Protein AF-0000000084556621 (afdb_homodimer)

Sequence (854 aa):
MSNLLIKGAHVLLDDYTVKEADIAVKDTEILSIGHIPADFKADRTVDGSNHFAAPGFVNGHTHASMTMLRSYGDDMELMDWLNNRIWPTEAKMVEKDIRVGGELALLEMIKTGTTAYADMYGPHMESVIEATIKAGIRGVIARGAIGLFPAGRQILEDNVKLFENYHGAGDGLITIMMGVHAPYTCPPEFCEYARELAVKHQIPIHIHMNETQAEIKQIQEQYGKRPFKYIEDTGLFELPAIAAHCVWLDNEDIAIMKKHNISAIHNPGSNMKLASGVSPVPRLLKEGINVALGTDGASSNNNLDMLEEVRLAAMLHKVNELDPLAVPAKVALQLGTENGAKALLLDKVGKLTPGYKADIVLYDMNRADWCPRHDLVSLLVYSASSSSVDAVICDGKVIMEKGEVLTLDEERILHEAQETAMDLVNRMSNLLIKGAHVLLDDYTVKEADIAVKDTEILSIGHIPADFKADRTVDGSNHFAAPGFVNGHTHASMTMLRSYGDDMELMDWLNNRIWPTEAKMVEKDIRVGGELALLEMIKTGTTAYADMYGPHMESVIEATIKAGIRGVIARGAIGLFPAGRQILEDNVKLFENYHGAGDGLITIMMGVHAPYTCPPEFCEYARELAVKHQIPIHIHMNETQAEIKQIQEQYGKRPFKYIEDTGLFELPAIAAHCVWLDNEDIAIMKKHNISAIHNPGSNMKLASGVSPVPRLLKEGINVALGTDGASSNNNLDMLEEVRLAAMLHKVNELDPLAVPAKVALQLGTENGAKALLLDKVGKLTPGYKADIVLYDMNRADWCPRHDLVSLLVYSASSSSVDAVICDGKVIMEKGEVLTLDEERILHEAQETAMDLVNR

Nearest PDB structures (foldseek):
  5hmd-assembly1_A  TM=9.331E-01  e=9.052E-36  Paenarthrobacter aurescens
  5hme-assembly1_A  TM=9.285E-01  e=6.465E-36  Paenarthrobacter aurescens
  5hmf-assembly1_A  TM=9.328E-01  e=7.216E-35  Paenarthrobacter aurescens
  3lsc-assembly1_B  TM=9.286E-01  e=9.032E-35  Paenarthrobacter aurescens
  3ls9-assembly1_B  TM=9.125E-01  e=6.450E-35  Paenarthrobacter aurescens

Secondary structure (DSSP, 8-state):
--EEEEEEEEEE-TTS-EEEEEEEEETTEEEEES---TT---SEEEE-TTEEEEEPEEEEEE-GGGGGGTTSS-S--HHHHIIIIIHHHHTT--HHHHHHHHHHHHHHHHHTTEEEEEEEE-S-HHHHHHHHHHHTSEEEEEEEE-TTSTTHHHHHHHHHHHHHHHTTHHHHTEEE-EEE--GGGS-HHHHHHHHHHHHHHT--EEEEES-SHHHHHHHHHHHSS-HHHHHHHHTGGGS-EEEEE--S--HHHHHHHHHHTPEEEE-HHHHHHTT-----HHHHHHTT--EEE----TTTSS---HHHHHHHHHHHHHHHHT-TTSS-HHHHHHHHTHHHHHHTT-TT-SS--TTSB--EEEEE--SGGG-S-S-HHHHHHHT--GGGEEEEEETTEEEEETTEESSS-HHHHHHHHHHHHHHHHH-/--EEEEEEEEEE-TTS-EEEEEEEEETTEEEEES---TT---SEEEE-TTEEEEEPEEEEEE-GGGGGGTTSS-S--HHHHIIIIIHHHHTT--HHHHHHHHHHHHHHHHHTTEEEEEEEE-S-HHHHHHHHHHHTSEEEEEEEE-TTSTTHHHHHHHHHHHHHHHTTHHHHTEEE-EEE--GGGS-HHHHHHHHHHHHHHT--EEEEES-SHHHHHHHHHHHSS-HHHHHHHHTGGGS-EEEEE--S--HHHHHHHHHTTPEEEE-HHHHHHTT-----HHHHHHTT--EEE----TTTSS---HHHHHHHHHHHHHHHHT-TTSS-HHHHHHHHTHHHHHHTT-TT-SS--TTSB--EEEEE--SGGG-S-S-HHHHHHHT--GGGEEEEEETTEEEEETTEESSS-HHHHHHHHHHHHHHHHH-

Radius of gyration: 26.83 Å; Cα contacts (8 Å, |Δi|>4): 2210; chains: 2; bounding box: 64×78×73 Å

pLDDT: mean 97.29, std 3.02, range [61.66, 98.94]

Solvent-accessible surface area (backbone atoms only — not comparable to full-atom values): 39965 Å² total; per-residue (Å²): 131,47,28,35,31,36,41,49,14,38,33,40,38,82,86,71,48,73,43,79,26,33,37,38,26,50,35,38,22,23,62,30,66,55,66,71,61,89,82,65,72,61,78,42,76,47,84,19,66,67,18,42,32,36,43,18,28,21,34,48,31,26,20,45,34,38,26,50,42,21,38,64,60,68,66,39,51,59,68,57,32,42,66,72,50,46,52,64,47,56,73,68,60,50,62,66,50,34,31,39,12,23,47,42,36,50,52,39,20,45,55,31,35,36,35,29,38,24,31,46,37,61,74,58,52,65,47,36,51,53,48,32,50,54,50,47,36,34,36,39,41,19,34,44,20,43,42,80,44,92,59,16,66,59,38,50,53,49,28,51,49,46,34,77,72,36,48,44,35,71,89,58,32,27,42,47,31,41,22,42,43,31,67,89,41,30,50,63,70,48,40,34,50,49,28,52,55,24,62,75,69,67,36,35,38,41,30,46,36,43,44,36,69,65,53,42,53,51,36,30,73,75,69,74,34,48,57,58,59,52,46,46,73,43,46,46,51,79,37,57,32,34,30,36,38,45,20,70,71,55,72,66,43,51,50,52,29,56,74,46,62,33,21,35,21,36,25,53,53,20,26,20,40,44,19,36,40,67,46,57,55,60,61,38,50,74,70,68,37,53,48,16,24,17,33,41,25,18,46,54,29,31,36,62,47,56,55,57,37,26,30,43,46,24,20,52,44,3,27,73,65,57,30,26,62,54,32,34,54,70,56,21,49,36,20,27,11,36,34,12,18,57,53,70,70,44,80,53,42,33,45,53,44,63,74,13,36,25,31,36,22,32,28,51,42,91,42,60,52,43,50,31,78,67,32,66,66,44,25,56,42,51,25,42,58,46,79,32,34,26,31,30,28,26,60,37,38,78,35,24,50,84,66,41,57,72,54,53,62,61,69,59,41,54,53,49,31,38,54,49,28,56,49,56,81,69,105,129,47,26,32,31,37,41,48,13,37,33,40,38,82,85,71,49,74,43,76,26,32,37,37,27,50,36,38,22,22,63,30,67,56,66,69,60,90,81,65,70,60,75,41,78,46,83,19,65,65,17,42,31,37,42,18,28,21,34,48,31,26,20,44,34,40,26,50,44,21,38,66,62,68,66,39,51,59,67,59,31,41,67,72,46,47,54,66,50,57,73,68,60,50,62,66,52,33,31,38,13,23,47,41,36,50,52,39,21,46,56,30,33,36,36,29,37,24,31,47,36,64,76,56,52,65,47,37,50,54,46,34,48,53,50,48,37,33,37,38,40,19,36,46,21,43,43,80,43,92,58,16,66,57,38,50,51,49,28,52,51,46,33,76,72,37,50,44,36,71,89,56,32,26,41,45,31,40,24,42,44,30,66,89,41,31,51,63,71,50,41,33,50,51,28,53,54,26,63,76,70,67,37,34,37,41,30,42,35,43,45,36,68,65,54,41,53,51,37,29,74,75,69,75,34,48,56,59,58,50,46,46,74,42,46,46,54,79,35,56,32,35,30,36,37,44,19,72,68,54,72,66,44,51,51,52,30,56,74,47,62,33,21,35,22,35,24,52,52,20,25,20,40,42,19,35,40,68,44,56,55,61,59,38,51,74,71,68,36,53,48,18,25,17,34,41,25,18,46,54,29,34,34,62,46,57,56,58,37,26,30,43,48,24,20,52,45,2,28,74,66,55,31,25,63,53,30,35,54,70,56,20,50,38,22,26,12,36,33,12,18,57,54,70,70,44,81,52,44,33,44,52,44,64,73,12,38,25,32,36,23,33,28,50,43,91,42,59,51,45,49,33,75,67,30,66,66,43,25,56,41,50,24,43,57,48,78,31,34,26,31,29,27,26,62,38,38,76,35,26,50,84,67,40,56,72,52,53,61,61,70,59,41,55,53,49,31,38,52,48,27,56,50,54,77,71,102

Structure (mmCIF, N/CA/C/O backbone):
data_AF-0000000084556621-model_v1
#
loop_
_entity.id
_entity.type
_entity.pdbx_description
1 polymer '5-methylthioadenosine/S-adenosylhomocysteine deaminase'
#
loop_
_atom_site.group_PDB
_atom_site.id
_atom_site.type_symbol
_atom_site.label_atom_id
_atom_site.label_alt_id
_atom_site.label_comp_id
_atom_site.label_asym_id
_atom_site.label_entity_id
_atom_site.label_seq_id
_atom_site.pdbx_PDB_ins_code
_atom_site.Cartn_x
_atom_site.Cartn_y
_atom_site.Cartn_z
_atom_site.occupancy
_atom_site.B_iso_or_equiv
_atom_site.auth_seq_id
_atom_site.auth_comp_id
_atom_site.auth_asym_id
_atom_site.auth_atom_id
_atom_site.pdbx_PDB_model_num
ATOM 1 N N . MET A 1 1 ? -23.281 30.141 -4.082 1 62.31 1 MET A N 1
ATOM 2 C CA . MET A 1 1 ? -24.062 29.016 -3.619 1 62.31 1 MET A CA 1
ATOM 3 C C . MET A 1 1 ? -24.297 28 -4.742 1 62.31 1 MET A C 1
ATOM 5 O O . MET A 1 1 ? -24.656 28.391 -5.859 1 62.31 1 MET A O 1
ATOM 9 N N . SER A 1 2 ? -23.547 26.828 -4.777 1 83.06 2 SER A N 1
ATOM 10 C CA . SER A 1 2 ? -23.703 25.953 -5.938 1 83.06 2 SER A CA 1
ATOM 11 C C . SER A 1 2 ? -24.281 24.594 -5.539 1 83.06 2 SER A C 1
ATOM 13 O O . SER A 1 2 ? -23.859 24 -4.543 1 83.06 2 SER A O 1
ATOM 15 N N . ASN A 1 3 ? -25.438 24.281 -6.129 1 95.44 3 ASN A N 1
ATOM 16 C CA . ASN A 1 3 ? -26.078 23 -5.941 1 95.44 3 ASN A CA 1
ATOM 17 C C . ASN A 1 3 ? -25.484 21.922 -6.84 1 95.44 3 ASN A C 1
ATOM 19 O O . ASN A 1 3 ? -25.312 22.141 -8.039 1 95.44 3 ASN A O 1
ATOM 23 N N . LEU A 1 4 ? -25 20.844 -6.203 1 98 4 LEU A N 1
ATOM 24 C CA . LEU A 1 4 ? -24.391 19.734 -6.934 1 98 4 LEU A CA 1
ATOM 25 C C . LEU A 1 4 ? -25.219 18.469 -6.797 1 98 4 LEU A C 1
ATOM 27 O O . LEU A 1 4 ? -25.719 18.172 -5.715 1 98 4 LEU A O 1
ATOM 31 N N . LEU A 1 5 ? -25.438 17.766 -7.902 1 98.44 5 LEU A N 1
ATOM 32 C CA . LEU A 1 5 ? -26.078 16.453 -7.875 1 98.44 5 LEU A CA 1
ATOM 33 C C . LEU A 1 5 ? -25.109 15.367 -8.336 1 98.44 5 LEU A C 1
ATOM 35 O O . LEU A 1 5 ? -24.531 15.461 -9.43 1 98.44 5 LEU A O 1
ATOM 39 N N . ILE A 1 6 ? -24.766 14.383 -7.512 1 98.62 6 ILE A N 1
ATOM 40 C CA . ILE A 1 6 ? -24.062 13.164 -7.895 1 98.62 6 ILE A CA 1
ATOM 41 C C . ILE A 1 6 ? -25.078 12.062 -8.188 1 98.62 6 ILE A C 1
ATOM 43 O O . ILE A 1 6 ? -25.812 11.625 -7.301 1 98.62 6 ILE A O 1
ATOM 47 N N . LYS A 1 7 ? -25.094 11.523 -9.359 1 98 7 LYS A N 1
ATOM 48 C CA . LYS A 1 7 ? -26.172 10.641 -9.789 1 98 7 LYS A CA 1
ATOM 49 C C . LYS A 1 7 ? -25.703 9.188 -9.836 1 98 7 LYS A C 1
ATOM 51 O O . LYS A 1 7 ? -24.719 8.867 -10.508 1 98 7 LYS A O 1
ATOM 56 N N . GLY A 1 8 ? -26.359 8.43 -9.086 1 98.31 8 GLY A N 1
ATOM 57 C CA . GLY A 1 8 ? -26.266 6.992 -9.281 1 98.31 8 GLY A CA 1
ATOM 58 C C . GLY A 1 8 ? -25 6.387 -8.711 1 98.31 8 GLY A C 1
ATOM 59 O O . GLY A 1 8 ? -24.453 5.441 -9.273 1 98.31 8 GLY A O 1
ATOM 60 N N . ALA A 1 9 ? -24.422 6.855 -7.676 1 98.75 9 ALA A N 1
ATOM 61 C CA . ALA A 1 9 ? -23.219 6.309 -7.066 1 98.75 9 ALA A CA 1
ATOM 62 C C . ALA A 1 9 ? -23.547 5.184 -6.094 1 98.75 9 ALA A C 1
ATOM 64 O O . ALA A 1 9 ? -24.703 5.035 -5.676 1 98.75 9 ALA A O 1
ATOM 65 N N . HIS A 1 10 ? -22.641 4.246 -5.855 1 98.81 10 HIS A N 1
ATOM 66 C CA . HIS A 1 10 ? -22.672 3.385 -4.68 1 98.81 10 HIS A CA 1
ATOM 67 C C . HIS A 1 10 ? -22.188 4.129 -3.438 1 98.81 10 HIS A C 1
ATOM 69 O O . HIS A 1 10 ? -20.984 4.316 -3.248 1 98.81 10 HIS A O 1
ATOM 75 N N . VAL A 1 11 ? -23.156 4.543 -2.594 1 98.81 11 VAL A N 1
ATOM 76 C CA . VAL A 1 11 ? -22.859 5.508 -1.537 1 98.81 11 VAL A CA 1
ATOM 77 C C . VAL A 1 11 ? -22.609 4.773 -0.223 1 98.81 11 VAL A C 1
ATOM 79 O O . VAL A 1 11 ? -23.438 3.975 0.224 1 98.81 11 VAL A O 1
ATOM 82 N N . LEU A 1 12 ? -21.438 4.973 0.389 1 98.69 12 LEU A N 1
ATOM 83 C CA . LEU A 1 12 ? -21.172 4.512 1.747 1 98.69 12 LEU A CA 1
ATOM 84 C C . LEU A 1 12 ? -22 5.301 2.76 1 98.69 12 LEU A C 1
ATOM 86 O O . LEU A 1 12 ? -21.734 6.484 2.99 1 98.69 12 LEU A O 1
ATOM 90 N N . LEU A 1 13 ? -22.891 4.656 3.418 1 97.06 13 LEU A N 1
ATOM 91 C CA . LEU A 1 13 ? -23.75 5.316 4.395 1 97.06 13 LEU A CA 1
ATOM 92 C C . LEU A 1 13 ? -23.078 5.344 5.77 1 97.06 13 LEU A C 1
ATOM 94 O O . LEU A 1 13 ? -22.016 4.773 5.957 1 97.06 13 LEU A O 1
ATOM 98 N N . ASP A 1 14 ? -23.703 6.016 6.715 1 93.75 14 ASP A N 1
ATOM 99 C CA . ASP A 1 14 ? -23.109 6.266 8.023 1 93.75 14 ASP A CA 1
ATOM 100 C C . ASP A 1 14 ? -23.031 4.984 8.852 1 93.75 14 ASP A C 1
ATOM 102 O O . ASP A 1 14 ? -22.281 4.902 9.82 1 93.75 14 ASP A O 1
ATOM 106 N N . ASP A 1 15 ? -23.797 3.941 8.484 1 93.5 15 ASP A N 1
ATOM 107 C CA . ASP A 1 15 ? -23.703 2.66 9.18 1 93.5 15 ASP A CA 1
ATOM 108 C C . ASP A 1 15 ? -22.781 1.694 8.445 1 93.5 15 ASP A C 1
ATOM 110 O O . ASP A 1 15 ? -22.734 0.505 8.773 1 93.5 15 ASP A O 1
ATOM 114 N N . TYR A 1 16 ? -22.109 2.25 7.379 1 93.75 16 TYR A N 1
ATOM 115 C CA . TYR A 1 16 ? -21.078 1.563 6.609 1 93.75 16 TYR A CA 1
ATOM 116 C C . TYR A 1 16 ? -21.688 0.477 5.73 1 93.75 16 TYR A C 1
ATOM 118 O O . TYR A 1 16 ? -21 -0.468 5.336 1 93.75 16 TYR A O 1
ATOM 126 N N . THR A 1 17 ? -23 0.559 5.504 1 96.25 17 THR A N 1
ATOM 127 C CA . THR A 1 17 ? -23.609 -0.171 4.398 1 96.25 17 THR A CA 1
ATOM 128 C C . THR A 1 17 ? -23.562 0.654 3.115 1 96.25 17 THR A C 1
ATOM 130 O O . THR A 1 17 ? -23.266 1.851 3.15 1 96.25 17 THR A O 1
ATOM 133 N N . VAL A 1 18 ? -23.75 0.004 1.998 1 98.12 18 VAL A N 1
ATOM 134 C CA . VAL A 1 18 ? -23.641 0.677 0.708 1 98.12 18 VAL A CA 1
ATOM 135 C C . VAL A 1 18 ? -24.984 0.62 -0.019 1 98.12 18 VAL A C 1
ATOM 137 O O . VAL A 1 18 ? -25.656 -0.409 -0 1 98.12 18 VAL A O 1
ATOM 140 N N . LYS A 1 19 ? -25.375 1.731 -0.575 1 97.19 19 LYS A N 1
ATOM 141 C CA . LYS A 1 19 ? -26.609 1.805 -1.347 1 97.19 19 LYS A CA 1
ATOM 142 C C . LYS A 1 19 ? -26.406 2.594 -2.637 1 97.19 19 LYS A C 1
ATOM 144 O O . LYS A 1 19 ? -25.703 3.6 -2.65 1 97.19 19 LYS A O 1
ATOM 149 N N . GLU A 1 20 ? -26.938 2.104 -3.752 1 98.12 20 GLU A N 1
ATOM 150 C CA . GLU A 1 20 ? -26.969 2.926 -4.957 1 98.12 20 GLU A CA 1
ATOM 151 C C . GLU A 1 20 ? -27.938 4.09 -4.801 1 98.12 20 GLU A C 1
ATOM 153 O O . GLU A 1 20 ? -29.125 3.889 -4.488 1 98.12 20 GLU A O 1
ATOM 158 N N . ALA A 1 21 ? -27.453 5.332 -4.957 1 98.44 21 ALA A N 1
ATOM 159 C CA . ALA A 1 21 ? -28.297 6.496 -4.684 1 98.44 21 ALA A CA 1
ATOM 160 C C . ALA A 1 21 ? -27.703 7.754 -5.324 1 98.44 21 ALA A C 1
ATOM 162 O O . ALA A 1 21 ? -26.547 7.766 -5.742 1 98.44 21 ALA A O 1
ATOM 163 N N . ASP A 1 22 ? -28.562 8.68 -5.461 1 98.44 22 ASP A N 1
ATOM 164 C CA . ASP A 1 22 ? -28.141 10.039 -5.781 1 98.44 22 ASP A CA 1
ATOM 165 C C . ASP A 1 22 ? -27.766 10.812 -4.516 1 98.44 22 ASP A C 1
ATOM 167 O O . ASP A 1 22 ? -28.281 10.523 -3.432 1 98.44 22 ASP A O 1
ATOM 171 N N . ILE A 1 23 ? -26.859 11.75 -4.59 1 98.69 23 ILE A N 1
ATOM 172 C CA . ILE A 1 23 ? -26.516 12.664 -3.504 1 98.69 23 ILE A CA 1
ATOM 173 C C . ILE A 1 23 ? -26.797 14.102 -3.932 1 98.69 23 ILE A C 1
ATOM 175 O O . ILE A 1 23 ? -26.266 14.57 -4.938 1 98.69 23 ILE A O 1
ATOM 179 N N . ALA A 1 24 ? -27.641 14.836 -3.217 1 98.56 24 ALA A N 1
ATOM 180 C CA . ALA A 1 24 ? -27.859 16.266 -3.424 1 98.56 24 ALA A CA 1
ATOM 181 C C . ALA A 1 24 ? -27.016 17.094 -2.453 1 98.56 24 ALA A C 1
ATOM 183 O O . ALA A 1 24 ? -27.047 16.859 -1.242 1 98.56 24 ALA A O 1
ATOM 184 N N . VAL A 1 25 ? -26.25 17.969 -2.988 1 98.5 25 VAL A N 1
ATOM 185 C CA . VAL A 1 25 ? -25.438 18.875 -2.199 1 98.5 25 VAL A CA 1
ATOM 186 C C . VAL A 1 25 ? -25.953 20.312 -2.361 1 98.5 25 VAL A C 1
ATOM 188 O O . VAL A 1 25 ? -26.078 20.797 -3.482 1 98.5 25 VAL A O 1
ATOM 191 N N . LYS A 1 26 ? -26.297 20.938 -1.307 1 97.81 26 LYS A N 1
ATOM 192 C CA . LYS A 1 26 ? -26.703 22.344 -1.288 1 97.81 26 LYS A CA 1
ATOM 193 C C . LYS A 1 26 ? -25.625 23.203 -0.63 1 97.81 26 LYS A C 1
ATOM 195 O O . LYS A 1 26 ? -25.359 23.062 0.562 1 97.81 26 LYS A O 1
ATOM 200 N N . ASP A 1 27 ? -25.047 24.125 -1.39 1 96.56 27 ASP A N 1
ATOM 201 C CA . ASP A 1 27 ? -23.953 24.969 -0.935 1 96.56 27 ASP A CA 1
ATOM 202 C C . ASP A 1 27 ? -22.781 24.125 -0.456 1 96.56 27 ASP A C 1
ATOM 204 O O . ASP A 1 27 ? -22.141 23.422 -1.251 1 96.56 27 ASP A O 1
ATOM 208 N N . THR A 1 28 ? -22.609 24.016 0.879 1 97.88 28 THR A N 1
ATOM 209 C CA . THR A 1 28 ? -21.422 23.328 1.371 1 97.88 28 THR A CA 1
ATOM 210 C C . THR A 1 28 ? -21.797 22 2.018 1 97.88 28 THR A C 1
ATOM 212 O O . THR A 1 28 ? -20.922 21.234 2.43 1 97.88 28 THR A O 1
ATOM 215 N N . GLU A 1 29 ? -23.141 21.625 2.076 1 98.25 29 GLU A N 1
ATOM 216 C CA . GLU A 1 29 ? -23.578 20.5 2.885 1 98.25 29 GLU A CA 1
ATOM 217 C C . GLU A 1 29 ? -24.344 19.484 2.041 1 98.25 29 GLU A C 1
ATOM 219 O O . GLU A 1 29 ? -24.922 19.828 1.01 1 98.25 29 GLU A O 1
ATOM 224 N N . ILE A 1 30 ? -24.266 18.266 2.465 1 98.44 30 ILE A N 1
ATOM 225 C CA . ILE A 1 30 ? -25.125 17.219 1.892 1 98.44 30 ILE A CA 1
ATOM 226 C C . ILE A 1 30 ? -26.578 17.469 2.287 1 98.44 30 ILE A C 1
ATOM 228 O O . ILE A 1 30 ? -26.906 17.484 3.475 1 98.44 30 ILE A O 1
ATOM 232 N N . LEU A 1 31 ? -27.391 17.703 1.325 1 98.12 31 LEU A N 1
ATOM 233 C CA . LEU A 1 31 ? -28.812 17.938 1.569 1 98.12 31 LEU A CA 1
ATOM 234 C C . LEU A 1 31 ? -29.562 16.625 1.755 1 98.12 31 LEU A C 1
ATOM 236 O O . LEU A 1 31 ? -30.375 16.5 2.67 1 98.12 31 LEU A O 1
ATOM 240 N N . SER A 1 32 ? -29.297 15.664 0.843 1 97.69 32 SER A N 1
ATOM 241 C CA . SER A 1 32 ? -30 14.383 0.903 1 97.69 32 SER A CA 1
ATOM 242 C C . SER A 1 32 ? -29.234 13.305 0.141 1 97.69 32 SER A C 1
ATOM 244 O O . SER A 1 32 ? -28.469 13.602 -0.766 1 97.69 32 SER A O 1
ATOM 246 N N . ILE A 1 33 ? -29.422 12.07 0.515 1 98 33 ILE A N 1
ATOM 247 C CA . ILE A 1 33 ? -28.938 10.867 -0.151 1 98 33 ILE A CA 1
ATOM 248 C C . ILE A 1 33 ? -30.109 9.938 -0.465 1 98 33 ILE A C 1
ATOM 250 O O . ILE A 1 33 ? -30.844 9.547 0.434 1 98 33 ILE A O 1
ATOM 254 N N . GLY A 1 34 ? -30.25 9.484 -1.678 1 95.12 34 GLY A N 1
ATOM 255 C CA . GLY A 1 34 ? -31.359 8.633 -2.08 1 95.12 34 GLY A CA 1
ATOM 256 C C . GLY A 1 34 ? -32.562 9.422 -2.582 1 95.12 34 GLY A C 1
ATOM 257 O O . GLY A 1 34 ? -32.75 9.547 -3.793 1 95.12 34 GLY A O 1
ATOM 258 N N . HIS A 1 35 ? -33.281 10.078 -1.771 1 91.25 35 HIS A N 1
ATOM 259 C CA . HIS A 1 35 ? -34.438 10.875 -2.135 1 91.25 35 HIS A CA 1
ATOM 260 C C . HIS A 1 35 ? -34.031 12.32 -2.43 1 91.25 35 HIS A C 1
ATOM 262 O O . HIS A 1 35 ? -33.625 13.055 -1.527 1 91.25 35 HIS A O 1
ATOM 268 N N . ILE A 1 36 ? -34.188 12.656 -3.646 1 94.62 36 ILE A N 1
ATOM 269 C CA . ILE A 1 36 ? -33.906 14.031 -4.043 1 94.62 36 ILE A CA 1
ATOM 270 C C . ILE A 1 36 ? -35.188 14.844 -4.09 1 94.62 36 ILE A C 1
ATOM 272 O O . ILE A 1 36 ? -36.125 14.508 -4.82 1 94.62 36 ILE A O 1
ATOM 276 N N . PRO A 1 37 ? -35.188 15.844 -3.416 1 93.81 37 PRO A N 1
ATOM 277 C CA . PRO A 1 37 ? -36.406 16.672 -3.455 1 93.81 37 PRO A CA 1
ATOM 278 C C . PRO A 1 37 ? -36.781 17.125 -4.867 1 93.81 37 PRO A C 1
ATOM 280 O O . PRO A 1 37 ? -35.875 17.438 -5.664 1 93.81 37 PRO A O 1
ATOM 283 N N . ALA A 1 38 ? -38.062 17.25 -5.125 1 92 38 ALA A N 1
ATOM 284 C CA . ALA A 1 38 ? -38.594 17.562 -6.457 1 92 38 ALA A CA 1
ATOM 285 C C . ALA A 1 38 ? -38.156 18.969 -6.883 1 92 38 ALA A C 1
ATOM 287 O O . ALA A 1 38 ? -37.938 19.234 -8.07 1 92 38 ALA A O 1
ATOM 288 N N . ASP A 1 39 ? -37.969 19.797 -5.883 1 93.5 39 ASP A N 1
ATOM 289 C CA . ASP A 1 39 ? -37.656 21.188 -6.184 1 93.5 39 ASP A CA 1
ATOM 290 C C . ASP A 1 39 ? -36.156 21.438 -6.191 1 93.5 39 ASP A C 1
ATOM 292 O O . ASP A 1 39 ? -35.719 22.578 -6.348 1 93.5 39 ASP A O 1
ATOM 296 N N . PHE A 1 40 ? -35.406 20.375 -5.922 1 95.81 40 PHE A N 1
ATOM 297 C CA . PHE A 1 40 ? -33.969 20.531 -5.961 1 95.81 40 PHE A CA 1
ATOM 298 C C . PHE A 1 40 ? -33.5 20.766 -7.391 1 95.81 40 PHE A C 1
ATOM 300 O O . PHE A 1 40 ? -33.75 19.969 -8.289 1 95.81 40 PHE A O 1
ATOM 307 N N . LYS A 1 41 ? -32.844 21.938 -7.691 1 95 41 LYS A N 1
ATOM 308 C CA . LYS A 1 41 ? -32.281 22.281 -8.984 1 95 41 LYS A CA 1
ATOM 309 C C . LYS A 1 41 ? -30.75 22.281 -8.93 1 95 41 LYS A C 1
ATOM 311 O O . LYS A 1 41 ? -30.141 23.156 -8.312 1 95 41 LYS A O 1
ATOM 316 N N . ALA A 1 42 ? -30.125 21.359 -9.57 1 96 42 ALA A N 1
ATOM 317 C CA . ALA A 1 42 ? -28.672 21.25 -9.57 1 96 42 ALA A CA 1
ATOM 318 C C . ALA A 1 42 ? -28.031 22.219 -10.555 1 96 42 ALA A C 1
ATOM 320 O O . ALA A 1 42 ? -28.5 22.359 -11.688 1 96 42 ALA A O 1
ATOM 321 N N . ASP A 1 43 ? -27.078 22.938 -10.188 1 96.75 43 ASP A N 1
ATOM 322 C CA . ASP A 1 43 ? -26.266 23.781 -11.078 1 96.75 43 ASP A CA 1
ATOM 323 C C . ASP A 1 43 ? -25.266 22.922 -11.867 1 96.75 43 ASP A C 1
ATOM 325 O O . ASP A 1 43 ? -24.859 23.312 -12.961 1 96.75 43 ASP A O 1
ATOM 329 N N . ARG A 1 44 ? -24.844 21.844 -11.234 1 96.5 44 ARG A N 1
ATOM 330 C CA . ARG A 1 44 ? -23.891 20.906 -11.82 1 96.5 44 ARG A CA 1
ATOM 331 C C . ARG A 1 44 ? -24.234 19.469 -11.461 1 96.5 44 ARG A C 1
ATOM 333 O O . ARG A 1 44 ? -24.719 19.203 -10.359 1 96.5 44 ARG A O 1
ATOM 340 N N . THR A 1 45 ? -24.094 18.594 -12.422 1 97 45 THR A N 1
ATOM 341 C CA . THR A 1 45 ? -24.328 17.172 -12.188 1 97 45 THR A CA 1
ATOM 342 C C . THR A 1 45 ? -23.062 16.375 -12.43 1 97 45 THR A C 1
ATOM 344 O O . THR A 1 45 ? -22.375 16.578 -13.43 1 97 45 THR A O 1
ATOM 347 N N . VAL A 1 46 ? -22.641 15.531 -11.492 1 97.44 46 VAL A N 1
ATOM 348 C CA . VAL A 1 46 ? -21.531 14.586 -11.609 1 97.44 46 VAL A CA 1
ATOM 349 C C . VAL A 1 46 ? -22.094 13.172 -11.789 1 97.44 46 VAL A C 1
ATOM 351 O O . VAL A 1 46 ? -22.953 12.742 -11.031 1 97.44 46 VAL A O 1
ATOM 354 N N . ASP A 1 47 ? -21.688 12.469 -12.812 1 97.69 47 ASP A N 1
ATOM 355 C CA . ASP A 1 47 ? -22.109 11.094 -13.055 1 97.69 47 ASP A CA 1
ATOM 356 C C . ASP A 1 47 ? -21.438 10.133 -12.07 1 97.69 47 ASP A C 1
ATOM 358 O O . ASP A 1 47 ? -20.219 9.938 -12.117 1 97.69 47 ASP A O 1
ATOM 362 N N . GLY A 1 48 ? -22.188 9.523 -11.219 1 98.06 48 GLY A N 1
ATOM 363 C CA . GLY A 1 48 ? -21.672 8.594 -10.219 1 98.06 48 GLY A CA 1
ATOM 364 C C . GLY A 1 48 ? -21.844 7.141 -10.617 1 98.06 48 GLY A C 1
ATOM 365 O O . GLY A 1 48 ? -21.609 6.242 -9.805 1 98.06 48 GLY A O 1
ATOM 366 N N . SER A 1 49 ? -22.25 6.895 -11.859 1 97.56 49 SER A N 1
ATOM 367 C CA . SER A 1 49 ? -22.422 5.516 -12.305 1 97.56 49 SER A CA 1
ATOM 368 C C . SER A 1 49 ? -21.109 4.742 -12.219 1 97.56 49 SER A C 1
ATOM 370 O O . SER A 1 49 ? -20.062 5.23 -12.656 1 97.56 49 SER A O 1
ATOM 372 N N . ASN A 1 50 ? -21.125 3.543 -11.586 1 97.56 50 ASN A N 1
ATOM 373 C CA . ASN A 1 50 ? -19.984 2.662 -11.406 1 97.56 50 ASN A CA 1
ATOM 374 C C . ASN A 1 50 ? -18.891 3.324 -10.555 1 97.56 50 ASN A C 1
ATOM 376 O O . ASN A 1 50 ? -17.703 3.068 -10.758 1 97.56 50 ASN A O 1
ATOM 380 N N . HIS A 1 51 ? -19.344 4.281 -9.773 1 98.81 51 HIS A N 1
ATOM 381 C CA . HIS A 1 51 ? -18.438 4.891 -8.812 1 98.81 51 HIS A CA 1
ATOM 382 C C . HIS A 1 51 ? -18.859 4.586 -7.379 1 98.81 51 HIS A C 1
ATOM 384 O O . HIS A 1 51 ? -20.047 4.41 -7.102 1 98.81 51 HIS A O 1
ATOM 390 N N . PHE A 1 52 ? -17.906 4.375 -6.523 1 98.88 52 PHE A N 1
ATOM 391 C CA . PHE A 1 52 ? -18.109 4.285 -5.082 1 98.88 52 PHE A CA 1
ATOM 392 C C . PHE A 1 52 ? -17.922 5.645 -4.418 1 98.88 52 PHE A C 1
ATOM 394 O O . PHE A 1 52 ? -16.906 6.305 -4.621 1 98.88 52 PHE A O 1
ATOM 401 N N . ALA A 1 53 ? -18.906 6.156 -3.703 1 98.94 53 ALA A N 1
ATOM 402 C CA . ALA A 1 53 ? -18.828 7.434 -2.996 1 98.94 53 ALA A CA 1
ATOM 403 C C . ALA A 1 53 ? -18.562 7.223 -1.508 1 98.94 53 ALA A C 1
ATOM 405 O O . ALA A 1 53 ? -19.312 6.516 -0.831 1 98.94 53 ALA A O 1
ATOM 406 N N . ALA A 1 54 ? -17.562 7.793 -0.978 1 98.88 54 ALA A N 1
ATOM 407 C CA . ALA A 1 54 ? -17.172 7.715 0.429 1 98.88 54 ALA A CA 1
ATOM 408 C C . ALA A 1 54 ? -16.766 9.086 0.96 1 98.88 54 ALA A C 1
ATOM 410 O O . ALA A 1 54 ? -16.516 10.008 0.182 1 98.88 54 ALA A O 1
ATOM 411 N N . PRO A 1 55 ? -16.812 9.312 2.299 1 98.88 55 PRO A N 1
ATOM 412 C CA . PRO A 1 55 ? -16.266 10.555 2.842 1 98.88 55 PRO A CA 1
ATOM 413 C C . PRO A 1 55 ? -14.805 10.773 2.475 1 98.88 55 PRO A C 1
ATOM 415 O O . PRO A 1 55 ? -14.031 9.812 2.418 1 98.88 55 PRO A O 1
ATOM 418 N N . GLY A 1 56 ? -14.406 12.031 2.209 1 98.88 56 GLY A N 1
ATOM 419 C CA . GLY A 1 56 ? -12.992 12.328 2.047 1 98.88 56 GLY A CA 1
ATOM 420 C C . GLY A 1 56 ? -12.164 11.938 3.254 1 98.88 56 GLY A C 1
ATOM 421 O O . GLY A 1 56 ? -12.625 12.039 4.395 1 98.88 56 GLY A O 1
ATOM 422 N N . PHE A 1 57 ? -10.945 11.492 3.029 1 98.94 57 PHE A N 1
ATOM 423 C CA . PHE A 1 57 ? -10.07 11.109 4.129 1 98.94 57 PHE A CA 1
ATOM 424 C C . PHE A 1 57 ? -9.617 12.336 4.91 1 98.94 57 PHE A C 1
ATOM 426 O O . PHE A 1 57 ? -9.5 13.43 4.348 1 98.94 57 PHE A O 1
ATOM 433 N N . VAL A 1 58 ? -9.398 12.172 6.188 1 98.94 58 VAL A N 1
ATOM 434 C CA . VAL A 1 58 ? -8.852 13.18 7.09 1 98.94 58 VAL A CA 1
ATOM 435 C C . VAL A 1 58 ? -7.465 12.75 7.566 1 98.94 58 VAL A C 1
ATOM 437 O O . VAL A 1 58 ? -7.34 11.812 8.359 1 98.94 58 VAL A O 1
ATOM 440 N N . ASN A 1 59 ? -6.457 13.391 7.047 1 98.94 59 ASN A N 1
ATOM 441 C CA . ASN A 1 59 ? -5.086 13.141 7.477 1 98.94 59 ASN A CA 1
ATOM 442 C C . ASN A 1 59 ? -4.766 13.867 8.781 1 98.94 59 ASN A C 1
ATOM 444 O O . ASN A 1 59 ? -4.469 15.07 8.766 1 98.94 59 ASN A O 1
ATOM 448 N N . GLY A 1 60 ? -4.688 13.125 9.852 1 98.94 60 GLY A N 1
ATOM 449 C CA . GLY A 1 60 ? -4.656 13.719 11.18 1 98.94 60 GLY A CA 1
ATOM 450 C C . GLY A 1 60 ? -3.293 14.258 11.562 1 98.94 60 GLY A C 1
ATOM 451 O O . GLY A 1 60 ? -3.154 14.961 12.57 1 98.94 60 GLY A O 1
ATOM 452 N N . HIS A 1 61 ? -2.234 13.977 10.766 1 98.94 61 HIS A N 1
ATOM 453 C CA . HIS A 1 61 ? -0.896 14.461 11.086 1 98.94 61 HIS A CA 1
ATOM 454 C C . HIS A 1 61 ? 0.027 14.375 9.875 1 98.94 61 HIS A C 1
ATOM 456 O O . HIS A 1 61 ? 0.228 13.297 9.32 1 98.94 61 HIS A O 1
ATOM 462 N N . THR A 1 62 ? 0.587 15.492 9.508 1 98.56 62 THR A N 1
ATOM 463 C CA . THR A 1 62 ? 1.593 15.523 8.453 1 98.56 62 THR A CA 1
ATOM 464 C C . THR A 1 62 ? 2.605 16.641 8.695 1 98.56 62 THR A C 1
ATOM 466 O O . THR A 1 62 ? 2.459 17.422 9.641 1 98.56 62 THR A O 1
ATOM 469 N N . HIS A 1 63 ? 3.684 16.672 8.023 1 98.44 63 HIS A N 1
ATOM 470 C CA . HIS A 1 63 ? 4.629 17.75 7.777 1 98.44 63 HIS A CA 1
ATOM 471 C C . HIS A 1 63 ? 4.688 18.109 6.293 1 98.44 63 HIS A C 1
ATOM 473 O O . HIS A 1 63 ? 5.641 17.75 5.602 1 98.44 63 HIS A O 1
ATOM 479 N N . ALA A 1 64 ? 3.719 18.828 5.832 1 98.38 64 ALA A N 1
ATOM 480 C CA . ALA A 1 64 ? 3.377 18.922 4.414 1 98.38 64 ALA A CA 1
ATOM 481 C C . ALA A 1 64 ? 4.594 19.328 3.584 1 98.38 64 ALA A C 1
ATOM 483 O O . ALA A 1 64 ? 4.988 18.609 2.664 1 98.38 64 ALA A O 1
ATOM 484 N N . SER A 1 65 ? 5.332 20.391 3.967 1 98.25 65 SER A N 1
ATOM 485 C CA . SER A 1 65 ? 6.414 20.938 3.148 1 98.25 65 SER A CA 1
ATOM 486 C C . SER A 1 65 ? 7.648 20.031 3.205 1 98.25 65 SER A C 1
ATOM 488 O O . SER A 1 65 ? 8.57 20.188 2.396 1 98.25 65 SER A O 1
ATOM 490 N N . MET A 1 66 ? 7.637 19.078 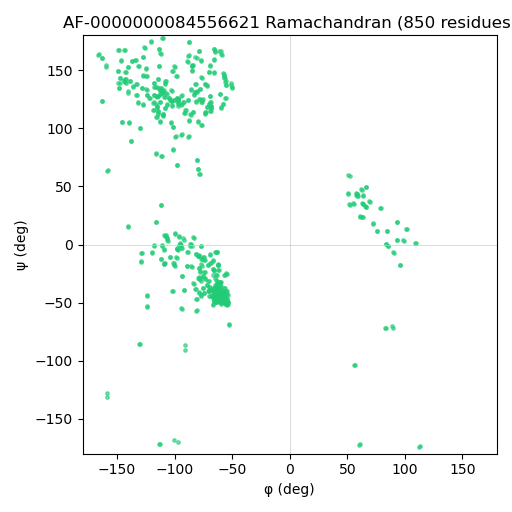4.113 1 97.25 66 MET A N 1
ATOM 491 C CA . MET A 1 66 ? 8.719 18.094 4.164 1 97.25 66 MET A CA 1
ATOM 492 C C . MET A 1 66 ? 8.742 17.25 2.902 1 97.25 66 MET A C 1
ATOM 494 O O . MET A 1 66 ? 9.703 16.5 2.664 1 97.25 66 MET A O 1
ATOM 498 N N . THR A 1 67 ? 7.766 17.375 2.006 1 98.19 67 THR A N 1
ATOM 499 C CA . THR A 1 67 ? 7.789 16.734 0.7 1 98.19 67 THR A CA 1
ATOM 500 C C . THR A 1 67 ? 9.062 17.094 -0.061 1 98.19 67 THR A C 1
ATOM 502 O O . THR A 1 67 ? 9.539 16.312 -0.882 1 98.19 67 THR A O 1
ATOM 505 N N . MET A 1 68 ? 9.648 18.234 0.256 1 98.06 68 MET A N 1
ATOM 506 C CA . MET A 1 68 ? 10.891 18.672 -0.367 1 98.06 68 MET A CA 1
ATOM 507 C C . MET A 1 68 ? 12.023 17.688 -0.084 1 98.06 68 MET A C 1
ATOM 509 O O . MET A 1 68 ? 13.008 17.641 -0.822 1 98.06 68 MET A O 1
ATOM 513 N N . LEU A 1 69 ? 11.844 16.922 0.979 1 97.88 69 LEU A N 1
ATOM 514 C CA . LEU A 1 69 ? 12.898 16.031 1.42 1 97.88 69 LEU A CA 1
ATOM 515 C C . LEU A 1 69 ? 12.461 14.57 1.312 1 97.88 69 LEU A C 1
ATOM 517 O O . LEU A 1 69 ? 13.023 13.695 1.972 1 97.88 69 LEU A O 1
ATOM 521 N N . ARG A 1 70 ? 11.43 14.266 0.516 1 97.94 70 ARG A N 1
ATOM 522 C CA . ARG A 1 70 ? 11 12.906 0.232 1 97.94 70 ARG A CA 1
ATOM 523 C C . ARG A 1 70 ? 12.148 12.07 -0.335 1 97.94 70 ARG A C 1
ATOM 525 O O . ARG A 1 70 ? 12.797 12.477 -1.303 1 97.94 70 ARG A O 1
ATOM 532 N N . SER A 1 71 ? 12.422 10.922 0.274 1 96.94 71 SER A N 1
ATOM 533 C CA . SER A 1 71 ? 13.398 9.945 -0.196 1 96.94 71 SER A CA 1
ATOM 534 C C . SER A 1 71 ? 14.797 10.539 -0.256 1 96.94 71 SER A C 1
ATOM 536 O O . SER A 1 71 ? 15.633 10.094 -1.04 1 96.94 71 SER A O 1
ATOM 538 N N . TYR A 1 72 ? 15.117 11.617 0.55 1 95.31 72 TYR A N 1
ATOM 539 C CA . TYR A 1 72 ? 16.422 12.266 0.626 1 95.31 72 TYR A CA 1
ATOM 540 C C . TYR A 1 72 ? 17.328 11.547 1.612 1 95.31 72 TYR A C 1
ATOM 542 O O . TYR A 1 72 ? 18.547 11.594 1.483 1 95.31 72 TYR A O 1
ATOM 550 N N . GLY A 1 73 ? 16.719 10.773 2.463 1 90.44 73 GLY A N 1
ATOM 551 C CA . GLY A 1 73 ? 17.484 10.062 3.475 1 90.44 73 GLY A CA 1
ATOM 552 C C . GLY A 1 73 ? 16.75 8.852 4.027 1 90.44 73 GLY A C 1
ATOM 553 O O . GLY A 1 73 ? 16.547 8.742 5.238 1 90.44 73 GLY A O 1
ATOM 554 N N . ASP A 1 74 ? 16.484 7.902 3.182 1 90.5 74 ASP A N 1
ATOM 555 C CA . ASP A 1 74 ? 15.773 6.703 3.621 1 90.5 74 ASP A CA 1
ATOM 556 C C . ASP A 1 74 ? 16.75 5.648 4.141 1 90.5 74 ASP A C 1
ATOM 558 O O . ASP A 1 74 ? 17.938 5.711 3.867 1 90.5 74 ASP A O 1
ATOM 562 N N . ASP A 1 75 ? 16.219 4.695 5.016 1 91.88 75 ASP A N 1
ATOM 563 C CA . ASP A 1 75 ? 16.953 3.564 5.57 1 91.88 75 ASP A CA 1
ATOM 564 C C . ASP A 1 75 ? 18.062 4.039 6.523 1 91.88 75 ASP A C 1
ATOM 566 O O . ASP A 1 75 ? 19.203 3.613 6.41 1 91.88 75 ASP A O 1
ATOM 570 N N . MET A 1 76 ? 17.609 4.93 7.418 1 88.5 76 MET A N 1
ATOM 571 C CA . MET A 1 76 ? 18.453 5.469 8.484 1 88.5 76 MET A CA 1
ATOM 572 C C . MET A 1 76 ? 17.75 5.391 9.828 1 88.5 76 MET A C 1
ATOM 574 O O . MET A 1 76 ? 16.516 5.418 9.891 1 88.5 76 MET A O 1
ATOM 578 N N . GLU A 1 77 ? 18.562 5.332 10.82 1 85.62 77 GLU A N 1
ATOM 579 C CA . GLU A 1 77 ? 18.016 5.477 12.164 1 85.62 77 GLU A CA 1
ATOM 580 C C . GLU A 1 77 ? 17.453 6.879 12.375 1 85.62 77 GLU A C 1
ATOM 582 O O . GLU A 1 77 ? 18 7.859 11.883 1 85.62 77 GLU A O 1
ATOM 587 N N . LEU A 1 78 ? 16.406 6.98 13.188 1 83.06 78 LEU A N 1
ATOM 588 C CA . LEU A 1 78 ? 15.648 8.211 13.344 1 83.06 78 LEU A CA 1
ATOM 589 C C . LEU A 1 78 ? 16.562 9.375 13.727 1 83.06 78 LEU A C 1
ATOM 591 O O . LEU A 1 78 ? 16.562 10.414 13.062 1 83.06 78 LEU A O 1
ATOM 595 N N . MET A 1 79 ? 17.344 9.164 14.758 1 85.5 79 MET A N 1
ATOM 596 C CA . MET A 1 79 ? 18.156 10.273 15.258 1 85.5 79 MET A CA 1
ATOM 597 C C . MET A 1 79 ? 19.25 10.633 14.266 1 85.5 79 MET A C 1
ATOM 599 O O . MET A 1 79 ? 19.594 11.812 14.102 1 85.5 79 MET A O 1
ATOM 603 N N . ASP A 1 80 ? 19.797 9.625 13.625 1 89.75 80 ASP A N 1
ATOM 604 C CA . ASP A 1 80 ? 20.75 9.867 12.547 1 89.75 80 ASP A CA 1
ATOM 605 C C . ASP A 1 80 ? 20.094 10.609 11.383 1 89.75 80 ASP A C 1
ATOM 607 O O . ASP A 1 80 ? 20.672 11.547 10.836 1 89.75 80 ASP A O 1
ATOM 611 N N . TRP A 1 81 ? 18.938 10.188 11.039 1 89.88 81 TRP A N 1
ATOM 612 C CA . TRP A 1 81 ? 18.125 10.805 9.992 1 89.88 81 TRP A CA 1
ATOM 613 C C . TRP A 1 81 ? 17.828 12.266 10.312 1 89.88 81 TRP A C 1
ATOM 615 O O . TRP A 1 81 ? 18.047 13.148 9.484 1 89.88 81 TRP A O 1
ATOM 625 N N . LEU A 1 82 ? 17.375 12.562 11.508 1 88 82 LEU A N 1
ATOM 626 C CA . LEU A 1 82 ? 17.031 13.914 11.938 1 88 82 LEU A CA 1
ATOM 627 C C . LEU A 1 82 ? 18.266 14.805 11.992 1 88 82 LEU A C 1
ATOM 629 O O . LEU A 1 82 ? 18.281 15.883 11.391 1 88 82 LEU A O 1
ATOM 633 N N . ASN A 1 83 ? 19.312 14.336 12.609 1 90.38 83 ASN A N 1
ATOM 634 C CA . ASN A 1 83 ? 20.453 15.172 12.953 1 90.38 83 ASN A CA 1
ATOM 635 C C . ASN A 1 83 ? 21.375 15.391 11.75 1 90.38 83 ASN A C 1
ATOM 637 O O . ASN A 1 83 ? 22 16.438 11.625 1 90.38 83 ASN A O 1
ATOM 641 N N . ASN A 1 84 ? 21.406 14.438 10.859 1 92.19 84 ASN A N 1
ATOM 642 C CA . ASN A 1 84 ? 22.438 14.516 9.828 1 92.19 84 ASN A CA 1
ATOM 643 C C . ASN A 1 84 ? 21.828 14.797 8.453 1 92.19 84 ASN A C 1
ATOM 645 O O . ASN A 1 84 ? 22.547 15.156 7.52 1 92.19 84 ASN A O 1
ATOM 649 N N . ARG A 1 85 ? 20.484 14.656 8.375 1 91.31 85 ARG A N 1
ATOM 650 C CA . ARG A 1 85 ? 19.891 14.891 7.066 1 91.31 85 ARG A CA 1
ATOM 651 C C . ARG A 1 85 ? 18.812 15.969 7.141 1 91.31 85 ARG A C 1
ATOM 653 O O . ARG A 1 85 ? 18.922 17.016 6.492 1 91.31 85 ARG A O 1
ATOM 660 N N . ILE A 1 86 ? 17.891 15.82 8.016 1 91.06 86 ILE A N 1
ATOM 661 C CA . ILE A 1 86 ? 16.656 16.594 7.957 1 91.06 86 ILE A CA 1
ATOM 662 C C . ILE A 1 86 ? 16.875 17.984 8.547 1 91.06 86 ILE A C 1
ATOM 664 O O . ILE A 1 86 ? 16.781 18.984 7.84 1 91.06 86 ILE A O 1
ATOM 668 N N . TRP A 1 87 ? 17.328 18.094 9.82 1 90.31 87 TRP A N 1
ATOM 669 C CA . TRP A 1 87 ? 17.422 19.375 10.516 1 90.31 87 TRP A CA 1
ATOM 670 C C . TRP A 1 87 ? 18.438 20.281 9.836 1 90.31 87 TRP A C 1
ATOM 672 O O . TRP A 1 87 ? 18.172 21.469 9.641 1 90.31 87 TRP A O 1
ATOM 682 N N . PRO A 1 88 ? 19.594 19.75 9.383 1 93.38 88 PRO A N 1
ATOM 683 C CA . PRO A 1 88 ? 20.547 20.609 8.695 1 93.38 88 PRO A CA 1
ATOM 684 C C . PRO A 1 88 ? 20 21.188 7.391 1 93.38 88 PRO A C 1
ATOM 686 O O . PRO A 1 88 ? 20.25 22.344 7.051 1 93.38 88 PRO A O 1
ATOM 689 N N . THR A 1 89 ? 19.219 20.406 6.672 1 95 89 THR A N 1
ATOM 690 C CA . THR A 1 89 ? 18.641 20.859 5.414 1 95 89 THR A CA 1
ATOM 691 C C . THR A 1 89 ? 17.5 21.828 5.664 1 95 89 THR A C 1
ATOM 693 O O . THR A 1 89 ? 17.359 22.828 4.969 1 95 89 THR A O 1
ATOM 696 N N . GLU A 1 90 ? 16.672 21.531 6.648 1 93.06 90 GLU A N 1
ATOM 697 C CA . GLU A 1 90 ? 15.531 22.375 7 1 93.06 90 GLU A CA 1
ATOM 698 C C . GLU A 1 90 ? 15.992 23.766 7.438 1 93.06 90 GLU A C 1
ATOM 700 O O . GLU A 1 90 ? 15.305 24.766 7.184 1 93.06 90 GLU A O 1
ATOM 705 N N . ALA A 1 91 ? 17.109 23.859 8.055 1 91.88 91 ALA A N 1
ATOM 706 C CA . ALA A 1 91 ? 17.656 25.125 8.531 1 91.88 91 ALA A CA 1
ATOM 707 C C . ALA A 1 91 ? 17.922 26.078 7.367 1 91.88 91 ALA A C 1
ATOM 709 O O . ALA A 1 91 ? 17.984 27.297 7.555 1 91.88 91 ALA A O 1
ATOM 710 N N . LYS A 1 92 ? 17.984 25.516 6.137 1 95.19 92 LYS A N 1
ATOM 711 C CA . LYS A 1 92 ? 18.297 26.328 4.961 1 95.19 92 LYS A CA 1
ATOM 712 C C . LYS A 1 92 ? 17.031 26.734 4.215 1 95.19 92 LYS A C 1
ATOM 714 O O . LYS A 1 92 ? 17.094 27.531 3.271 1 95.19 92 LYS A O 1
ATOM 719 N N . MET A 1 93 ? 15.906 26.297 4.629 1 96.19 93 MET A N 1
ATOM 720 C CA . MET A 1 93 ? 14.68 26.5 3.871 1 96.19 93 MET A CA 1
ATOM 721 C C . MET A 1 93 ? 14.234 27.953 3.93 1 96.19 93 MET A C 1
ATOM 723 O O . MET A 1 93 ? 14.297 28.594 4.984 1 96.19 93 MET A O 1
ATOM 727 N N . VAL A 1 94 ? 13.828 28.453 2.818 1 97.06 94 VAL A N 1
ATOM 728 C CA . VAL A 1 94 ? 13.234 29.781 2.691 1 97.06 94 VAL A CA 1
ATOM 729 C C . VAL A 1 94 ? 11.75 29.641 2.35 1 97.06 94 VAL A C 1
ATOM 731 O O . VAL A 1 94 ? 11.234 28.531 2.223 1 97.06 94 VAL A O 1
ATOM 734 N N . GLU A 1 95 ? 11.086 30.719 2.254 1 97.75 95 GLU A N 1
ATOM 735 C CA . GLU A 1 95 ? 9.633 30.734 2.062 1 97.75 95 GLU A CA 1
ATOM 736 C C . GLU A 1 95 ? 9.242 29.953 0.814 1 97.75 95 GLU A C 1
ATOM 738 O O . GLU A 1 95 ? 8.25 29.219 0.824 1 97.75 95 GLU A O 1
ATOM 743 N N . LYS A 1 96 ? 9.992 30.094 -0.263 1 98 96 LYS A N 1
ATOM 744 C CA . LYS A 1 96 ? 9.688 29.406 -1.51 1 98 96 LYS A CA 1
ATOM 745 C C . LYS A 1 96 ? 9.688 27.891 -1.307 1 98 96 LYS A C 1
ATOM 747 O O . LYS A 1 96 ? 8.828 27.188 -1.844 1 98 96 LYS A O 1
ATOM 752 N N . ASP A 1 97 ? 10.68 27.375 -0.543 1 98.31 97 ASP A N 1
ATOM 753 C CA . ASP A 1 97 ? 10.773 25.953 -0.279 1 98.31 97 ASP A CA 1
ATOM 754 C C . ASP A 1 97 ? 9.516 25.438 0.422 1 98.31 97 ASP A C 1
ATOM 756 O O . ASP A 1 97 ? 8.984 24.375 0.073 1 98.31 97 ASP A O 1
ATOM 760 N N . ILE A 1 98 ? 9.031 26.234 1.401 1 98.25 98 ILE A N 1
ATOM 761 C CA . ILE A 1 98 ? 7.883 25.859 2.215 1 98.25 98 ILE A CA 1
ATOM 762 C C . ILE A 1 98 ? 6.617 25.891 1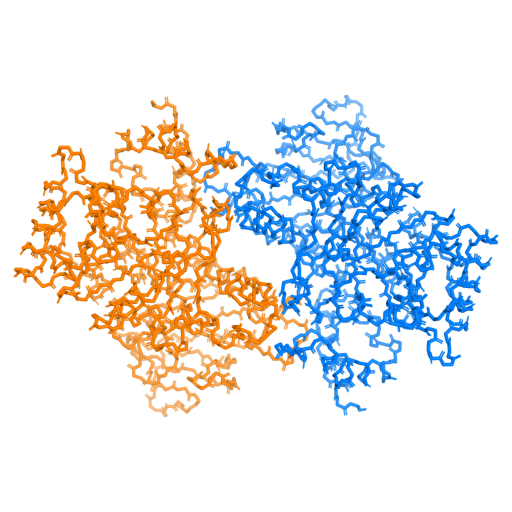.361 1 98.25 98 ILE A C 1
ATOM 764 O O . ILE A 1 98 ? 5.812 24.969 1.4 1 98.25 98 ILE A O 1
ATOM 768 N N . ARG A 1 99 ? 6.465 26.906 0.575 1 98.31 99 ARG A N 1
ATOM 769 C CA . ARG A 1 99 ? 5.289 27.062 -0.276 1 98.31 99 ARG A CA 1
ATOM 770 C C . ARG A 1 99 ? 5.207 25.938 -1.305 1 98.31 99 ARG A C 1
ATOM 772 O O . ARG A 1 99 ? 4.172 25.281 -1.438 1 98.31 99 ARG A O 1
ATOM 779 N N . VAL A 1 100 ? 6.32 25.688 -2.002 1 98.69 100 VAL A N 1
ATOM 780 C CA . VAL A 1 100 ? 6.363 24.703 -3.078 1 98.69 100 VAL A CA 1
ATOM 781 C C . VAL A 1 100 ? 6.148 23.312 -2.508 1 98.69 100 VAL A C 1
ATOM 783 O O . VAL A 1 100 ? 5.398 22.5 -3.072 1 98.69 100 VAL A O 1
ATOM 786 N N . GLY A 1 101 ? 6.828 23.047 -1.4 1 98.62 101 GLY A N 1
ATOM 787 C CA . GLY A 1 101 ? 6.625 21.766 -0.743 1 98.62 101 GLY A CA 1
ATOM 788 C C . GLY A 1 101 ? 5.191 21.562 -0.287 1 98.62 101 GLY A C 1
ATOM 789 O O . GLY A 1 101 ? 4.664 20.453 -0.387 1 98.62 101 GLY A O 1
ATOM 790 N N . GLY A 1 102 ? 4.566 22.609 0.28 1 98.75 102 GLY A N 1
ATOM 791 C CA . GLY A 1 102 ? 3.166 22.547 0.667 1 98.75 102 GLY A CA 1
ATOM 792 C C . GLY A 1 102 ? 2.232 22.297 -0.502 1 98.75 102 GLY A C 1
ATOM 793 O O . GLY A 1 102 ? 1.309 21.484 -0.403 1 98.75 102 GLY A O 1
ATOM 794 N N . GLU A 1 103 ? 2.484 22.984 -1.617 1 98.88 103 GLU A N 1
ATOM 795 C CA . GLU A 1 103 ? 1.665 22.797 -2.812 1 98.88 103 GLU A CA 1
ATOM 796 C C . GLU A 1 103 ? 1.754 21.375 -3.336 1 98.88 103 GLU A C 1
ATOM 798 O O . GLU A 1 103 ? 0.748 20.797 -3.75 1 98.88 103 GLU A O 1
ATOM 803 N N . LEU A 1 104 ? 2.957 20.812 -3.371 1 98.88 104 LEU A N 1
ATOM 804 C CA . LEU A 1 104 ? 3.139 19.438 -3.801 1 98.88 104 LEU A CA 1
ATOM 805 C C . LEU A 1 104 ? 2.375 18.484 -2.895 1 98.88 104 LEU A C 1
ATOM 807 O O . LEU A 1 104 ? 1.742 17.531 -3.373 1 98.88 104 LEU A O 1
ATOM 811 N N . ALA A 1 105 ? 2.455 18.719 -1.563 1 98.88 105 ALA A N 1
ATOM 812 C CA . ALA A 1 105 ? 1.732 17.891 -0.597 1 98.88 105 ALA A CA 1
ATOM 813 C C . ALA A 1 105 ? 0.227 17.953 -0.843 1 98.88 105 ALA A C 1
ATOM 815 O O . ALA A 1 105 ? -0.449 16.922 -0.837 1 98.88 105 ALA A O 1
ATOM 816 N N . LEU A 1 106 ? -0.292 19.172 -1.035 1 98.94 106 LEU A N 1
ATOM 817 C CA . LEU A 1 106 ? -1.719 19.359 -1.269 1 98.94 106 LEU A CA 1
ATOM 818 C C . LEU A 1 106 ? -2.166 18.641 -2.537 1 98.94 106 LEU A C 1
ATOM 820 O O . LEU A 1 106 ? -3.217 18 -2.553 1 98.94 106 LEU A O 1
ATOM 824 N N . LEU A 1 107 ? -1.372 18.75 -3.562 1 98.94 107 LEU A N 1
ATOM 825 C CA . LEU A 1 107 ? -1.668 18.062 -4.82 1 98.94 107 LEU A CA 1
ATOM 826 C C . LEU A 1 107 ? -1.792 16.562 -4.605 1 98.94 107 LEU A C 1
ATOM 828 O O . LEU A 1 107 ? -2.768 15.945 -5.043 1 98.94 107 LEU A O 1
ATOM 832 N N . GLU A 1 108 ? -0.825 16.016 -3.941 1 98.88 108 GLU A N 1
ATOM 833 C CA . GLU A 1 108 ? -0.808 14.57 -3.691 1 98.88 108 GLU A CA 1
ATOM 834 C C . GLU A 1 108 ? -1.992 14.148 -2.828 1 98.88 108 GLU A C 1
ATOM 836 O O . GLU A 1 108 ? -2.627 13.125 -3.094 1 98.88 108 GLU A O 1
ATOM 841 N N . MET A 1 109 ? -2.277 14.875 -1.781 1 98.94 109 MET A N 1
ATOM 842 C CA . MET A 1 109 ? -3.371 14.547 -0.872 1 98.94 109 MET A CA 1
ATOM 843 C C . MET A 1 109 ? -4.711 14.578 -1.599 1 98.94 109 MET A C 1
ATOM 845 O O . MET A 1 109 ? -5.523 13.656 -1.449 1 98.94 109 MET A O 1
ATOM 849 N N . ILE A 1 110 ? -4.949 15.578 -2.434 1 98.94 110 ILE A N 1
ATOM 850 C CA . ILE A 1 110 ? -6.203 15.672 -3.176 1 98.94 110 ILE A CA 1
ATOM 851 C C . ILE A 1 110 ? -6.309 14.5 -4.148 1 98.94 110 ILE A C 1
ATOM 853 O O . ILE A 1 110 ? -7.344 13.828 -4.211 1 98.94 110 ILE A O 1
ATOM 857 N N . LYS A 1 111 ? -5.254 14.148 -4.836 1 98.81 111 LYS A N 1
ATOM 858 C CA . LYS A 1 111 ? -5.258 13.102 -5.852 1 98.81 111 LYS A CA 1
ATOM 859 C C . LYS A 1 111 ? -5.508 11.734 -5.234 1 98.81 111 LYS A C 1
ATOM 861 O O . LYS A 1 111 ? -5.938 10.805 -5.922 1 98.81 111 LYS A O 1
ATOM 866 N N . THR A 1 112 ? -5.238 11.664 -3.908 1 98.81 112 THR A N 1
ATOM 867 C CA . THR A 1 112 ? -5.426 10.383 -3.24 1 98.81 112 THR A CA 1
ATOM 868 C C . THR A 1 112 ? -6.656 10.414 -2.34 1 98.81 112 THR A C 1
ATOM 870 O O . THR A 1 112 ? -6.871 9.5 -1.541 1 98.81 112 THR A O 1
ATOM 873 N N . GLY A 1 113 ? -7.457 11.453 -2.375 1 98.88 113 GLY A N 1
ATOM 874 C CA . GLY A 1 113 ? -8.789 11.43 -1.787 1 98.88 113 GLY A CA 1
ATOM 875 C C . GLY A 1 113 ? -8.859 12.125 -0.441 1 98.88 113 GLY A C 1
ATOM 876 O O . GLY A 1 113 ? -9.852 11.992 0.281 1 98.88 113 GLY A O 1
ATOM 877 N N . THR A 1 114 ? -7.812 12.898 -0.07 1 98.94 114 THR A N 1
ATOM 878 C CA . THR A 1 114 ? -7.816 13.617 1.197 1 98.94 114 THR A CA 1
ATOM 879 C C . THR A 1 114 ? -8.508 14.969 1.047 1 98.94 114 THR A C 1
ATOM 881 O O . THR A 1 114 ? -8.234 15.711 0.1 1 98.94 114 THR A O 1
ATOM 884 N N . THR A 1 115 ? -9.398 15.297 1.984 1 98.94 115 THR A N 1
ATOM 885 C CA . THR A 1 115 ? -10.117 16.562 1.923 1 98.94 115 THR A CA 1
ATOM 886 C C . THR A 1 115 ? -9.828 17.406 3.166 1 98.94 115 THR A C 1
ATOM 888 O O . THR A 1 115 ? -10.25 18.562 3.248 1 98.94 115 THR A O 1
ATOM 891 N N . ALA A 1 116 ? -9.133 16.844 4.129 1 98.94 116 ALA A N 1
ATOM 892 C CA . ALA A 1 116 ? -8.695 17.562 5.324 1 98.94 116 ALA A CA 1
ATOM 893 C C . ALA A 1 116 ? -7.359 17.016 5.828 1 98.94 116 ALA A C 1
ATOM 895 O O . ALA A 1 116 ? -7.098 15.805 5.734 1 98.94 116 ALA A O 1
ATOM 896 N N . TYR A 1 117 ? -6.539 17.922 6.324 1 98.94 117 TYR A N 1
ATOM 897 C CA . TYR A 1 117 ? -5.262 17.469 6.852 1 98.94 117 TYR A CA 1
ATOM 898 C C . TYR A 1 117 ? -4.781 18.359 7.988 1 98.94 117 TYR A C 1
ATOM 900 O O . TYR A 1 117 ? -5.113 19.547 8.031 1 98.94 117 TYR A O 1
ATOM 908 N N . ALA A 1 118 ? -4.043 17.75 8.938 1 98.94 118 ALA A N 1
ATOM 909 C CA . ALA A 1 118 ? -3.326 18.5 9.969 1 98.94 118 ALA A CA 1
ATOM 910 C C . ALA A 1 118 ? -1.835 18.578 9.656 1 98.94 118 ALA A C 1
ATOM 912 O O . ALA A 1 118 ? -1.217 17.578 9.289 1 98.94 118 ALA A O 1
ATOM 913 N N . ASP A 1 119 ? -1.31 19.766 9.766 1 98.69 119 ASP A N 1
ATOM 914 C CA . ASP A 1 119 ? 0.085 20.016 9.414 1 98.69 119 ASP A CA 1
ATOM 915 C C . ASP A 1 119 ? 0.815 20.719 10.562 1 98.69 119 ASP A C 1
ATOM 917 O O . ASP A 1 119 ? 0.359 21.75 11.062 1 98.69 119 ASP A O 1
ATOM 921 N N . MET A 1 120 ? 1.815 20.109 11.039 1 98.38 120 MET A N 1
ATOM 922 C CA . MET A 1 120 ? 2.734 20.75 11.977 1 98.38 120 MET A CA 1
ATOM 923 C C . MET A 1 120 ? 4.129 20.875 11.375 1 98.38 120 MET A C 1
ATOM 925 O O . MET A 1 120 ? 4.855 19.875 11.281 1 98.38 120 MET A O 1
ATOM 929 N N . TYR A 1 121 ? 4.504 22.156 11.07 1 95.31 121 TYR A N 1
ATOM 930 C CA . TYR A 1 121 ? 5.801 22.172 10.414 1 95.31 121 TYR A CA 1
ATOM 931 C C . TYR A 1 121 ? 6.453 23.547 10.547 1 95.31 121 TYR A C 1
ATOM 933 O O . TYR A 1 121 ? 6.652 24.047 11.656 1 95.31 121 TYR A O 1
ATOM 941 N N . GLY A 1 122 ? 6.871 24.141 9.594 1 84.75 122 GLY A N 1
ATOM 942 C CA . GLY A 1 122 ? 8.031 25.016 9.508 1 84.75 122 GLY A CA 1
ATOM 943 C C . GLY A 1 122 ? 7.668 26.484 9.547 1 84.75 122 GLY A C 1
ATOM 944 O O . GLY A 1 122 ? 6.582 26.844 10 1 84.75 122 GLY A O 1
ATOM 945 N N . PRO A 1 123 ? 8.656 27.297 9.227 1 92 123 PRO A N 1
ATOM 946 C CA . PRO A 1 123 ? 8.414 28.719 9.055 1 92 123 PRO A CA 1
ATOM 947 C C . PRO A 1 123 ? 7.52 29.031 7.855 1 92 123 PRO A C 1
ATOM 949 O O . PRO A 1 123 ? 7.238 28.141 7.047 1 92 123 PRO A O 1
ATOM 952 N N . HIS A 1 124 ? 6.922 30.141 7.84 1 96.06 124 HIS A N 1
ATOM 953 C CA . HIS A 1 124 ? 6.168 30.672 6.707 1 96.06 124 HIS A CA 1
ATOM 954 C C . HIS A 1 124 ? 4.895 29.859 6.469 1 96.06 124 HIS A C 1
ATOM 956 O O . HIS A 1 124 ? 4.539 29.578 5.324 1 96.06 124 HIS A O 1
ATOM 962 N N . MET A 1 125 ? 4.281 29.438 7.535 1 97.69 125 MET A N 1
ATOM 963 C CA . MET A 1 125 ? 3.076 28.625 7.426 1 97.69 125 MET A CA 1
ATOM 964 C C . MET A 1 125 ? 1.959 29.391 6.73 1 97.69 125 MET A C 1
ATOM 966 O O . MET A 1 125 ? 1.012 28.797 6.219 1 97.69 125 MET A O 1
ATOM 970 N N . GLU A 1 126 ? 2.104 30.766 6.668 1 98 126 GLU A N 1
ATOM 971 C CA . GLU A 1 126 ? 1.134 31.578 5.941 1 98 126 GLU A CA 1
ATOM 972 C C . GLU A 1 126 ? 1.021 31.125 4.484 1 98 126 GLU A C 1
ATOM 974 O O . GLU A 1 126 ? -0.078 31.078 3.93 1 98 126 GLU A O 1
ATOM 979 N N . SER A 1 127 ? 2.172 30.797 3.912 1 97.75 127 SER A N 1
ATOM 980 C CA . SER A 1 127 ? 2.184 30.359 2.52 1 97.75 127 SER A CA 1
ATOM 981 C C . SER A 1 127 ? 1.454 29.031 2.348 1 97.75 127 SER A C 1
ATOM 983 O O . SER A 1 127 ? 0.783 28.812 1.337 1 97.75 127 SER A O 1
ATOM 985 N N . VAL A 1 128 ? 1.586 28.156 3.297 1 98.38 128 VAL A N 1
ATOM 986 C CA . VAL A 1 128 ? 0.907 26.859 3.262 1 98.38 128 VAL A CA 1
ATOM 987 C C . VAL A 1 128 ? -0.597 27.062 3.436 1 98.38 128 VAL A C 1
ATOM 989 O O . VAL A 1 128 ? -1.399 26.391 2.773 1 98.38 128 VAL A O 1
ATOM 992 N N . ILE A 1 129 ? -0.964 28 4.336 1 98.69 129 ILE A N 1
ATOM 993 C CA . ILE A 1 129 ? -2.367 28.328 4.574 1 98.69 129 ILE A CA 1
ATOM 994 C C . ILE A 1 129 ? -3 28.859 3.289 1 98.69 129 ILE A C 1
ATOM 996 O O . ILE A 1 129 ? -4.082 28.422 2.896 1 98.69 129 ILE A O 1
ATOM 1000 N N . GLU A 1 130 ? -2.346 29.781 2.637 1 98.62 130 GLU A N 1
ATOM 1001 C CA . GLU A 1 130 ? -2.863 30.359 1.398 1 98.62 130 GLU A CA 1
ATOM 1002 C C . GLU A 1 130 ? -2.998 29.297 0.312 1 98.62 130 GLU A C 1
ATOM 1004 O O . GLU A 1 130 ? -3.988 29.266 -0.421 1 98.62 130 GLU A O 1
ATOM 1009 N N . ALA A 1 131 ? -2.004 28.406 0.177 1 98.69 131 ALA A N 1
ATOM 1010 C CA . ALA A 1 131 ? -2.062 27.312 -0.781 1 98.69 131 ALA A CA 1
ATOM 1011 C C . ALA A 1 131 ? -3.223 26.359 -0.466 1 98.69 131 ALA A C 1
ATOM 1013 O O . ALA A 1 131 ? -3.859 25.828 -1.376 1 98.69 131 ALA A O 1
ATOM 1014 N N . THR A 1 132 ? -3.455 26.156 0.816 1 98.88 132 THR A N 1
ATOM 1015 C CA . THR A 1 132 ? -4.539 25.281 1.26 1 98.88 132 THR A CA 1
ATOM 1016 C C . THR A 1 132 ? -5.895 25.859 0.852 1 98.88 132 THR A C 1
ATOM 1018 O O . THR A 1 132 ? -6.75 25.141 0.333 1 98.88 132 THR A O 1
ATOM 1021 N N . ILE A 1 133 ? -6.062 27.141 1.102 1 98.81 133 ILE A N 1
ATOM 1022 C CA . ILE A 1 133 ? -7.297 27.812 0.73 1 98.81 133 ILE A CA 1
ATOM 1023 C C . ILE A 1 133 ? -7.496 27.734 -0.782 1 98.81 133 ILE A C 1
ATOM 1025 O O . ILE A 1 133 ? -8.594 27.438 -1.255 1 98.81 133 ILE A O 1
ATOM 1029 N N . LYS A 1 134 ? -6.434 27.953 -1.535 1 98.69 134 LYS A N 1
ATOM 1030 C CA . LYS A 1 134 ? -6.496 27.875 -2.992 1 98.69 134 LYS A CA 1
ATOM 1031 C C . LYS A 1 134 ? -6.84 26.453 -3.451 1 98.69 134 LYS A C 1
ATOM 1033 O O . LYS A 1 134 ? -7.609 26.281 -4.398 1 98.69 134 LYS A O 1
ATOM 1038 N N . ALA A 1 135 ? -6.254 25.438 -2.83 1 98.81 135 ALA A N 1
ATOM 1039 C CA . ALA A 1 135 ? -6.508 24.047 -3.164 1 98.81 135 ALA A CA 1
ATOM 1040 C C . ALA A 1 135 ? -7.961 23.672 -2.891 1 98.81 135 ALA A C 1
ATOM 1042 O O . ALA A 1 135 ? -8.523 22.797 -3.564 1 98.81 135 ALA A O 1
ATOM 1043 N N . GLY A 1 136 ? -8.539 24.266 -1.85 1 98.69 136 GLY A N 1
ATOM 1044 C CA . GLY A 1 136 ? -9.945 24.078 -1.554 1 98.69 136 GLY A CA 1
ATOM 1045 C C . GLY A 1 136 ? -10.203 22.953 -0.574 1 98.69 136 GLY A C 1
ATOM 1046 O O . GLY A 1 136 ? -11.305 22.391 -0.545 1 98.69 136 GLY A O 1
ATOM 1047 N N . ILE A 1 137 ? -9.172 22.5 0.23 1 98.69 137 ILE A N 1
ATOM 1048 C CA . ILE A 1 137 ? -9.414 21.469 1.239 1 98.69 137 ILE A CA 1
ATOM 1049 C C . ILE A 1 137 ? -9.219 22.062 2.633 1 98.69 137 ILE A C 1
ATOM 1051 O O . ILE A 1 137 ? -8.773 23.203 2.773 1 98.69 137 ILE A O 1
ATOM 1055 N N . ARG A 1 138 ? -9.617 21.359 3.662 1 98.81 138 ARG A N 1
ATOM 1056 C CA . ARG A 1 138 ? -9.547 21.844 5.035 1 98.81 138 ARG A CA 1
ATOM 1057 C C . ARG A 1 138 ? -8.148 21.641 5.613 1 98.81 138 ARG A C 1
ATOM 1059 O O . ARG A 1 138 ? -7.539 20.578 5.418 1 98.81 138 ARG A O 1
ATOM 1066 N N . GLY A 1 139 ? -7.617 22.688 6.215 1 98.81 139 GLY A N 1
ATOM 1067 C CA . GLY A 1 139 ? -6.312 22.609 6.852 1 98.81 139 GLY A CA 1
ATOM 1068 C C . GLY A 1 139 ? -6.348 22.969 8.328 1 98.81 139 GLY A C 1
ATOM 1069 O O . GLY A 1 139 ? -6.914 24 8.711 1 98.81 139 GLY A O 1
ATOM 1070 N N . VAL A 1 140 ? -5.832 22.062 9.141 1 98.88 140 VAL A N 1
ATOM 1071 C CA . VAL A 1 140 ? -5.555 22.328 10.547 1 98.88 140 VAL A CA 1
ATOM 1072 C C . VAL A 1 140 ? -4.055 22.547 10.75 1 98.88 140 VAL A C 1
ATOM 1074 O O . VAL A 1 140 ? -3.281 21.578 10.75 1 98.88 140 VAL A O 1
ATOM 1077 N N . ILE A 1 141 ? -3.664 23.844 10.945 1 98.75 141 ILE A N 1
ATOM 1078 C CA . ILE A 1 141 ? -2.27 24.234 10.758 1 98.75 141 ILE A CA 1
ATOM 1079 C C . ILE A 1 141 ? -1.664 24.625 12.102 1 98.75 141 ILE A C 1
ATOM 1081 O O . ILE A 1 141 ? -2.297 25.344 12.891 1 98.75 141 ILE A O 1
ATOM 1085 N N . ALA A 1 142 ? -0.5 24.109 12.367 1 98.44 142 ALA A N 1
ATOM 1086 C CA . ALA A 1 142 ? 0.302 24.516 13.516 1 98.44 142 ALA A CA 1
ATOM 1087 C C . ALA A 1 142 ? 1.754 24.75 13.117 1 98.44 142 ALA A C 1
ATOM 1089 O O . ALA A 1 142 ? 2.307 24.016 12.289 1 98.44 142 ALA A O 1
ATOM 1090 N N . ARG A 1 143 ? 2.338 25.797 13.633 1 97.12 143 ARG A N 1
ATOM 1091 C CA . ARG A 1 143 ? 3.785 25.953 13.539 1 97.12 143 ARG A CA 1
ATOM 1092 C C . ARG A 1 143 ? 4.496 25.203 14.648 1 97.12 143 ARG A C 1
ATOM 1094 O O . ARG A 1 143 ? 4.332 25.516 15.828 1 97.12 143 ARG A O 1
ATOM 1101 N N . GLY A 1 144 ? 5.227 24.219 14.234 1 95.31 144 GLY A N 1
ATOM 1102 C CA . GLY A 1 144 ? 5.914 23.406 15.219 1 95.31 144 GLY A CA 1
ATOM 1103 C C . GLY A 1 144 ? 7.035 24.141 15.93 1 95.31 144 GLY A C 1
ATOM 1104 O O . GLY A 1 144 ? 7.887 24.75 15.281 1 95.31 144 GLY A O 1
ATOM 1105 N N . ALA A 1 145 ? 7.039 24.125 17.281 1 96.06 145 ALA A N 1
ATOM 1106 C CA . ALA A 1 145 ? 8.031 24.844 18.062 1 96.06 145 ALA A CA 1
ATOM 1107 C C . ALA A 1 145 ? 8.906 23.891 18.875 1 96.06 145 ALA A C 1
ATOM 1109 O O . ALA A 1 145 ? 8.391 22.984 19.531 1 96.06 145 ALA A O 1
ATOM 1110 N N . ILE A 1 146 ? 10.156 24.062 18.719 1 92.94 146 ILE A N 1
ATOM 1111 C CA . ILE A 1 146 ? 11.133 23.328 19.5 1 92.94 146 ILE A CA 1
ATOM 1112 C C . ILE A 1 146 ? 11.695 24.234 20.594 1 92.94 146 ILE A C 1
ATOM 1114 O O . ILE A 1 146 ? 12.25 25.297 20.312 1 92.94 146 ILE A O 1
ATOM 1118 N N . GLY A 1 147 ? 11.586 23.797 21.828 1 93.69 147 GLY A N 1
ATOM 1119 C CA . GLY A 1 147 ? 11.945 24.625 22.969 1 93.69 147 GLY A CA 1
ATOM 1120 C C . GLY A 1 147 ? 13.438 24.703 23.203 1 93.69 147 GLY A C 1
ATOM 1121 O O . GLY A 1 147 ? 13.922 25.656 23.828 1 93.69 147 GLY A O 1
ATOM 1122 N N . LEU A 1 148 ? 14.156 23.703 22.719 1 91.25 148 LEU A N 1
ATOM 1123 C CA . LEU A 1 148 ? 15.594 23.656 22.922 1 91.25 148 LEU A CA 1
ATOM 1124 C C . LEU A 1 148 ? 16.312 24.672 22.047 1 91.25 148 LEU A C 1
ATOM 1126 O O . LEU A 1 148 ? 17.484 24.969 22.266 1 91.25 148 LEU A O 1
ATOM 1130 N N . PHE A 1 149 ? 15.555 25.234 21.031 1 87.62 149 PHE A N 1
ATOM 1131 C CA . PHE A 1 149 ? 16.156 26.219 20.156 1 87.62 149 PHE A CA 1
ATOM 1132 C C . PHE A 1 149 ? 15.805 27.641 20.609 1 87.62 149 PHE A C 1
ATOM 1134 O O . PHE A 1 149 ? 14.703 27.875 21.125 1 87.62 149 PHE A O 1
ATOM 1141 N N . PRO A 1 150 ? 16.719 28.578 20.453 1 87.56 150 PRO A N 1
ATOM 1142 C CA . PRO A 1 150 ? 16.5 29.953 20.953 1 87.56 150 PRO A CA 1
ATOM 1143 C C . PRO A 1 150 ? 15.234 30.594 20.391 1 87.56 150 PRO A C 1
ATOM 1145 O O . PRO A 1 150 ? 14.617 31.422 21.047 1 87.56 150 PRO A O 1
ATOM 1148 N N . ALA A 1 151 ? 14.828 30.172 19.281 1 90.38 151 ALA A N 1
ATOM 1149 C CA . ALA A 1 151 ? 13.695 30.797 18.609 1 90.38 151 ALA A CA 1
ATOM 1150 C C . ALA A 1 151 ? 12.375 30.203 19.078 1 90.38 151 ALA A C 1
ATOM 1152 O O . ALA A 1 151 ? 11.297 30.641 18.672 1 90.38 151 ALA A O 1
ATOM 1153 N N . GLY A 1 152 ? 12.391 29.25 19.953 1 93.5 152 GLY A N 1
ATOM 1154 C CA . GLY A 1 152 ? 11.227 28.484 20.344 1 93.5 152 GLY A CA 1
ATOM 1155 C C . GLY A 1 152 ? 10.07 29.344 20.812 1 93.5 152 GLY A C 1
ATOM 1156 O O . GLY A 1 152 ? 8.945 29.188 20.328 1 93.5 152 GLY A O 1
ATOM 1157 N N . ARG A 1 153 ? 10.32 30.25 21.719 1 94.81 153 ARG A N 1
ATOM 1158 C CA . ARG A 1 153 ? 9.273 31.078 22.297 1 94.81 153 ARG A CA 1
ATOM 1159 C C . ARG A 1 153 ? 8.672 32 21.234 1 94.81 153 ARG A C 1
ATOM 1161 O O . ARG A 1 153 ? 7.457 32.219 21.203 1 94.81 153 ARG A O 1
ATOM 1168 N N . GLN A 1 154 ? 9.562 32.531 20.438 1 96.12 154 GLN A N 1
ATOM 1169 C CA . GLN A 1 154 ? 9.07 33.375 19.344 1 96.12 154 GLN A CA 1
ATOM 1170 C C . GLN A 1 154 ? 8.172 32.594 18.406 1 96.12 154 GLN A C 1
ATOM 1172 O O . GLN A 1 154 ? 7.191 33.125 17.875 1 96.12 154 GLN A O 1
ATOM 1177 N N . ILE A 1 155 ? 8.492 31.359 18.141 1 96.44 155 ILE A N 1
ATOM 1178 C CA . ILE A 1 155 ? 7.703 30.5 17.266 1 96.44 155 ILE A CA 1
ATOM 1179 C C . ILE A 1 155 ? 6.312 30.281 17.859 1 96.44 155 ILE A C 1
ATOM 1181 O O . ILE A 1 155 ? 5.316 30.266 17.125 1 96.44 155 ILE A O 1
ATOM 1185 N N . LEU A 1 156 ? 6.207 30.141 19.141 1 97.75 156 LEU A N 1
ATOM 1186 C CA . LEU A 1 156 ? 4.91 30.047 19.812 1 97.75 156 LEU A CA 1
ATOM 1187 C C . LEU A 1 156 ? 4.102 31.328 19.609 1 97.75 156 LEU A C 1
ATOM 1189 O O . LEU A 1 156 ? 2.895 31.266 19.375 1 97.75 156 LEU A O 1
ATOM 1193 N N . GLU A 1 157 ? 4.781 32.438 19.734 1 97.44 157 GLU A N 1
ATOM 1194 C CA . GLU A 1 157 ? 4.121 33.719 19.5 1 97.44 157 GLU A CA 1
ATOM 1195 C C . GLU A 1 157 ? 3.646 33.875 18.062 1 97.44 157 GLU A C 1
ATOM 1197 O O . GLU A 1 157 ? 2.566 34.406 17.797 1 97.44 157 GLU A O 1
ATOM 1202 N N . ASP A 1 158 ? 4.48 33.344 17.172 1 96.44 158 ASP A N 1
ATOM 1203 C CA . ASP A 1 158 ? 4.094 33.344 15.758 1 96.44 158 ASP A CA 1
ATOM 1204 C C . ASP A 1 158 ? 2.846 32.5 15.539 1 96.44 158 ASP A C 1
ATOM 1206 O O . ASP A 1 158 ? 2.008 32.812 14.695 1 96.44 158 ASP A O 1
ATOM 1210 N N . ASN A 1 159 ? 2.77 31.406 16.203 1 97.62 159 ASN A N 1
ATOM 1211 C CA . ASN A 1 159 ? 1.585 30.562 16.125 1 97.62 159 ASN A CA 1
ATOM 1212 C C . ASN A 1 159 ? 0.333 31.297 16.578 1 97.62 159 ASN A C 1
ATOM 1214 O O . ASN A 1 159 ? -0.743 31.125 16.016 1 97.62 159 ASN A O 1
ATOM 1218 N N . VAL A 1 160 ? 0.463 32.094 17.672 1 97.94 160 VAL A N 1
ATOM 1219 C CA . VAL A 1 160 ? -0.647 32.906 18.141 1 97.94 160 VAL A CA 1
ATOM 1220 C C . VAL A 1 160 ? -1.053 33.906 17.047 1 97.94 160 VAL A C 1
ATOM 1222 O O . VAL A 1 160 ? -2.242 34.125 16.812 1 97.94 160 VAL A O 1
ATOM 1225 N N . LYS A 1 161 ? -0.043 34.5 16.406 1 97.94 161 LYS A N 1
ATOM 1226 C CA . LYS A 1 161 ? -0.326 35.438 15.312 1 97.94 161 LYS A CA 1
ATOM 1227 C C . LYS A 1 161 ? -1.049 34.719 14.172 1 97.94 161 LYS A C 1
ATOM 1229 O O . LYS A 1 161 ? -1.937 35.312 13.539 1 97.94 161 LYS A O 1
ATOM 1234 N N . LEU A 1 162 ? -0.643 33.5 13.844 1 97.94 162 LEU A N 1
ATOM 1235 C CA . LEU A 1 162 ? -1.344 32.688 12.844 1 97.94 162 LEU A CA 1
ATOM 1236 C C . LEU A 1 162 ? -2.809 32.5 13.227 1 97.94 162 LEU A C 1
ATOM 1238 O O . LEU A 1 162 ? -3.691 32.594 12.367 1 97.94 162 LEU A O 1
ATOM 1242 N N . PHE A 1 163 ? -3.021 32.219 14.508 1 98.06 163 PHE A N 1
ATOM 1243 C CA . PHE A 1 163 ? -4.379 32.031 14.992 1 98.06 163 PHE A CA 1
ATOM 1244 C C . PHE A 1 163 ? -5.211 33.281 14.82 1 98.06 163 PHE A C 1
ATOM 1246 O O . PHE A 1 163 ? -6.312 33.25 14.266 1 98.06 163 PHE A O 1
ATOM 1253 N N . GLU A 1 164 ? -4.691 34.406 15.227 1 98.38 164 GLU A N 1
ATOM 1254 C CA . GLU A 1 164 ? -5.395 35.688 15.164 1 98.38 164 GLU A CA 1
ATOM 1255 C C . GLU A 1 164 ? -5.711 36.062 13.719 1 98.38 164 GLU A C 1
ATOM 1257 O O . GLU A 1 164 ? -6.777 36.625 13.438 1 98.38 164 GLU A O 1
ATOM 1262 N N . ASN A 1 165 ? -4.809 35.719 12.859 1 98.19 165 ASN A N 1
ATOM 1263 C CA . ASN A 1 165 ? -4.906 36.219 11.492 1 98.19 165 ASN A CA 1
ATOM 1264 C C . ASN A 1 165 ? -5.66 35.219 10.594 1 98.19 165 ASN A C 1
ATOM 1266 O O . ASN A 1 165 ? -6.285 35.625 9.609 1 98.19 165 ASN A O 1
ATOM 1270 N N . TYR A 1 166 ? -5.625 33.875 10.922 1 98.38 166 TYR A N 1
ATOM 1271 C CA . TYR A 1 166 ? -6.027 32.938 9.883 1 98.38 166 TYR A CA 1
ATOM 1272 C C . TYR A 1 166 ? -7.066 31.953 10.406 1 98.38 166 TYR A C 1
ATOM 1274 O O . TYR A 1 166 ? -7.672 31.203 9.633 1 98.38 166 TYR A O 1
ATOM 1282 N N . HIS A 1 167 ? -7.246 31.859 11.719 1 98.44 167 HIS A N 1
ATOM 1283 C CA . HIS A 1 167 ? -8.266 30.938 12.211 1 98.44 167 HIS A CA 1
ATOM 1284 C C . HIS A 1 167 ? -9.633 31.281 11.641 1 98.44 167 HIS A C 1
ATOM 1286 O O . HIS A 1 167 ? -10.109 32.406 11.789 1 98.44 167 HIS A O 1
ATOM 1292 N N . GLY A 1 168 ? -10.25 30.312 10.922 1 97.88 168 GLY A N 1
ATOM 1293 C CA . GLY A 1 168 ? -11.531 30.547 10.273 1 97.88 168 GLY A CA 1
ATOM 1294 C C . GLY A 1 168 ? -11.398 31.078 8.859 1 97.88 168 GLY A C 1
ATOM 1295 O O . GLY A 1 168 ? -12.398 31.203 8.148 1 97.88 168 GLY A O 1
ATOM 1296 N N . ALA A 1 169 ? -10.18 31.391 8.445 1 98.31 169 ALA A N 1
ATOM 1297 C CA . ALA A 1 169 ? -9.969 31.906 7.094 1 98.31 169 ALA A CA 1
ATOM 1298 C C . ALA A 1 169 ? -10.445 30.906 6.039 1 98.31 169 ALA A C 1
ATOM 1300 O O . ALA A 1 169 ? -10.719 29.75 6.348 1 98.31 169 ALA A O 1
ATOM 1301 N N . GLY A 1 170 ? -10.625 31.375 4.77 1 97.75 170 GLY A N 1
ATOM 1302 C CA . GLY A 1 170 ? -11.078 30.516 3.688 1 97.75 170 GLY A CA 1
ATOM 1303 C C . GLY A 1 170 ? -12.492 30.016 3.881 1 97.75 170 GLY A C 1
ATOM 1304 O O . GLY A 1 170 ? -12.797 28.859 3.562 1 97.75 170 GLY A O 1
ATOM 1305 N N . ASP A 1 171 ? -13.32 30.875 4.539 1 96.31 171 ASP A N 1
ATOM 1306 C CA . ASP A 1 171 ? -14.711 30.516 4.801 1 96.31 171 ASP A CA 1
ATOM 1307 C C . ASP A 1 171 ? -14.812 29.297 5.715 1 96.31 171 ASP A C 1
ATOM 1309 O O . ASP A 1 171 ? -15.602 28.391 5.461 1 96.31 171 ASP A O 1
ATOM 1313 N N . GLY A 1 172 ? -13.836 29.219 6.684 1 96.88 172 GLY A N 1
ATOM 1314 C CA . GLY A 1 172 ? -13.914 28.172 7.695 1 96.88 172 GLY A CA 1
ATOM 1315 C C . GLY A 1 172 ? -13.039 26.969 7.383 1 96.88 172 GLY A C 1
ATOM 1316 O O . GLY A 1 172 ? -13.008 26 8.148 1 96.88 172 GLY A O 1
ATOM 1317 N N . LEU A 1 173 ? -12.266 27.016 6.316 1 98.25 173 LEU A N 1
ATOM 1318 C CA . LEU A 1 173 ? -11.43 25.891 5.91 1 98.25 173 LEU A CA 1
ATOM 1319 C C . LEU A 1 173 ? -10.211 25.75 6.82 1 98.25 173 LEU A C 1
ATOM 1321 O O . LEU A 1 173 ? -9.641 24.672 6.945 1 98.25 173 LEU A O 1
ATOM 1325 N N . ILE A 1 174 ? -9.828 26.859 7.457 1 98.75 174 ILE A N 1
ATOM 1326 C CA . ILE A 1 174 ? -8.562 26.859 8.18 1 98.75 174 ILE A CA 1
ATOM 1327 C C . ILE A 1 174 ? -8.82 26.875 9.68 1 98.75 174 ILE A C 1
ATOM 1329 O O . ILE A 1 174 ? -9.609 27.688 10.172 1 98.75 174 ILE A O 1
ATOM 1333 N N . THR A 1 175 ? -8.273 26.016 10.359 1 98.5 175 THR A N 1
ATOM 1334 C CA . THR A 1 175 ? -8.172 25.984 11.812 1 98.5 175 THR A CA 1
ATOM 1335 C C . THR A 1 175 ? -6.715 26.031 12.258 1 98.5 175 THR A C 1
ATOM 1337 O O . THR A 1 175 ? -5.852 25.422 11.625 1 98.5 175 THR A O 1
ATOM 1340 N N . ILE A 1 176 ? -6.422 26.812 13.336 1 98.62 176 ILE A N 1
ATOM 1341 C CA . ILE A 1 176 ? -5.047 26.922 13.812 1 98.62 176 ILE A CA 1
ATOM 1342 C C . ILE A 1 176 ? -4.914 26.219 15.164 1 98.62 176 ILE A C 1
ATOM 1344 O O . ILE A 1 176 ? -5.75 26.406 16.047 1 98.62 176 ILE A O 1
ATOM 1348 N N . MET A 1 177 ? -3.926 25.375 15.328 1 98.62 177 MET A N 1
ATOM 1349 C CA . MET A 1 177 ? -3.531 24.766 16.594 1 98.62 177 MET A CA 1
ATOM 1350 C C . MET A 1 177 ? -2.164 25.281 17.047 1 98.62 177 MET A C 1
ATOM 1352 O O . MET A 1 177 ? -1.484 25.984 16.297 1 98.62 177 MET A O 1
ATOM 1356 N N . MET A 1 178 ? -1.826 25.062 18.328 1 98.5 178 MET A N 1
ATOM 1357 C CA . MET A 1 178 ? -0.501 25.359 18.859 1 98.5 178 MET A CA 1
ATOM 1358 C C . MET A 1 178 ? 0.418 24.141 18.734 1 98.5 178 MET A C 1
ATOM 1360 O O . MET A 1 178 ? 0.149 23.094 19.312 1 98.5 178 MET A O 1
ATOM 1364 N N . GLY A 1 179 ? 1.447 24.328 17.922 1 98.19 179 GLY A N 1
ATOM 1365 C CA . GLY A 1 179 ? 2.383 23.234 17.719 1 98.19 179 GLY A CA 1
ATOM 1366 C C . GLY A 1 179 ? 3.479 23.188 18.766 1 98.19 179 GLY A C 1
ATOM 1367 O O . GLY A 1 179 ? 4.289 24.109 18.875 1 98.19 179 GLY A O 1
ATOM 1368 N N . VAL A 1 180 ? 3.475 22.188 19.609 1 98.19 180 VAL A N 1
ATOM 1369 C CA . VAL A 1 180 ? 4.551 21.875 20.531 1 98.19 180 VAL A CA 1
ATOM 1370 C C . VAL A 1 180 ? 5.238 20.578 20.094 1 98.19 180 VAL A C 1
ATOM 1372 O O . VAL A 1 180 ? 4.633 19.5 20.125 1 98.19 180 VAL A O 1
ATOM 1375 N N . HIS A 1 181 ? 6.395 20.672 19.688 1 96.5 181 HIS A N 1
ATOM 1376 C CA . HIS A 1 181 ? 7.02 19.625 18.906 1 96.5 181 HIS A CA 1
ATOM 1377 C C . HIS A 1 181 ? 6.906 18.266 19.609 1 96.5 181 HIS A C 1
ATOM 1379 O O . HIS A 1 181 ? 6.219 17.375 19.125 1 96.5 181 HIS A O 1
ATOM 1385 N N . ALA A 1 182 ? 7.621 18.094 20.734 1 97.06 182 ALA A N 1
ATOM 1386 C CA . ALA A 1 182 ? 7.637 16.828 21.469 1 97.06 182 ALA A CA 1
ATOM 1387 C C . ALA A 1 182 ? 8.227 17.016 22.859 1 97.06 182 ALA A C 1
ATOM 1389 O O . ALA A 1 182 ? 8.914 18 23.125 1 97.06 182 ALA A O 1
ATOM 1390 N N . PRO A 1 183 ? 8.008 16.047 23.766 1 97.12 183 PRO A N 1
ATOM 1391 C CA . PRO A 1 183 ? 8.547 16.141 25.125 1 97.12 183 PRO A CA 1
ATOM 1392 C C . PRO A 1 183 ? 10.07 16.219 25.141 1 97.12 183 PRO A C 1
ATOM 1394 O O . PRO A 1 183 ? 10.648 16.969 25.953 1 97.12 183 PRO A O 1
ATOM 1397 N N . TYR A 1 184 ? 10.711 15.539 24.25 1 94.12 184 TYR A N 1
ATOM 1398 C CA . TYR A 1 184 ? 12.164 15.438 24.328 1 94.12 184 TYR A CA 1
ATOM 1399 C C . TYR A 1 184 ? 12.828 16.688 23.734 1 94.12 184 TYR A C 1
ATOM 1401 O O . TYR A 1 184 ? 14.031 16.891 23.922 1 94.12 184 TYR A O 1
ATOM 1409 N N . THR A 1 185 ? 12.039 17.547 23.109 1 94.81 185 THR A N 1
ATOM 1410 C CA . THR A 1 185 ? 12.609 18.766 22.547 1 94.81 185 THR A CA 1
ATOM 1411 C C . THR A 1 185 ? 12.016 20 23.203 1 94.81 185 THR A C 1
ATOM 1413 O O . THR A 1 185 ? 12.359 21.141 22.844 1 94.81 185 THR A O 1
ATOM 1416 N N . CYS A 1 186 ? 11.094 19.875 24.141 1 97.31 186 CYS A N 1
ATOM 1417 C CA . CYS A 1 186 ? 10.406 20.984 24.781 1 97.31 186 CYS A CA 1
ATOM 1418 C C . CYS A 1 186 ? 10.438 20.859 26.297 1 97.31 186 CYS A C 1
ATOM 1420 O O . CYS A 1 186 ? 9.602 20.172 26.891 1 97.31 186 CYS A O 1
ATOM 1422 N N . PRO A 1 187 ? 11.352 21.594 26.969 1 96.38 187 PRO A N 1
ATOM 1423 C CA . PRO A 1 187 ? 11.453 21.562 28.438 1 96.38 187 PRO A CA 1
ATOM 1424 C C . PRO A 1 187 ? 10.203 22.125 29.125 1 96.38 187 PRO A C 1
ATOM 1426 O O . PRO A 1 187 ? 9.391 22.797 28.484 1 96.38 187 PRO A O 1
ATOM 1429 N N . PRO A 1 188 ? 10.078 21.875 30.391 1 96.38 188 PRO A N 1
ATOM 1430 C CA . PRO A 1 188 ? 8.852 22.203 31.125 1 96.38 188 PRO A CA 1
ATOM 1431 C C . PRO A 1 188 ? 8.5 23.688 31.031 1 96.38 188 PRO A C 1
ATOM 1433 O O . PRO A 1 188 ? 7.336 24.031 30.797 1 96.38 188 PRO A O 1
ATOM 1436 N N . GLU A 1 189 ? 9.484 24.562 31.203 1 96.25 189 GLU A N 1
ATOM 1437 C CA . GLU A 1 189 ? 9.219 26 31.172 1 96.25 189 GLU A CA 1
ATOM 1438 C C . GLU A 1 189 ? 8.664 26.422 29.812 1 96.25 189 GLU A C 1
ATOM 1440 O O . GLU A 1 189 ? 7.801 27.297 29.734 1 96.25 189 GLU A O 1
ATOM 1445 N N . PHE A 1 190 ? 9.195 25.828 28.828 1 97.5 190 PHE A N 1
ATOM 1446 C CA . PHE A 1 190 ? 8.727 26.094 27.469 1 97.5 190 PHE A CA 1
ATOM 1447 C C . PHE A 1 190 ? 7.285 25.641 27.297 1 97.5 190 PHE A C 1
ATOM 1449 O O . PHE A 1 190 ? 6.457 26.359 26.734 1 97.5 190 PHE A O 1
ATOM 1456 N N . CYS A 1 191 ? 6.957 24.438 27.766 1 97.94 191 CYS A N 1
ATOM 1457 C CA . CYS A 1 191 ? 5.605 23.891 27.703 1 97.94 191 CYS A CA 1
ATOM 1458 C C . CYS A 1 191 ? 4.633 24.75 28.5 1 97.94 191 CYS A C 1
ATOM 1460 O O . CYS A 1 1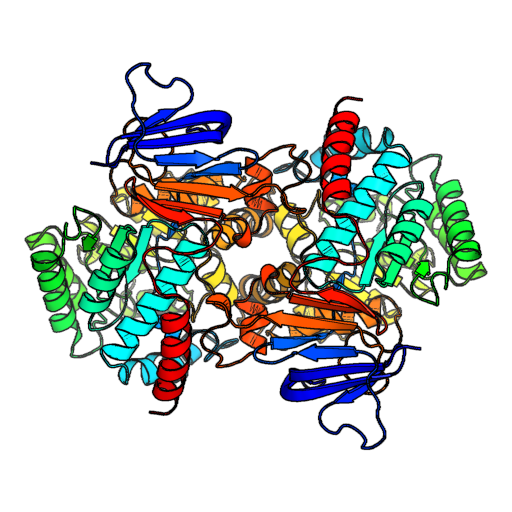91 ? 3.492 24.953 28.078 1 97.94 191 CYS A O 1
ATOM 1462 N N . GLU A 1 192 ? 5.098 25.25 29.609 1 97.56 192 GLU A N 1
ATOM 1463 C CA . GLU A 1 192 ? 4.27 26.125 30.438 1 97.56 192 GLU A CA 1
ATOM 1464 C C . GLU A 1 192 ? 3.975 27.438 29.703 1 97.56 192 GLU A C 1
ATOM 1466 O O . GLU A 1 192 ? 2.865 27.969 29.812 1 97.56 192 GLU A O 1
ATOM 1471 N N . TYR A 1 193 ? 4.988 27.938 29.078 1 97.81 193 TYR A N 1
ATOM 1472 C CA . TYR A 1 193 ? 4.793 29.141 28.281 1 97.81 193 TYR A CA 1
ATOM 1473 C C . TYR A 1 193 ? 3.785 28.906 27.156 1 97.81 193 TYR A C 1
ATOM 1475 O O . TYR A 1 193 ? 2.895 29.719 26.922 1 97.81 193 TYR A O 1
ATOM 1483 N N . ALA A 1 194 ? 3.918 27.781 26.453 1 98.31 194 ALA A N 1
ATOM 1484 C CA . ALA A 1 194 ? 2.961 27.391 25.422 1 98.31 194 ALA A CA 1
ATOM 1485 C C . ALA A 1 194 ? 1.547 27.312 25.984 1 98.31 194 ALA A C 1
ATOM 1487 O O . ALA A 1 194 ? 0.59 27.766 25.344 1 98.31 194 ALA A O 1
ATOM 1488 N N . ARG A 1 195 ? 1.459 26.703 27.172 1 97.88 195 ARG A N 1
ATOM 1489 C CA . ARG A 1 195 ? 0.174 26.578 27.844 1 97.88 195 ARG A CA 1
ATOM 1490 C C . ARG A 1 195 ? -0.446 27.938 28.109 1 97.88 195 ARG A C 1
ATOM 1492 O O . ARG A 1 195 ? -1.642 28.141 27.875 1 97.88 195 ARG A O 1
ATOM 1499 N N . GLU A 1 196 ? 0.331 28.828 28.625 1 98.19 196 GLU A N 1
ATOM 1500 C CA . GLU A 1 196 ? -0.161 30.172 28.922 1 98.19 196 GLU A CA 1
ATOM 1501 C C . GLU A 1 196 ? -0.75 30.828 27.672 1 98.19 196 GLU A C 1
ATOM 1503 O O . GLU A 1 196 ? -1.853 31.375 27.719 1 98.19 196 GLU A O 1
ATOM 1508 N N . LEU A 1 197 ? -0.041 30.797 26.609 1 98.06 197 LEU A N 1
ATOM 1509 C CA . LEU A 1 197 ? -0.503 31.391 25.359 1 98.06 197 LEU A CA 1
ATOM 1510 C C . LEU A 1 197 ? -1.755 30.672 24.859 1 98.06 197 LEU A C 1
ATOM 1512 O O . LEU A 1 197 ? -2.719 31.328 24.438 1 98.06 197 LEU A O 1
ATOM 1516 N N . ALA A 1 198 ? -1.736 29.344 24.844 1 98.19 198 ALA A N 1
ATOM 1517 C CA . ALA A 1 198 ? -2.832 28.547 24.312 1 98.19 198 ALA A CA 1
ATOM 1518 C C . ALA A 1 198 ? -4.113 28.766 25.109 1 98.19 198 ALA A C 1
ATOM 1520 O O . ALA A 1 198 ? -5.203 28.844 24.531 1 98.19 198 ALA A O 1
ATOM 1521 N N . VAL A 1 199 ? -3.99 28.812 26.438 1 97.88 199 VAL A N 1
ATOM 1522 C CA . VAL A 1 199 ? -5.145 29.016 27.312 1 97.88 199 VAL A CA 1
ATOM 1523 C C . VAL A 1 199 ? -5.723 30.406 27.078 1 97.88 199 VAL A C 1
ATOM 1525 O O . VAL A 1 199 ? -6.938 30.578 26.953 1 97.88 199 VAL A O 1
ATOM 1528 N N . LYS A 1 200 ? -4.809 31.406 27.016 1 98 200 LYS A N 1
ATOM 1529 C CA . LYS A 1 200 ? -5.23 32.781 26.828 1 98 200 LYS A CA 1
ATOM 1530 C C . LYS A 1 200 ? -6.062 32.938 25.562 1 98 200 LYS A C 1
ATOM 1532 O O . LYS A 1 200 ? -7.039 33.688 25.531 1 98 200 LYS A O 1
ATOM 1537 N N . HIS A 1 201 ? -5.727 32.219 24.5 1 97.56 201 HIS A N 1
ATOM 1538 C CA . HIS A 1 201 ? -6.367 32.406 23.203 1 97.56 201 HIS A CA 1
ATOM 1539 C C . HIS A 1 201 ? -7.27 31.219 22.875 1 97.56 201 HIS A C 1
ATOM 1541 O O . HIS A 1 201 ? -7.91 31.203 21.812 1 97.56 201 HIS A O 1
ATOM 1547 N N . GLN A 1 202 ? -7.273 30.203 23.719 1 97.5 202 GLN A N 1
ATOM 1548 C CA . GLN A 1 202 ? -8.07 29 23.547 1 97.5 202 GLN A CA 1
ATOM 1549 C C . GLN A 1 202 ? -7.668 28.25 22.281 1 97.5 202 GLN A C 1
ATOM 1551 O O . GLN A 1 202 ? -8.516 27.922 21.453 1 97.5 202 GLN A O 1
ATOM 1556 N N . ILE A 1 203 ? -6.43 28.062 22.078 1 98.44 203 ILE A N 1
ATOM 1557 C CA . ILE A 1 203 ? -5.879 27.359 20.922 1 98.44 203 ILE A CA 1
ATOM 1558 C C . ILE A 1 203 ? -5.602 25.906 21.297 1 98.44 203 ILE A C 1
ATOM 1560 O O . ILE A 1 203 ? -4.859 25.625 22.234 1 98.44 203 ILE A O 1
ATOM 1564 N N . PRO A 1 204 ? -6.23 24.906 20.594 1 98.5 204 PRO A N 1
ATOM 1565 C CA . PRO A 1 204 ? -5.934 23.484 20.859 1 98.5 204 PRO A CA 1
ATOM 1566 C C . PRO A 1 204 ? -4.469 23.141 20.594 1 98.5 204 PRO A C 1
ATOM 1568 O O . PRO A 1 204 ? -3.762 23.891 19.922 1 98.5 204 PRO A O 1
ATOM 1571 N N . ILE A 1 205 ? -4.055 21.953 21.078 1 98.75 205 ILE A N 1
ATOM 1572 C CA . ILE A 1 205 ? -2.643 21.594 21.078 1 98.75 205 ILE A CA 1
ATOM 1573 C C . ILE A 1 205 ? -2.4 20.453 20.094 1 98.75 205 ILE A C 1
ATOM 1575 O O . ILE A 1 205 ? -3.201 19.516 20.016 1 98.75 205 ILE A O 1
ATOM 1579 N N . HIS A 1 206 ? -1.338 20.516 19.25 1 98.75 206 HIS A N 1
ATOM 1580 C CA . HIS A 1 206 ? -0.776 19.484 18.391 1 98.75 206 HIS A CA 1
ATOM 1581 C C . HIS A 1 206 ? 0.632 19.109 18.844 1 98.75 206 HIS A C 1
ATOM 1583 O O . HIS A 1 206 ? 1.542 19.938 18.812 1 98.75 206 HIS A O 1
ATOM 1589 N N . ILE A 1 207 ? 0.843 17.828 19.312 1 98.75 207 ILE A N 1
ATOM 1590 C CA . ILE A 1 207 ? 2.135 17.469 19.891 1 98.75 207 ILE A CA 1
ATOM 1591 C C . ILE A 1 207 ? 2.48 16.016 19.516 1 98.75 207 ILE A C 1
ATOM 1593 O O . ILE A 1 207 ? 1.589 15.18 19.359 1 98.75 207 ILE A O 1
ATOM 1597 N N . HIS A 1 208 ? 3.756 15.703 19.203 1 98.5 208 HIS A N 1
ATOM 1598 C CA . HIS A 1 208 ? 4.215 14.32 19.109 1 98.5 208 HIS A CA 1
ATOM 1599 C C . HIS A 1 208 ? 4.34 13.688 20.5 1 98.5 208 HIS A C 1
ATOM 1601 O O . HIS A 1 208 ? 4.863 14.32 21.422 1 98.5 208 HIS A O 1
ATOM 1607 N N . MET A 1 209 ? 3.912 12.445 20.641 1 98.75 209 MET A N 1
ATOM 1608 C CA . MET A 1 209 ? 3.982 11.797 21.938 1 98.75 209 MET A CA 1
ATOM 1609 C C . MET A 1 209 ? 4.391 10.328 21.797 1 98.75 209 MET A C 1
ATOM 1611 O O . MET A 1 209 ? 3.834 9.609 20.969 1 98.75 209 MET A O 1
ATOM 1615 N N . ASN A 1 210 ? 5.328 9.898 22.562 1 98.62 210 ASN A N 1
ATOM 1616 C CA . ASN A 1 210 ? 5.645 8.5 22.812 1 98.62 210 ASN A CA 1
ATOM 1617 C C . ASN A 1 210 ? 5.957 7.758 21.516 1 98.62 210 ASN A C 1
ATOM 1619 O O . ASN A 1 210 ? 5.477 6.641 21.297 1 98.62 210 ASN A O 1
ATOM 1623 N N . GLU A 1 211 ? 6.719 8.328 20.641 1 96.69 211 GLU A N 1
ATOM 1624 C CA . GLU A 1 211 ? 6.965 7.75 19.328 1 96.69 211 GLU A CA 1
ATOM 1625 C C . GLU A 1 211 ? 8 6.629 19.391 1 96.69 211 GLU A C 1
ATOM 1627 O O . GLU A 1 211 ? 7.871 5.617 18.703 1 96.69 211 GLU A O 1
ATOM 1632 N N . THR A 1 212 ? 9.047 6.863 20.188 1 95.81 212 THR A N 1
ATOM 1633 C CA . THR A 1 212 ? 10.133 5.895 20.234 1 95.81 212 THR A CA 1
ATOM 1634 C C . THR A 1 212 ? 10.438 5.48 21.672 1 95.81 212 THR A C 1
ATOM 1636 O O . THR A 1 212 ? 10.109 6.211 22.609 1 95.81 212 THR A O 1
ATOM 1639 N N . GLN A 1 213 ? 11.102 4.367 21.844 1 96.19 213 GLN A N 1
ATOM 1640 C CA . GLN A 1 213 ? 11.57 3.932 23.141 1 96.19 213 GLN A CA 1
ATOM 1641 C C . GLN A 1 213 ? 12.609 4.898 23.703 1 96.19 213 GLN A C 1
ATOM 1643 O O . GLN A 1 213 ? 12.672 5.117 24.922 1 96.19 213 GLN A O 1
ATOM 1648 N N . ALA A 1 214 ? 13.383 5.43 22.812 1 94.5 214 ALA A N 1
ATOM 1649 C CA . ALA A 1 214 ? 14.406 6.391 23.219 1 94.5 214 ALA A CA 1
ATOM 1650 C C . ALA A 1 214 ? 13.781 7.609 23.891 1 94.5 214 ALA A C 1
ATOM 1652 O O . ALA A 1 214 ? 14.328 8.141 24.859 1 94.5 214 ALA A O 1
ATOM 1653 N N . GLU A 1 215 ? 12.688 8.094 23.375 1 95.06 215 GLU A N 1
ATOM 1654 C CA . GLU A 1 215 ? 11.969 9.211 23.984 1 95.06 215 GLU A CA 1
ATOM 1655 C C . GLU A 1 215 ? 11.523 8.875 25.391 1 95.06 215 GLU A C 1
ATOM 1657 O O . GLU A 1 215 ? 11.688 9.68 26.312 1 95.06 215 GLU A O 1
ATOM 1662 N N . ILE A 1 216 ? 10.961 7.652 25.562 1 97.88 216 ILE A N 1
ATOM 1663 C CA . ILE A 1 216 ? 10.484 7.223 26.875 1 97.88 216 ILE A CA 1
ATOM 1664 C C . ILE A 1 216 ? 11.641 7.227 27.859 1 97.88 216 ILE A C 1
ATOM 1666 O O . ILE A 1 216 ? 11.531 7.793 28.953 1 97.88 216 ILE A O 1
ATOM 1670 N N . LYS A 1 217 ? 12.727 6.641 27.469 1 97.56 217 LYS A N 1
ATOM 1671 C CA . LYS A 1 217 ? 13.898 6.527 28.328 1 97.56 217 LYS A CA 1
ATOM 1672 C C . LYS A 1 217 ? 14.461 7.902 28.688 1 97.56 217 LYS A C 1
ATOM 1674 O O . LYS A 1 217 ? 14.766 8.172 29.844 1 97.56 217 LYS A O 1
ATOM 1679 N N . GLN A 1 218 ? 14.531 8.766 27.703 1 96.31 218 GLN A N 1
ATOM 1680 C CA . GLN A 1 218 ? 15.094 10.102 27.906 1 96.31 218 GLN A CA 1
ATOM 1681 C C . GLN A 1 218 ? 14.258 10.898 28.906 1 96.31 218 GLN A C 1
ATOM 1683 O O . GLN A 1 218 ? 14.805 11.516 29.812 1 96.31 218 GLN A O 1
ATOM 1688 N N . ILE A 1 219 ? 12.992 10.914 28.781 1 97.94 219 ILE A N 1
ATOM 1689 C CA . ILE A 1 219 ? 12.102 11.703 29.609 1 97.94 219 ILE A CA 1
ATOM 1690 C C . ILE A 1 219 ? 12.07 11.125 31.031 1 97.94 219 ILE A C 1
ATOM 1692 O O . ILE A 1 219 ? 12.102 11.867 32 1 97.94 219 ILE A O 1
ATOM 1696 N N . GLN A 1 220 ? 12.055 9.812 31.109 1 97.94 220 GLN A N 1
ATOM 1697 C CA . GLN A 1 220 ? 12.062 9.164 32.406 1 97.94 220 GLN A CA 1
ATOM 1698 C C . GLN A 1 220 ? 13.359 9.469 33.156 1 97.94 220 GLN A C 1
ATOM 1700 O O . GLN A 1 220 ? 13.344 9.719 34.375 1 97.94 220 GLN A O 1
ATOM 1705 N N . GLU A 1 221 ? 14.461 9.414 32.5 1 97.94 221 GLU A N 1
ATOM 1706 C CA . GLU A 1 221 ? 15.758 9.68 33.094 1 97.94 221 GLU A CA 1
ATOM 1707 C C . GLU A 1 221 ? 15.875 11.141 33.531 1 97.94 221 GLU A C 1
ATOM 1709 O O . GLU A 1 221 ? 16.422 11.438 34.594 1 97.94 221 GLU A O 1
ATOM 1714 N N . GLN A 1 222 ? 15.352 12.055 32.781 1 97.06 222 GLN A N 1
ATOM 1715 C CA . GLN A 1 222 ? 15.531 13.484 33 1 97.06 222 GLN A CA 1
ATOM 1716 C C . GLN A 1 222 ? 14.531 14 34.031 1 97.06 222 GLN A C 1
ATOM 1718 O O . GLN A 1 222 ? 14.859 14.891 34.844 1 97.06 222 GLN A O 1
ATOM 1723 N N . TYR A 1 223 ? 13.281 13.398 34.062 1 97 223 TYR A N 1
ATOM 1724 C CA . TYR A 1 223 ? 12.242 14.055 34.844 1 97 223 TYR A CA 1
ATOM 1725 C C . TYR A 1 223 ? 11.578 13.07 35.781 1 97 223 TYR A C 1
ATOM 1727 O O . TYR A 1 223 ? 10.719 13.453 36.594 1 97 223 TYR A O 1
ATOM 1735 N N . GLY A 1 224 ? 11.883 11.797 35.688 1 97.19 224 GLY A N 1
ATOM 1736 C CA . GLY A 1 224 ? 11.359 10.781 36.594 1 97.19 224 GLY A CA 1
ATOM 1737 C C . GLY A 1 224 ? 9.922 10.406 36.312 1 97.19 224 GLY A C 1
ATOM 1738 O O . GLY A 1 224 ? 9.234 9.836 37.156 1 97.19 224 GLY A O 1
ATOM 1739 N N . LYS A 1 225 ? 9.453 10.867 35.156 1 97.12 225 LYS A N 1
ATOM 1740 C CA . LYS A 1 225 ? 8.094 10.602 34.688 1 97.12 225 LYS A CA 1
ATOM 1741 C C . LYS A 1 225 ? 8.094 10.18 33.219 1 97.12 225 LYS A C 1
ATOM 1743 O O . LYS A 1 225 ? 9.047 10.445 32.5 1 97.12 225 LYS A O 1
ATOM 1748 N N . ARG A 1 226 ? 7.004 9.508 32.844 1 98.06 226 ARG A N 1
ATOM 1749 C CA . ARG A 1 226 ? 6.832 9.227 31.438 1 98.06 226 ARG A CA 1
ATOM 1750 C C . ARG A 1 226 ? 6.32 10.453 30.688 1 98.06 226 ARG A C 1
ATOM 1752 O O . ARG A 1 226 ? 5.812 11.391 31.312 1 98.06 226 ARG A O 1
ATOM 1759 N N . PRO A 1 227 ? 6.348 10.477 29.344 1 98.62 227 PRO A N 1
ATOM 1760 C CA . PRO A 1 227 ? 6.082 11.68 28.547 1 98.62 227 PRO A CA 1
ATOM 1761 C C . PRO A 1 227 ? 4.68 12.242 28.781 1 98.62 227 PRO A C 1
ATOM 1763 O O . PRO A 1 227 ? 4.512 13.453 28.953 1 98.62 227 PRO A O 1
ATOM 1766 N N . PHE A 1 228 ? 3.646 11.43 28.781 1 98.75 228 PHE A N 1
ATOM 1767 C CA . PHE A 1 228 ? 2.291 11.938 28.953 1 98.75 228 PHE A CA 1
ATOM 1768 C C . PHE A 1 228 ? 2.135 12.602 30.312 1 98.75 228 PHE A C 1
ATOM 1770 O O . PHE A 1 228 ? 1.52 13.664 30.422 1 98.75 228 PHE A O 1
ATOM 1777 N N . LYS A 1 229 ? 2.643 11.938 31.375 1 98.5 229 LYS A N 1
ATOM 1778 C CA . LYS A 1 229 ? 2.57 12.531 32.719 1 98.5 229 LYS A CA 1
ATOM 1779 C C . LYS A 1 229 ? 3.379 13.828 32.781 1 98.5 229 LYS A C 1
ATOM 1781 O O . LYS A 1 229 ? 2.943 14.805 33.375 1 98.5 229 LYS A O 1
ATOM 1786 N N . TYR A 1 230 ? 4.562 13.758 32.156 1 98 230 TYR A N 1
ATOM 1787 C CA . TYR A 1 230 ? 5.418 14.938 32.094 1 98 230 TYR A CA 1
ATOM 1788 C C . TYR A 1 230 ? 4.664 16.125 31.5 1 98 230 TYR A C 1
ATOM 1790 O O . TYR A 1 230 ? 4.617 17.203 32.094 1 98 230 TYR A O 1
ATOM 1798 N N . ILE A 1 231 ? 4.035 15.961 30.359 1 98.44 231 ILE A N 1
ATOM 1799 C CA . ILE A 1 231 ? 3.336 17.016 29.641 1 98.44 231 ILE A CA 1
ATOM 1800 C C . ILE A 1 231 ? 2.074 17.406 30.406 1 98.44 231 ILE A C 1
ATOM 1802 O O . ILE A 1 231 ? 1.717 18.594 30.469 1 98.44 231 ILE A O 1
ATOM 1806 N N . GLU A 1 232 ? 1.364 16.406 30.969 1 98.44 232 GLU A N 1
ATOM 1807 C CA . GLU A 1 232 ? 0.194 16.703 31.797 1 98.44 232 GLU A CA 1
ATOM 1808 C C . GLU A 1 232 ? 0.539 17.672 32.906 1 98.44 232 GLU A C 1
ATOM 1810 O O . GLU A 1 232 ? -0.214 18.625 33.188 1 98.44 232 GLU A O 1
ATOM 1815 N N . ASP A 1 233 ? 1.688 17.484 33.594 1 97.94 233 ASP A N 1
ATOM 1816 C CA . ASP A 1 233 ? 2.115 18.297 34.719 1 97.94 233 ASP A CA 1
ATOM 1817 C C . ASP A 1 233 ? 2.359 19.734 34.312 1 97.94 233 ASP A C 1
ATOM 1819 O O . ASP A 1 233 ? 2.312 20.641 35.156 1 97.94 233 ASP A O 1
ATOM 1823 N N . THR A 1 234 ? 2.684 20 33.094 1 97.5 234 THR A N 1
ATOM 1824 C CA . THR A 1 234 ? 2.904 21.359 32.625 1 97.5 234 THR A CA 1
ATOM 1825 C C . THR A 1 234 ? 1.578 22.094 32.406 1 97.5 234 THR A C 1
ATOM 1827 O O . THR A 1 234 ? 1.549 23.312 32.281 1 97.5 234 THR A O 1
ATOM 1830 N N . GLY A 1 235 ? 0.417 21.328 32.312 1 97.62 235 GLY A N 1
ATOM 1831 C CA . GLY A 1 235 ? -0.903 21.906 32.125 1 97.62 235 GLY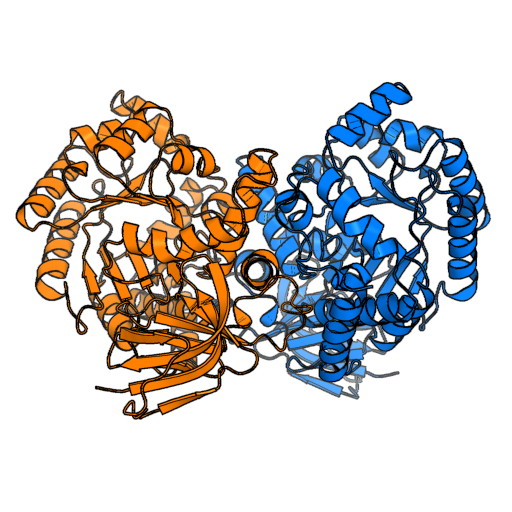 A CA 1
ATOM 1832 C C . GLY A 1 235 ? -1.298 22 30.656 1 97.62 235 GLY A C 1
ATOM 1833 O O . GLY A 1 235 ? -2.402 22.438 30.328 1 97.62 235 GLY A O 1
ATOM 1834 N N . LEU A 1 236 ? -0.498 21.516 29.797 1 97.25 236 LEU A N 1
ATOM 1835 C CA . LEU A 1 236 ? -0.752 21.641 28.359 1 97.25 236 LEU A CA 1
ATOM 1836 C C . LEU A 1 236 ? -2.035 20.922 27.969 1 97.25 236 LEU A C 1
ATOM 1838 O O . LEU A 1 236 ? -2.732 21.328 27.047 1 97.25 236 LEU A O 1
ATOM 1842 N N . PHE A 1 237 ? -2.412 19.828 28.641 1 97.75 237 PHE A N 1
ATOM 1843 C CA . PHE A 1 237 ? -3.559 18.984 28.297 1 97.75 237 PHE A CA 1
ATOM 1844 C C . PHE A 1 237 ? -4.844 19.578 28.875 1 97.75 237 PHE A C 1
ATOM 1846 O O . PHE A 1 237 ? -5.91 18.953 28.766 1 97.75 237 PHE A O 1
ATOM 1853 N N . GLU A 1 238 ? -4.797 20.766 29.484 1 96 238 GLU A N 1
ATOM 1854 C CA . GLU A 1 238 ? -6.008 21.484 29.875 1 96 238 GLU A CA 1
ATOM 1855 C C . GLU A 1 238 ? -6.812 21.922 28.656 1 96 238 GLU A C 1
ATOM 1857 O O . GLU A 1 238 ? -8.008 22.203 28.75 1 96 238 GLU A O 1
ATOM 1862 N N . LEU A 1 239 ? -6.164 22.016 27.547 1 96.44 239 LEU A N 1
ATOM 1863 C CA . LEU A 1 239 ? -6.773 22.328 26.25 1 96.44 239 LEU A CA 1
ATOM 1864 C C . LEU A 1 239 ? -6.98 21.062 25.422 1 96.44 239 LEU A C 1
ATOM 1866 O O . LEU A 1 239 ? -6.309 20.047 25.641 1 96.44 239 LEU A O 1
ATOM 1870 N N . PRO A 1 240 ? -8 21.078 24.516 1 97.56 240 PRO A N 1
ATOM 1871 C CA . PRO A 1 240 ? -8.078 19.938 23.594 1 97.56 240 PRO A CA 1
ATOM 1872 C C . PRO A 1 240 ? -6.75 19.672 22.891 1 97.56 240 PRO A C 1
ATOM 1874 O O . PRO A 1 240 ? -6.035 20.594 22.516 1 97.56 240 PRO A O 1
ATOM 1877 N N . ALA A 1 241 ? -6.402 18.391 22.766 1 98.56 241 ALA A N 1
ATOM 1878 C CA . ALA A 1 241 ? -5.086 18.062 22.234 1 98.56 241 ALA A CA 1
ATOM 1879 C C . ALA A 1 241 ? -5.145 16.812 21.359 1 98.56 241 ALA A C 1
ATOM 1881 O O . ALA A 1 241 ? -5.922 15.891 21.625 1 98.56 241 ALA A O 1
ATOM 1882 N N . ILE A 1 242 ? -4.371 16.859 20.297 1 98.81 242 ILE A N 1
ATOM 1883 C CA . ILE A 1 242 ? -4.07 15.633 19.547 1 98.81 242 ILE A CA 1
ATOM 1884 C C . ILE A 1 242 ? -2.615 15.234 19.781 1 98.81 242 ILE A C 1
ATOM 1886 O O . ILE A 1 242 ? -1.737 16.094 19.875 1 98.81 242 ILE A O 1
ATOM 1890 N N . ALA A 1 243 ? -2.387 13.984 19.953 1 98.94 243 ALA A N 1
ATOM 1891 C CA . ALA A 1 243 ? -1.06 13.406 20.125 1 98.94 243 ALA A CA 1
ATOM 1892 C C . ALA A 1 243 ? -0.696 12.5 18.953 1 98.94 243 ALA A C 1
ATOM 1894 O O . ALA A 1 243 ? -1.324 11.461 18.75 1 98.94 243 ALA A O 1
ATOM 1895 N N . ALA A 1 244 ? 0.266 12.883 18.188 1 98.81 244 ALA A N 1
ATOM 1896 C CA . ALA A 1 244 ? 0.711 12.094 17.031 1 98.81 244 ALA A CA 1
ATOM 1897 C C . ALA A 1 244 ? 1.567 10.914 17.484 1 98.81 244 ALA A C 1
ATOM 1899 O O . ALA A 1 244 ? 2.357 11.023 18.422 1 98.81 244 ALA A O 1
ATOM 1900 N N . HIS A 1 245 ? 1.474 9.75 16.812 1 98.62 245 HIS A N 1
ATOM 1901 C CA . HIS A 1 245 ? 2.219 8.5 16.922 1 98.62 245 HIS A CA 1
ATOM 1902 C C . HIS A 1 245 ? 1.674 7.629 18.047 1 98.62 245 HIS A C 1
ATOM 1904 O O . HIS A 1 245 ? 1.075 6.582 17.797 1 98.62 245 HIS A O 1
ATOM 1910 N N . CYS A 1 246 ? 1.928 8.062 19.344 1 98.81 246 CYS A N 1
ATOM 1911 C CA . CYS A 1 246 ? 1.385 7.324 20.484 1 98.81 246 CYS A CA 1
ATOM 1912 C C . CYS A 1 246 ? 1.712 5.84 20.375 1 98.81 246 CYS A C 1
ATOM 1914 O O . CYS A 1 246 ? 0.819 4.996 20.469 1 98.81 246 CYS A O 1
ATOM 1916 N N . VAL A 1 247 ? 2.963 5.48 20.328 1 98.75 247 VAL A N 1
ATOM 1917 C CA . VAL A 1 247 ? 3.422 4.121 20.047 1 98.75 247 VAL A CA 1
ATOM 1918 C C . VAL A 1 247 ? 3.654 3.375 21.359 1 98.75 247 VAL A C 1
ATOM 1920 O O . VAL A 1 247 ? 3.088 2.301 21.578 1 98.75 247 VAL A O 1
ATOM 1923 N N . TRP A 1 248 ? 4.461 3.926 22.234 1 98.62 248 TRP A N 1
ATOM 1924 C CA . TRP A 1 248 ? 4.875 3.252 23.453 1 98.62 248 TRP A CA 1
ATOM 1925 C C . TRP A 1 248 ? 4.086 3.768 24.656 1 98.62 248 TRP A C 1
ATOM 1927 O O . TRP A 1 248 ? 4.602 4.543 25.453 1 98.62 248 TRP A O 1
ATOM 1937 N N . LEU A 1 249 ? 2.895 3.229 24.797 1 98.75 249 LEU A N 1
ATOM 1938 C CA . LEU A 1 249 ? 1.969 3.662 25.828 1 98.75 249 LEU A CA 1
ATOM 1939 C C . LEU A 1 249 ? 1.857 2.611 26.938 1 98.75 249 LEU A C 1
ATOM 1941 O O . LEU A 1 249 ? 1.878 1.411 26.656 1 98.75 249 LEU A O 1
ATOM 1945 N N . ASP A 1 250 ? 1.785 3.029 28.125 1 98.25 250 ASP A N 1
ATOM 1946 C CA . ASP A 1 250 ? 1.442 2.145 29.234 1 98.25 250 ASP A CA 1
ATOM 1947 C C . ASP A 1 250 ? 0.093 2.521 29.844 1 98.25 250 ASP A C 1
ATOM 1949 O O . ASP A 1 250 ? -0.654 3.314 29.25 1 98.25 250 ASP A O 1
ATOM 1953 N N . ASN A 1 251 ? -0.295 1.926 30.969 1 98.38 251 ASN A N 1
ATOM 1954 C CA . ASN A 1 251 ? -1.604 2.131 31.578 1 98.38 251 ASN A CA 1
ATOM 1955 C C . ASN A 1 251 ? -1.79 3.576 32.031 1 98.38 251 ASN A C 1
ATOM 1957 O O . ASN A 1 251 ? -2.883 4.133 31.906 1 98.38 251 ASN A O 1
ATOM 1961 N N . GLU A 1 252 ? -0.774 4.152 32.562 1 98.44 252 GLU A N 1
ATOM 1962 C CA . GLU A 1 252 ? -0.864 5.535 33.031 1 98.44 252 GLU A CA 1
ATOM 1963 C C . GLU A 1 252 ? -1.056 6.496 31.859 1 98.44 252 GLU A C 1
ATOM 1965 O O . GLU A 1 252 ? -1.849 7.434 31.938 1 98.44 252 GLU A O 1
ATOM 1970 N N . ASP A 1 253 ? -0.297 6.293 30.797 1 98.81 253 ASP A N 1
ATOM 1971 C CA . ASP A 1 253 ? -0.452 7.109 29.594 1 98.81 253 ASP A CA 1
ATOM 1972 C C . ASP A 1 253 ? -1.899 7.102 29.109 1 98.81 253 ASP A C 1
ATOM 1974 O O . ASP A 1 253 ? -2.469 8.156 28.812 1 98.81 253 ASP A O 1
ATOM 1978 N N . ILE A 1 254 ? -2.471 5.953 29 1 98.75 254 ILE A N 1
ATOM 1979 C CA . ILE A 1 254 ? -3.816 5.77 28.469 1 98.75 254 ILE A CA 1
ATOM 1980 C C . ILE A 1 254 ? -4.836 6.422 29.406 1 98.75 254 ILE A C 1
ATOM 1982 O O . ILE A 1 254 ? -5.809 7.023 28.953 1 98.75 254 ILE A O 1
ATOM 1986 N N . ALA A 1 255 ? -4.613 6.254 30.703 1 98.62 255 ALA A N 1
ATOM 1987 C CA . ALA A 1 255 ? -5.5 6.887 31.672 1 98.62 255 ALA A CA 1
ATOM 1988 C C . ALA A 1 255 ? -5.488 8.406 31.516 1 98.62 255 ALA A C 1
ATOM 1990 O O . ALA A 1 255 ? -6.531 9.055 31.625 1 98.62 255 ALA A O 1
ATOM 1991 N N . ILE A 1 256 ? -4.344 9.008 31.312 1 98.81 256 ILE A N 1
ATOM 1992 C CA . ILE A 1 256 ? -4.211 10.453 31.109 1 98.81 256 ILE A CA 1
ATOM 1993 C C . ILE A 1 256 ? -4.93 10.859 29.828 1 98.81 256 ILE A C 1
ATOM 1995 O O . ILE A 1 256 ? -5.637 11.867 29.797 1 98.81 256 ILE A O 1
ATOM 1999 N N . MET A 1 257 ? -4.742 10.109 28.75 1 98.88 257 MET A N 1
ATOM 2000 C CA . MET A 1 257 ? -5.414 10.398 27.484 1 98.88 257 MET A CA 1
ATOM 2001 C C . MET A 1 257 ? -6.93 10.398 27.656 1 98.88 257 MET A C 1
ATOM 2003 O O . MET A 1 257 ? -7.625 11.258 27.125 1 98.88 257 MET A O 1
ATOM 2007 N N . LYS A 1 258 ? -7.391 9.383 28.375 1 98.19 258 LYS A N 1
ATOM 2008 C CA . LYS A 1 258 ? -8.82 9.281 28.641 1 98.19 258 LYS A CA 1
ATOM 2009 C C . LYS A 1 258 ? -9.312 10.469 29.469 1 98.19 258 LYS A C 1
ATOM 2011 O O . LYS A 1 258 ? -10.344 11.07 29.141 1 98.19 258 LYS A O 1
ATOM 2016 N N . LYS A 1 259 ? -8.578 10.758 30.547 1 98.38 259 LYS A N 1
ATOM 2017 C CA . LYS A 1 259 ? -8.93 11.844 31.469 1 98.38 259 LYS A CA 1
ATOM 2018 C C . LYS A 1 259 ? -9.086 13.164 30.719 1 98.38 259 LYS A C 1
ATOM 2020 O O . LYS A 1 259 ? -9.992 13.945 31 1 98.38 259 LYS A O 1
ATOM 2025 N N . HIS A 1 260 ? -8.25 13.43 29.766 1 98.56 260 HIS A N 1
ATOM 2026 C CA . HIS A 1 260 ? -8.203 14.727 29.109 1 98.56 260 HIS A CA 1
ATOM 2027 C C . HIS A 1 260 ? -8.789 14.656 27.703 1 98.56 260 HIS A C 1
ATOM 2029 O O . HIS A 1 260 ? -8.727 15.625 26.938 1 98.56 260 HIS A O 1
ATOM 2035 N N . ASN A 1 261 ? -9.344 13.492 27.266 1 98.31 261 ASN A N 1
ATOM 2036 C CA . ASN A 1 261 ? -9.953 13.273 25.953 1 98.31 261 ASN A CA 1
ATOM 2037 C C . ASN A 1 261 ? -8.969 13.562 24.828 1 98.31 261 ASN A C 1
ATOM 2039 O O . ASN A 1 261 ? -9.297 14.297 23.891 1 98.31 261 ASN A O 1
ATOM 2043 N N . ILE A 1 262 ? -7.758 13.102 25.016 1 98.81 262 ILE A N 1
ATOM 2044 C CA . ILE A 1 262 ? -6.723 13.289 24 1 98.81 262 ILE A CA 1
ATOM 2045 C C . ILE A 1 262 ? -6.902 12.258 22.875 1 98.81 262 ILE A C 1
ATOM 2047 O O . ILE A 1 262 ? -7.004 11.055 23.156 1 98.81 262 ILE A O 1
ATOM 2051 N N . SER A 1 263 ? -7.004 12.719 21.641 1 98.88 263 SER A N 1
ATOM 2052 C CA . SER A 1 263 ? -7.047 11.812 20.484 1 98.88 263 SER A CA 1
ATOM 2053 C C . SER A 1 263 ? -5.648 11.367 20.078 1 98.88 263 SER A C 1
ATOM 2055 O O . SER A 1 263 ? -4.711 12.172 20.078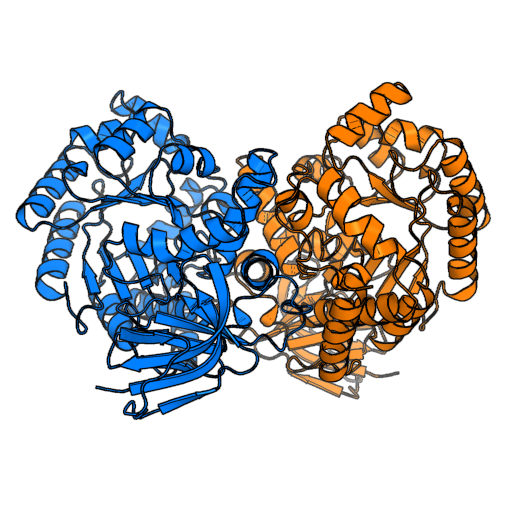 1 98.88 263 SER A O 1
ATOM 2057 N N . ALA A 1 264 ? -5.473 10.117 19.75 1 98.94 264 ALA A N 1
ATOM 2058 C CA . ALA A 1 264 ? -4.223 9.586 19.219 1 98.94 264 ALA A CA 1
ATOM 2059 C C . ALA A 1 264 ? -4.23 9.578 17.688 1 98.94 264 ALA A C 1
ATOM 2061 O O . ALA A 1 264 ? -5.191 9.109 17.078 1 98.94 264 ALA A O 1
ATOM 2062 N N . ILE A 1 265 ? -3.225 10.133 17.109 1 98.94 265 ILE A N 1
ATOM 2063 C CA . ILE A 1 265 ? -3.066 10.062 15.656 1 98.94 265 ILE A CA 1
ATOM 2064 C C . ILE A 1 265 ? -2.023 9 15.312 1 98.94 265 ILE A C 1
ATOM 2066 O O . ILE A 1 265 ? -0.82 9.266 15.367 1 98.94 265 ILE A O 1
ATOM 2070 N N . HIS A 1 266 ? -2.506 7.863 14.914 1 98.88 266 HIS A N 1
ATOM 2071 C CA . HIS A 1 266 ? -1.688 6.727 14.508 1 98.88 266 HIS A CA 1
ATOM 2072 C C . HIS A 1 266 ? -1.122 6.926 13.109 1 98.88 266 HIS A C 1
ATOM 2074 O O . HIS A 1 266 ? -1.862 7.246 12.172 1 98.88 266 HIS A O 1
ATOM 2080 N N . ASN A 1 267 ? 0.183 6.883 12.945 1 98.81 267 ASN A N 1
ATOM 2081 C CA . ASN A 1 267 ? 0.89 6.984 11.68 1 98.81 267 ASN A CA 1
ATOM 2082 C C . ASN A 1 267 ? 1.55 5.66 11.297 1 98.81 267 ASN A C 1
ATOM 2084 O O . ASN A 1 267 ? 2.775 5.539 11.336 1 98.81 267 ASN A O 1
ATOM 2088 N N . PRO A 1 268 ? 0.779 4.695 10.828 1 98.81 268 PRO A N 1
ATOM 2089 C CA . PRO A 1 268 ? 1.326 3.346 10.68 1 98.81 268 PRO A CA 1
ATOM 2090 C C . PRO A 1 268 ? 2.467 3.275 9.672 1 98.81 268 PRO A C 1
ATOM 2092 O O . PRO A 1 268 ? 3.502 2.662 9.945 1 98.81 268 PRO A O 1
ATOM 2095 N N . GLY A 1 269 ? 2.371 3.869 8.492 1 98.5 269 GLY A N 1
ATOM 2096 C CA . GLY A 1 269 ? 3.418 3.809 7.488 1 98.5 269 GLY A CA 1
ATOM 2097 C C . GLY A 1 269 ? 4.742 4.375 7.965 1 98.5 269 GLY A C 1
ATOM 2098 O O . GLY A 1 269 ? 5.781 3.721 7.852 1 98.5 269 GLY A O 1
ATOM 2099 N N . SER A 1 270 ? 4.715 5.566 8.508 1 98 270 SER A N 1
ATOM 2100 C CA . SER A 1 270 ? 5.918 6.219 9 1 98 270 SER A CA 1
ATOM 2101 C C . SER A 1 270 ? 6.539 5.434 10.156 1 98 270 SER A C 1
ATOM 2103 O O . SER A 1 270 ? 7.754 5.234 10.195 1 98 270 SER A O 1
ATOM 2105 N N . ASN A 1 271 ? 5.707 5.008 11.148 1 98.06 271 ASN A N 1
ATOM 2106 C CA . ASN A 1 271 ? 6.203 4.277 12.312 1 98.06 271 ASN A CA 1
ATOM 2107 C C . ASN A 1 271 ? 6.816 2.939 11.914 1 98.06 271 ASN A C 1
ATOM 2109 O O . ASN A 1 271 ? 7.766 2.475 12.547 1 98.06 271 ASN A O 1
ATOM 2113 N N . MET A 1 272 ? 6.242 2.299 10.875 1 98.38 272 MET A N 1
ATOM 2114 C CA . MET A 1 272 ? 6.836 1.062 10.375 1 98.38 272 MET A CA 1
ATOM 2115 C C . MET A 1 272 ? 8.203 1.331 9.742 1 98.38 272 MET A C 1
ATOM 2117 O O . MET A 1 272 ? 9.188 0.667 10.078 1 98.38 272 MET A O 1
ATOM 2121 N N . LYS A 1 273 ? 8.297 2.26 8.844 1 97.5 273 LYS A N 1
ATOM 2122 C CA . LYS A 1 273 ? 9.508 2.533 8.07 1 97.5 273 LYS A CA 1
ATOM 2123 C C . LYS A 1 273 ? 10.664 2.936 8.984 1 97.5 273 LYS A C 1
ATOM 2125 O O . LYS A 1 273 ? 11.805 2.529 8.758 1 97.5 273 LYS A O 1
ATOM 2130 N N . LEU A 1 274 ? 10.297 3.727 10.023 1 96.38 274 LEU A N 1
ATOM 2131 C CA . LEU A 1 274 ? 11.328 4.246 10.914 1 96.38 274 LEU A CA 1
ATOM 2132 C C . LEU A 1 274 ? 11.602 3.275 12.055 1 96.38 274 LEU A C 1
ATOM 2134 O O . LEU A 1 274 ? 12.5 3.504 12.875 1 96.38 274 LEU A O 1
ATOM 2138 N N . ALA A 1 275 ? 10.828 2.236 12.148 1 97.25 275 ALA A N 1
ATOM 2139 C CA . ALA A 1 275 ? 10.953 1.236 13.203 1 97.25 275 ALA A CA 1
ATOM 2140 C C . ALA A 1 275 ? 10.672 1.85 14.57 1 97.25 275 ALA A C 1
ATOM 2142 O O . ALA A 1 275 ? 11.367 1.554 15.547 1 97.25 275 ALA A O 1
ATOM 2143 N N . SER A 1 276 ? 9.633 2.682 14.555 1 96.81 276 SER A N 1
ATOM 2144 C CA . SER A 1 276 ? 9.266 3.34 15.805 1 96.81 276 SER A CA 1
ATOM 2145 C C . SER A 1 276 ? 8.484 2.4 16.719 1 96.81 276 SER A C 1
ATOM 2147 O O . SER A 1 276 ? 8.422 2.619 17.922 1 96.81 276 SER A O 1
ATOM 2149 N N . GLY A 1 277 ? 7.938 1.417 16.203 1 97.81 277 GLY A N 1
ATOM 2150 C CA . GLY A 1 277 ? 7.062 0.51 16.938 1 97.81 277 GLY A CA 1
ATOM 2151 C C . GLY A 1 277 ? 5.621 0.575 16.469 1 97.81 277 GLY A C 1
ATOM 2152 O O . GLY A 1 277 ? 5.32 1.18 15.438 1 97.81 277 GLY A O 1
ATOM 2153 N N . VAL A 1 278 ? 4.703 -0.128 17.172 1 98.69 278 VAL A N 1
ATOM 2154 C CA . VAL A 1 278 ? 3.299 -0.218 16.781 1 98.69 278 VAL A CA 1
ATOM 2155 C C . VAL A 1 278 ? 2.418 0.382 17.875 1 98.69 278 VAL A C 1
ATOM 2157 O O . VAL A 1 278 ? 2.426 -0.087 19.016 1 98.69 278 VAL A O 1
ATOM 2160 N N . SER A 1 279 ? 1.745 1.46 17.531 1 98.88 279 SER A N 1
ATOM 2161 C CA . SER A 1 279 ? 0.758 2.006 18.469 1 98.88 279 SER A CA 1
ATOM 2162 C C . SER A 1 279 ? -0.27 0.953 18.859 1 98.88 279 SER A C 1
ATOM 2164 O O . SER A 1 279 ? -0.719 0.168 18.016 1 98.88 279 SER A O 1
ATOM 2166 N N . PRO A 1 280 ? -0.653 0.865 20.156 1 98.75 280 PRO A N 1
ATOM 2167 C CA . PRO A 1 280 ? -1.619 -0.151 20.578 1 98.75 280 PRO A CA 1
ATOM 2168 C C . PRO A 1 280 ? -3.062 0.242 20.266 1 98.75 280 PRO A C 1
ATOM 2170 O O . PRO A 1 280 ? -3.893 0.322 21.172 1 98.75 280 PRO A O 1
ATOM 2173 N N . VAL A 1 281 ? -3.412 0.363 19.047 1 98.88 281 VAL A N 1
ATOM 2174 C CA . VAL A 1 281 ? -4.676 0.893 18.547 1 98.88 281 VAL A CA 1
ATOM 2175 C C . VAL A 1 281 ? -5.832 0.036 19.062 1 98.88 281 VAL A C 1
ATOM 2177 O O . VAL A 1 281 ? -6.824 0.561 19.578 1 98.88 281 VAL A O 1
ATOM 2180 N N . PRO A 1 282 ? -5.797 -1.354 18.953 1 98.75 282 PRO A N 1
ATOM 2181 C CA . PRO A 1 282 ? -6.918 -2.137 19.484 1 98.75 282 PRO A CA 1
ATOM 2182 C C . PRO A 1 282 ? -7.207 -1.854 20.953 1 98.75 282 PRO A C 1
ATOM 2184 O O . PRO A 1 282 ? -8.367 -1.735 21.344 1 98.75 282 PRO A O 1
ATOM 2187 N N . ARG A 1 283 ? -6.152 -1.742 21.734 1 98.56 283 ARG A N 1
ATOM 2188 C CA . ARG A 1 283 ? -6.316 -1.436 23.156 1 98.56 283 ARG A CA 1
ATOM 2189 C C . ARG A 1 283 ? -6.902 -0.042 23.344 1 98.56 283 ARG A C 1
ATOM 2191 O O . ARG A 1 283 ? -7.773 0.157 24.188 1 98.56 283 ARG A O 1
ATOM 2198 N N . LEU A 1 284 ? -6.375 0.962 22.609 1 98.88 284 LEU A N 1
ATOM 2199 C CA . LEU A 1 284 ? -6.875 2.328 22.703 1 98.88 284 LEU A CA 1
ATOM 2200 C C . LEU A 1 284 ? -8.367 2.383 22.391 1 98.88 284 LEU A C 1
ATOM 2202 O O . LEU A 1 284 ? -9.133 3.021 23.109 1 98.88 284 LEU A O 1
ATOM 2206 N N . LEU A 1 285 ? -8.758 1.713 21.328 1 98.62 285 LEU A N 1
ATOM 2207 C CA . LEU A 1 285 ? -10.164 1.678 20.953 1 98.62 285 LEU A CA 1
ATOM 2208 C C . LEU A 1 285 ? -11.016 1.029 22.031 1 98.62 285 LEU A C 1
ATOM 2210 O O . LEU A 1 285 ? -12.094 1.521 22.359 1 98.62 285 LEU A O 1
ATOM 2214 N N . LYS A 1 286 ? -10.523 -0.051 22.578 1 98.06 286 LYS A N 1
ATOM 2215 C CA . LYS A 1 286 ? -11.227 -0.748 23.656 1 98.06 286 LYS A CA 1
ATOM 2216 C C . LYS A 1 286 ? -11.406 0.158 24.859 1 98.06 286 LYS A C 1
ATOM 2218 O O . LYS A 1 286 ? -12.422 0.076 25.562 1 98.06 286 LYS A O 1
ATOM 2223 N N . GLU A 1 287 ? -10.445 1.041 25.078 1 98.12 287 GLU A N 1
ATOM 2224 C CA . GLU A 1 287 ? -10.461 1.948 26.219 1 98.12 287 GLU A CA 1
ATOM 2225 C C . GLU A 1 287 ? -11.273 3.207 25.922 1 98.12 287 GLU A C 1
ATOM 2227 O O . GLU A 1 287 ? -11.367 4.105 26.75 1 98.12 287 GLU A O 1
ATOM 2232 N N . GLY A 1 288 ? -11.797 3.303 24.75 1 98.06 288 GLY A N 1
ATOM 2233 C CA . GLY A 1 288 ? -12.672 4.41 24.406 1 98.06 288 GLY A CA 1
ATOM 2234 C C . GLY A 1 288 ? -11.922 5.645 23.953 1 98.06 288 GLY A C 1
ATOM 2235 O O . GLY A 1 288 ? -12.492 6.738 23.875 1 98.06 288 GLY A O 1
ATOM 2236 N N . ILE A 1 289 ? -10.664 5.559 23.688 1 98.75 289 ILE A N 1
ATOM 2237 C CA . ILE A 1 289 ? -9.875 6.668 23.156 1 98.75 289 ILE A CA 1
ATOM 2238 C C . ILE A 1 289 ? -10.133 6.836 21.672 1 98.75 289 ILE A C 1
ATOM 2240 O O . ILE A 1 289 ? -10.188 5.852 20.922 1 98.75 289 ILE A O 1
ATOM 2244 N N . ASN A 1 290 ? -10.344 8.023 21.203 1 98.81 290 ASN A N 1
ATOM 2245 C CA . ASN A 1 290 ? -10.453 8.289 19.781 1 98.81 290 ASN A CA 1
ATOM 2246 C C . ASN A 1 290 ? -9.109 8.125 19.078 1 98.81 290 ASN A C 1
ATOM 2248 O O . ASN A 1 290 ? -8.117 8.758 19.469 1 98.81 290 ASN A O 1
ATOM 2252 N N . VAL A 1 291 ? -9.062 7.25 18.141 1 98.94 291 VAL A N 1
ATOM 2253 C CA . VAL A 1 291 ? -7.859 7.031 17.344 1 98.94 291 VAL A CA 1
ATOM 2254 C C . VAL A 1 291 ? -8.125 7.426 15.891 1 98.94 291 VAL A C 1
ATOM 2256 O O . VAL A 1 291 ? -9.125 7.02 15.305 1 98.94 291 VAL A O 1
ATOM 2259 N N . ALA A 1 292 ? -7.277 8.25 15.352 1 98.94 292 ALA A N 1
ATOM 2260 C CA . ALA A 1 292 ? -7.293 8.656 13.945 1 98.94 292 ALA A CA 1
ATOM 2261 C C . ALA A 1 292 ? -5.988 8.289 13.25 1 98.94 292 ALA A C 1
ATOM 2263 O O . ALA A 1 292 ? -5.082 7.727 13.875 1 98.94 292 ALA A O 1
ATOM 2264 N N . LEU A 1 293 ? -5.934 8.516 11.93 1 98.94 293 LEU A N 1
ATOM 2265 C CA . LEU A 1 293 ? -4.746 8.172 11.156 1 98.94 293 LEU A CA 1
ATOM 2266 C C . LEU A 1 293 ? -4.055 9.422 10.625 1 98.94 293 LEU A C 1
ATOM 2268 O O . LEU A 1 293 ? -4.691 10.469 10.469 1 98.94 293 LEU A O 1
ATOM 2272 N N . GLY A 1 294 ? -2.852 9.352 10.414 1 98.94 294 GLY A N 1
ATOM 2273 C CA . GLY A 1 294 ? -2.033 10.32 9.711 1 98.94 294 GLY A CA 1
ATOM 2274 C C . GLY A 1 294 ? -0.942 9.695 8.867 1 98.94 294 GLY A C 1
ATOM 2275 O O . GLY A 1 294 ? -0.685 8.492 8.977 1 98.94 294 GLY A O 1
ATOM 2276 N N . THR A 1 295 ? -0.361 10.484 8.039 1 98.81 295 THR A N 1
ATOM 2277 C CA . THR A 1 295 ? 0.707 9.969 7.191 1 98.81 295 THR A CA 1
ATOM 2278 C C . THR A 1 295 ? 2.074 10.336 7.754 1 98.81 295 THR A C 1
ATOM 2280 O O . THR A 1 295 ? 3.09 9.75 7.371 1 98.81 295 THR A O 1
ATOM 2283 N N . ASP A 1 296 ? 2.096 11.352 8.664 1 98.38 296 ASP A N 1
ATOM 2284 C CA . ASP A 1 296 ? 3.365 12.008 8.961 1 98.38 296 ASP A CA 1
ATOM 2285 C C . ASP A 1 296 ? 3.947 12.656 7.703 1 98.38 296 ASP A C 1
ATOM 2287 O O . ASP A 1 296 ? 3.24 12.844 6.711 1 98.38 296 ASP A O 1
ATOM 2291 N N . GLY A 1 297 ? 5.176 13.156 7.727 1 97.38 297 GLY A N 1
ATOM 2292 C CA . GLY A 1 297 ? 5.773 13.797 6.562 1 97.38 297 GLY A CA 1
ATOM 2293 C C . GLY A 1 297 ? 6.254 12.797 5.52 1 97.38 297 GLY A C 1
ATOM 2294 O O . GLY A 1 297 ? 6.555 11.648 5.848 1 97.38 297 GLY A O 1
ATOM 2295 N N . ALA A 1 298 ? 6.391 13.266 4.293 1 96.94 298 ALA A N 1
ATOM 2296 C CA . ALA A 1 298 ? 6.781 12.398 3.186 1 96.94 298 ALA A CA 1
ATOM 2297 C C . ALA A 1 298 ? 8.227 11.945 3.33 1 96.94 298 ALA A C 1
ATOM 2299 O O . ALA A 1 298 ? 8.656 10.984 2.686 1 96.94 298 ALA A O 1
ATOM 2300 N N . SER A 1 299 ? 8.961 12.602 4.16 1 95.19 299 SER A N 1
ATOM 2301 C CA . SER A 1 299 ? 10.344 12.18 4.367 1 95.19 299 SER A CA 1
ATOM 2302 C C . SER A 1 299 ? 10.422 10.961 5.285 1 95.19 299 SER A C 1
ATOM 2304 O O . SER A 1 299 ? 11.352 10.156 5.18 1 95.19 299 SER A O 1
ATOM 2306 N N . SER A 1 300 ? 9.477 10.836 6.164 1 94.25 300 SER A N 1
ATOM 2307 C CA . SER A 1 300 ? 9.484 9.727 7.113 1 94.25 300 SER A CA 1
ATOM 2308 C C . SER A 1 300 ? 8.523 8.617 6.684 1 94.25 300 SER A C 1
ATOM 2310 O O . SER A 1 300 ? 8.648 7.473 7.117 1 94.25 300 SER A O 1
ATOM 2312 N N . ASN A 1 301 ? 7.539 8.891 5.715 1 93.5 301 ASN A N 1
ATOM 2313 C CA . ASN A 1 301 ? 6.477 7.977 5.324 1 93.5 301 ASN A CA 1
ATOM 2314 C C . ASN A 1 301 ? 6.895 7.098 4.145 1 93.5 301 ASN A C 1
ATOM 2316 O O . ASN A 1 301 ? 6.949 5.875 4.266 1 93.5 301 ASN A O 1
ATOM 2320 N N . ASN A 1 302 ? 6.746 7.496 2.83 1 95.12 302 ASN A N 1
ATOM 2321 C CA . ASN A 1 302 ? 7.191 8.602 1.993 1 95.12 302 ASN A CA 1
ATOM 2322 C C . ASN A 1 302 ? 6.09 9.07 1.047 1 95.12 302 ASN A C 1
ATOM 2324 O O . ASN A 1 302 ? 6.375 9.633 -0.012 1 95.12 302 ASN A O 1
ATOM 2328 N N . ASN A 1 303 ? 4.887 8.75 1.192 1 98.19 303 ASN A N 1
ATOM 2329 C CA . ASN A 1 303 ? 3.779 9.359 0.467 1 98.19 303 ASN A CA 1
ATOM 2330 C C . ASN A 1 303 ? 2.703 9.875 1.419 1 98.19 303 ASN A C 1
ATOM 2332 O O . ASN A 1 303 ? 2.814 9.711 2.635 1 98.19 303 ASN A O 1
ATOM 2336 N N . LEU A 1 304 ? 1.766 10.625 0.896 1 98.81 304 LEU A N 1
ATOM 2337 C CA . LEU A 1 304 ? 0.694 11.219 1.686 1 98.81 304 LEU A CA 1
ATOM 2338 C C . LEU A 1 304 ? -0.652 10.594 1.34 1 98.81 304 LEU A C 1
ATOM 2340 O O . LEU A 1 304 ? -1.678 11.281 1.339 1 98.81 304 LEU A O 1
ATOM 2344 N N . ASP A 1 305 ? -0.646 9.258 1.003 1 98.81 305 ASP A N 1
ATOM 2345 C CA . ASP A 1 305 ? -1.813 8.484 0.596 1 98.81 305 ASP A CA 1
ATOM 2346 C C . ASP A 1 305 ? -2.537 7.902 1.81 1 98.81 305 ASP A C 1
ATOM 2348 O O . ASP A 1 305 ? -2.123 6.879 2.355 1 98.81 305 ASP A O 1
ATOM 2352 N N . MET A 1 306 ? -3.66 8.422 2.162 1 98.88 306 MET A N 1
ATOM 2353 C CA . MET A 1 306 ? -4.391 8.016 3.359 1 98.88 306 MET A CA 1
ATOM 2354 C C . MET A 1 306 ? -5.039 6.652 3.162 1 98.88 306 MET A C 1
ATOM 2356 O O . MET A 1 306 ? -5.293 5.938 4.133 1 98.88 306 MET A O 1
ATOM 2360 N N . LEU A 1 307 ? -5.398 6.297 1.938 1 98.88 307 LEU A N 1
ATOM 2361 C CA . LEU A 1 307 ? -5.953 4.965 1.726 1 98.88 307 LEU A CA 1
ATOM 2362 C C . LEU A 1 307 ? -4.934 3.887 2.08 1 98.88 307 LEU A C 1
ATOM 2364 O O . LEU A 1 307 ? -5.297 2.838 2.617 1 98.88 307 LEU A O 1
ATOM 2368 N N . GLU A 1 308 ? -3.705 4.141 1.755 1 98.69 308 GLU A N 1
ATOM 2369 C CA . GLU A 1 308 ? -2.637 3.232 2.16 1 98.69 308 GLU A CA 1
ATOM 2370 C C . GLU A 1 308 ? -2.539 3.141 3.682 1 98.69 308 GLU A C 1
ATOM 2372 O O . GLU A 1 308 ? -2.346 2.053 4.23 1 98.69 308 GLU A O 1
ATOM 2377 N N . GLU A 1 309 ? -2.664 4.27 4.387 1 98.94 309 GLU A N 1
ATOM 2378 C CA . GLU A 1 309 ? -2.625 4.258 5.848 1 98.94 309 GLU A CA 1
ATOM 2379 C C . GLU A 1 309 ? -3.785 3.453 6.422 1 98.94 309 GLU A C 1
ATOM 2381 O O . GLU A 1 309 ? -3.625 2.752 7.426 1 98.94 309 GLU A O 1
ATOM 2386 N N . VAL A 1 310 ? -4.961 3.607 5.836 1 98.94 310 VAL A N 1
ATOM 2387 C CA . VAL A 1 310 ? -6.141 2.855 6.254 1 98.94 310 VAL A CA 1
ATOM 2388 C C . VAL A 1 310 ? -5.871 1.358 6.117 1 98.94 310 VAL A C 1
ATOM 2390 O O . VAL A 1 310 ? -6.145 0.586 7.043 1 98.94 310 VAL A O 1
ATOM 2393 N N . ARG A 1 311 ? -5.312 0.948 4.977 1 98.81 311 ARG A N 1
ATOM 2394 C CA . ARG A 1 311 ? -4.996 -0.454 4.723 1 98.81 311 ARG A CA 1
ATOM 2395 C C . ARG A 1 311 ? -3.939 -0.96 5.699 1 98.81 311 ARG A C 1
ATOM 2397 O O . ARG A 1 311 ? -4.074 -2.053 6.254 1 98.81 311 ARG A O 1
ATOM 2404 N N . LEU A 1 312 ? -2.891 -0.173 5.898 1 98.88 312 LEU A N 1
ATOM 2405 C CA . LEU A 1 312 ? -1.833 -0.552 6.828 1 98.88 312 LEU A CA 1
ATOM 2406 C C . LEU A 1 312 ? -2.387 -0.725 8.242 1 98.88 312 LEU A C 1
ATOM 2408 O O . LEU A 1 312 ? -2.02 -1.668 8.945 1 98.88 312 LEU A O 1
ATOM 2412 N N . ALA A 1 313 ? -3.254 0.216 8.641 1 98.88 313 ALA A N 1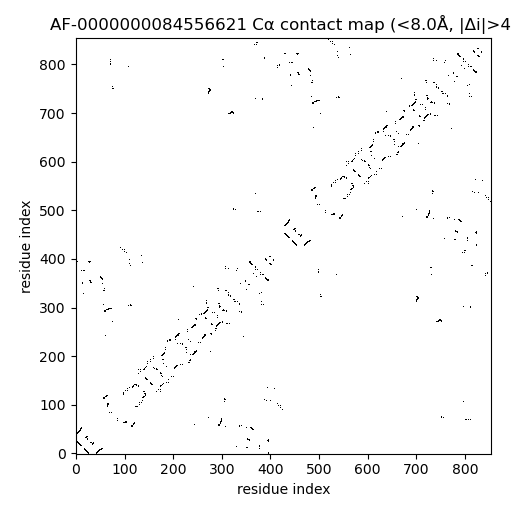
ATOM 2413 C CA . ALA A 1 313 ? -3.84 0.113 9.977 1 98.88 313 ALA A CA 1
ATOM 2414 C C . ALA A 1 313 ? -4.648 -1.172 10.125 1 98.88 313 ALA A C 1
ATOM 2416 O O . ALA A 1 313 ? -4.617 -1.817 11.172 1 98.88 313 ALA A O 1
ATOM 2417 N N . ALA A 1 314 ? -5.383 -1.524 9.117 1 98.62 314 ALA A N 1
ATOM 2418 C CA . ALA A 1 314 ? -6.207 -2.73 9.148 1 98.62 314 ALA A CA 1
ATOM 2419 C C . ALA A 1 314 ? -5.344 -3.982 9.266 1 98.62 314 ALA A C 1
ATOM 2421 O O . ALA A 1 314 ? -5.691 -4.926 9.977 1 98.62 314 ALA A O 1
ATOM 2422 N N . MET A 1 315 ? -4.199 -3.988 8.586 1 98.62 315 MET A N 1
ATOM 2423 C CA . MET A 1 315 ? -3.404 -5.207 8.461 1 98.62 315 MET A CA 1
ATOM 2424 C C . MET A 1 315 ? -2.367 -5.297 9.57 1 98.62 315 MET A C 1
ATOM 2426 O O . MET A 1 315 ? -2.119 -6.379 10.109 1 98.62 315 MET A O 1
ATOM 2430 N N . LEU A 1 316 ? -1.748 -4.18 9.945 1 98.81 316 LEU A N 1
ATOM 2431 C CA . LEU A 1 316 ? -0.64 -4.145 10.891 1 98.81 316 LEU A CA 1
ATOM 2432 C C . LEU A 1 316 ? -1.062 -4.711 12.242 1 98.81 316 LEU A C 1
ATOM 2434 O O . LEU A 1 316 ? -0.329 -5.496 12.844 1 98.81 316 LEU A O 1
ATOM 2438 N N . HIS A 1 317 ? -2.207 -4.328 12.695 1 98.75 317 HIS A N 1
ATOM 2439 C CA . HIS A 1 317 ? -2.627 -4.727 14.031 1 98.75 317 HIS A CA 1
ATOM 2440 C C . HIS A 1 317 ? -3.068 -6.188 14.062 1 98.75 317 HIS A C 1
ATOM 2442 O O . HIS A 1 317 ? -2.955 -6.852 15.094 1 98.75 317 HIS A O 1
ATOM 2448 N N . LYS A 1 318 ? -3.547 -6.711 12.914 1 98.31 318 LYS A N 1
ATOM 2449 C CA . LYS A 1 318 ? -3.885 -8.133 12.828 1 98.31 318 LYS A CA 1
ATOM 2450 C C . LYS A 1 318 ? -2.654 -9 13.047 1 98.31 318 LYS A C 1
ATOM 2452 O O . LYS A 1 318 ? -2.682 -9.93 13.859 1 98.31 318 LYS A O 1
ATOM 2457 N N . VAL A 1 319 ? -1.591 -8.656 12.359 1 98.38 319 VAL A N 1
ATOM 2458 C CA . VAL A 1 319 ? -0.394 -9.484 12.461 1 98.38 319 VAL A CA 1
ATOM 2459 C C . VAL A 1 319 ? 0.302 -9.227 13.797 1 98.38 319 VAL A C 1
ATOM 2461 O O . VAL A 1 319 ? 0.866 -10.141 14.398 1 98.38 319 VAL A O 1
ATOM 2464 N N . ASN A 1 320 ? 0.299 -7.992 14.25 1 98.25 320 ASN A N 1
ATOM 2465 C CA . ASN A 1 320 ? 0.942 -7.641 15.516 1 98.25 320 ASN A CA 1
ATOM 2466 C C . ASN A 1 320 ? 0.272 -8.336 16.703 1 98.25 320 ASN A C 1
ATOM 2468 O O . ASN A 1 320 ? 0.94 -8.703 17.656 1 98.25 320 ASN A O 1
ATOM 2472 N N . GLU A 1 321 ? -1.071 -8.477 16.656 1 97.75 321 GLU A N 1
ATOM 2473 C CA . GLU A 1 321 ? -1.838 -9.078 17.75 1 97.75 321 GLU A CA 1
ATOM 2474 C C . GLU A 1 321 ? -2.137 -10.547 17.453 1 97.75 321 GLU A C 1
ATOM 2476 O O . GLU A 1 321 ? -2.701 -11.242 18.297 1 97.75 321 GLU A O 1
ATOM 2481 N N . LEU A 1 322 ? -1.753 -11.047 16.266 1 97.25 322 LEU A N 1
ATOM 2482 C CA . LEU A 1 322 ? -2.1 -12.383 15.797 1 97.25 322 LEU A CA 1
ATOM 2483 C C . LEU A 1 322 ? -3.598 -12.633 15.922 1 97.25 322 LEU A C 1
ATOM 2485 O O . LEU A 1 322 ? -4.016 -13.664 16.453 1 97.25 322 LEU A O 1
ATOM 2489 N N . ASP A 1 323 ? -4.402 -11.625 15.523 1 97.5 323 ASP A N 1
ATOM 2490 C CA . ASP A 1 323 ? -5.859 -11.625 15.547 1 97.5 323 ASP A CA 1
ATOM 2491 C C . ASP A 1 323 ? -6.426 -10.977 14.289 1 97.5 323 ASP A C 1
ATOM 2493 O O . ASP A 1 323 ? -6.363 -9.75 14.133 1 97.5 323 ASP A O 1
ATOM 2497 N N . PRO A 1 324 ? -6.934 -11.773 13.367 1 96.12 324 PRO A N 1
ATOM 2498 C CA . PRO A 1 324 ? -7.43 -11.227 12.102 1 96.12 324 PRO A CA 1
ATOM 2499 C C . PRO A 1 324 ? -8.609 -10.281 12.289 1 96.12 324 PRO A C 1
ATOM 2501 O O . PRO A 1 324 ? -9.023 -9.594 11.344 1 96.12 324 PRO A O 1
ATOM 2504 N N . LEU A 1 325 ? -9.164 -10.125 13.492 1 96 325 LEU A N 1
ATOM 2505 C CA . LEU A 1 325 ? -10.32 -9.281 13.773 1 96 325 LEU A CA 1
ATOM 2506 C C . LEU A 1 325 ? -9.898 -8.016 14.516 1 96 325 LEU A C 1
ATOM 2508 O O . LEU A 1 325 ? -10.742 -7.203 14.898 1 96 325 LEU A O 1
ATOM 2512 N N . ALA A 1 326 ? -8.617 -7.758 14.719 1 97.69 326 ALA A N 1
ATOM 2513 C CA . ALA A 1 326 ? -8.109 -6.68 15.57 1 97.69 326 ALA A CA 1
ATOM 2514 C C . ALA A 1 326 ? -8.617 -5.324 15.102 1 97.69 326 ALA A C 1
ATOM 2516 O O . ALA A 1 326 ? -9.062 -4.504 15.914 1 97.69 326 ALA A O 1
ATOM 2517 N N . VAL A 1 327 ? -8.516 -5.027 13.742 1 98.25 327 VAL A N 1
ATOM 2518 C CA . VAL A 1 327 ? -9.023 -3.807 13.125 1 98.25 327 VAL A CA 1
ATOM 2519 C C . VAL A 1 327 ? -9.703 -4.141 11.797 1 98.25 327 VAL A C 1
ATOM 2521 O O . VAL A 1 327 ? -9.078 -4.074 10.734 1 98.25 327 VAL A O 1
ATOM 2524 N N . PRO A 1 328 ? -10.953 -4.43 11.852 1 97.69 328 PRO A N 1
ATOM 2525 C CA . PRO A 1 328 ? -11.664 -4.758 10.617 1 97.69 328 PRO A CA 1
ATOM 2526 C C . PRO A 1 328 ? -11.758 -3.574 9.656 1 97.69 328 PRO A C 1
ATOM 2528 O O . PRO A 1 328 ? -11.492 -2.434 10.047 1 97.69 328 PRO A O 1
ATOM 2531 N N . ALA A 1 329 ? -12.156 -3.812 8.438 1 97.88 329 ALA A N 1
ATOM 2532 C CA . ALA A 1 329 ? -12.195 -2.826 7.359 1 97.88 329 ALA A CA 1
ATOM 2533 C C . ALA A 1 329 ? -13 -1.598 7.766 1 97.88 329 ALA A C 1
ATOM 2535 O O . ALA A 1 329 ? -12.562 -0.463 7.566 1 97.88 329 ALA A O 1
ATOM 2536 N N . LYS A 1 330 ? -14.164 -1.791 8.328 1 97.69 330 LYS A N 1
ATOM 2537 C CA . LYS A 1 330 ? -15.039 -0.698 8.734 1 97.69 330 LYS A CA 1
ATOM 2538 C C . LYS A 1 330 ? -14.352 0.208 9.758 1 97.69 330 LYS A C 1
ATOM 2540 O O . LYS A 1 330 ? -14.422 1.434 9.648 1 97.69 330 LYS A O 1
ATOM 2545 N N . VAL A 1 331 ? -13.688 -0.419 10.727 1 98.44 331 VAL A N 1
ATOM 2546 C CA . VAL A 1 331 ? -13.008 0.328 11.781 1 98.44 331 VAL A CA 1
ATOM 2547 C C . VAL A 1 331 ? -11.836 1.107 11.188 1 98.44 331 VAL A C 1
ATOM 2549 O O . VAL A 1 331 ? -11.617 2.273 11.531 1 98.44 331 VAL A O 1
ATOM 2552 N N . ALA A 1 332 ? -11.094 0.49 10.328 1 98.69 332 ALA A N 1
ATOM 2553 C CA . ALA A 1 332 ? -9.977 1.169 9.68 1 98.69 332 ALA A CA 1
ATOM 2554 C C . ALA A 1 332 ? -10.445 2.41 8.93 1 98.69 332 ALA A C 1
ATOM 2556 O O . ALA A 1 332 ? -9.781 3.449 8.961 1 98.69 332 ALA A O 1
ATOM 2557 N N . LEU A 1 333 ? -11.547 2.334 8.234 1 98.56 333 LEU A N 1
ATOM 2558 C CA . LEU A 1 333 ? -12.102 3.477 7.512 1 98.56 333 LEU A CA 1
ATOM 2559 C C . LEU A 1 333 ? -12.516 4.578 8.477 1 98.56 333 LEU A C 1
ATOM 2561 O O . LEU A 1 333 ? -12.328 5.762 8.195 1 98.56 333 LEU A O 1
ATOM 2565 N N . GLN A 1 334 ? -13.078 4.168 9.602 1 98.62 334 GLN A N 1
ATOM 2566 C CA . GLN A 1 334 ? -13.453 5.133 10.633 1 98.62 334 GLN A CA 1
ATOM 2567 C C . GLN A 1 334 ? -12.242 5.93 11.109 1 98.62 334 GLN A C 1
ATOM 2569 O O . GLN A 1 334 ? -12.312 7.148 11.258 1 98.62 334 GLN A O 1
ATOM 2574 N N . LEU A 1 335 ? -11.164 5.234 11.297 1 98.94 335 LEU A N 1
ATOM 2575 C CA . LEU A 1 335 ? -9.93 5.875 11.75 1 98.94 335 LEU A CA 1
ATOM 2576 C C . LEU A 1 335 ? -9.477 6.938 10.75 1 98.94 335 LEU A C 1
ATOM 2578 O O . LEU A 1 335 ? -8.891 7.949 11.148 1 98.94 335 LEU A O 1
ATOM 2582 N N . GLY A 1 336 ? -9.742 6.723 9.453 1 98.88 336 GLY A N 1
ATOM 2583 C CA . GLY A 1 336 ? -9.234 7.605 8.414 1 98.88 336 GLY A CA 1
ATOM 2584 C C . GLY A 1 336 ? -10.219 8.695 8.023 1 98.88 336 GLY A C 1
ATOM 2585 O O . GLY A 1 336 ? -9.914 9.539 7.18 1 98.88 336 GLY A O 1
ATOM 2586 N N . THR A 1 337 ? -11.477 8.703 8.633 1 98.75 337 THR A N 1
ATOM 2587 C CA . THR A 1 337 ? -12.508 9.648 8.219 1 98.75 337 THR A CA 1
ATOM 2588 C C . THR A 1 337 ? -13.109 10.352 9.43 1 98.75 337 THR A C 1
ATOM 2590 O O . THR A 1 337 ? -12.523 11.297 9.961 1 98.75 337 THR A O 1
ATOM 2593 N N . GLU A 1 338 ? -14.109 9.75 10.07 1 98.75 338 GLU A N 1
ATOM 2594 C CA . GLU A 1 338 ? -14.867 10.438 11.117 1 98.75 338 GLU A CA 1
ATOM 2595 C C . GLU A 1 338 ? -14.031 10.602 12.383 1 98.75 338 GLU A C 1
ATOM 2597 O O . GLU A 1 338 ? -14.172 11.594 13.102 1 98.75 338 GLU A O 1
ATOM 2602 N N . ASN A 1 339 ? -13.164 9.617 12.688 1 98.88 339 ASN A N 1
ATOM 2603 C CA . ASN A 1 339 ? -12.32 9.766 13.859 1 98.88 339 ASN A CA 1
ATOM 2604 C C . ASN A 1 339 ? -11.312 10.898 13.695 1 98.88 339 ASN A C 1
ATOM 2606 O O . ASN A 1 339 ? -10.969 11.578 14.664 1 98.88 339 ASN A O 1
ATOM 2610 N N . GLY A 1 340 ? -10.773 11.039 12.453 1 98.94 340 GLY A N 1
ATOM 2611 C CA . GLY A 1 340 ? -9.898 12.164 12.18 1 98.94 340 GLY A CA 1
ATOM 2612 C C . GLY A 1 340 ? -10.594 13.508 12.32 1 98.94 340 GLY A C 1
ATOM 2613 O O . GLY A 1 340 ? -10.031 14.445 12.883 1 98.94 340 GLY A O 1
ATOM 2614 N N . ALA A 1 341 ? -11.828 13.578 11.789 1 98.88 341 ALA A N 1
ATOM 2615 C CA . ALA A 1 341 ? -12.609 14.812 11.922 1 98.88 341 ALA A CA 1
ATOM 2616 C C . ALA A 1 341 ? -12.836 15.164 13.391 1 98.88 341 ALA A C 1
ATOM 2618 O O . ALA A 1 341 ? -12.695 16.328 13.781 1 98.88 341 ALA A O 1
ATOM 2619 N N . LYS A 1 342 ? -13.156 14.133 14.188 1 98.75 342 LYS A N 1
ATOM 2620 C CA . LYS A 1 342 ? -13.344 14.336 15.617 1 98.75 342 LYS A CA 1
ATOM 2621 C C . LYS A 1 342 ? -12.055 14.805 16.281 1 98.75 342 LYS A C 1
ATOM 2623 O O . LYS A 1 342 ? -12.062 15.742 17.078 1 98.75 342 LYS A O 1
ATOM 2628 N N . ALA A 1 343 ? -10.969 14.195 15.961 1 98.88 343 ALA A N 1
ATOM 2629 C CA . ALA A 1 343 ? -9.672 14.539 16.531 1 98.88 343 ALA A CA 1
ATOM 2630 C C . ALA A 1 343 ? -9.305 15.984 16.234 1 98.88 343 ALA A C 1
ATOM 2632 O O . ALA A 1 343 ? -8.766 16.688 17.094 1 98.88 343 ALA A O 1
ATOM 2633 N N . LEU A 1 344 ? -9.625 16.422 15.008 1 98.75 344 LEU A N 1
ATOM 2634 C CA . LEU A 1 344 ? -9.188 17.734 14.539 1 98.75 344 LEU A CA 1
ATOM 2635 C C . LEU A 1 344 ? -10.242 18.797 14.844 1 98.75 344 LEU A C 1
ATOM 2637 O O . LEU A 1 344 ? -10.117 19.953 14.398 1 98.75 344 LEU A O 1
ATOM 2641 N N . LEU A 1 345 ? -11.32 18.406 15.539 1 97.94 345 LEU A N 1
ATOM 2642 C CA . LEU A 1 345 ? -12.375 19.312 16 1 97.94 345 LEU A CA 1
ATOM 2643 C C . LEU A 1 345 ? -13.117 19.922 14.82 1 97.94 345 LEU A C 1
ATOM 2645 O O . LEU A 1 345 ? -13.445 21.109 14.844 1 97.94 345 LEU A O 1
ATOM 2649 N N . LEU A 1 346 ? -13.25 19.156 13.75 1 98.31 346 LEU A N 1
ATOM 2650 C CA . LEU A 1 346 ? -14.023 19.594 12.586 1 98.31 346 LEU A CA 1
ATOM 2651 C C . LEU A 1 346 ? -15.492 19.203 12.734 1 98.31 346 LEU A C 1
ATOM 2653 O O . LEU A 1 346 ? -15.82 18.031 12.914 1 98.31 346 LEU A O 1
ATOM 2657 N N . ASP A 1 347 ? -16.312 20.141 12.641 1 96.31 347 ASP A N 1
ATOM 2658 C CA . ASP A 1 347 ? -17.734 19.922 12.852 1 96.31 347 ASP A CA 1
ATOM 2659 C C . ASP A 1 347 ? -18.406 19.391 11.586 1 96.31 347 ASP A C 1
ATOM 2661 O O . ASP A 1 347 ? -18.219 19.953 10.5 1 96.31 347 ASP A O 1
ATOM 2665 N N . LYS A 1 348 ? -19.141 18.344 11.664 1 97.88 348 LYS A N 1
ATOM 2666 C CA . LYS A 1 348 ? -19.969 17.781 10.602 1 97.88 348 LYS A CA 1
ATOM 2667 C C . LYS A 1 348 ? -19.109 17.406 9.391 1 97.88 348 LYS A C 1
ATOM 2669 O O . LYS A 1 348 ? -19.469 17.719 8.25 1 97.88 348 LYS A O 1
ATOM 2674 N N . VAL A 1 349 ? -17.969 16.828 9.594 1 98.31 349 VAL A N 1
ATOM 2675 C CA . VAL A 1 349 ? -17.047 16.328 8.578 1 98.31 349 VAL A CA 1
ATOM 2676 C C . VAL A 1 349 ? -16.75 14.852 8.82 1 98.31 349 VAL A C 1
ATOM 2678 O O . VAL A 1 349 ? -16.781 14.383 9.961 1 98.31 349 VAL A O 1
ATOM 2681 N N . GLY A 1 350 ? -16.578 14.07 7.816 1 98.38 350 GLY A N 1
ATOM 2682 C CA . GLY A 1 350 ? -16.031 12.727 7.965 1 98.38 350 GLY A CA 1
ATOM 2683 C C . GLY A 1 350 ? -17.078 11.641 7.727 1 98.38 350 GLY A C 1
ATOM 2684 O O . GLY A 1 350 ? -16.766 10.453 7.797 1 98.38 350 GLY A O 1
ATOM 2685 N N . LYS A 1 351 ? -18.328 12.031 7.387 1 98.12 351 LYS A N 1
ATOM 2686 C CA . LYS A 1 351 ? -19.406 11.102 7.07 1 98.12 351 LYS A CA 1
ATOM 2687 C C . LYS A 1 351 ? -20.25 11.602 5.898 1 98.12 351 LYS A C 1
ATOM 2689 O O . LYS A 1 351 ? -20.297 12.805 5.633 1 98.12 351 LYS A O 1
ATOM 2694 N N . LEU A 1 352 ? -20.844 10.68 5.199 1 98.44 352 LEU A N 1
ATOM 2695 C CA . LEU A 1 352 ? -21.875 11.047 4.246 1 98.44 352 LEU A CA 1
ATOM 2696 C C . LEU A 1 352 ? -23.266 10.953 4.883 1 98.44 352 LEU A C 1
ATOM 2698 O O . LEU A 1 352 ? -23.875 9.891 4.875 1 98.44 352 LEU A O 1
ATOM 2702 N N . THR A 1 353 ? -23.672 12.023 5.348 1 97.44 353 THR A N 1
ATOM 2703 C CA . THR A 1 353 ? -24.953 12.156 6.031 1 97.44 353 THR A CA 1
ATOM 2704 C C . THR A 1 353 ? -25.562 13.539 5.797 1 97.44 353 THR A C 1
ATOM 2706 O O . THR A 1 353 ? -24.844 14.539 5.789 1 97.44 353 THR A O 1
ATOM 2709 N N . PRO A 1 354 ? -26.922 13.57 5.562 1 97.88 354 PRO A N 1
ATOM 2710 C CA . PRO A 1 354 ? -27.531 14.891 5.418 1 97.88 354 PRO A CA 1
ATOM 2711 C C . PRO A 1 354 ? -27.156 15.836 6.559 1 97.88 354 PRO A C 1
ATOM 2713 O O . PRO A 1 354 ? -27.172 15.438 7.727 1 97.88 354 PRO A O 1
ATOM 2716 N N . GLY A 1 355 ? -26.812 17.047 6.273 1 98.12 355 GLY A N 1
ATOM 2717 C CA . GLY A 1 355 ? -26.406 18.031 7.266 1 98.12 355 GLY A CA 1
ATOM 2718 C C . GLY A 1 355 ? -24.906 18.125 7.43 1 98.12 355 GLY A C 1
ATOM 2719 O O . GLY A 1 355 ? -24.406 19.125 7.969 1 98.12 355 GLY A O 1
ATOM 2720 N N . TYR A 1 356 ? -24.172 17.156 6.984 1 98.62 356 TYR A N 1
ATOM 2721 C CA . TYR A 1 356 ? -22.719 17.188 7.031 1 98.62 356 TYR A CA 1
ATOM 2722 C C . TYR A 1 356 ? -22.141 17.922 5.832 1 98.62 356 TYR A C 1
ATOM 2724 O O . TYR A 1 356 ? -22.812 18.094 4.82 1 98.62 356 TYR A O 1
ATOM 2732 N N . LYS A 1 357 ? -20.922 18.484 6 1 98.62 357 LYS A N 1
ATOM 2733 C CA . LYS A 1 357 ? -20.203 19.094 4.883 1 98.62 357 LYS A CA 1
ATOM 2734 C C . LYS A 1 357 ? -20.031 18.094 3.734 1 98.62 357 LYS A C 1
ATOM 2736 O O . LYS A 1 357 ? -19.812 16.906 3.965 1 98.62 357 LYS A O 1
ATOM 2741 N N . ALA A 1 358 ? -20.172 18.578 2.52 1 98.62 358 ALA A N 1
ATOM 2742 C CA . ALA A 1 358 ? -20.016 17.719 1.34 1 98.62 358 ALA A CA 1
ATOM 2743 C C . ALA A 1 358 ? -18.547 17.531 1.002 1 98.62 358 ALA A C 1
ATOM 2745 O O . ALA A 1 358 ? -18.031 18.141 0.065 1 98.62 358 ALA A O 1
ATOM 2746 N N . ASP A 1 359 ? -17.859 16.797 1.75 1 98.81 359 ASP A N 1
ATOM 2747 C CA . ASP A 1 359 ? -16.531 16.266 1.478 1 98.81 359 ASP A CA 1
ATOM 2748 C C . ASP A 1 359 ? -16.609 14.82 0.987 1 98.81 359 ASP A C 1
ATOM 2750 O O . ASP A 1 359 ? -16.625 13.883 1.792 1 98.81 359 ASP A O 1
ATOM 2754 N N . ILE A 1 360 ? -16.641 14.641 -0.302 1 98.88 360 ILE A N 1
ATOM 2755 C CA . ILE A 1 360 ? -17 13.367 -0.912 1 98.88 360 ILE A CA 1
ATOM 2756 C C . ILE A 1 360 ? -15.93 12.969 -1.928 1 98.88 360 ILE A C 1
ATOM 2758 O O . ILE A 1 360 ? -15.461 13.797 -2.709 1 98.88 360 ILE A O 1
ATOM 2762 N N . VAL A 1 361 ? -15.508 11.766 -1.927 1 98.94 361 VAL A N 1
ATOM 2763 C CA . VAL A 1 361 ? -14.602 11.203 -2.918 1 98.94 361 VAL A CA 1
ATOM 2764 C C . VAL A 1 361 ? -15.336 10.156 -3.756 1 98.94 361 VAL A C 1
ATOM 2766 O O . VAL A 1 361 ? -16.031 9.297 -3.213 1 98.94 361 VAL A O 1
ATOM 2769 N N . LEU A 1 362 ? -15.258 10.25 -5.031 1 98.94 362 LEU A N 1
ATOM 2770 C CA . LEU A 1 362 ? -15.781 9.25 -5.957 1 98.94 362 LEU A CA 1
ATOM 2771 C C . LEU A 1 362 ? -14.648 8.383 -6.512 1 98.94 362 LEU A C 1
ATOM 2773 O O . LEU A 1 362 ? -13.703 8.891 -7.113 1 98.94 362 LEU A O 1
ATOM 2777 N N . TYR A 1 363 ? -14.727 7.102 -6.27 1 98.88 363 TYR A N 1
ATOM 2778 C CA . TYR A 1 363 ? -13.781 6.125 -6.793 1 98.88 363 TYR A CA 1
ATOM 2779 C C . TYR A 1 363 ? -14.328 5.449 -8.047 1 98.88 363 TYR A C 1
ATOM 2781 O O . TYR A 1 363 ? -15.43 4.898 -8.031 1 98.88 363 TYR A O 1
ATOM 2789 N N . ASP A 1 364 ? -13.586 5.48 -9.102 1 98.75 364 ASP A N 1
ATOM 2790 C CA . ASP A 1 364 ? -13.953 4.758 -10.312 1 98.75 364 ASP A CA 1
ATOM 2791 C C . ASP A 1 364 ? -13.781 3.25 -10.125 1 98.75 364 ASP A C 1
ATOM 2793 O O . ASP A 1 364 ? -12.664 2.766 -9.93 1 98.75 364 ASP A O 1
ATOM 2797 N N . MET A 1 365 ? -14.852 2.457 -10.234 1 98.44 365 MET A N 1
ATOM 2798 C CA . MET A 1 365 ? -14.805 1.027 -9.938 1 98.44 365 MET A CA 1
ATOM 2799 C C . MET A 1 365 ? -14.586 0.216 -11.211 1 98.44 365 MET A C 1
ATOM 2801 O O . MET A 1 365 ? -14.547 -1.015 -11.164 1 98.44 365 MET A O 1
ATOM 2805 N N . ASN A 1 366 ? -14.438 0.896 -12.414 1 97.56 366 ASN A N 1
ATOM 2806 C CA . ASN A 1 366 ? -14.164 0.187 -13.656 1 97.56 366 ASN A CA 1
ATOM 2807 C C . ASN A 1 366 ? -12.695 -0.21 -13.766 1 97.56 366 ASN A C 1
ATOM 2809 O O . ASN A 1 366 ? -12.016 0.152 -14.727 1 97.56 366 ASN A O 1
ATOM 2813 N N . ARG A 1 367 ? -12.297 -1.016 -12.797 1 97.81 367 ARG A N 1
ATOM 2814 C CA . ARG A 1 367 ? -10.898 -1.413 -12.648 1 97.81 367 ARG A CA 1
ATOM 2815 C C . ARG A 1 367 ? -10.789 -2.834 -12.109 1 97.81 367 ARG A C 1
ATOM 2817 O O . ARG A 1 367 ? -11.688 -3.309 -11.406 1 97.81 367 ARG A O 1
ATOM 2824 N N . ALA A 1 368 ? -9.625 -3.426 -12.367 1 98.25 368 ALA A N 1
ATOM 2825 C CA . ALA A 1 368 ? -9.398 -4.805 -11.938 1 98.25 368 ALA A CA 1
ATOM 2826 C C . ALA A 1 368 ? -9.406 -4.91 -10.414 1 98.25 368 ALA A C 1
ATOM 2828 O O . ALA A 1 368 ? -9.906 -5.891 -9.859 1 98.25 368 ALA A O 1
ATOM 2829 N N . ASP A 1 369 ? -8.828 -3.914 -9.703 1 97.94 369 ASP A N 1
ATOM 2830 C CA . ASP A 1 369 ? -8.672 -3.984 -8.258 1 97.94 369 ASP A CA 1
ATOM 2831 C C . ASP A 1 369 ? -9.992 -3.697 -7.551 1 97.94 369 ASP A C 1
ATOM 2833 O O . ASP A 1 369 ? -10.062 -3.727 -6.32 1 97.94 369 ASP A O 1
ATOM 2837 N N . TRP A 1 370 ? -11.172 -3.373 -8.305 1 98.5 370 TRP A N 1
ATOM 2838 C CA . TRP A 1 370 ? -12.516 -3.201 -7.773 1 98.5 370 TRP A CA 1
ATOM 2839 C C . TRP A 1 370 ? -13.414 -4.363 -8.18 1 98.5 370 TRP A C 1
ATOM 2841 O O . TRP A 1 370 ? -14.633 -4.312 -7.984 1 98.5 370 TRP A O 1
ATOM 2851 N N . CYS A 1 371 ? -12.844 -5.363 -8.789 1 98.44 371 CYS A N 1
ATOM 2852 C CA . CYS A 1 371 ? -13.617 -6.449 -9.375 1 98.44 371 CYS A CA 1
ATOM 2853 C C . CYS A 1 371 ? -13.188 -7.797 -8.812 1 98.44 371 CYS A C 1
ATOM 2855 O O . CYS A 1 371 ? -11.992 -8.078 -8.719 1 98.44 371 CYS A O 1
ATOM 2857 N N . PRO A 1 372 ? -14.164 -8.688 -8.398 1 98.38 372 PRO A N 1
ATOM 2858 C CA . PRO A 1 372 ? -15.625 -8.562 -8.383 1 98.38 372 PRO A CA 1
ATOM 2859 C C . PRO A 1 372 ? -16.141 -7.797 -7.16 1 98.38 372 PRO A C 1
ATOM 2861 O O . PRO A 1 372 ? -15.453 -7.738 -6.137 1 98.38 372 PRO A O 1
ATOM 2864 N N . ARG A 1 373 ? -17.328 -7.316 -7.234 1 98 373 ARG A N 1
ATOM 2865 C CA . ARG A 1 373 ? -17.844 -6.402 -6.219 1 98 373 ARG A CA 1
ATOM 2866 C C . ARG A 1 373 ? -18.703 -7.141 -5.203 1 98 373 ARG A C 1
ATOM 2868 O O . ARG A 1 373 ? -19.891 -6.84 -5.062 1 98 373 ARG A O 1
ATOM 2875 N N . HIS A 1 374 ? -18.062 -7.996 -4.391 1 97.5 374 HIS A N 1
ATOM 2876 C CA . HIS A 1 374 ? -18.75 -8.734 -3.338 1 97.5 374 HIS A CA 1
ATOM 2877 C C . HIS A 1 374 ? -19.031 -7.836 -2.133 1 97.5 374 HIS A C 1
ATOM 2879 O O . HIS A 1 374 ? -20.094 -7.93 -1.518 1 97.5 374 HIS A O 1
ATOM 2885 N N . ASP A 1 375 ? -18.125 -7.043 -1.699 1 97.69 375 ASP A N 1
ATOM 2886 C CA . ASP A 1 375 ? -18.141 -6.129 -0.562 1 97.69 375 ASP A CA 1
ATOM 2887 C C . ASP A 1 375 ? -17.328 -4.867 -0.85 1 97.69 375 ASP A C 1
ATOM 2889 O O . ASP A 1 375 ? -16.109 -4.883 -0.77 1 97.69 375 ASP A O 1
ATOM 2893 N N . LEU A 1 376 ? -18.047 -3.787 -1.089 1 98.31 376 LEU A N 1
ATOM 2894 C CA . LEU A 1 376 ? -17.406 -2.578 -1.592 1 98.31 376 LEU A CA 1
ATOM 2895 C C . LEU A 1 376 ? -16.547 -1.932 -0.511 1 98.31 376 LEU A C 1
ATOM 2897 O O . LEU A 1 376 ? -15.516 -1.325 -0.812 1 98.31 376 LEU A O 1
ATOM 2901 N N . VAL A 1 377 ? -16.922 -2.059 0.767 1 98.38 377 VAL A N 1
ATOM 2902 C CA . VAL A 1 377 ? -16.125 -1.521 1.864 1 98.38 377 VAL A CA 1
ATOM 2903 C C . VAL A 1 377 ? -14.812 -2.287 1.97 1 98.38 377 VAL A C 1
ATOM 2905 O O . VAL A 1 377 ? -13.742 -1.684 2.086 1 98.38 377 VAL A O 1
ATOM 2908 N N . SER A 1 378 ? -14.891 -3.604 1.871 1 97.94 378 SER A N 1
ATOM 2909 C CA . SER A 1 378 ? -13.703 -4.445 1.897 1 97.94 378 SER A CA 1
ATOM 2910 C C . SER A 1 378 ? -12.797 -4.168 0.699 1 97.94 378 SER A C 1
ATOM 2912 O O . SER A 1 378 ? -11.57 -4.18 0.822 1 97.94 378 SER A O 1
ATOM 2914 N N . LEU A 1 379 ? -13.422 -3.977 -0.469 1 98.56 379 LEU A N 1
ATOM 2915 C CA . LEU A 1 379 ? -12.648 -3.672 -1.671 1 98.56 379 LEU A CA 1
ATOM 2916 C C . LEU A 1 379 ? -11.875 -2.371 -1.504 1 98.56 379 LEU A C 1
ATOM 2918 O O . LEU A 1 379 ? -10.688 -2.301 -1.844 1 98.56 379 LEU A O 1
ATOM 2922 N N . LEU A 1 380 ? -12.492 -1.383 -0.962 1 98.69 380 LEU A N 1
ATOM 2923 C CA . LEU A 1 380 ? -11.828 -0.1 -0.77 1 98.69 380 LEU A CA 1
ATOM 2924 C C . LEU A 1 380 ? -10.617 -0.249 0.15 1 98.69 380 LEU A C 1
ATOM 2926 O O . LEU A 1 380 ? -9.539 0.272 -0.144 1 98.69 380 LEU A O 1
ATOM 2930 N N . VAL A 1 381 ? -10.781 -0.999 1.211 1 98.62 381 VAL A N 1
ATOM 2931 C CA . VAL A 1 381 ? -9.781 -1.023 2.271 1 98.62 381 VAL A CA 1
ATOM 2932 C C . VAL A 1 381 ? -8.648 -1.977 1.893 1 98.62 381 VAL A C 1
ATOM 2934 O O . VAL A 1 381 ? -7.477 -1.669 2.104 1 98.62 381 VAL A O 1
ATOM 2937 N N . TYR A 1 382 ? -8.953 -3.121 1.266 1 98.5 382 TYR A N 1
ATOM 2938 C CA . TYR A 1 382 ? -7.953 -4.176 1.164 1 98.5 382 TYR A CA 1
ATOM 2939 C C . TYR A 1 382 ? -7.445 -4.312 -0.267 1 98.5 382 TYR A C 1
ATOM 2941 O O . TYR A 1 382 ? -6.402 -4.918 -0.506 1 98.5 382 TYR A O 1
ATOM 2949 N N . SER A 1 383 ? -8.172 -3.75 -1.262 1 98.5 383 SER A N 1
ATOM 2950 C CA . SER A 1 383 ? -7.832 -4.094 -2.639 1 98.5 383 SER A CA 1
ATOM 2951 C C . SER A 1 383 ? -7.539 -2.848 -3.465 1 98.5 383 SER A C 1
ATOM 2953 O O . SER A 1 383 ? -6.531 -2.789 -4.172 1 98.5 383 SER A O 1
ATOM 2955 N N . ALA A 1 384 ? -8.328 -1.818 -3.346 1 98.31 384 ALA A N 1
ATOM 2956 C CA . ALA A 1 384 ? -8.352 -0.666 -4.242 1 98.31 384 ALA A CA 1
ATOM 2957 C C . ALA A 1 384 ? -7.086 0.172 -4.086 1 98.31 384 ALA A C 1
ATOM 2959 O O . ALA A 1 384 ? -6.441 0.145 -3.031 1 98.31 384 ALA A O 1
ATOM 2960 N N . SER A 1 385 ? -6.766 0.849 -5.137 1 97.81 385 SER A N 1
ATOM 2961 C CA . SER A 1 385 ? -5.711 1.856 -5.152 1 97.81 385 SER A CA 1
ATOM 2962 C C . SER A 1 385 ? -6.293 3.266 -5.09 1 97.81 385 SER A C 1
ATOM 2964 O O . SER A 1 385 ? -7.352 3.531 -5.66 1 97.81 385 SER A O 1
ATOM 2966 N N . SER A 1 386 ? -5.527 4.156 -4.484 1 98.31 386 SER A N 1
ATOM 2967 C CA . SER A 1 386 ? -5.984 5.543 -4.441 1 98.31 386 SER A CA 1
ATOM 2968 C C . SER A 1 386 ? -6.012 6.156 -5.84 1 98.31 386 SER A C 1
ATOM 2970 O O . SER A 1 386 ? -6.652 7.191 -6.055 1 98.31 386 SER A O 1
ATOM 2972 N N . SER A 1 387 ? -5.379 5.488 -6.793 1 97.69 387 SER A N 1
ATOM 2973 C CA . SER A 1 387 ? -5.426 5.977 -8.164 1 97.69 387 SER A CA 1
ATOM 2974 C C . SER A 1 387 ? -6.824 5.824 -8.758 1 97.69 387 SER A C 1
ATOM 2976 O O . SER A 1 387 ? -7.125 6.391 -9.812 1 97.69 387 SER A O 1
ATOM 2978 N N . SER A 1 388 ? -7.715 5.152 -8.07 1 98.5 388 SER A N 1
ATOM 2979 C CA . SER A 1 388 ? -9.094 5.035 -8.523 1 98.5 388 SER A CA 1
ATOM 2980 C C . SER A 1 388 ? -9.898 6.293 -8.203 1 98.5 388 SER A C 1
ATOM 2982 O O . SER A 1 388 ? -11.023 6.453 -8.672 1 98.5 388 SER A O 1
ATOM 2984 N N . VAL A 1 389 ? -9.336 7.188 -7.418 1 98.81 389 VAL A N 1
ATOM 2985 C CA . VAL A 1 389 ? -10.016 8.445 -7.152 1 98.81 389 VAL A CA 1
ATOM 2986 C C . VAL A 1 389 ? -10.258 9.195 -8.461 1 98.81 389 VAL A C 1
ATOM 2988 O O . VA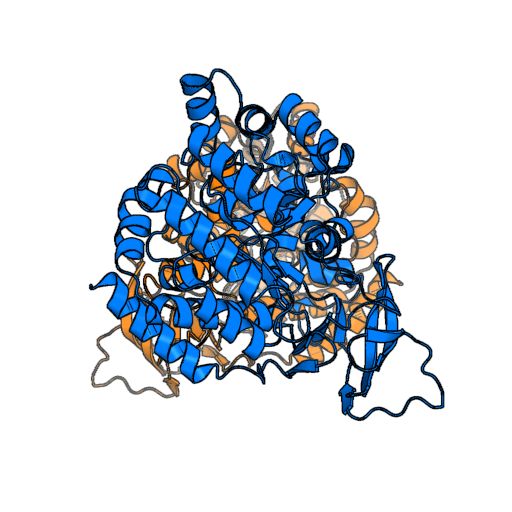L A 1 389 ? -9.305 9.531 -9.172 1 98.81 389 VAL A O 1
ATOM 2991 N N . ASP A 1 390 ? -11.477 9.391 -8.766 1 98.75 390 ASP A N 1
ATOM 2992 C CA . ASP A 1 390 ? -11.891 10.039 -10.008 1 98.75 390 ASP A CA 1
ATOM 2993 C C . ASP A 1 390 ? -12.281 11.492 -9.773 1 98.75 390 ASP A C 1
ATOM 2995 O O . ASP A 1 390 ? -11.953 12.367 -10.578 1 98.75 390 ASP A O 1
ATOM 2999 N N . ALA A 1 391 ? -12.969 11.719 -8.656 1 98.81 391 ALA A N 1
ATOM 3000 C CA . ALA A 1 391 ? -13.414 13.062 -8.312 1 98.81 391 ALA A CA 1
ATOM 3001 C C . ALA A 1 391 ? -13.328 13.297 -6.805 1 98.81 391 ALA A C 1
ATOM 3003 O O . ALA A 1 391 ? -13.477 12.359 -6.016 1 98.81 391 ALA A O 1
ATOM 3004 N N . VAL A 1 392 ? -13.078 14.523 -6.469 1 98.94 392 VAL A N 1
ATOM 3005 C CA . VAL A 1 392 ? -13.047 14.945 -5.074 1 98.94 392 VAL A CA 1
ATOM 3006 C C . VAL A 1 392 ? -13.875 16.219 -4.902 1 98.94 392 VAL A C 1
ATOM 3008 O O . VAL A 1 392 ? -13.688 17.188 -5.633 1 98.94 392 VAL A O 1
ATOM 3011 N N . ILE A 1 393 ? -14.82 16.172 -4.07 1 98.81 393 ILE A N 1
ATOM 3012 C CA . ILE A 1 393 ? -15.625 17.312 -3.645 1 98.81 393 ILE A CA 1
ATOM 3013 C C . ILE A 1 393 ? -15.258 17.703 -2.217 1 98.81 393 ILE A C 1
ATOM 3015 O O . ILE A 1 393 ? -15.125 16.828 -1.345 1 98.81 393 ILE A O 1
ATOM 3019 N N . CYS A 1 394 ? -15.008 18.922 -1.99 1 98.69 394 CYS A N 1
ATOM 3020 C CA . CYS A 1 394 ? -14.758 19.438 -0.65 1 98.69 394 CYS A CA 1
ATOM 3021 C C . CYS A 1 394 ? -15.547 20.719 -0.403 1 98.69 394 CYS A C 1
ATOM 3023 O O . CYS A 1 394 ? -15.523 21.625 -1.227 1 98.69 394 CYS A O 1
ATOM 3025 N N . ASP A 1 395 ? -16.266 20.719 0.706 1 98.06 395 ASP A N 1
ATOM 3026 C CA . ASP A 1 395 ? -17.078 21.891 1.051 1 98.06 395 ASP A CA 1
ATOM 3027 C C . ASP A 1 395 ? -18.047 22.25 -0.083 1 98.06 395 ASP A C 1
ATOM 3029 O O . ASP A 1 395 ? -18.234 23.422 -0.392 1 98.06 395 ASP A O 1
ATOM 3033 N N . GLY A 1 396 ? -18.547 21.203 -0.76 1 97.94 396 GLY A N 1
ATOM 3034 C CA . GLY A 1 396 ? -19.562 21.344 -1.781 1 97.94 396 GLY A CA 1
ATOM 3035 C C . GLY A 1 396 ? -19 21.703 -3.143 1 97.94 396 GLY A C 1
ATOM 3036 O O . GLY A 1 396 ? -19.75 21.812 -4.121 1 97.94 396 GLY A O 1
ATOM 3037 N N . LYS A 1 397 ? -17.719 21.844 -3.279 1 97.88 397 LYS A N 1
ATOM 3038 C CA . LYS A 1 397 ? -17.078 22.25 -4.531 1 97.88 397 LYS A CA 1
ATOM 3039 C C . LYS A 1 397 ? -16.312 21.078 -5.148 1 97.88 397 LYS A C 1
ATOM 3041 O O . LYS A 1 397 ? -15.562 20.391 -4.457 1 97.88 397 LYS A O 1
ATOM 3046 N N . VAL A 1 398 ? -16.484 20.828 -6.449 1 98.44 398 VAL A N 1
ATOM 3047 C CA . VAL A 1 398 ? -15.68 19.828 -7.16 1 98.44 398 VAL A CA 1
ATOM 3048 C C . VAL A 1 398 ? -14.266 20.359 -7.371 1 98.44 398 VAL A C 1
ATOM 3050 O O . VAL A 1 398 ? -14.055 21.297 -8.141 1 98.44 398 VAL A O 1
ATOM 3053 N N . ILE A 1 399 ? -13.328 19.75 -6.73 1 98.75 399 ILE A N 1
ATOM 3054 C CA . ILE A 1 399 ? -11.977 20.281 -6.812 1 98.75 399 ILE A CA 1
ATOM 3055 C C . ILE A 1 399 ? -11.102 19.344 -7.648 1 98.75 399 ILE A C 1
ATOM 3057 O O . ILE A 1 399 ? -10 19.703 -8.047 1 98.75 399 ILE A O 1
ATOM 3061 N N . MET A 1 400 ? -11.531 18.156 -7.875 1 98.75 400 MET A N 1
ATOM 3062 C CA . MET A 1 400 ? -10.922 17.219 -8.805 1 98.75 400 MET A CA 1
ATOM 3063 C C . MET A 1 400 ? -11.984 16.469 -9.609 1 98.75 400 MET A C 1
ATOM 3065 O O . MET A 1 400 ? -13.023 16.078 -9.062 1 98.75 400 MET A O 1
ATOM 3069 N N . GLU A 1 401 ? -11.758 16.25 -10.836 1 98.44 401 GLU A N 1
ATOM 3070 C CA . GLU A 1 401 ? -12.648 15.5 -11.719 1 98.44 401 GLU A CA 1
ATOM 3071 C C . GLU A 1 401 ? -11.867 14.75 -12.789 1 98.44 401 GLU A C 1
ATOM 3073 O O . GLU A 1 401 ? -10.969 15.32 -13.414 1 98.44 401 GLU A O 1
ATOM 3078 N N . LYS A 1 402 ? -12.203 13.5 -13.008 1 97.31 402 LYS A N 1
ATOM 3079 C CA . LYS A 1 402 ? -11.531 12.625 -13.961 1 97.31 402 LYS A CA 1
ATOM 3080 C C . LYS A 1 402 ? -10.023 12.609 -13.727 1 97.31 402 LYS A C 1
ATOM 3082 O O . LYS A 1 402 ? -9.242 12.711 -14.672 1 97.31 402 LYS A O 1
ATOM 3087 N N . GLY A 1 403 ? -9.641 12.719 -12.438 1 97.31 403 GLY A N 1
ATOM 3088 C CA . GLY A 1 403 ? -8.242 12.602 -12.047 1 97.31 403 GLY A CA 1
ATOM 3089 C C . GLY A 1 403 ? -7.477 13.906 -12.156 1 97.31 403 GLY A C 1
ATOM 3090 O O . GLY A 1 403 ? -6.289 13.961 -11.836 1 97.31 403 GLY A O 1
ATOM 3091 N N . GLU A 1 404 ? -8.141 14.969 -12.602 1 98.06 404 GLU A N 1
ATOM 3092 C CA . GLU A 1 404 ? -7.48 16.266 -12.758 1 98.06 404 GLU A CA 1
ATOM 3093 C C . GLU A 1 404 ? -7.875 17.219 -11.633 1 98.06 404 GLU A C 1
ATOM 3095 O O . GLU A 1 404 ? -9.062 17.469 -11.414 1 98.06 404 GLU A O 1
ATOM 3100 N N . VAL A 1 405 ? -6.883 17.719 -10.945 1 98.75 405 VAL A N 1
ATOM 3101 C CA . VAL A 1 405 ? -7.145 18.719 -9.906 1 98.75 405 VAL A CA 1
ATOM 3102 C C . VAL A 1 405 ? -7.453 20.062 -10.555 1 98.75 405 VAL A C 1
ATOM 3104 O O . VAL A 1 405 ? -6.652 20.578 -11.336 1 98.75 405 VAL A O 1
ATOM 3107 N N . LEU A 1 406 ? -8.57 20.625 -10.227 1 98.62 406 LEU A N 1
ATOM 3108 C CA . LEU A 1 406 ? -9.094 21.797 -10.93 1 98.62 406 LEU A CA 1
ATOM 3109 C C . LEU A 1 406 ? -8.578 23.078 -10.281 1 98.62 406 LEU A C 1
ATOM 3111 O O . LEU A 1 406 ? -8.594 24.141 -10.914 1 98.62 406 LEU A O 1
ATOM 3115 N N . THR A 1 407 ? -8.102 23.031 -9.055 1 98.69 407 THR A N 1
ATOM 3116 C CA . THR A 1 407 ? -7.781 24.219 -8.273 1 98.69 407 THR A CA 1
ATOM 3117 C C . THR A 1 407 ? -6.273 24.438 -8.227 1 98.69 407 THR A C 1
ATOM 3119 O O . THR A 1 407 ? -5.816 25.5 -7.797 1 98.69 407 THR A O 1
ATOM 3122 N N . LEU A 1 408 ? -5.488 23.484 -8.672 1 98.62 408 LEU A N 1
ATOM 3123 C CA . LEU A 1 408 ? -4.031 23.562 -8.656 1 98.62 408 LEU A CA 1
ATOM 3124 C C . LEU A 1 408 ? -3.459 23.266 -10.039 1 98.62 408 LEU A C 1
ATOM 3126 O O . LEU A 1 408 ? -3.992 22.422 -10.766 1 98.62 408 LEU A O 1
ATOM 3130 N N . ASP A 1 409 ? -2.381 23.938 -10.383 1 98.56 409 ASP A N 1
ATOM 3131 C CA . ASP A 1 409 ? -1.651 23.672 -11.625 1 98.56 409 ASP A CA 1
ATOM 3132 C C . ASP A 1 409 ? -0.607 22.578 -11.422 1 98.56 409 ASP A C 1
ATOM 3134 O O . ASP A 1 409 ? 0.548 22.859 -11.102 1 98.56 409 ASP A O 1
ATOM 3138 N N . GLU A 1 410 ? -0.974 21.391 -11.695 1 98.44 410 GLU A N 1
ATOM 3139 C CA . GLU A 1 410 ? -0.162 20.219 -11.414 1 98.44 410 GLU A CA 1
ATOM 3140 C C . GLU A 1 410 ? 1.194 20.297 -12.109 1 98.44 410 GLU A C 1
ATOM 3142 O O . GLU A 1 410 ? 2.229 20.031 -11.492 1 98.44 410 GLU A O 1
ATOM 3147 N N . GLU A 1 411 ? 1.229 20.609 -13.352 1 98.19 411 GLU A N 1
ATOM 3148 C CA . GLU A 1 411 ? 2.475 20.672 -14.109 1 98.19 411 GLU A CA 1
ATOM 3149 C C . GLU A 1 411 ? 3.443 21.688 -13.5 1 98.19 411 GLU A C 1
ATOM 3151 O O . GLU A 1 411 ? 4.633 21.391 -13.344 1 98.19 411 GLU A O 1
ATOM 3156 N N . ARG A 1 412 ? 2.953 22.844 -13.172 1 98.62 412 ARG A N 1
ATOM 3157 C CA . ARG A 1 412 ? 3.785 23.859 -12.539 1 98.62 412 ARG A CA 1
ATOM 3158 C C . ARG A 1 412 ? 4.332 23.375 -11.203 1 98.62 412 ARG A C 1
ATOM 3160 O O . ARG A 1 412 ? 5.52 23.547 -10.914 1 98.62 412 ARG A O 1
ATOM 3167 N N . ILE A 1 413 ? 3.445 22.812 -10.438 1 98.81 413 ILE A N 1
ATOM 3168 C CA . ILE A 1 413 ? 3.814 22.375 -9.094 1 98.81 413 ILE A CA 1
ATOM 3169 C C . ILE A 1 413 ? 4.914 21.328 -9.18 1 98.81 413 ILE A C 1
ATOM 3171 O O . ILE A 1 413 ? 5.91 21.391 -8.453 1 98.81 413 ILE A O 1
ATOM 3175 N N . LEU A 1 414 ? 4.758 20.344 -10.07 1 98.69 414 LEU A N 1
ATOM 3176 C CA . LEU A 1 414 ? 5.746 19.281 -10.203 1 98.69 414 LEU A CA 1
ATOM 3177 C C . LEU A 1 414 ? 7.094 19.844 -10.656 1 98.69 414 LEU A C 1
ATOM 3179 O O . LEU A 1 414 ? 8.141 19.469 -10.117 1 98.69 414 LEU A O 1
ATOM 3183 N N . HIS A 1 415 ? 7.059 20.75 -11.609 1 98.44 415 HIS A N 1
ATOM 3184 C CA . HIS A 1 415 ? 8.273 21.359 -12.133 1 98.44 415 HIS A CA 1
ATOM 3185 C C . HIS A 1 415 ? 8.984 22.172 -11.062 1 98.44 415 HIS A C 1
ATOM 3187 O O . HIS A 1 415 ? 10.188 22.016 -10.844 1 98.44 415 HIS A O 1
ATOM 3193 N N . GLU A 1 416 ? 8.242 23.031 -10.367 1 98.69 416 GLU A N 1
ATOM 3194 C CA . GLU A 1 416 ? 8.812 23.875 -9.328 1 98.69 416 GLU A CA 1
ATOM 3195 C C . GLU A 1 416 ? 9.336 23.047 -8.156 1 98.69 416 GLU A C 1
ATOM 3197 O O . GLU A 1 416 ? 10.375 23.375 -7.574 1 98.69 416 GLU A O 1
ATOM 3202 N N . ALA A 1 417 ? 8.594 22.047 -7.812 1 98.75 417 ALA A N 1
ATOM 3203 C CA . ALA A 1 417 ? 9.008 21.203 -6.691 1 98.75 417 ALA A CA 1
ATOM 3204 C C . ALA A 1 417 ? 10.336 20.516 -6.984 1 98.75 417 ALA A C 1
ATOM 3206 O O . ALA A 1 417 ? 11.219 20.469 -6.121 1 98.75 417 ALA A O 1
ATOM 3207 N N . GLN A 1 418 ? 10.461 19.969 -8.188 1 98.5 418 GLN A N 1
ATOM 3208 C CA . GLN A 1 418 ? 11.703 19.312 -8.57 1 98.5 418 GLN A CA 1
ATOM 3209 C C . GLN A 1 418 ? 12.883 20.266 -8.531 1 98.5 418 GLN A C 1
ATOM 3211 O O . GLN A 1 418 ? 13.922 19.969 -7.934 1 98.5 418 GLN A O 1
ATOM 3216 N N . GLU A 1 419 ? 12.727 21.438 -9.094 1 98.38 419 GLU A N 1
ATOM 3217 C CA . GLU A 1 419 ? 13.797 22.438 -9.156 1 98.38 419 GLU A CA 1
ATOM 3218 C C . GLU A 1 419 ? 14.148 22.938 -7.758 1 98.38 419 GLU A C 1
ATOM 3220 O O . GLU A 1 419 ? 15.328 23.047 -7.414 1 98.38 419 GLU A O 1
ATOM 3225 N N . THR A 1 420 ? 13.133 23.25 -7.008 1 98.62 420 THR A N 1
ATOM 3226 C CA . THR A 1 420 ? 13.32 23.828 -5.676 1 98.62 420 THR A CA 1
ATOM 3227 C C . THR A 1 420 ? 13.992 22.812 -4.746 1 98.62 420 THR A C 1
ATOM 3229 O O . THR A 1 420 ? 14.875 23.172 -3.965 1 98.62 420 THR A O 1
ATOM 3232 N N . ALA A 1 421 ? 13.57 21.578 -4.82 1 98.44 421 ALA A N 1
ATOM 3233 C CA . ALA A 1 421 ? 14.141 20.531 -3.967 1 98.44 421 ALA A CA 1
ATOM 3234 C C . ALA A 1 421 ? 15.617 20.312 -4.289 1 98.44 421 ALA A C 1
ATOM 3236 O O . ALA A 1 421 ? 16.438 20.156 -3.383 1 98.44 421 ALA A O 1
ATOM 3237 N N . MET A 1 422 ? 15.969 20.281 -5.59 1 97.62 422 MET A N 1
ATOM 3238 C CA . MET A 1 422 ? 17.359 20.094 -5.98 1 97.62 422 MET A CA 1
ATOM 3239 C C . MET A 1 422 ? 18.219 21.281 -5.547 1 97.62 422 MET A C 1
ATOM 3241 O O . MET A 1 422 ? 19.344 21.094 -5.098 1 97.62 422 MET A O 1
ATOM 3245 N N . ASP A 1 423 ? 17.656 22.422 -5.652 1 98 423 ASP A N 1
ATOM 3246 C CA . ASP A 1 423 ? 18.359 23.625 -5.203 1 98 423 ASP A CA 1
ATOM 3247 C C . ASP A 1 423 ? 18.578 23.594 -3.691 1 98 423 ASP A C 1
ATOM 3249 O O . ASP A 1 423 ? 19.656 23.938 -3.213 1 98 423 ASP A O 1
ATOM 3253 N N . LEU A 1 424 ? 17.594 23.203 -2.918 1 97.81 424 LEU A N 1
ATOM 3254 C CA . LEU A 1 424 ? 17.625 23.188 -1.461 1 97.81 424 LEU A CA 1
ATOM 3255 C C . LEU A 1 424 ? 18.75 22.281 -0.956 1 97.81 424 LEU A C 1
ATOM 3257 O O . LEU A 1 424 ? 19.531 22.688 -0.085 1 97.81 424 LEU A O 1
ATOM 3261 N N . VAL A 1 425 ? 18.859 21.062 -1.512 1 95.38 425 VAL A N 1
ATOM 3262 C CA . VAL A 1 425 ? 19.812 20.109 -0.978 1 95.38 425 VAL A CA 1
ATOM 3263 C C . VAL A 1 425 ? 21.234 20.469 -1.439 1 95.38 425 VAL A C 1
ATOM 3265 O O . VAL A 1 425 ? 22.219 19.969 -0.883 1 95.38 425 VAL A O 1
ATOM 3268 N N . ASN A 1 426 ? 21.359 21.359 -2.398 1 93.25 426 ASN A N 1
ATOM 3269 C CA . ASN A 1 426 ? 22.672 21.797 -2.889 1 93.25 426 ASN A CA 1
ATOM 3270 C C . ASN A 1 426 ? 23.109 23.109 -2.248 1 93.25 426 ASN A C 1
ATOM 3272 O O . ASN A 1 426 ? 24.234 23.562 -2.465 1 93.25 426 ASN A O 1
ATOM 3276 N N . ARG A 1 427 ? 22.219 23.812 -1.536 1 93.19 427 ARG A N 1
ATOM 3277 C CA . ARG A 1 427 ? 22.531 25.031 -0.804 1 93.19 427 ARG A CA 1
ATOM 3278 C C . ARG A 1 427 ? 23.406 24.719 0.408 1 93.19 427 ARG A C 1
ATOM 3280 O O . ARG A 1 427 ? 23.266 25.359 1.456 1 93.19 427 ARG A O 1
ATOM 3287 N N . MET B 1 1 ? 10.891 -11.711 -35.062 1 61.66 1 MET B N 1
ATOM 3288 C CA . MET B 1 1 ? 12.039 -11.117 -34.406 1 61.66 1 MET B CA 1
ATOM 3289 C C . MET B 1 1 ? 11.906 -9.594 -34.312 1 61.66 1 MET B C 1
ATOM 3291 O O . MET B 1 1 ? 11.578 -8.953 -35.312 1 61.66 1 MET B O 1
ATOM 3295 N N . SER B 1 2 ? 11.516 -8.984 -33.125 1 82.56 2 SER B N 1
ATOM 3296 C CA . SER B 1 2 ? 11.266 -7.547 -33.156 1 82.56 2 SER B CA 1
ATOM 3297 C C . SER B 1 2 ? 12.258 -6.793 -32.281 1 82.56 2 SER B C 1
ATOM 3299 O O . SER B 1 2 ? 12.539 -7.207 -31.141 1 82.56 2 SER B O 1
ATOM 3301 N N . ASN B 1 3 ? 13.016 -5.906 -32.906 1 95.44 3 ASN B N 1
ATOM 3302 C CA . ASN B 1 3 ? 13.953 -5.035 -32.219 1 95.44 3 ASN B CA 1
ATOM 3303 C C . ASN B 1 3 ? 13.25 -3.818 -31.625 1 95.44 3 ASN B C 1
ATOM 3305 O O . ASN B 1 3 ? 12.469 -3.152 -32.312 1 95.44 3 ASN B O 1
ATOM 3309 N N . LEU B 1 4 ? 13.422 -3.666 -30.297 1 98 4 LEU B N 1
ATOM 3310 C CA . LEU B 1 4 ? 12.805 -2.553 -29.594 1 98 4 LEU B CA 1
ATOM 3311 C C . LEU B 1 4 ? 13.867 -1.611 -29.031 1 98 4 LEU B C 1
ATOM 3313 O O . LEU B 1 4 ? 14.891 -2.061 -28.516 1 98 4 LEU B O 1
ATOM 3317 N N . LEU B 1 5 ? 13.664 -0.305 -29.188 1 98.44 5 LEU B N 1
ATOM 3318 C CA . LEU B 1 5 ? 14.516 0.698 -28.562 1 98.44 5 LEU B CA 1
ATOM 3319 C C . LEU B 1 5 ? 13.727 1.524 -27.547 1 98.44 5 LEU B C 1
ATOM 3321 O O . LEU B 1 5 ? 12.688 2.098 -27.891 1 98.44 5 LEU B O 1
ATOM 3325 N N . ILE B 1 6 ? 14.086 1.512 -26.266 1 98.62 6 ILE B N 1
ATOM 3326 C CA . ILE B 1 6 ? 13.586 2.432 -25.25 1 98.62 6 ILE B CA 1
ATOM 3327 C C . ILE B 1 6 ? 14.539 3.613 -25.109 1 98.62 6 ILE B C 1
ATOM 3329 O O . ILE B 1 6 ? 15.695 3.441 -24.703 1 98.62 6 ILE B O 1
ATOM 3333 N N . LYS B 1 7 ? 14.109 4.805 -25.328 1 98.06 7 LYS B N 1
ATOM 3334 C CA . LYS B 1 7 ? 15 5.949 -25.438 1 98.06 7 LYS B CA 1
ATOM 3335 C C . LYS B 1 7 ? 14.922 6.836 -24.203 1 98.06 7 LYS B C 1
ATOM 3337 O O . LYS B 1 7 ? 13.836 7.297 -23.828 1 98.06 7 LYS B O 1
ATOM 3342 N N . GLY B 1 8 ? 16 6.961 -23.609 1 98.25 8 GLY B N 1
ATOM 3343 C CA . GLY B 1 8 ? 16.172 8.039 -22.641 1 98.25 8 GLY B CA 1
ATOM 3344 C C . GLY B 1 8 ? 15.539 7.738 -21.297 1 98.25 8 GLY B C 1
ATOM 3345 O O . GLY B 1 8 ? 15.016 8.641 -20.641 1 98.25 8 GLY B O 1
ATOM 3346 N N . ALA B 1 9 ? 15.453 6.559 -20.828 1 98.75 9 ALA B N 1
ATOM 3347 C CA . ALA B 1 9 ? 14.867 6.203 -19.547 1 98.75 9 ALA B CA 1
ATOM 3348 C C . ALA B 1 9 ? 15.891 6.344 -18.422 1 98.75 9 ALA B C 1
ATOM 3350 O O . ALA B 1 9 ? 17.094 6.414 -18.672 1 98.75 9 ALA B O 1
ATOM 3351 N N . HIS B 1 10 ? 15.453 6.59 -17.188 1 98.81 10 HIS B N 1
ATOM 3352 C CA . HIS B 1 10 ? 16.266 6.336 -16 1 98.81 10 HIS B CA 1
ATOM 3353 C C . HIS B 1 10 ? 16.297 4.852 -15.656 1 98.81 10 HIS B C 1
ATOM 3355 O O . HIS B 1 10 ? 15.336 4.316 -15.094 1 98.81 10 HIS B O 1
ATOM 3361 N N . VAL B 1 11 ? 17.422 4.199 -16 1 98.81 11 VAL B N 1
ATOM 3362 C CA . VAL B 1 11 ? 17.469 2.74 -16.016 1 98.81 11 VAL B CA 1
ATOM 3363 C C . VAL B 1 11 ? 18.078 2.234 -14.703 1 98.81 11 VAL B C 1
ATOM 3365 O O . VAL B 1 11 ? 19.172 2.637 -14.32 1 98.81 11 VAL B O 1
ATOM 3368 N N . LEU B 1 12 ? 17.344 1.398 -13.961 1 98.69 12 LEU B N 1
ATOM 3369 C CA . LEU B 1 12 ? 17.906 0.681 -12.82 1 98.69 12 LEU B CA 1
ATOM 3370 C C . LEU B 1 12 ? 18.906 -0.374 -13.266 1 98.69 12 LEU B C 1
ATOM 3372 O O . LEU B 1 12 ? 18.531 -1.383 -13.867 1 98.69 12 LEU B O 1
ATOM 3376 N N . LEU B 1 13 ? 20.125 -0.202 -12.914 1 97.06 13 LEU B N 1
ATOM 3377 C CA . LEU B 1 13 ? 21.172 -1.137 -13.312 1 97.06 13 LEU B CA 1
ATOM 3378 C C . LEU B 1 13 ? 21.297 -2.281 -12.312 1 97.06 13 LEU B C 1
ATOM 3380 O O . LEU B 1 13 ? 20.625 -2.277 -11.273 1 97.06 13 LEU B O 1
ATOM 3384 N N . ASP B 1 14 ? 22.125 -3.256 -12.609 1 93.56 14 ASP B N 1
ATOM 3385 C CA . ASP B 1 14 ? 22.203 -4.488 -11.836 1 93.56 14 ASP B CA 1
ATOM 3386 C C . ASP B 1 14 ? 22.844 -4.234 -10.469 1 93.56 14 ASP B C 1
ATOM 3388 O O . ASP B 1 14 ? 22.703 -5.043 -9.555 1 93.56 14 ASP B O 1
ATOM 3392 N N . ASP B 1 15 ? 23.547 -3.115 -10.289 1 93.31 15 ASP B N 1
ATOM 3393 C CA . ASP B 1 15 ? 24.109 -2.775 -8.992 1 93.31 15 ASP B CA 1
ATOM 3394 C C . ASP B 1 15 ? 23.203 -1.825 -8.219 1 93.31 15 ASP B C 1
ATOM 3396 O O . ASP B 1 15 ? 23.594 -1.269 -7.195 1 93.31 15 ASP B O 1
ATOM 3400 N N . TYR B 1 16 ? 21.984 -1.593 -8.82 1 93.56 16 TYR B N 1
ATOM 3401 C CA . TYR B 1 16 ? 20.906 -0.827 -8.211 1 93.56 16 TYR B CA 1
ATOM 3402 C C . TYR B 1 16 ? 21.234 0.66 -8.188 1 93.56 16 TYR B C 1
ATOM 3404 O O . TYR B 1 16 ? 20.672 1.413 -7.383 1 93.56 16 TYR B O 1
ATOM 3412 N N . THR B 1 17 ? 22.188 1.07 -9.008 1 96.19 17 THR B N 1
ATOM 3413 C CA . THR B 1 17 ? 22.328 2.48 -9.352 1 96.19 17 THR B CA 1
ATOM 3414 C C . THR B 1 17 ? 21.469 2.83 -10.562 1 96.19 17 THR B C 1
ATOM 3416 O O . THR B 1 17 ? 20.969 1.94 -11.25 1 96.19 17 THR B O 1
ATOM 3419 N N . VAL B 1 18 ? 21.219 4.098 -10.75 1 98.12 18 VAL B N 1
ATOM 3420 C CA . VAL B 1 18 ? 20.344 4.539 -11.828 1 98.12 18 VAL B CA 1
ATOM 3421 C C . VAL B 1 18 ? 21.125 5.402 -12.812 1 98.12 18 VAL B C 1
ATOM 3423 O O . VAL B 1 18 ? 21.938 6.234 -12.406 1 98.12 18 VAL B O 1
ATOM 3426 N N . LYS B 1 19 ? 20.922 5.148 -14.07 1 97.19 19 LYS B N 1
ATOM 3427 C CA . LYS B 1 19 ? 21.562 5.934 -15.125 1 97.19 19 LYS B CA 1
ATOM 3428 C C . LYS B 1 19 ? 20.578 6.27 -16.234 1 97.19 19 LYS B C 1
ATOM 3430 O O . LYS B 1 19 ? 19.75 5.441 -16.609 1 97.19 19 LYS B O 1
ATOM 3435 N N . GLU B 1 20 ? 20.578 7.508 -16.703 1 98.12 20 GLU B N 1
ATOM 3436 C CA . GLU B 1 20 ? 19.828 7.82 -17.922 1 98.12 20 GLU B CA 1
ATOM 3437 C C . GLU B 1 20 ? 20.453 7.156 -19.141 1 98.12 20 GLU B C 1
ATOM 3439 O O . GLU B 1 20 ? 21.641 7.336 -19.422 1 98.12 20 GLU B O 1
ATOM 3444 N N . ALA B 1 21 ? 19.672 6.344 -19.859 1 98.44 21 ALA B N 1
ATOM 3445 C CA . ALA B 1 21 ? 20.25 5.57 -20.969 1 98.44 21 ALA B CA 1
ATOM 3446 C C . ALA B 1 21 ? 19.156 5.055 -21.891 1 98.44 21 ALA B C 1
ATOM 3448 O O . ALA B 1 21 ? 17.969 5.074 -21.547 1 98.44 21 ALA B O 1
ATOM 3449 N N . ASP B 1 22 ? 19.594 4.734 -23.047 1 98.38 22 ASP B N 1
ATOM 3450 C CA . ASP B 1 22 ? 18.766 3.957 -23.969 1 98.38 22 ASP B CA 1
ATOM 3451 C C . ASP B 1 22 ? 18.891 2.459 -23.688 1 98.38 22 ASP B C 1
ATOM 3453 O O . ASP B 1 22 ? 19.922 2.004 -23.188 1 98.38 22 ASP B O 1
ATOM 3457 N N . ILE B 1 23 ? 17.859 1.682 -23.938 1 98.69 23 ILE B N 1
ATOM 3458 C CA . ILE B 1 23 ? 17.906 0.225 -23.875 1 98.69 23 ILE B CA 1
ATOM 3459 C C . ILE B 1 23 ? 17.594 -0.364 -25.25 1 98.69 23 ILE B C 1
ATOM 3461 O O . ILE B 1 23 ? 16.547 -0.085 -25.828 1 98.69 23 ILE B O 1
ATOM 3465 N N . ALA B 1 24 ? 18.484 -1.167 -25.828 1 98.56 24 ALA B N 1
ATOM 3466 C CA . ALA B 1 24 ? 18.234 -1.92 -27.047 1 98.56 24 ALA B CA 1
ATOM 3467 C C . ALA B 1 24 ? 17.828 -3.354 -26.734 1 98.56 24 ALA B C 1
ATOM 3469 O O . ALA B 1 24 ? 18.5 -4.051 -25.969 1 98.56 24 ALA B O 1
ATOM 3470 N N . VAL B 1 25 ? 16.719 -3.732 -27.25 1 98.5 25 VAL B N 1
ATOM 3471 C CA . VAL B 1 25 ? 16.203 -5.09 -27.094 1 98.5 25 VAL B CA 1
ATOM 3472 C C . VAL B 1 25 ? 16.219 -5.805 -28.453 1 98.5 25 VAL B C 1
ATOM 3474 O O . VAL B 1 25 ? 15.672 -5.309 -29.422 1 98.5 25 VAL B O 1
ATOM 3477 N N . LYS B 1 26 ? 16.891 -6.902 -28.516 1 97.81 26 LYS B N 1
ATOM 3478 C CA . LYS B 1 26 ? 16.906 -7.754 -29.703 1 97.81 26 LYS B CA 1
ATOM 3479 C C . LYS B 1 26 ? 16.125 -9.047 -29.469 1 97.81 26 LYS B C 1
ATOM 3481 O O . LYS B 1 26 ? 16.516 -9.867 -28.625 1 97.81 26 LYS B O 1
ATOM 3486 N N . ASP B 1 27 ? 15.07 -9.25 -30.234 1 96.5 27 ASP B N 1
ATOM 3487 C CA . ASP B 1 27 ? 14.164 -10.391 -30.047 1 96.5 27 ASP B CA 1
ATOM 3488 C C . ASP B 1 27 ? 13.609 -10.43 -28.625 1 96.5 27 ASP B C 1
ATOM 3490 O O . ASP B 1 27 ? 12.859 -9.547 -28.219 1 96.5 27 ASP B O 1
ATOM 3494 N N . THR B 1 28 ? 14.156 -11.344 -27.797 1 97.88 28 THR B N 1
ATOM 3495 C CA . THR B 1 28 ? 13.555 -11.508 -26.469 1 97.88 28 THR B CA 1
ATOM 3496 C C . THR B 1 28 ? 14.5 -10.992 -25.391 1 97.88 28 THR B C 1
ATOM 3498 O O . THR B 1 28 ? 14.141 -10.977 -24.203 1 97.88 28 THR B O 1
ATOM 3501 N N . GLU B 1 29 ? 15.742 -10.484 -25.75 1 98.25 29 GLU B N 1
ATOM 3502 C CA . GLU B 1 29 ? 16.766 -10.203 -24.75 1 98.25 29 GLU B CA 1
ATOM 3503 C C . GLU B 1 29 ? 17.234 -8.75 -24.844 1 98.25 29 GLU B C 1
ATOM 3505 O O . GLU B 1 29 ? 17.125 -8.117 -25.891 1 98.25 29 GLU B O 1
ATOM 3510 N N . ILE B 1 30 ? 17.656 -8.25 -23.734 1 98.44 30 ILE B N 1
ATOM 3511 C CA . ILE B 1 30 ? 18.328 -6.961 -23.703 1 98.44 30 ILE B CA 1
ATOM 3512 C C . ILE B 1 30 ? 19.688 -7.066 -24.391 1 98.44 30 ILE B C 1
ATOM 3514 O O . ILE B 1 30 ? 20.547 -7.848 -23.969 1 98.44 30 ILE B O 1
ATOM 3518 N N . LEU B 1 31 ? 19.844 -6.348 -25.438 1 98.06 31 LEU B N 1
ATOM 3519 C CA . LEU B 1 31 ? 21.094 -6.352 -26.188 1 98.06 31 LEU B CA 1
ATOM 3520 C C . LEU B 1 31 ? 22.125 -5.438 -25.531 1 98.06 31 LEU B C 1
ATOM 3522 O O . LEU B 1 31 ? 23.297 -5.812 -25.375 1 98.06 31 LEU B O 1
ATOM 3526 N N . SER B 1 32 ? 21.688 -4.211 -25.172 1 97.62 32 SER B N 1
ATOM 3527 C CA . SER B 1 32 ? 22.594 -3.242 -24.594 1 97.62 32 SER B CA 1
ATOM 3528 C C . SER B 1 32 ? 21.844 -2.156 -23.828 1 97.62 32 SER B C 1
ATOM 3530 O O . SER B 1 32 ? 20.672 -1.893 -24.125 1 97.62 32 SER B O 1
ATOM 3532 N N . ILE B 1 33 ? 22.453 -1.566 -22.859 1 98 33 ILE B N 1
ATOM 3533 C CA . ILE B 1 33 ? 22 -0.408 -22.094 1 98 33 ILE B CA 1
ATOM 3534 C C . ILE B 1 33 ? 23.047 0.705 -22.172 1 98 33 ILE B C 1
ATOM 3536 O O . ILE B 1 33 ? 24.203 0.502 -21.797 1 98 33 ILE B O 1
ATOM 3540 N N . GLY B 1 34 ? 22.672 1.905 -22.516 1 95.06 34 GLY B N 1
ATOM 3541 C CA . GLY B 1 34 ? 23.594 3.012 -22.656 1 95.06 34 GLY B CA 1
ATOM 3542 C C . GLY B 1 34 ? 24.188 3.127 -24.062 1 95.06 34 GLY B C 1
ATOM 3543 O O . GLY B 1 34 ? 23.734 3.961 -24.859 1 95.06 34 GLY B O 1
ATOM 3544 N N . HIS B 1 35 ? 25.016 2.27 -24.469 1 91.19 35 HIS B N 1
ATOM 3545 C CA . HIS B 1 35 ? 25.641 2.27 -25.797 1 91.19 35 HIS B CA 1
ATOM 3546 C C . HIS B 1 35 ? 24.828 1.428 -26.781 1 91.19 35 HIS B C 1
ATOM 3548 O O . HIS B 1 35 ? 24.766 0.204 -26.641 1 91.19 35 HIS B O 1
ATOM 3554 N N . ILE B 1 36 ? 24.281 2.102 -27.703 1 94.5 36 ILE B N 1
ATOM 3555 C CA . ILE B 1 36 ? 23.516 1.402 -28.734 1 94.5 36 ILE B CA 1
ATOM 3556 C C . ILE B 1 36 ? 24.391 1.189 -29.969 1 94.5 36 ILE B C 1
ATOM 3558 O O . ILE B 1 36 ? 24.891 2.15 -30.547 1 94.5 36 ILE B O 1
ATOM 3562 N N . PRO B 1 37 ? 24.484 0.054 -30.344 1 93.75 37 PRO B N 1
ATOM 3563 C CA . PRO B 1 37 ? 25.297 -0.188 -31.547 1 93.75 37 PRO B CA 1
ATOM 3564 C C . PRO B 1 37 ? 24.797 0.597 -32.75 1 93.75 37 PRO B C 1
ATOM 3566 O O . PRO B 1 37 ? 23.594 0.745 -32.938 1 93.75 37 PRO B O 1
ATOM 3569 N N . ALA B 1 38 ? 25.75 0.994 -33.625 1 91.81 38 ALA B N 1
ATOM 3570 C CA . ALA B 1 38 ? 25.438 1.843 -34.781 1 91.81 38 ALA B CA 1
ATOM 3571 C C . ALA B 1 38 ? 24.562 1.106 -35.781 1 91.81 38 ALA B C 1
ATOM 3573 O O . ALA B 1 38 ? 23.734 1.723 -36.469 1 91.81 38 ALA B O 1
ATOM 3574 N N . ASP B 1 39 ? 24.688 -0.185 -35.75 1 93.5 39 ASP B N 1
ATOM 3575 C CA . ASP B 1 39 ? 23.984 -0.975 -36.75 1 93.5 39 ASP B CA 1
ATOM 3576 C C . ASP B 1 39 ? 22.656 -1.488 -36.188 1 93.5 39 ASP B C 1
ATOM 3578 O O . ASP B 1 39 ? 21.938 -2.242 -36.844 1 93.5 39 ASP B O 1
ATOM 3582 N N . PHE B 1 40 ? 22.406 -1.145 -34.938 1 95.81 40 PHE B N 1
ATOM 3583 C CA . PHE B 1 40 ? 21.141 -1.555 -34.344 1 95.81 40 PHE B CA 1
ATOM 3584 C C . PHE B 1 40 ? 19.984 -0.818 -35 1 95.81 40 PHE B C 1
ATOM 3586 O O . PHE B 1 40 ? 19.953 0.414 -35.031 1 95.81 40 PHE B O 1
ATOM 3593 N N . LYS B 1 41 ? 19.016 -1.535 -35.656 1 95.06 41 LYS B N 1
ATOM 3594 C CA . LYS B 1 41 ? 17.828 -0.978 -36.281 1 95.06 41 LYS B CA 1
ATOM 3595 C C . LYS B 1 41 ? 16.578 -1.366 -35.5 1 95.06 41 LYS B C 1
ATOM 3597 O O . LYS B 1 41 ? 16.156 -2.525 -35.531 1 95.06 41 LYS B O 1
ATOM 3602 N N . ALA B 1 42 ? 15.953 -0.45 -34.875 1 95.94 42 ALA B N 1
ATOM 3603 C CA . ALA B 1 42 ? 14.758 -0.704 -34.062 1 95.94 42 ALA B CA 1
ATOM 3604 C C . ALA B 1 42 ? 13.516 -0.799 -34.969 1 95.94 42 ALA B C 1
ATOM 3606 O O . ALA B 1 42 ? 13.32 0.022 -35.875 1 95.94 42 ALA B O 1
ATOM 3607 N N . ASP B 1 43 ? 12.711 -1.756 -34.812 1 96.75 43 ASP B N 1
ATOM 3608 C CA . ASP B 1 43 ? 11.406 -1.862 -35.469 1 96.75 43 ASP B CA 1
ATOM 3609 C C . ASP B 1 43 ? 10.375 -0.973 -34.781 1 96.75 43 ASP B C 1
ATOM 3611 O O . ASP B 1 43 ? 9.398 -0.546 -35.406 1 96.75 43 ASP B O 1
ATOM 3615 N N . ARG B 1 44 ? 10.594 -0.796 -33.469 1 96.5 44 ARG B N 1
ATOM 3616 C CA . ARG B 1 44 ? 9.719 0.021 -32.656 1 96.5 44 ARG B CA 1
ATOM 3617 C C . ARG B 1 44 ? 10.516 0.805 -31.609 1 96.5 44 ARG B C 1
ATOM 3619 O O . ARG B 1 44 ? 11.523 0.315 -31.094 1 96.5 44 ARG B O 1
ATOM 3626 N N . THR B 1 45 ? 10.133 2.035 -31.406 1 97 45 THR B N 1
ATOM 3627 C CA . THR B 1 45 ? 10.773 2.867 -30.391 1 97 45 THR B CA 1
ATOM 3628 C C . THR B 1 45 ? 9.766 3.277 -29.312 1 97 45 THR B C 1
ATOM 3630 O O . THR B 1 45 ? 8.648 3.693 -29.625 1 97 45 THR B O 1
ATOM 3633 N N . VAL B 1 46 ? 10.07 3.076 -28.047 1 97.38 46 VAL B N 1
ATOM 3634 C CA . VAL B 1 46 ? 9.305 3.535 -26.891 1 97.38 46 VAL B CA 1
ATOM 3635 C C . VAL B 1 46 ? 10.008 4.727 -26.25 1 97.38 46 VAL B C 1
ATOM 3637 O O . VAL B 1 46 ? 11.211 4.68 -25.984 1 97.38 46 VAL B O 1
ATOM 3640 N N . ASP B 1 47 ? 9.32 5.832 -26.062 1 97.69 47 ASP B N 1
ATOM 3641 C CA . ASP B 1 47 ? 9.875 7.016 -25.422 1 97.69 47 ASP B CA 1
ATOM 3642 C C . ASP B 1 47 ? 10.023 6.801 -23.906 1 97.69 47 ASP B C 1
ATOM 3644 O O . ASP B 1 47 ? 9.023 6.676 -23.203 1 97.69 47 ASP B O 1
ATOM 3648 N N . GLY B 1 48 ? 11.219 6.77 -23.422 1 98.06 48 GLY B N 1
ATOM 3649 C CA . GLY B 1 48 ? 11.484 6.562 -22 1 98.06 48 GLY B CA 1
ATOM 3650 C C . GLY B 1 48 ? 11.773 7.848 -21.25 1 98.06 48 GLY B C 1
ATOM 3651 O O . GLY B 1 48 ? 12.195 7.82 -20.094 1 98.06 48 GLY B O 1
ATOM 3652 N N . SER B 1 49 ? 11.547 8.992 -21.906 1 97.56 49 SER B N 1
ATOM 3653 C CA . SER B 1 49 ? 11.789 10.266 -21.234 1 97.56 49 SER B CA 1
ATOM 3654 C C . SER B 1 49 ? 10.914 10.422 -20 1 97.56 49 SER B C 1
ATOM 3656 O O . SER B 1 49 ? 9.711 10.156 -20.047 1 97.56 49 SER B O 1
ATOM 3658 N N . ASN B 1 50 ? 11.523 10.766 -18.844 1 97.5 50 ASN B N 1
ATOM 3659 C CA . ASN B 1 50 ? 10.852 10.961 -17.562 1 97.5 50 ASN B CA 1
ATOM 3660 C C . ASN B 1 50 ? 10.211 9.672 -17.062 1 97.5 50 ASN B C 1
ATOM 3662 O O . ASN B 1 50 ? 9.172 9.703 -16.391 1 97.5 50 ASN B O 1
ATOM 3666 N N . HIS B 1 51 ? 10.758 8.578 -17.562 1 98.81 51 HIS B N 1
ATOM 3667 C CA . HIS B 1 51 ? 10.32 7.281 -17.062 1 98.81 51 HIS B CA 1
ATOM 3668 C C . HIS B 1 51 ? 11.453 6.566 -16.328 1 98.81 51 HIS B C 1
ATOM 3670 O O . HIS B 1 51 ? 12.625 6.758 -16.656 1 98.81 51 HIS B O 1
ATOM 3676 N N . PHE B 1 52 ? 11.125 5.887 -15.281 1 98.88 52 PHE B N 1
ATOM 3677 C CA . PHE B 1 52 ? 12.016 4.969 -14.586 1 98.88 52 PHE B CA 1
ATOM 3678 C C . PHE B 1 52 ? 11.867 3.551 -15.133 1 98.88 52 PHE B C 1
ATOM 3680 O O . PHE B 1 52 ? 10.758 3.02 -15.203 1 98.88 52 PHE B O 1
ATOM 3687 N N . ALA B 1 53 ? 12.922 2.928 -15.617 1 98.94 53 ALA B N 1
ATOM 3688 C CA . ALA B 1 53 ? 12.922 1.562 -16.125 1 98.94 53 ALA B CA 1
ATOM 3689 C C . ALA B 1 53 ? 13.477 0.583 -15.102 1 98.94 53 ALA B C 1
ATOM 3691 O O . ALA B 1 53 ? 14.602 0.745 -14.625 1 98.94 53 ALA B O 1
ATOM 3692 N N . ALA B 1 54 ? 12.758 -0.407 -14.75 1 98.88 54 ALA B N 1
ATOM 3693 C CA . ALA B 1 54 ? 13.141 -1.442 -13.789 1 98.88 54 ALA B CA 1
ATOM 3694 C C . ALA B 1 54 ? 12.742 -2.826 -14.289 1 98.88 54 ALA B C 1
ATOM 3696 O O . ALA B 1 54 ? 11.93 -2.949 -15.219 1 98.88 54 ALA B O 1
ATOM 3697 N N . PRO B 1 55 ? 13.383 -3.91 -13.797 1 98.88 55 PRO B N 1
ATOM 3698 C CA . PRO B 1 55 ? 12.906 -5.25 -14.141 1 98.88 55 PRO B CA 1
ATOM 3699 C C . PRO B 1 55 ? 11.445 -5.473 -13.758 1 98.88 55 PRO B C 1
ATOM 3701 O O . PRO B 1 55 ? 10.992 -4.977 -12.727 1 98.88 55 PRO B O 1
ATOM 3704 N N . GLY B 1 56 ? 10.688 -6.219 -14.594 1 98.88 56 GLY B N 1
ATOM 3705 C CA . GLY B 1 56 ? 9.359 -6.629 -14.188 1 98.88 56 GLY B CA 1
ATOM 3706 C C . GLY B 1 56 ? 9.344 -7.418 -12.891 1 98.88 56 GLY B C 1
ATOM 3707 O O . GLY B 1 56 ? 10.273 -8.188 -12.617 1 98.88 56 GLY B O 1
ATOM 3708 N N . PHE B 1 57 ? 8.32 -7.238 -12.102 1 98.94 57 PHE B N 1
ATOM 3709 C CA . PHE B 1 57 ? 8.211 -7.969 -10.844 1 98.94 57 PHE B CA 1
ATOM 3710 C C . PHE B 1 57 ? 7.934 -9.445 -11.102 1 98.94 57 PHE B C 1
ATOM 3712 O O . PHE B 1 57 ? 7.305 -9.797 -12.102 1 98.94 57 PHE B O 1
ATOM 3719 N N . VAL B 1 58 ? 8.414 -10.305 -10.227 1 98.94 58 VAL B N 1
ATOM 3720 C CA . VAL B 1 58 ? 8.164 -11.742 -10.219 1 98.94 58 VAL B CA 1
ATOM 3721 C C . VAL B 1 58 ? 7.336 -12.109 -8.992 1 98.94 58 VAL B C 1
ATOM 3723 O O . VAL B 1 58 ? 7.836 -12.078 -7.863 1 98.94 58 VAL B O 1
ATOM 3726 N N . ASN B 1 59 ? 6.086 -12.391 -9.211 1 98.94 59 ASN B N 1
ATOM 3727 C CA . ASN B 1 59 ? 5.199 -12.844 -8.148 1 98.94 59 ASN B CA 1
ATOM 3728 C C . ASN B 1 59 ? 5.395 -14.328 -7.844 1 98.94 59 ASN B C 1
ATOM 3730 O O . ASN B 1 59 ? 4.863 -15.188 -8.555 1 98.94 59 ASN B O 1
ATOM 3734 N N . GLY B 1 60 ? 6.043 -14.609 -6.73 1 98.94 60 GLY B N 1
ATOM 3735 C CA . GLY B 1 60 ? 6.535 -15.953 -6.465 1 98.94 60 GLY B CA 1
ATOM 3736 C C . GLY B 1 60 ? 5.449 -16.906 -5.988 1 98.94 60 GLY B C 1
ATOM 3737 O O . GLY B 1 60 ? 5.664 -18.109 -5.91 1 98.94 60 GLY B O 1
ATOM 3738 N N . HIS B 1 61 ? 4.23 -16.391 -5.672 1 98.94 61 HIS B N 1
ATOM 3739 C CA . HIS B 1 61 ? 3.152 -17.25 -5.191 1 98.94 61 HIS B CA 1
ATOM 3740 C C . HIS B 1 61 ? 1.803 -16.547 -5.293 1 98.94 61 HIS B C 1
ATOM 3742 O O . HIS B 1 61 ? 1.609 -15.484 -4.703 1 98.94 61 HIS B O 1
ATOM 3748 N N . THR B 1 62 ? 0.886 -17.172 -5.996 1 98.56 62 THR B N 1
ATOM 3749 C CA . THR B 1 62 ? -0.484 -16.672 -6.055 1 98.56 62 THR B CA 1
ATOM 3750 C C . THR B 1 62 ? -1.471 -17.812 -6.23 1 98.56 62 THR B C 1
ATOM 3752 O O . THR B 1 62 ? -1.066 -18.969 -6.383 1 98.56 62 THR B O 1
ATOM 3755 N N . HIS B 1 63 ? -2.709 -17.609 -6.062 1 98.38 63 HIS B N 1
ATOM 3756 C CA . HIS B 1 63 ? -3.877 -18.375 -6.496 1 98.38 63 HIS B CA 1
ATOM 3757 C C . HIS B 1 63 ? -4.734 -17.562 -7.465 1 98.38 63 HIS B C 1
ATOM 3759 O O . HIS B 1 63 ? -5.793 -17.062 -7.09 1 98.38 63 HIS B O 1
ATOM 3765 N N . ALA B 1 64 ? -4.32 -17.5 -8.695 1 98.31 64 ALA B N 1
ATOM 3766 C CA . ALA B 1 64 ? -4.754 -16.469 -9.648 1 98.31 64 ALA B CA 1
ATOM 3767 C C . ALA B 1 64 ? -6.277 -16.438 -9.75 1 98.31 64 ALA B C 1
ATOM 3769 O O . ALA B 1 64 ? -6.895 -15.391 -9.5 1 98.31 64 ALA B O 1
ATOM 3770 N N . SER B 1 65 ? -6.941 -17.594 -9.945 1 98.25 65 SER B N 1
ATOM 3771 C CA . SER B 1 65 ? -8.375 -17.625 -10.211 1 98.25 65 SER B CA 1
ATOM 3772 C C . SER B 1 65 ? -9.18 -17.359 -8.945 1 98.25 65 SER B C 1
ATOM 3774 O O . SER B 1 65 ? -10.383 -17.109 -9.008 1 98.25 65 SER B O 1
ATOM 3776 N N . MET B 1 66 ? -8.508 -17.359 -7.816 1 97.19 66 MET B N 1
ATOM 3777 C CA . MET B 1 66 ? -9.164 -17.016 -6.562 1 97.19 66 MET B CA 1
ATOM 3778 C C . MET B 1 66 ? -9.617 -15.555 -6.578 1 97.19 66 MET B C 1
ATOM 3780 O O . MET B 1 66 ? -10.375 -15.125 -5.707 1 97.19 66 MET B O 1
ATOM 3784 N N . THR B 1 67 ? -9.258 -14.773 -7.602 1 98.19 67 THR B N 1
ATOM 3785 C CA . THR B 1 67 ? -9.766 -13.414 -7.781 1 98.19 67 THR B CA 1
ATOM 3786 C C . THR B 1 67 ? -11.289 -13.406 -7.805 1 98.19 67 THR B C 1
ATOM 3788 O O . THR B 1 67 ? -11.914 -12.414 -7.426 1 98.19 67 THR B O 1
ATOM 3791 N N . MET B 1 68 ? -11.891 -14.523 -8.156 1 98 68 MET B N 1
ATOM 3792 C CA . MET B 1 68 ? -13.344 -14.656 -8.18 1 98 68 MET B CA 1
ATOM 3793 C C . MET B 1 68 ? -13.93 -14.461 -6.785 1 98 68 MET B C 1
ATOM 3795 O O . MET B 1 68 ? -15.109 -14.125 -6.645 1 98 68 MET B O 1
ATOM 3799 N N . LEU B 1 69 ? -13.078 -14.672 -5.793 1 97.88 69 LEU B N 1
ATOM 3800 C CA . LEU B 1 69 ? -13.547 -14.633 -4.41 1 97.88 69 LEU B CA 1
ATOM 3801 C C . LEU B 1 69 ? -12.891 -13.484 -3.646 1 97.88 69 LEU B C 1
ATOM 3803 O O . LEU B 1 69 ? -12.836 -13.508 -2.416 1 97.88 69 LEU B O 1
ATOM 3807 N N . ARG B 1 70 ? -12.344 -12.477 -4.34 1 97.94 70 ARG B N 1
ATOM 3808 C CA . ARG B 1 70 ? -11.805 -11.266 -3.729 1 97.94 70 ARG B CA 1
ATOM 3809 C C . ARG B 1 70 ? -12.852 -10.578 -2.863 1 97.94 70 ARG B C 1
ATOM 3811 O O . ARG B 1 70 ? -13.961 -10.305 -3.324 1 97.94 70 ARG B O 1
ATOM 3818 N N . SER B 1 71 ? -12.523 -10.312 -1.596 1 96.94 71 SER B N 1
ATOM 3819 C CA . SER B 1 71 ? -13.344 -9.555 -0.661 1 96.94 71 SER B CA 1
ATOM 3820 C C . SER B 1 71 ? -14.688 -10.234 -0.426 1 96.94 71 SER B C 1
ATOM 3822 O O . SER B 1 71 ? -15.672 -9.578 -0.086 1 96.94 71 SER B O 1
ATOM 3824 N N . TYR B 1 72 ? -14.805 -11.594 -0.639 1 95.25 72 TYR B N 1
ATOM 3825 C CA . TYR B 1 72 ? -16.016 -12.383 -0.417 1 95.25 72 TYR B CA 1
ATOM 3826 C C . TYR B 1 72 ? -16.125 -12.812 1.042 1 95.25 72 TYR B C 1
ATOM 3828 O O . TYR B 1 72 ? -17.234 -13.023 1.551 1 95.25 72 TYR B O 1
ATOM 3836 N N . GLY B 1 73 ? -15.008 -12.773 1.718 1 90.44 73 GLY B N 1
ATOM 3837 C CA . GLY B 1 73 ? -14.992 -13.195 3.109 1 90.44 73 GLY B CA 1
ATOM 3838 C C . GLY B 1 73 ? -13.828 -12.617 3.893 1 90.44 73 GLY B C 1
ATOM 3839 O O . GLY B 1 73 ? -13.031 -13.359 4.469 1 90.44 73 GLY B O 1
ATOM 3840 N N . ASP B 1 74 ? -13.805 -11.32 4.027 1 90.69 74 ASP B N 1
ATOM 3841 C CA . ASP B 1 74 ? -12.711 -10.68 4.746 1 90.69 74 ASP B CA 1
ATOM 3842 C C . ASP B 1 74 ? -13.023 -10.57 6.234 1 90.69 74 ASP B C 1
ATOM 3844 O O . ASP B 1 74 ? -14.18 -10.688 6.645 1 90.69 74 ASP B O 1
ATOM 3848 N N . ASP B 1 75 ? -11.938 -10.43 7.102 1 92 75 ASP B N 1
ATOM 3849 C CA . ASP B 1 75 ? -12.016 -10.242 8.547 1 92 75 ASP B CA 1
ATOM 3850 C C . ASP B 1 75 ? -12.586 -11.492 9.227 1 92 75 ASP B C 1
ATOM 3852 O O . ASP B 1 75 ? -13.508 -11.391 10.031 1 92 75 ASP B O 1
ATOM 3856 N N . MET B 1 76 ? -11.969 -12.617 8.82 1 88.69 76 MET B N 1
ATOM 3857 C CA . MET B 1 76 ? -12.273 -13.93 9.391 1 88.69 76 MET B CA 1
ATOM 3858 C C . MET B 1 76 ? -10.992 -14.672 9.773 1 88.69 76 MET B C 1
ATOM 3860 O O . MET B 1 76 ? -9.938 -14.445 9.18 1 88.69 76 MET B O 1
ATOM 3864 N N . GLU B 1 77 ? -11.18 -15.531 10.719 1 85.56 77 GLU B N 1
ATOM 3865 C CA . GLU B 1 77 ? -10.078 -16.453 11.016 1 85.56 77 GLU B CA 1
ATOM 3866 C C . GLU B 1 77 ? -9.82 -17.391 9.844 1 85.56 77 GLU B C 1
ATOM 3868 O O . GLU B 1 77 ? -10.758 -17.828 9.172 1 85.56 77 GLU B O 1
ATOM 3873 N N . LEU B 1 78 ? -8.586 -17.797 9.664 1 82.81 78 LEU B N 1
ATOM 3874 C CA . LEU B 1 78 ? -8.148 -18.531 8.492 1 82.81 78 LEU B CA 1
ATOM 3875 C C . LEU B 1 78 ? -8.984 -19.797 8.305 1 82.81 78 LEU B C 1
ATOM 3877 O O . LEU B 1 78 ? -9.562 -20.016 7.234 1 82.81 78 LEU B O 1
ATOM 3881 N N . MET B 1 79 ? -9.102 -20.578 9.367 1 85.25 79 MET B N 1
ATOM 3882 C CA . MET B 1 79 ? -9.789 -21.859 9.227 1 85.25 79 MET B CA 1
ATOM 3883 C C . MET B 1 79 ? -11.281 -21.656 9.016 1 85.25 79 MET B C 1
ATOM 3885 O O . MET B 1 79 ? -11.914 -22.391 8.266 1 85.25 79 MET B O 1
ATOM 3889 N N . ASP B 1 80 ? -11.812 -20.656 9.68 1 89.62 80 ASP B N 1
ATOM 3890 C CA . ASP B 1 80 ? -13.211 -20.281 9.438 1 89.62 80 ASP B CA 1
ATOM 3891 C C . ASP B 1 80 ? -13.406 -19.781 8.008 1 89.62 80 ASP B C 1
ATOM 3893 O O . ASP B 1 80 ? -14.383 -20.156 7.348 1 89.62 80 ASP B O 1
ATOM 3897 N N . TRP B 1 81 ? -12.508 -19 7.555 1 89.94 81 TRP B N 1
ATOM 3898 C CA . TRP B 1 81 ? -12.492 -18.469 6.195 1 89.94 81 TRP B CA 1
ATOM 3899 C C . TRP B 1 81 ? -12.422 -19.594 5.172 1 89.94 81 TRP B C 1
ATOM 3901 O O . TRP B 1 81 ? -13.234 -19.656 4.242 1 89.94 81 TRP B O 1
ATOM 3911 N N . LEU B 1 82 ? -11.531 -20.531 5.34 1 87.94 82 LEU B N 1
ATOM 3912 C CA . LEU B 1 82 ? -11.336 -21.656 4.43 1 87.94 82 LEU B CA 1
ATOM 3913 C C . LEU B 1 82 ? -12.547 -22.578 4.434 1 87.94 82 LEU B C 1
ATOM 3915 O O . LEU B 1 82 ? -13.117 -22.875 3.375 1 87.94 82 LEU B O 1
ATOM 3919 N N . ASN B 1 83 ? -13.008 -22.953 5.594 1 90.25 83 ASN B N 1
ATOM 3920 C CA . ASN B 1 83 ? -13.992 -24.016 5.742 1 90.25 83 ASN B CA 1
ATOM 3921 C C . ASN B 1 83 ? -15.406 -23.531 5.426 1 90.25 83 ASN B C 1
ATOM 3923 O O . ASN B 1 83 ? -16.234 -24.281 4.922 1 90.25 83 ASN B O 1
ATOM 3927 N N . ASN B 1 84 ? -15.648 -22.266 5.66 1 92.06 84 ASN B N 1
ATOM 3928 C CA . ASN B 1 84 ? -17.031 -21.828 5.598 1 92.06 84 ASN B CA 1
ATOM 3929 C C . ASN B 1 84 ? -17.281 -20.891 4.41 1 92.06 84 ASN B C 1
ATOM 3931 O O . ASN B 1 84 ? -18.422 -20.641 4.031 1 92.06 84 ASN B O 1
ATOM 3935 N N . ARG B 1 85 ? -16.172 -20.438 3.805 1 91.25 85 ARG B N 1
ATOM 3936 C CA . ARG B 1 85 ? -16.359 -19.531 2.686 1 91.25 85 ARG B CA 1
ATOM 3937 C C . ARG B 1 85 ? -15.672 -20.047 1.429 1 91.25 85 ARG B C 1
ATOM 3939 O O . ARG B 1 85 ? -16.328 -20.297 0.416 1 91.25 85 ARG B O 1
ATOM 3946 N N . ILE B 1 86 ? -14.43 -20.344 1.515 1 91.06 86 ILE B N 1
ATOM 3947 C CA . ILE B 1 86 ? -13.602 -20.531 0.331 1 91.06 86 ILE B CA 1
ATOM 3948 C C . ILE B 1 86 ? -13.82 -21.922 -0.25 1 91.06 86 ILE B C 1
ATOM 3950 O O . ILE B 1 86 ? -14.312 -22.062 -1.374 1 91.06 86 ILE B O 1
ATOM 3954 N N . TRP B 1 87 ? -13.609 -23 0.547 1 90.31 87 TRP B N 1
ATOM 3955 C CA . TRP B 1 87 ? -13.633 -24.359 0.022 1 90.31 87 TRP B CA 1
ATOM 3956 C C . TRP B 1 87 ? -15.031 -24.734 -0.471 1 90.31 87 TRP B C 1
ATOM 3958 O O . TRP B 1 87 ? -15.188 -25.312 -1.546 1 90.31 87 TRP B O 1
ATOM 3968 N N . PRO B 1 88 ? -16.109 -24.328 0.265 1 93.31 88 PRO B N 1
ATOM 3969 C CA . PRO B 1 88 ? -17.453 -24.625 -0.237 1 93.31 88 PRO B CA 1
ATOM 3970 C C . PRO B 1 88 ? -17.75 -23.953 -1.571 1 93.31 88 PRO B C 1
ATOM 3972 O O . PRO B 1 88 ? -18.406 -24.531 -2.434 1 93.31 88 PRO B O 1
ATOM 3975 N N . THR B 1 89 ? -17.281 -22.75 -1.754 1 94.88 89 THR B N 1
ATOM 3976 C CA . THR B 1 89 ? -17.516 -22.016 -2.996 1 94.88 89 THR B CA 1
ATOM 3977 C C . THR B 1 89 ? -16.656 -22.578 -4.125 1 94.88 89 THR B C 1
ATOM 3979 O O . THR B 1 89 ? -17.109 -22.719 -5.254 1 94.88 89 THR B O 1
ATOM 3982 N N . GLU B 1 90 ? -15.406 -22.891 -3.826 1 93 90 GLU B N 1
ATOM 3983 C CA . GLU B 1 90 ? -14.477 -23.422 -4.812 1 93 90 GLU B CA 1
ATOM 3984 C C . GLU B 1 90 ? -14.961 -24.766 -5.355 1 93 90 GLU B C 1
ATOM 3986 O O . GLU B 1 90 ? -14.742 -25.094 -6.523 1 93 90 GLU B O 1
ATOM 3991 N N . ALA B 1 91 ? -15.625 -25.516 -4.555 1 91.81 91 ALA B N 1
ATOM 3992 C CA . ALA B 1 91 ? -16.141 -26.828 -4.953 1 91.81 91 ALA B CA 1
ATOM 3993 C C . ALA B 1 91 ? -17.156 -26.703 -6.086 1 91.81 91 ALA B C 1
ATOM 3995 O O . ALA B 1 91 ? -17.406 -27.656 -6.816 1 91.81 91 ALA B O 1
ATOM 3996 N N . LYS B 1 92 ? -17.688 -25.484 -6.281 1 95.12 92 LYS B N 1
ATOM 3997 C CA . LYS B 1 92 ? -18.719 -25.25 -7.285 1 95.12 92 LYS B CA 1
ATOM 3998 C C . LYS B 1 92 ? -18.125 -24.719 -8.578 1 95.12 92 LYS B C 1
ATOM 4000 O O . LYS B 1 92 ? -18.812 -24.594 -9.586 1 95.12 92 LYS B O 1
ATOM 4005 N N . MET B 1 93 ? -16.859 -24.453 -8.617 1 96.12 93 MET B N 1
ATOM 4006 C CA . MET B 1 93 ? -16.25 -23.75 -9.742 1 96.12 93 MET B CA 1
ATOM 4007 C C . MET B 1 93 ? -16.188 -24.656 -10.969 1 96.12 93 MET B C 1
ATOM 4009 O O . MET B 1 93 ? -15.852 -25.844 -10.852 1 96.12 93 MET B O 1
ATOM 4013 N N . VAL B 1 94 ? -16.516 -24.109 -12.078 1 97.06 94 VAL B N 1
ATOM 4014 C CA . VAL B 1 94 ? -16.391 -24.766 -13.375 1 97.06 94 VAL B CA 1
ATOM 4015 C C . VAL B 1 94 ? -15.273 -24.094 -14.18 1 97.06 94 VAL B C 1
ATOM 4017 O O . VAL B 1 94 ? -14.648 -23.141 -13.711 1 97.06 94 VAL B O 1
ATOM 4020 N N . GLU B 1 95 ? -15.016 -24.594 -15.32 1 97.75 95 GLU B N 1
ATOM 4021 C CA . GLU B 1 95 ? -13.898 -24.125 -16.141 1 97.75 95 GLU B CA 1
ATOM 4022 C C . GLU B 1 95 ? -14 -22.625 -16.406 1 97.75 95 GLU B C 1
ATOM 4024 O O . GLU B 1 95 ? -12.992 -21.906 -16.359 1 97.75 95 GLU B O 1
ATOM 4029 N N . LYS B 1 96 ? -15.188 -22.141 -16.688 1 97.94 96 LYS B N 1
ATOM 4030 C CA . LYS B 1 96 ? -15.391 -20.719 -16.984 1 97.94 96 LYS B CA 1
ATOM 4031 C C . LYS B 1 96 ? -14.938 -19.859 -15.805 1 97.94 96 LYS B C 1
ATOM 4033 O O . LYS B 1 96 ? -14.32 -18.812 -16 1 97.94 96 LYS B O 1
ATOM 4038 N N . ASP B 1 97 ? -15.273 -20.297 -14.57 1 98.31 97 ASP B N 1
ATOM 4039 C CA . ASP B 1 97 ? -14.891 -19.547 -13.375 1 98.31 97 ASP B CA 1
ATOM 4040 C C . ASP B 1 97 ? -13.375 -19.406 -13.273 1 98.31 97 ASP B C 1
ATOM 4042 O O . ASP B 1 97 ? -12.859 -18.344 -12.953 1 98.31 97 ASP B O 1
ATOM 4046 N N . ILE B 1 98 ? -12.672 -20.516 -13.578 1 98.19 98 ILE B N 1
ATOM 4047 C CA . ILE B 1 98 ? -11.219 -20.578 -13.469 1 98.19 98 ILE B CA 1
ATOM 4048 C C . ILE B 1 98 ? -10.578 -19.703 -14.539 1 98.19 98 ILE B C 1
ATOM 4050 O O . ILE B 1 98 ? -9.672 -18.922 -14.25 1 98.19 98 ILE B O 1
ATOM 4054 N N . ARG B 1 99 ? -11.078 -19.781 -15.727 1 98.31 99 ARG B N 1
ATOM 4055 C CA . ARG B 1 99 ? -10.547 -19.016 -16.844 1 98.31 99 ARG B CA 1
ATOM 4056 C C . ARG B 1 99 ? -10.719 -17.516 -16.609 1 98.31 99 ARG B C 1
ATOM 4058 O O . ARG B 1 99 ? -9.766 -16.75 -16.719 1 98.31 99 ARG B O 1
ATOM 4065 N N . VAL B 1 100 ? -11.938 -17.109 -16.234 1 98.62 100 VAL B N 1
ATOM 4066 C CA . VAL B 1 100 ? -12.281 -15.703 -16.062 1 98.62 100 VAL B CA 1
ATOM 4067 C C . VAL B 1 100 ? -11.492 -15.125 -14.883 1 98.62 100 VAL B C 1
ATOM 4069 O O . VAL B 1 100 ? -10.961 -14.023 -14.969 1 98.62 100 VAL B O 1
ATOM 4072 N N . GLY B 1 101 ? -11.461 -15.898 -13.812 1 98.62 101 GLY B N 1
ATOM 4073 C CA . GLY B 1 101 ? -10.672 -15.469 -12.672 1 98.62 101 GLY B CA 1
ATOM 4074 C C . GLY B 1 101 ? -9.195 -15.312 -12.992 1 98.62 101 GLY B C 1
ATOM 4075 O O . GLY B 1 101 ? -8.547 -14.383 -12.516 1 98.62 101 GLY B O 1
ATOM 4076 N N . GLY B 1 102 ? -8.633 -16.266 -13.766 1 98.75 102 GLY B N 1
ATOM 4077 C CA . GLY B 1 102 ? -7.254 -16.172 -14.211 1 98.75 102 GLY B CA 1
ATOM 4078 C C . GLY B 1 102 ? -6.984 -14.961 -15.078 1 98.75 102 GLY B C 1
ATOM 4079 O O . GLY B 1 102 ? -5.973 -14.281 -14.914 1 98.75 102 GLY B O 1
ATOM 4080 N N . GLU B 1 103 ? -7.906 -14.688 -16 1 98.88 103 GLU B N 1
ATOM 4081 C CA . GLU B 1 103 ? -7.766 -13.531 -16.891 1 98.88 103 GLU B CA 1
ATOM 4082 C C . GLU B 1 103 ? -7.766 -12.227 -16.094 1 98.88 103 GLU B C 1
ATOM 4084 O O . GLU B 1 103 ? -6.992 -11.32 -16.391 1 98.88 103 GLU B O 1
ATOM 4089 N N . LEU B 1 104 ? -8.664 -12.117 -15.125 1 98.88 104 LEU B N 1
ATOM 4090 C CA . LEU B 1 104 ? -8.711 -10.938 -14.273 1 98.88 104 LEU B CA 1
ATOM 4091 C C . LEU B 1 104 ? -7.398 -10.766 -13.508 1 98.88 104 LEU B C 1
ATOM 4093 O O . LEU B 1 104 ? -6.887 -9.648 -13.391 1 98.88 104 LEU B O 1
ATOM 4097 N N . ALA B 1 105 ? -6.863 -11.883 -12.961 1 98.88 105 ALA B N 1
ATOM 4098 C CA . ALA B 1 105 ? -5.59 -11.859 -12.25 1 98.88 105 ALA B CA 1
ATOM 4099 C C . ALA B 1 105 ? -4.461 -11.375 -13.148 1 98.88 105 ALA B C 1
ATOM 4101 O O . ALA B 1 105 ? -3.65 -10.539 -12.75 1 98.88 105 ALA B O 1
ATOM 4102 N N . LEU B 1 106 ? -4.402 -11.922 -14.367 1 98.94 106 LEU B N 1
ATOM 4103 C CA . LEU B 1 106 ? -3.367 -11.555 -15.328 1 98.94 106 LEU B CA 1
ATOM 4104 C C . LEU B 1 106 ? -3.445 -10.07 -15.672 1 98.94 106 LEU B C 1
ATOM 4106 O O . LEU B 1 106 ? -2.422 -9.391 -15.742 1 98.94 106 LEU B O 1
ATOM 4110 N N . LEU B 1 107 ? -4.637 -9.594 -15.883 1 98.94 107 LEU B N 1
ATOM 4111 C CA . LEU B 1 107 ? -4.848 -8.18 -16.172 1 98.94 107 LEU B CA 1
ATOM 4112 C C . LEU B 1 107 ? -4.289 -7.305 -15.062 1 98.94 107 LEU B C 1
ATOM 4114 O O . LEU B 1 107 ? -3.543 -6.359 -15.32 1 98.94 107 LEU B O 1
ATOM 4118 N N . GLU B 1 108 ? -4.648 -7.637 -13.852 1 98.88 108 GLU B N 1
ATOM 4119 C CA . GLU B 1 108 ? -4.207 -6.863 -12.695 1 98.88 108 GLU B CA 1
ATOM 4120 C C . GLU B 1 108 ? -2.689 -6.922 -12.539 1 98.88 108 GLU B C 1
ATOM 4122 O O . GLU B 1 108 ? -2.051 -5.906 -12.258 1 98.88 108 GLU B O 1
ATOM 4127 N N . MET B 1 109 ? -2.1 -8.078 -12.672 1 98.94 109 MET B N 1
ATOM 4128 C CA . MET B 1 109 ? -0.658 -8.25 -12.516 1 98.94 109 MET B CA 1
ATOM 4129 C C . MET B 1 109 ? 0.105 -7.445 -13.562 1 98.94 109 MET B C 1
ATOM 4131 O O . MET B 1 109 ? 1.07 -6.754 -13.234 1 98.94 109 MET B O 1
ATOM 4135 N N . ILE B 1 110 ? -0.345 -7.465 -14.812 1 98.94 110 ILE B N 1
ATOM 4136 C CA . ILE B 1 110 ? 0.321 -6.707 -15.867 1 98.94 110 ILE B CA 1
ATOM 4137 C C . ILE B 1 110 ? 0.206 -5.211 -15.578 1 98.94 110 ILE B C 1
ATOM 4139 O O . ILE B 1 110 ? 1.198 -4.484 -15.648 1 98.94 110 ILE B O 1
ATOM 4143 N N . LYS B 1 111 ? -0.933 -4.742 -15.156 1 98.81 111 LYS B N 1
ATOM 4144 C CA . LYS B 1 111 ? -1.188 -3.322 -14.93 1 98.81 111 LYS B CA 1
ATOM 4145 C C . LYS B 1 111 ? -0.356 -2.793 -13.766 1 98.81 111 LYS B C 1
ATOM 4147 O O . LYS B 1 111 ? -0.121 -1.587 -13.664 1 98.81 111 LYS B O 1
ATOM 4152 N N . THR B 1 112 ? 0.087 -3.752 -12.914 1 98.81 112 THR B N 1
ATOM 4153 C CA . THR B 1 112 ? 0.87 -3.328 -11.758 1 98.81 112 THR B CA 1
ATOM 4154 C C . THR B 1 112 ? 2.338 -3.703 -11.938 1 98.81 112 THR B C 1
ATOM 4156 O O . THR B 1 112 ? 3.125 -3.615 -10.992 1 98.81 112 THR B O 1
ATOM 4159 N N . GLY B 1 113 ? 2.75 -4.18 -13.086 1 98.88 113 GLY B N 1
ATOM 4160 C CA . GLY B 1 113 ? 4.16 -4.273 -13.43 1 98.88 113 GLY B CA 1
ATOM 4161 C C . GLY B 1 113 ? 4.719 -5.676 -13.273 1 98.88 113 GLY B C 1
ATOM 4162 O O . GLY B 1 113 ? 5.938 -5.871 -13.297 1 98.88 113 GLY B O 1
ATOM 4163 N N . THR B 1 114 ? 3.846 -6.699 -13.117 1 98.94 114 THR B N 1
ATOM 4164 C CA . THR B 1 114 ? 4.301 -8.078 -12.992 1 98.94 114 THR B CA 1
ATOM 4165 C C . THR B 1 114 ? 4.496 -8.711 -14.367 1 98.94 114 THR B C 1
ATOM 4167 O O . THR B 1 114 ? 3.629 -8.594 -15.234 1 98.94 114 THR B O 1
ATOM 4170 N N . THR B 1 115 ? 5.633 -9.375 -14.562 1 98.94 115 THR B N 1
ATOM 4171 C CA . THR B 1 115 ? 5.906 -10.016 -15.852 1 98.94 115 THR B CA 1
ATOM 4172 C C . THR B 1 115 ? 6.082 -11.523 -15.68 1 98.94 115 THR B C 1
ATOM 4174 O O . THR B 1 115 ? 6.203 -12.25 -16.656 1 98.94 115 THR B O 1
ATOM 4177 N N . ALA B 1 116 ? 6.102 -11.992 -14.453 1 98.94 116 ALA B N 1
ATOM 4178 C CA . ALA B 1 116 ? 6.152 -13.422 -14.141 1 98.94 116 ALA B CA 1
ATOM 4179 C C . ALA B 1 116 ? 5.406 -13.719 -12.844 1 98.94 116 ALA B C 1
ATOM 4181 O O . ALA B 1 116 ? 5.422 -12.914 -11.906 1 98.94 116 ALA B O 1
ATOM 4182 N N . TYR B 1 117 ? 4.742 -14.875 -12.844 1 98.94 117 TYR B N 1
ATOM 4183 C CA . TYR B 1 117 ? 4.043 -15.234 -11.617 1 98.94 117 TYR B CA 1
ATOM 4184 C C . TYR B 1 117 ? 3.986 -16.75 -11.445 1 98.94 117 TYR B C 1
ATOM 4186 O O . TYR B 1 117 ? 4.012 -17.5 -12.422 1 98.94 117 TYR B O 1
ATOM 4194 N N . ALA B 1 118 ? 3.975 -17.188 -10.164 1 98.94 118 ALA B N 1
ATOM 4195 C CA . ALA B 1 118 ? 3.705 -18.594 -9.82 1 98.94 118 ALA B CA 1
ATOM 4196 C C . ALA B 1 118 ? 2.279 -18.766 -9.305 1 98.94 118 ALA B C 1
ATOM 4198 O O . ALA B 1 118 ? 1.812 -17.984 -8.477 1 98.94 118 ALA B O 1
ATOM 4199 N N . ASP B 1 119 ? 1.615 -19.75 -9.836 1 98.69 119 ASP B N 1
ATOM 4200 C CA . ASP B 1 119 ? 0.215 -20 -9.508 1 98.69 119 ASP B CA 1
ATOM 4201 C C . ASP B 1 119 ? 0.005 -21.453 -9.062 1 98.69 119 ASP B C 1
ATOM 4203 O O . ASP B 1 119 ? 0.392 -22.391 -9.766 1 98.69 119 ASP B O 1
ATOM 4207 N N . MET B 1 120 ? -0.455 -21.609 -7.891 1 98.38 120 MET B N 1
ATOM 4208 C CA . MET B 1 120 ? -0.919 -22.906 -7.422 1 98.38 120 MET B CA 1
ATOM 4209 C C . MET B 1 120 ? -2.416 -22.891 -7.129 1 98.38 120 MET B C 1
ATOM 4211 O O . MET B 1 120 ? -2.846 -22.328 -6.117 1 98.38 120 MET B O 1
ATOM 4215 N N . TYR B 1 121 ? -3.166 -23.609 -8.008 1 95.31 121 TYR B N 1
ATOM 4216 C CA . TYR B 1 121 ? -4.59 -23.453 -7.727 1 95.31 121 TYR B CA 1
ATOM 4217 C C . TYR B 1 121 ? -5.387 -24.609 -8.328 1 95.31 121 TYR B C 1
ATOM 4219 O O . TYR B 1 121 ? -5.109 -25.766 -8.047 1 95.31 121 TYR B O 1
ATOM 4227 N N . GLY B 1 122 ? -6.367 -24.422 -8.984 1 84.56 122 GLY B N 1
ATOM 4228 C CA . GLY B 1 122 ? -7.594 -25.188 -9.102 1 84.56 122 GLY B CA 1
ATOM 4229 C C . GLY B 1 122 ? -7.605 -26.125 -10.297 1 84.56 122 GLY B C 1
ATOM 4230 O O . GLY B 1 122 ? -6.551 -26.453 -10.844 1 84.56 122 GLY B O 1
ATOM 4231 N N . PRO B 1 123 ? -8.773 -26.672 -10.539 1 91.88 123 PRO B N 1
ATOM 4232 C CA . PRO B 1 123 ? -8.977 -27.453 -11.766 1 91.88 123 PRO B CA 1
ATOM 4233 C C . PRO B 1 123 ? -8.883 -26.609 -13.031 1 91.88 123 PRO B C 1
ATOM 4235 O O . PRO B 1 123 ? -8.828 -25.375 -12.945 1 91.88 123 PRO B O 1
ATOM 4238 N N . HIS B 1 124 ? -8.648 -27.188 -14.117 1 96 124 HIS B N 1
ATOM 4239 C CA . HIS B 1 124 ? -8.695 -26.562 -15.438 1 96 124 HIS B CA 1
ATOM 4240 C C . HIS B 1 124 ? -7.559 -25.578 -15.617 1 96 124 HIS B C 1
ATOM 4242 O O . HIS B 1 124 ? -7.758 -24.484 -16.172 1 96 124 HIS B O 1
ATOM 4248 N N . MET B 1 125 ? -6.418 -25.906 -15.078 1 97.69 125 MET B N 1
ATOM 4249 C CA . MET B 1 125 ? -5.27 -25 -15.148 1 97.69 125 MET B CA 1
ATOM 4250 C C . MET B 1 125 ? -4.852 -24.766 -16.594 1 97.69 125 MET B C 1
ATOM 4252 O O . MET B 1 125 ? -4.168 -23.781 -16.891 1 97.69 125 MET B O 1
ATOM 4256 N N . GLU B 1 126 ? -5.324 -25.656 -17.531 1 98 126 GLU B N 1
ATOM 4257 C CA . GLU B 1 126 ? -5.051 -25.469 -18.953 1 98 126 GLU B CA 1
ATOM 4258 C C . GLU B 1 126 ? -5.57 -24.109 -19.422 1 98 126 GLU B C 1
ATOM 4260 O O . GLU B 1 126 ? -4.91 -23.422 -20.219 1 98 126 GLU B O 1
ATOM 4265 N N . SER B 1 127 ? -6.742 -23.75 -18.906 1 97.75 127 SER B N 1
ATOM 4266 C CA . SER B 1 127 ? -7.336 -22.484 -19.297 1 97.75 127 SER B CA 1
ATOM 4267 C C . SER B 1 127 ? -6.5 -21.297 -18.812 1 97.75 127 SER B C 1
ATOM 4269 O O . SER B 1 127 ? -6.383 -20.281 -19.5 1 97.75 127 SER B O 1
ATOM 4271 N N . VAL B 1 128 ? -5.938 -21.422 -17.641 1 98.38 128 VAL B N 1
ATOM 4272 C CA . VAL B 1 128 ? -5.086 -20.375 -17.062 1 98.38 128 VAL B CA 1
ATOM 4273 C C . VAL B 1 128 ? -3.785 -20.281 -17.859 1 98.38 128 VAL B C 1
ATOM 4275 O O . VAL B 1 128 ? -3.283 -19.188 -18.125 1 98.38 128 VAL B O 1
ATOM 4278 N N . ILE B 1 129 ? -3.252 -21.469 -18.266 1 98.69 129 ILE B N 1
ATOM 4279 C CA . ILE B 1 129 ? -2.033 -21.531 -19.062 1 98.69 129 ILE B CA 1
ATOM 4280 C C . ILE B 1 129 ? -2.252 -20.812 -20.391 1 98.69 129 ILE B C 1
ATOM 4282 O O . ILE B 1 129 ? -1.435 -20 -20.812 1 98.69 129 ILE B O 1
ATOM 4286 N N . GLU B 1 130 ? -3.334 -21.125 -21.062 1 98.62 130 GLU B N 1
ATOM 4287 C CA . GLU B 1 130 ? -3.641 -20.5 -22.344 1 98.62 130 GLU B CA 1
ATOM 4288 C C . GLU B 1 130 ? -3.814 -19 -22.203 1 98.62 130 GLU B C 1
ATOM 4290 O O . GLU B 1 130 ? -3.338 -18.234 -23.047 1 98.62 130 GLU B O 1
ATOM 4295 N N . ALA B 1 131 ? -4.508 -18.547 -21.156 1 98.69 131 ALA B N 1
ATOM 4296 C CA . ALA B 1 131 ? -4.676 -17.109 -20.891 1 98.69 131 ALA B CA 1
ATOM 4297 C C . ALA B 1 131 ? -3.328 -16.438 -20.625 1 98.69 131 ALA B C 1
ATOM 4299 O O . ALA B 1 131 ? -3.115 -15.297 -21.031 1 98.69 131 ALA B O 1
ATOM 4300 N N . THR B 1 132 ? -2.451 -17.156 -19.938 1 98.88 132 THR B N 1
ATOM 4301 C CA . THR B 1 132 ? -1.122 -16.641 -19.641 1 98.88 132 THR B CA 1
ATOM 4302 C C . THR B 1 132 ? -0.317 -16.422 -20.906 1 98.88 132 THR B C 1
ATOM 4304 O O . THR B 1 132 ? 0.315 -15.375 -21.078 1 98.88 132 THR B O 1
ATOM 4307 N N . ILE B 1 133 ? -0.346 -17.406 -21.781 1 98.81 133 ILE B N 1
ATOM 4308 C CA . ILE B 1 133 ? 0.352 -17.297 -23.062 1 98.81 133 ILE B CA 1
ATOM 4309 C C . ILE B 1 133 ? -0.206 -16.141 -23.859 1 98.81 133 ILE B C 1
ATOM 4311 O O . ILE B 1 133 ? 0.553 -15.344 -24.422 1 98.81 133 ILE B O 1
ATOM 4315 N N . LYS B 1 134 ? -1.524 -15.984 -23.875 1 98.62 134 LYS B N 1
ATOM 4316 C CA . LYS B 1 134 ? -2.17 -14.891 -24.578 1 98.62 134 LYS B CA 1
ATOM 4317 C C . LYS B 1 134 ? -1.78 -13.539 -23.984 1 98.62 134 LYS B C 1
ATOM 4319 O O . LYS B 1 134 ? -1.559 -12.57 -24.703 1 98.62 134 LYS B O 1
ATOM 4324 N N . ALA B 1 135 ? -1.733 -13.453 -22.656 1 98.81 135 ALA B N 1
ATOM 4325 C CA . ALA B 1 135 ? -1.362 -12.227 -21.953 1 98.81 135 ALA B CA 1
ATOM 4326 C C . ALA B 1 135 ? 0.079 -11.828 -22.266 1 98.81 135 ALA B C 1
ATOM 4328 O O . ALA B 1 135 ? 0.42 -10.648 -22.266 1 98.81 135 ALA B O 1
ATOM 4329 N N . GLY B 1 136 ? 0.935 -12.828 -22.453 1 98.69 136 GLY B N 1
ATOM 4330 C CA . GLY B 1 136 ? 2.309 -12.586 -22.875 1 98.69 136 GLY B CA 1
ATOM 4331 C C . GLY B 1 136 ? 3.268 -12.469 -21.703 1 98.69 136 GLY B C 1
ATOM 4332 O O . GLY B 1 136 ? 4.328 -11.852 -21.812 1 98.69 136 GLY B O 1
ATOM 4333 N N . ILE B 1 137 ? 2.898 -12.984 -20.469 1 98.69 137 ILE B N 1
ATOM 4334 C CA . ILE B 1 137 ? 3.838 -12.961 -19.344 1 98.69 137 ILE B CA 1
ATOM 4335 C C . ILE B 1 137 ? 4.219 -14.391 -18.969 1 98.69 137 ILE B C 1
ATOM 4337 O O . ILE B 1 137 ? 3.648 -15.352 -19.484 1 98.69 137 ILE B O 1
ATOM 4341 N N . ARG B 1 138 ? 5.227 -14.562 -18.141 1 98.81 138 ARG B N 1
ATOM 4342 C CA . ARG B 1 138 ? 5.723 -15.875 -17.75 1 98.81 138 ARG B CA 1
ATOM 4343 C C . ARG B 1 138 ? 4.879 -16.469 -16.625 1 98.81 138 ARG B C 1
ATOM 4345 O O . ARG B 1 138 ? 4.516 -15.766 -15.672 1 98.81 138 ARG B O 1
ATOM 4352 N N . GLY B 1 139 ? 4.488 -17.719 -16.812 1 98.81 139 GLY B N 1
ATOM 4353 C CA . GLY B 1 139 ? 3.725 -18.422 -15.789 1 98.81 139 GLY B CA 1
ATOM 4354 C C . GLY B 1 139 ? 4.398 -19.688 -15.312 1 98.81 139 GLY B C 1
ATOM 4355 O O . GLY B 1 139 ? 4.828 -20.516 -16.125 1 98.81 139 GLY B O 1
ATOM 4356 N N . VAL B 1 140 ? 4.582 -19.781 -14.008 1 98.88 140 VAL B N 1
ATOM 4357 C CA . VAL B 1 140 ? 4.98 -21.031 -13.344 1 98.88 140 VAL B CA 1
ATOM 4358 C C . VAL B 1 140 ? 3.77 -21.656 -12.656 1 98.88 140 VAL B C 1
ATOM 4360 O O . VAL B 1 140 ? 3.344 -21.203 -11.594 1 98.88 140 VAL B O 1
ATOM 4363 N N . ILE B 1 141 ? 3.23 -22.75 -13.281 1 98.75 141 ILE B N 1
ATOM 4364 C CA . ILE B 1 141 ? 1.878 -23.203 -12.969 1 98.75 141 ILE B CA 1
ATOM 4365 C C . ILE B 1 141 ? 1.933 -24.562 -12.281 1 98.75 141 ILE B C 1
ATOM 4367 O O . ILE B 1 141 ? 2.684 -25.453 -12.695 1 98.75 141 ILE B O 1
ATOM 4371 N N . ALA B 1 142 ? 1.214 -24.672 -11.203 1 98.44 142 ALA B N 1
ATOM 4372 C CA . ALA B 1 142 ? 1.009 -25.953 -10.508 1 98.44 142 ALA B CA 1
ATOM 4373 C C . ALA B 1 142 ? -0.464 -26.156 -10.172 1 98.44 142 ALA B C 1
ATOM 4375 O O . ALA B 1 142 ? -1.161 -25.219 -9.797 1 98.44 142 ALA B O 1
ATOM 4376 N N . ARG B 1 143 ? -0.949 -27.344 -10.367 1 97.12 143 ARG B N 1
ATOM 4377 C CA . ARG B 1 143 ? -2.248 -27.719 -9.82 1 97.12 143 ARG B CA 1
ATOM 4378 C C . ARG B 1 143 ? -2.123 -28.172 -8.367 1 97.12 143 ARG B C 1
ATOM 4380 O O . ARG B 1 143 ? -1.474 -29.188 -8.078 1 97.12 143 ARG B O 1
ATOM 4387 N N . GLY B 1 144 ? -2.711 -27.391 -7.512 1 95.31 144 GLY B N 1
ATOM 4388 C CA . GLY B 1 144 ? -2.613 -27.703 -6.094 1 95.31 144 GLY B CA 1
ATOM 4389 C C . GLY B 1 144 ? -3.379 -28.953 -5.707 1 95.31 144 GLY B C 1
ATOM 4390 O O . GLY B 1 144 ? -4.559 -29.094 -6.035 1 95.31 144 GLY B O 1
ATOM 4391 N N . ALA B 1 145 ? -2.715 -29.906 -5.02 1 95.94 145 ALA B N 1
ATOM 4392 C CA . ALA B 1 145 ? -3.33 -31.188 -4.648 1 95.94 145 ALA B CA 1
ATOM 4393 C C . ALA B 1 145 ? -3.451 -31.312 -3.131 1 95.94 145 ALA B C 1
ATOM 4395 O O . ALA B 1 145 ? -2.488 -31.062 -2.402 1 95.94 145 ALA B O 1
ATOM 4396 N N . ILE B 1 146 ? -4.617 -31.594 -2.725 1 92.75 146 ILE B N 1
ATOM 4397 C CA . ILE B 1 146 ? -4.891 -31.906 -1.323 1 92.75 146 ILE B CA 1
ATOM 4398 C C . ILE B 1 146 ? -5.039 -33.406 -1.14 1 92.75 146 ILE B C 1
ATOM 4400 O O . ILE B 1 146 ? -5.895 -34.031 -1.767 1 92.75 146 ILE B O 1
ATOM 4404 N N . GLY B 1 147 ? -4.242 -33.969 -0.264 1 93.44 147 GLY B N 1
ATOM 4405 C CA . GLY B 1 147 ? -4.176 -35.406 -0.101 1 93.44 147 GLY B CA 1
ATOM 4406 C C . GLY B 1 147 ? -5.332 -35.969 0.698 1 93.44 147 GLY B C 1
ATOM 4407 O O . GLY B 1 147 ? -5.656 -37.156 0.579 1 93.44 147 GLY B O 1
ATOM 4408 N N . LEU B 1 148 ? -5.953 -35.125 1.506 1 90.94 148 LEU B N 1
ATOM 4409 C CA . LEU B 1 148 ? -7.051 -35.562 2.357 1 90.94 148 LEU B CA 1
ATOM 4410 C C . LEU B 1 148 ? -8.32 -35.781 1.542 1 90.94 148 LEU B C 1
ATOM 4412 O O . LEU B 1 148 ? -9.273 -36.406 2.014 1 90.94 148 LEU B O 1
ATOM 4416 N N . PHE B 1 149 ? -8.305 -35.281 0.265 1 87.31 149 PHE B N 1
ATOM 4417 C CA . PHE B 1 149 ? -9.469 -35.438 -0.596 1 87.31 149 PHE B CA 1
ATOM 4418 C C . PHE B 1 149 ? -9.266 -36.625 -1.539 1 87.31 149 PHE B C 1
ATOM 4420 O O . PHE B 1 149 ? -8.148 -36.875 -1.988 1 87.31 149 PHE B O 1
ATOM 4427 N N . PRO B 1 150 ? -10.328 -37.344 -1.854 1 87.06 150 PRO B N 1
ATOM 4428 C CA . PRO B 1 150 ? -10.227 -38.562 -2.678 1 87.06 150 PRO B CA 1
ATOM 4429 C C . PRO B 1 150 ? -9.586 -38.281 -4.035 1 87.06 150 PRO B C 1
ATOM 4431 O O . PRO B 1 150 ? -8.922 -39.188 -4.59 1 87.06 150 PRO B O 1
ATOM 4434 N N . ALA B 1 151 ? -9.688 -37.125 -4.504 1 90.25 151 ALA B N 1
ATOM 4435 C CA . ALA B 1 151 ? -9.203 -36.812 -5.844 1 90.25 151 ALA B CA 1
ATOM 4436 C C . ALA B 1 151 ? -7.727 -36.438 -5.82 1 90.25 151 ALA B C 1
ATOM 4438 O O . ALA B 1 151 ? -7.125 -36.188 -6.867 1 90.25 151 ALA B O 1
ATOM 4439 N N . GLY B 1 152 ? -7.098 -36.438 -4.699 1 93.38 152 GLY B N 1
ATOM 4440 C CA . GLY B 1 152 ? -5.742 -35.938 -4.52 1 93.38 152 GLY B CA 1
ATOM 4441 C C . GLY B 1 152 ? -4.742 -36.594 -5.465 1 93.38 152 GLY B C 1
ATOM 4442 O O . GLY B 1 152 ? -4 -35.875 -6.156 1 93.38 152 GLY B O 1
ATOM 4443 N N . ARG B 1 153 ? -4.723 -37.906 -5.523 1 94.75 153 ARG B N 1
ATOM 4444 C CA . ARG B 1 153 ? -3.754 -38.625 -6.344 1 94.75 153 ARG B CA 1
ATOM 4445 C C . ARG B 1 153 ? -3.984 -38.344 -7.828 1 94.75 153 ARG B C 1
ATOM 4447 O O . ARG B 1 153 ? -3.029 -38.188 -8.594 1 94.75 153 ARG B O 1
ATOM 4454 N N . GLN B 1 154 ? -5.246 -38.312 -8.164 1 96 154 GLN B N 1
ATOM 4455 C CA . GLN B 1 154 ? -5.562 -38 -9.555 1 96 154 GLN B CA 1
ATOM 4456 C C . GLN B 1 154 ? -5.078 -36.594 -9.906 1 96 154 GLN B C 1
ATOM 4458 O O . GLN B 1 154 ? -4.637 -36.344 -11.031 1 96 154 GLN B O 1
ATOM 4463 N N . ILE B 1 155 ? -5.199 -35.656 -9.008 1 96.38 155 ILE B N 1
ATOM 4464 C CA . ILE B 1 155 ? -4.766 -34.281 -9.234 1 96.38 155 ILE B CA 1
ATOM 4465 C C . ILE B 1 155 ? -3.256 -34.25 -9.461 1 96.38 155 ILE B C 1
ATOM 4467 O O . ILE B 1 155 ? -2.766 -33.5 -10.305 1 96.38 155 ILE B O 1
ATOM 4471 N N . LEU B 1 156 ? -2.496 -35.031 -8.773 1 97.69 156 LEU B N 1
ATOM 4472 C CA . LEU B 1 156 ? -1.061 -35.156 -9.008 1 97.69 156 LEU B CA 1
ATOM 4473 C C . LEU B 1 156 ? -0.774 -35.688 -10.406 1 97.69 156 LEU B C 1
ATOM 4475 O O . LEU B 1 156 ? 0.133 -35.188 -11.086 1 97.69 156 LEU B O 1
ATOM 4479 N N . GLU B 1 157 ? -1.554 -36.656 -10.812 1 97.44 157 GLU B N 1
ATOM 4480 C CA . GLU B 1 157 ? -1.409 -37.219 -12.164 1 97.44 157 GLU B CA 1
ATOM 4481 C C . GLU B 1 157 ? -1.747 -36.156 -13.219 1 97.44 157 GLU B C 1
ATOM 4483 O O . GLU B 1 157 ? -1.089 -36.062 -14.258 1 97.44 157 GLU B O 1
ATOM 4488 N N . ASP B 1 158 ? -2.773 -35.375 -12.898 1 96.44 158 ASP B N 1
ATOM 4489 C CA . ASP B 1 158 ? -3.135 -34.281 -13.789 1 96.44 158 ASP B CA 1
ATOM 4490 C C . ASP B 1 158 ? -1.993 -33.281 -13.906 1 96.44 158 ASP B C 1
ATOM 4492 O O . ASP B 1 158 ? -1.778 -32.688 -14.977 1 96.44 158 ASP B O 1
ATOM 4496 N N . ASN B 1 159 ? -1.353 -33 -12.844 1 97.62 159 ASN B N 1
ATOM 4497 C CA . ASN B 1 159 ? -0.196 -32.125 -12.859 1 97.62 159 ASN B CA 1
ATOM 4498 C C . ASN B 1 159 ? 0.906 -32.656 -13.773 1 97.62 159 ASN B C 1
ATOM 4500 O O . ASN B 1 159 ? 1.57 -31.875 -14.461 1 97.62 159 ASN B O 1
ATOM 4504 N N . VAL B 1 160 ? 1.145 -33.969 -13.727 1 97.94 160 VAL B N 1
ATOM 4505 C CA . VAL B 1 160 ? 2.115 -34.594 -14.617 1 97.94 160 VAL B CA 1
ATOM 4506 C C . VAL B 1 160 ? 1.688 -34.375 -16.062 1 97.94 160 VAL B C 1
ATOM 4508 O O . VAL B 1 160 ? 2.518 -34.062 -16.922 1 97.94 160 VAL B O 1
ATOM 4511 N N . LYS B 1 161 ? 0.384 -34.562 -16.328 1 97.94 161 LYS B N 1
ATOM 4512 C CA . LYS B 1 161 ? -0.131 -34.344 -17.672 1 97.94 161 LYS B CA 1
ATOM 4513 C C . LYS B 1 161 ? 0.078 -32.875 -18.109 1 97.94 161 LYS B C 1
ATOM 4515 O O . LYS B 1 161 ? 0.377 -32.625 -19.266 1 97.94 161 LYS B O 1
ATOM 4520 N N . LEU B 1 162 ? -0.127 -31.938 -17.188 1 97.94 162 LEU B N 1
ATOM 4521 C CA . LEU B 1 162 ? 0.151 -30.531 -17.484 1 97.94 162 LEU B CA 1
ATOM 4522 C C . LEU B 1 162 ? 1.611 -30.344 -17.875 1 97.94 162 LEU B C 1
ATOM 4524 O O . LEU B 1 162 ? 1.912 -29.578 -18.797 1 97.94 162 LEU B O 1
ATOM 4528 N N . PHE B 1 163 ? 2.492 -31.016 -17.141 1 98.12 163 PHE B N 1
ATOM 4529 C CA . PHE B 1 163 ? 3.92 -30.906 -17.422 1 98.12 163 PHE B CA 1
ATOM 4530 C C . PHE B 1 163 ? 4.234 -31.438 -18.812 1 98.12 163 PHE B C 1
ATOM 4532 O O . PHE B 1 163 ? 4.895 -30.75 -19.594 1 98.12 163 PHE B O 1
ATOM 4539 N N . GLU B 1 164 ? 3.732 -32.594 -19.141 1 98.44 164 GLU B N 1
ATOM 4540 C CA . GLU B 1 164 ? 3.994 -33.219 -20.422 1 98.44 164 GLU B CA 1
ATOM 4541 C C . GLU B 1 164 ? 3.461 -32.375 -21.578 1 98.44 164 GLU B C 1
ATOM 4543 O O . GLU B 1 164 ? 4.09 -32.281 -22.641 1 98.44 164 GLU B O 1
ATOM 4548 N N . ASN B 1 165 ? 2.365 -31.734 -21.312 1 98.19 165 ASN B N 1
ATOM 4549 C CA . ASN B 1 165 ? 1.661 -31.078 -22.406 1 98.19 165 ASN B CA 1
ATOM 4550 C C . ASN B 1 165 ? 2.084 -29.609 -22.531 1 98.19 165 ASN B C 1
ATOM 4552 O O . ASN B 1 165 ? 2.029 -29.047 -23.625 1 98.19 165 ASN B O 1
ATOM 4556 N N . TYR B 1 166 ? 2.525 -28.969 -21.391 1 98.38 166 TYR B N 1
ATOM 4557 C CA . TYR B 1 166 ? 2.572 -27.5 -21.453 1 98.38 166 TYR B CA 1
ATOM 4558 C C . TYR B 1 166 ? 3.93 -26.984 -21 1 98.38 166 TYR B C 1
ATOM 4560 O O . TYR B 1 166 ? 4.234 -25.797 -21.156 1 98.38 166 TYR B O 1
ATOM 4568 N N . HIS B 1 167 ? 4.758 -27.797 -20.344 1 98.44 167 HIS B N 1
ATOM 4569 C CA . HIS B 1 167 ? 6.066 -27.297 -19.938 1 98.44 167 HIS B CA 1
ATOM 4570 C C . HIS B 1 167 ? 6.859 -26.812 -21.141 1 98.44 167 HIS B C 1
ATOM 4572 O O . HIS B 1 167 ? 7.062 -27.547 -22.109 1 98.44 167 HIS B O 1
ATOM 4578 N N . GLY B 1 168 ? 7.238 -25.516 -21.125 1 97.81 168 GLY B N 1
ATOM 4579 C CA . GLY B 1 168 ? 7.941 -24.906 -22.25 1 97.81 168 GLY B CA 1
ATOM 4580 C C . GLY B 1 168 ? 7.016 -24.281 -23.266 1 97.81 168 GLY B C 1
ATOM 4581 O O . GLY B 1 168 ? 7.469 -23.625 -24.219 1 97.81 168 GLY B O 1
ATOM 4582 N N . ALA B 1 169 ? 5.715 -24.484 -23.109 1 98.31 169 ALA B N 1
ATOM 4583 C CA . ALA B 1 169 ? 4.75 -23.922 -24.047 1 98.31 169 ALA B CA 1
ATOM 4584 C C . ALA B 1 169 ? 4.863 -22.406 -24.109 1 98.31 169 ALA B C 1
ATOM 4586 O O . ALA B 1 169 ? 5.512 -21.781 -23.266 1 98.31 169 ALA B O 1
ATOM 4587 N N . GLY B 1 170 ? 4.289 -21.766 -25.188 1 97.75 170 GLY B N 1
ATOM 4588 C CA . GLY B 1 170 ? 4.34 -20.328 -25.344 1 97.75 170 GLY B CA 1
ATOM 4589 C C . GLY B 1 170 ? 5.742 -19.797 -25.578 1 97.75 170 GLY B C 1
ATOM 4590 O O . GLY B 1 170 ? 6.109 -18.734 -25.078 1 97.75 170 GLY B O 1
ATOM 4591 N N . ASP B 1 171 ? 6.551 -20.641 -26.266 1 96.31 171 ASP B N 1
ATOM 4592 C CA . ASP B 1 171 ? 7.934 -20.266 -26.562 1 96.31 171 ASP B CA 1
ATOM 4593 C C . ASP B 1 171 ? 8.742 -20.094 -25.297 1 96.31 171 ASP B C 1
ATOM 4595 O O . ASP B 1 171 ? 9.492 -19.125 -25.156 1 96.31 171 ASP B O 1
ATOM 4599 N N . GLY B 1 172 ? 8.414 -20.953 -24.25 1 96.88 172 GLY B N 1
ATOM 4600 C CA . GLY B 1 172 ? 9.219 -20.953 -23.047 1 96.88 172 GLY B CA 1
ATOM 4601 C C . GLY B 1 172 ? 8.609 -20.141 -21.922 1 96.88 172 GLY B C 1
ATOM 4602 O O . GLY B 1 172 ? 9.18 -20.047 -20.828 1 96.88 172 GLY B O 1
ATOM 4603 N N . LEU B 1 173 ? 7.43 -19.578 -22.109 1 98.25 173 LEU B N 1
ATOM 4604 C CA . LEU B 1 173 ? 6.793 -18.734 -21.109 1 98.25 173 LEU B CA 1
ATOM 4605 C C . LEU B 1 173 ? 6.25 -19.578 -19.953 1 98.25 173 LEU B C 1
ATOM 4607 O O . LEU B 1 173 ? 6.074 -19.078 -18.844 1 98.25 173 LEU B O 1
ATOM 4611 N N . ILE B 1 174 ? 5.984 -20.859 -20.219 1 98.75 174 ILE B N 1
ATOM 4612 C CA . ILE B 1 174 ? 5.277 -21.656 -19.234 1 98.75 174 ILE B CA 1
ATOM 4613 C C . ILE B 1 174 ? 6.23 -22.688 -18.609 1 98.75 174 ILE B C 1
ATOM 4615 O O . ILE B 1 174 ? 6.945 -23.391 -19.328 1 98.75 174 ILE B O 1
ATOM 4619 N N . THR B 1 175 ? 6.305 -22.719 -17.375 1 98.5 175 THR B N 1
ATOM 4620 C CA . THR B 1 175 ? 6.945 -23.75 -16.578 1 98.5 175 THR B CA 1
ATOM 4621 C C . THR B 1 175 ? 5.93 -24.438 -15.672 1 98.5 175 THR B C 1
ATOM 4623 O O . THR B 1 175 ? 5.035 -23.781 -15.133 1 98.5 175 THR B O 1
ATOM 4626 N N . ILE B 1 176 ? 6.031 -25.781 -15.547 1 98.62 176 ILE B N 1
ATOM 4627 C CA . ILE B 1 176 ? 5.082 -26.516 -14.703 1 98.62 176 ILE B CA 1
ATOM 4628 C C . ILE B 1 176 ? 5.797 -27.047 -13.461 1 98.62 176 ILE B C 1
ATOM 4630 O O . ILE B 1 176 ? 6.895 -27.594 -13.562 1 98.62 176 ILE B O 1
ATOM 4634 N N . MET B 1 177 ? 5.25 -26.828 -12.289 1 98.62 177 MET B N 1
ATOM 4635 C CA . MET B 1 177 ? 5.684 -27.422 -11.031 1 98.62 177 MET B CA 1
ATOM 4636 C C . MET B 1 177 ? 4.633 -28.391 -10.492 1 98.62 177 MET B C 1
ATOM 4638 O O . MET B 1 177 ? 3.529 -28.469 -11.031 1 98.62 177 MET B O 1
ATOM 4642 N N . MET B 1 178 ? 5.031 -29.234 -9.531 1 98.44 178 MET B N 1
ATOM 4643 C CA . MET B 1 178 ? 4.113 -30.109 -8.812 1 98.44 178 MET B CA 1
ATOM 4644 C C . MET B 1 178 ? 3.561 -29.422 -7.566 1 98.44 178 MET B C 1
ATOM 4646 O O . MET B 1 178 ? 4.316 -29.062 -6.66 1 98.44 178 MET B O 1
ATOM 4650 N N . GLY B 1 179 ? 2.254 -29.219 -7.598 1 98.19 179 GLY B N 1
ATOM 4651 C CA . GLY B 1 179 ? 1.627 -28.562 -6.461 1 98.19 179 GLY B CA 1
ATOM 4652 C C . GLY B 1 179 ? 1.23 -29.531 -5.359 1 98.19 179 GLY B C 1
ATOM 4653 O O . GLY B 1 179 ? 0.385 -30.406 -5.566 1 98.19 179 GLY B O 1
ATOM 4654 N N . VAL B 1 180 ? 1.877 -29.453 -4.234 1 98.12 180 VAL B N 1
ATOM 4655 C CA . VAL B 1 180 ? 1.501 -30.141 -3.004 1 98.12 180 VAL B CA 1
ATOM 4656 C C . VAL B 1 180 ? 1.007 -29.125 -1.974 1 98.12 180 VAL B C 1
ATOM 4658 O O . VAL B 1 180 ? 1.776 -28.281 -1.503 1 98.12 180 VAL B O 1
ATOM 4661 N N . HIS B 1 181 ? -0.199 -29.172 -1.682 1 96.5 181 HIS B N 1
ATOM 4662 C CA . HIS B 1 181 ? -0.863 -28.062 -1.02 1 96.5 181 HIS B CA 1
ATOM 4663 C C . HIS B 1 181 ? -0.108 -27.641 0.237 1 96.5 181 HIS B C 1
ATOM 4665 O O . HIS B 1 181 ? 0.432 -26.531 0.299 1 96.5 181 HIS B O 1
ATOM 4671 N N . ALA B 1 182 ? -0.105 -28.5 1.277 1 97.06 182 ALA B N 1
ATOM 4672 C CA . ALA B 1 182 ? 0.534 -28.172 2.553 1 97.06 182 ALA B CA 1
ATOM 4673 C C . ALA B 1 182 ? 0.679 -29.422 3.418 1 97.06 182 ALA B C 1
ATOM 4675 O O . ALA B 1 182 ? 0.003 -30.438 3.188 1 97.06 182 ALA B O 1
ATOM 4676 N N . PRO B 1 183 ? 1.542 -29.375 4.449 1 97.12 183 PRO B N 1
ATOM 4677 C CA . PRO B 1 183 ? 1.726 -30.531 5.336 1 97.12 183 PRO B CA 1
ATOM 4678 C C . PRO B 1 183 ? 0.436 -30.938 6.039 1 97.12 183 PRO B C 1
ATOM 4680 O O . PRO B 1 183 ? 0.171 -32.125 6.195 1 97.12 183 PRO B O 1
ATOM 4683 N N . TYR B 1 184 ? -0.379 -30 6.395 1 94.06 184 TYR B N 1
ATOM 4684 C CA . TYR B 1 184 ? -1.542 -30.328 7.215 1 94.06 184 TYR B CA 1
ATOM 4685 C C . TYR B 1 184 ? -2.674 -30.875 6.359 1 94.06 184 TYR B C 1
ATOM 4687 O O . TYR B 1 184 ? -3.645 -31.438 6.883 1 94.06 184 TYR B O 1
ATOM 4695 N N . THR B 1 185 ? -2.527 -30.828 5.031 1 94.81 185 THR B N 1
ATOM 4696 C CA . THR B 1 185 ? -3.568 -31.359 4.168 1 94.81 185 THR B CA 1
ATOM 4697 C C . THR B 1 185 ? -3.031 -32.531 3.33 1 94.81 185 THR B C 1
ATOM 4699 O O . THR B 1 185 ? -3.762 -33.094 2.525 1 94.81 185 THR B O 1
ATOM 4702 N N . CYS B 1 186 ? -1.76 -32.906 3.443 1 97.31 186 CYS B N 1
ATOM 4703 C CA . CYS B 1 186 ? -1.128 -33.938 2.631 1 97.31 186 CYS B CA 1
ATOM 4704 C C . CYS B 1 186 ? -0.381 -34.938 3.504 1 97.31 186 CYS B C 1
ATOM 4706 O O . CYS B 1 186 ? 0.77 -34.688 3.877 1 97.31 186 CYS B O 1
ATOM 4708 N N . PRO B 1 187 ? -0.989 -36.125 3.779 1 96.31 187 PRO B N 1
ATOM 4709 C CA . PRO B 1 187 ? -0.345 -37.156 4.59 1 96.31 187 PRO B CA 1
ATOM 4710 C C . PRO B 1 187 ? 0.911 -37.719 3.93 1 96.31 187 PRO B C 1
ATOM 4712 O O . PRO B 1 187 ? 1.123 -37.531 2.729 1 96.31 187 PRO B O 1
ATOM 4715 N N . PRO B 1 188 ? 1.702 -38.438 4.688 1 96.31 188 PRO B N 1
ATOM 4716 C CA . PRO B 1 188 ? 3.008 -38.906 4.219 1 96.31 188 PRO B CA 1
ATOM 4717 C C . PRO B 1 188 ? 2.912 -39.719 2.939 1 96.31 188 PRO B C 1
ATOM 4719 O O . PRO B 1 188 ? 3.691 -39.531 2.006 1 96.31 188 PRO B O 1
ATOM 4722 N N . GLU B 1 189 ? 1.963 -40.656 2.891 1 96.12 189 GLU B N 1
ATOM 4723 C CA . GLU B 1 189 ? 1.84 -41.531 1.726 1 96.12 189 GLU B CA 1
ATOM 4724 C C . GLU B 1 189 ? 1.536 -40.719 0.465 1 96.12 189 GLU B C 1
ATOM 4726 O O . GLU B 1 189 ? 2.02 -41.062 -0.62 1 96.12 189 GLU B O 1
ATOM 4731 N N . PHE B 1 190 ? 0.742 -39.75 0.657 1 97.44 190 PHE B N 1
ATOM 4732 C CA . PHE B 1 190 ? 0.41 -38.844 -0.452 1 97.44 190 PHE B CA 1
ATOM 4733 C C . PHE B 1 190 ? 1.643 -38.094 -0.922 1 97.44 190 PHE B C 1
ATOM 4735 O O . PHE B 1 190 ? 1.894 -38 -2.125 1 97.44 190 PHE B O 1
ATOM 4742 N N . CYS B 1 191 ? 2.428 -37.562 0.004 1 97.88 191 CYS B N 1
ATOM 4743 C CA . CYS B 1 191 ? 3.654 -36.844 -0.312 1 97.88 191 CYS B CA 1
ATOM 4744 C C . CYS B 1 191 ? 4.66 -37.75 -1.003 1 97.88 191 CYS B C 1
ATOM 4746 O O . CYS B 1 191 ? 5.363 -37.312 -1.922 1 97.88 191 CYS B O 1
ATOM 4748 N N . GLU B 1 192 ? 4.707 -38.969 -0.563 1 97.5 192 GLU B N 1
ATOM 4749 C CA . GLU B 1 192 ? 5.602 -39.938 -1.181 1 97.5 192 GLU B CA 1
ATOM 4750 C C . GLU B 1 192 ? 5.191 -40.219 -2.621 1 97.5 192 GLU B C 1
ATOM 4752 O O . GLU B 1 192 ? 6.047 -40.406 -3.494 1 97.5 192 GLU B O 1
ATOM 4757 N N . TYR B 1 193 ? 3.908 -40.344 -2.793 1 97.75 193 TYR B N 1
ATOM 4758 C CA . TYR B 1 193 ? 3.404 -40.531 -4.148 1 97.75 193 TYR B CA 1
ATOM 4759 C C . TYR B 1 193 ? 3.754 -39.344 -5.035 1 97.75 193 TYR B C 1
ATOM 4761 O O . TYR B 1 193 ? 4.199 -39.531 -6.172 1 97.75 193 TYR B O 1
ATOM 4769 N N . ALA B 1 194 ? 3.555 -38.125 -4.535 1 98.25 194 ALA B N 1
ATOM 4770 C CA . ALA B 1 194 ? 3.939 -36.938 -5.254 1 98.25 194 ALA B CA 1
ATOM 4771 C C . ALA B 1 194 ? 5.426 -36.938 -5.602 1 98.25 194 ALA B C 1
ATOM 4773 O O . ALA B 1 194 ? 5.812 -36.562 -6.715 1 98.25 194 ALA B O 1
ATOM 4774 N N . ARG B 1 195 ? 6.23 -37.344 -4.617 1 97.81 195 ARG B N 1
ATOM 4775 C CA . ARG B 1 195 ? 7.672 -37.469 -4.812 1 97.81 195 ARG B CA 1
ATOM 4776 C C . ARG B 1 195 ? 8 -38.406 -5.957 1 97.81 195 ARG B C 1
ATOM 4778 O O . ARG B 1 195 ? 8.844 -38.094 -6.805 1 97.81 195 ARG B O 1
ATOM 4785 N N . GLU B 1 196 ? 7.398 -39.531 -5.938 1 98.12 196 GLU B N 1
ATOM 4786 C CA . GLU B 1 196 ? 7.648 -40.531 -6.98 1 98.12 196 GLU B CA 1
ATOM 4787 C C . GLU B 1 196 ? 7.379 -39.938 -8.367 1 98.12 196 GLU B C 1
ATOM 4789 O O . GLU B 1 196 ? 8.203 -40.094 -9.273 1 98.12 196 GLU B O 1
ATOM 4794 N N . LEU B 1 197 ? 6.262 -39.344 -8.531 1 98.06 197 LEU B N 1
ATOM 4795 C CA . LEU B 1 197 ? 5.898 -38.719 -9.812 1 98.06 197 LEU B CA 1
ATOM 4796 C C . LEU B 1 197 ? 6.867 -37.625 -10.172 1 98.06 197 LEU B C 1
ATOM 4798 O O . LEU B 1 197 ? 7.324 -37.531 -11.32 1 98.06 197 LEU B O 1
ATOM 4802 N N . ALA B 1 198 ? 7.16 -36.719 -9.227 1 98.19 198 ALA B N 1
ATOM 4803 C CA . ALA B 1 198 ? 8 -35.562 -9.469 1 98.19 198 ALA B CA 1
ATOM 4804 C C . ALA B 1 198 ? 9.422 -35.969 -9.844 1 98.19 198 ALA B C 1
ATOM 4806 O O . ALA B 1 198 ? 10.031 -35.375 -10.734 1 98.19 198 ALA B O 1
ATOM 4807 N N . VAL B 1 199 ? 9.961 -36.969 -9.141 1 97.81 199 VAL B N 1
ATOM 4808 C CA . VAL B 1 199 ? 11.305 -37.469 -9.422 1 97.81 199 VAL B CA 1
ATOM 4809 C C . VAL B 1 199 ? 11.352 -38.094 -10.812 1 97.81 199 VAL B C 1
ATOM 4811 O O . VAL B 1 199 ? 12.273 -37.844 -11.586 1 97.81 199 VAL B O 1
ATOM 4814 N N . LYS B 1 200 ? 10.32 -38.938 -11.102 1 97.94 200 LYS B N 1
ATOM 4815 C CA . LYS B 1 200 ? 10.258 -39.625 -12.391 1 97.94 200 LYS B CA 1
ATOM 4816 C C . LYS B 1 200 ? 10.297 -38.625 -13.547 1 97.94 200 LYS B C 1
ATOM 4818 O O . LYS B 1 200 ? 10.938 -38.875 -14.57 1 97.94 200 LYS B O 1
ATOM 4823 N N . HIS B 1 201 ? 9.664 -37.469 -13.406 1 97.56 201 HIS B N 1
ATOM 4824 C CA . HIS B 1 201 ? 9.516 -36.531 -14.5 1 97.56 201 HIS B CA 1
ATOM 4825 C C . HIS B 1 201 ? 10.383 -35.281 -14.281 1 97.56 201 HIS B C 1
ATOM 4827 O O . HIS B 1 201 ? 10.398 -34.375 -15.117 1 97.56 201 HIS B O 1
ATOM 4833 N N . GLN B 1 202 ? 11.047 -35.219 -13.141 1 97.5 202 GLN B N 1
ATOM 4834 C CA . GLN B 1 202 ? 11.914 -34.125 -12.766 1 97.5 202 GLN B CA 1
ATOM 4835 C C . GLN B 1 202 ? 11.133 -32.812 -12.672 1 97.5 202 GLN B C 1
ATOM 4837 O O . GLN B 1 202 ? 11.508 -31.797 -13.281 1 97.5 202 GLN B O 1
ATOM 4842 N N . ILE B 1 203 ? 10.039 -32.812 -12.023 1 98.44 203 ILE B N 1
ATOM 4843 C CA . ILE B 1 203 ? 9.172 -31.656 -11.828 1 98.44 203 ILE B CA 1
ATOM 4844 C C . ILE B 1 203 ? 9.461 -31.016 -10.477 1 98.44 203 ILE B C 1
ATOM 4846 O O . ILE B 1 203 ? 9.367 -31.688 -9.438 1 98.44 203 ILE B O 1
ATOM 4850 N N . PRO B 1 204 ? 9.891 -29.719 -10.43 1 98.5 204 PRO B N 1
ATOM 4851 C CA . PRO B 1 204 ? 10.094 -29.031 -9.148 1 98.5 204 PRO B CA 1
ATOM 4852 C C . PRO B 1 204 ? 8.812 -28.953 -8.32 1 98.5 204 PRO B C 1
ATOM 4854 O O . PRO B 1 204 ? 7.719 -29.141 -8.844 1 98.5 204 PRO B O 1
ATOM 4857 N N . ILE B 1 205 ? 8.984 -28.594 -7.016 1 98.75 205 ILE B N 1
ATOM 4858 C CA . ILE B 1 205 ? 7.883 -28.688 -6.059 1 98.75 205 ILE B CA 1
ATOM 4859 C C . ILE B 1 205 ? 7.461 -27.281 -5.629 1 98.75 205 ILE B C 1
ATOM 4861 O O . ILE B 1 205 ? 8.305 -26.422 -5.395 1 98.75 205 ILE B O 1
ATOM 4865 N N . HIS B 1 206 ? 6.137 -26.984 -5.59 1 98.75 206 HIS B N 1
ATOM 4866 C CA . HIS B 1 206 ? 5.48 -25.812 -5.012 1 98.75 206 HIS B CA 1
ATOM 4867 C C . HIS B 1 206 ? 4.605 -26.203 -3.826 1 98.75 206 HIS B C 1
ATOM 4869 O O . HIS B 1 206 ? 3.637 -26.953 -3.982 1 98.75 206 HIS B O 1
ATOM 4875 N N . ILE B 1 207 ? 4.957 -25.734 -2.574 1 98.75 207 ILE B N 1
ATOM 4876 C CA . ILE B 1 207 ? 4.234 -26.203 -1.394 1 98.75 207 ILE B CA 1
ATOM 4877 C C . ILE B 1 207 ? 4.098 -25.062 -0.39 1 98.75 207 ILE B C 1
ATOM 4879 O O . ILE B 1 207 ? 4.965 -24.188 -0.31 1 98.75 207 ILE B O 1
ATOM 4883 N N . HIS B 1 208 ? 2.945 -24.922 0.309 1 98.5 208 HIS B N 1
ATOM 4884 C CA . HIS B 1 208 ? 2.836 -24.047 1.47 1 98.5 208 HIS B CA 1
ATOM 4885 C C . HIS B 1 208 ? 3.553 -24.641 2.678 1 98.5 208 HIS B C 1
ATOM 4887 O O . HIS B 1 208 ? 3.414 -25.828 2.963 1 98.5 208 HIS B O 1
ATOM 4893 N N . MET B 1 209 ? 4.277 -23.812 3.422 1 98.75 209 MET B N 1
ATOM 4894 C CA . MET B 1 209 ? 5.008 -24.312 4.578 1 98.75 209 MET B CA 1
ATOM 4895 C C . MET B 1 209 ? 4.938 -23.344 5.742 1 98.75 209 MET B C 1
ATOM 4897 O O . MET B 1 209 ? 5.172 -22.141 5.566 1 98.75 209 MET B O 1
ATOM 4901 N N . ASN B 1 210 ? 4.609 -23.812 6.891 1 98.62 210 ASN B N 1
ATOM 4902 C CA . ASN B 1 210 ? 4.793 -23.125 8.164 1 98.62 210 ASN B CA 1
ATOM 4903 C C . ASN B 1 210 ? 4.066 -21.781 8.195 1 98.62 210 ASN B C 1
ATOM 4905 O O . ASN B 1 210 ? 4.621 -20.781 8.648 1 98.62 210 ASN B O 1
ATOM 4909 N N . GLU B 1 211 ? 2.869 -21.719 7.73 1 96.69 211 GLU B N 1
ATOM 4910 C CA . GLU B 1 211 ? 2.148 -20.469 7.59 1 96.69 211 GLU B CA 1
ATOM 4911 C C . GLU B 1 211 ? 1.571 -20 8.93 1 96.69 211 GLU B C 1
ATOM 4913 O O . GLU B 1 211 ? 1.572 -18.812 9.234 1 96.69 211 GLU B O 1
ATOM 4918 N N . THR B 1 212 ? 1.032 -20.969 9.68 1 95.75 212 THR B N 1
ATOM 4919 C CA . THR B 1 212 ? 0.364 -20.609 10.922 1 95.75 212 THR B CA 1
ATOM 4920 C C . THR B 1 212 ? 0.909 -21.422 12.094 1 95.75 212 THR B C 1
ATOM 4922 O O . THR B 1 212 ? 1.475 -22.5 11.891 1 95.75 212 THR B O 1
ATOM 4925 N N . GLN B 1 213 ? 0.687 -20.953 13.289 1 96.19 213 GLN B N 1
ATOM 4926 C CA . GLN B 1 213 ? 1.032 -21.703 14.492 1 96.19 213 GLN B CA 1
ATOM 4927 C C . GLN B 1 213 ? 0.21 -22.984 14.602 1 96.19 213 GLN B C 1
ATOM 4929 O O . GLN B 1 213 ? 0.7 -24 15.086 1 96.19 213 GLN B O 1
ATOM 4934 N N . ALA B 1 214 ? -0.997 -22.891 14.156 1 94.44 214 ALA B N 1
ATOM 4935 C CA . ALA B 1 214 ? -1.882 -24.047 14.18 1 94.44 214 ALA B CA 1
ATOM 4936 C C . ALA B 1 214 ? -1.31 -25.188 13.344 1 94.44 214 ALA B C 1
ATOM 4938 O O . ALA B 1 214 ? -1.413 -26.359 13.719 1 94.44 214 ALA B O 1
ATOM 4939 N N . GLU B 1 215 ? -0.756 -24.891 12.195 1 95 215 GLU B N 1
ATOM 4940 C CA . GLU B 1 215 ? -0.115 -25.891 11.352 1 95 215 GLU B CA 1
ATOM 4941 C C . GLU B 1 215 ? 1.033 -26.578 12.086 1 95 215 GLU B C 1
ATOM 4943 O O . GLU B 1 215 ? 1.154 -27.797 12.055 1 95 215 GLU B O 1
ATOM 4948 N N . ILE B 1 216 ? 1.872 -25.75 12.766 1 97.81 216 ILE B N 1
ATOM 4949 C CA . ILE B 1 216 ? 3.014 -26.281 13.5 1 97.81 216 ILE B CA 1
ATOM 4950 C C . ILE B 1 216 ? 2.529 -27.266 14.562 1 97.81 216 ILE B C 1
ATOM 4952 O O . ILE B 1 216 ? 3.025 -28.391 14.656 1 97.81 216 ILE B O 1
ATOM 4956 N N . LYS B 1 217 ? 1.558 -26.844 15.312 1 97.56 217 LYS B N 1
ATOM 4957 C CA . LYS B 1 217 ? 1.021 -27.641 16.406 1 97.56 217 LYS B CA 1
ATOM 4958 C C . LYS B 1 217 ? 0.407 -28.938 15.883 1 97.56 217 LYS B C 1
ATOM 4960 O O . LYS B 1 217 ? 0.656 -30.016 16.438 1 97.56 217 LYS B O 1
ATOM 4965 N N . GLN B 1 218 ? -0.34 -28.844 14.812 1 96.25 218 GLN B N 1
ATOM 4966 C CA . GLN B 1 218 ? -1.017 -30 14.242 1 96.25 218 GLN B CA 1
ATOM 4967 C C . GLN B 1 218 ? -0.011 -31.047 13.773 1 96.25 218 GLN B C 1
ATOM 4969 O O . GLN B 1 218 ? -0.161 -32.219 14.062 1 96.25 218 GLN B O 1
ATOM 4974 N N . ILE B 1 219 ? 0.992 -30.672 13.078 1 97.94 219 ILE B N 1
ATOM 4975 C CA . ILE B 1 219 ? 1.97 -31.594 12.5 1 97.94 219 ILE B CA 1
ATOM 4976 C C . ILE B 1 219 ? 2.818 -32.188 13.617 1 97.94 219 ILE B C 1
ATOM 4978 O O . ILE B 1 219 ? 3.104 -33.406 13.602 1 97.94 219 ILE B O 1
ATOM 4982 N N . GLN B 1 220 ? 3.172 -31.375 14.578 1 97.94 220 GLN B N 1
ATOM 4983 C CA . GLN B 1 220 ? 3.949 -31.875 15.703 1 97.94 220 GLN B CA 1
ATOM 4984 C C . GLN B 1 220 ? 3.156 -32.906 16.5 1 97.94 220 GLN B C 1
ATOM 4986 O O . GLN B 1 220 ? 3.705 -33.938 16.922 1 97.94 220 GLN B O 1
ATOM 4991 N N . GLU B 1 221 ? 1.916 -32.656 16.734 1 97.94 221 GLU B N 1
ATOM 4992 C CA . GLU B 1 221 ? 1.063 -33.562 17.5 1 97.94 221 GLU B CA 1
ATOM 4993 C C . GLU B 1 221 ? 0.842 -34.875 16.734 1 97.94 221 GLU B C 1
ATOM 4995 O O . GLU B 1 221 ? 0.837 -35.938 17.328 1 97.94 221 GLU B O 1
ATOM 5000 N N . GLN B 1 222 ? 0.699 -34.812 15.453 1 97.06 222 GLN B N 1
ATOM 5001 C CA . GLN B 1 222 ? 0.334 -35.969 14.633 1 97.06 222 GLN B CA 1
ATOM 5002 C C . GLN B 1 222 ? 1.559 -36.812 14.305 1 97.06 222 GLN B C 1
ATOM 5004 O O . GLN B 1 222 ? 1.469 -38.062 14.227 1 97.06 222 GLN B O 1
ATOM 5009 N N . TYR B 1 223 ? 2.754 -36.125 14.125 1 97 223 TYR B N 1
ATOM 5010 C CA . TYR B 1 223 ? 3.861 -36.875 13.547 1 97 223 TYR B CA 1
ATOM 5011 C C . TYR B 1 223 ? 5.117 -36.75 14.406 1 97 223 TYR B C 1
ATOM 5013 O O . TYR B 1 223 ? 6.141 -37.375 14.117 1 97 223 TYR B O 1
ATOM 5021 N N . GLY B 1 224 ? 5.105 -35.906 15.414 1 97.19 224 GLY B N 1
ATOM 5022 C CA . GLY B 1 224 ? 6.223 -35.75 16.328 1 97.19 224 GLY B CA 1
ATOM 5023 C C . GLY B 1 224 ? 7.371 -34.969 15.742 1 97.19 224 GLY B C 1
ATOM 5024 O O . GLY B 1 224 ? 8.5 -35.031 16.234 1 97.19 224 GLY B O 1
ATOM 5025 N N . LYS B 1 225 ? 7.102 -34.344 14.602 1 97.12 225 LYS B N 1
ATOM 5026 C CA . LYS B 1 225 ? 8.078 -33.531 13.883 1 97.12 225 LYS B CA 1
ATOM 5027 C C . LYS B 1 225 ? 7.457 -32.188 13.445 1 97.12 225 LYS B C 1
ATOM 5029 O O . LYS B 1 225 ? 6.234 -32.094 13.352 1 97.12 225 LYS B O 1
ATOM 5034 N N . ARG B 1 226 ? 8.344 -31.234 13.203 1 98.06 226 ARG B N 1
ATOM 5035 C CA . ARG B 1 226 ? 7.859 -30 12.602 1 98.06 226 ARG B CA 1
ATOM 5036 C C . ARG B 1 226 ? 7.641 -30.188 11.102 1 98.06 226 ARG B C 1
ATOM 5038 O O . ARG B 1 226 ? 8.156 -31.125 10.5 1 98.06 226 ARG B O 1
ATOM 5045 N N . PRO B 1 227 ? 6.941 -29.25 10.414 1 98.62 227 PRO B N 1
ATOM 5046 C CA . PRO B 1 227 ? 6.5 -29.422 9.023 1 98.62 227 PRO B CA 1
ATOM 5047 C C . PRO B 1 227 ? 7.664 -29.641 8.062 1 98.62 227 PRO B C 1
ATOM 5049 O O . PRO B 1 227 ? 7.605 -30.531 7.203 1 98.62 227 PRO B O 1
ATOM 5052 N N . PHE B 1 228 ? 8.719 -28.859 8.125 1 98.75 228 PHE B N 1
ATOM 5053 C CA . PHE B 1 228 ? 9.828 -29 7.188 1 98.75 228 PHE B CA 1
ATOM 5054 C C . PHE B 1 228 ? 10.469 -30.375 7.324 1 98.75 228 PHE B C 1
ATOM 5056 O O . PHE B 1 228 ? 10.797 -31.016 6.324 1 98.75 228 PHE B O 1
ATOM 5063 N N . LYS B 1 229 ? 10.711 -30.797 8.594 1 98.5 229 LYS B N 1
ATOM 5064 C CA . LYS B 1 229 ? 11.289 -32.125 8.805 1 98.5 229 LYS B CA 1
ATOM 5065 C C . LYS B 1 229 ? 10.344 -33.219 8.312 1 98.5 229 LYS B C 1
ATOM 5067 O O . LYS B 1 229 ? 10.781 -34.219 7.711 1 98.5 229 LYS B O 1
ATOM 5072 N N . TYR B 1 230 ? 9.07 -33.031 8.641 1 97.94 230 TYR B N 1
ATOM 5073 C CA . TYR B 1 230 ? 8.047 -33.969 8.188 1 97.94 230 TYR B CA 1
ATOM 5074 C C . TYR B 1 230 ? 8.109 -34.156 6.676 1 97.94 230 TYR B C 1
ATOM 5076 O O . TYR B 1 230 ? 8.195 -35.281 6.188 1 97.94 230 TYR B O 1
ATOM 5084 N N . ILE B 1 231 ? 8.109 -33.094 5.902 1 98.38 231 ILE B N 1
ATOM 5085 C CA . ILE B 1 231 ? 8.094 -33.125 4.441 1 98.38 231 ILE B CA 1
ATOM 5086 C C . ILE B 1 231 ? 9.445 -33.625 3.93 1 98.38 231 ILE B C 1
ATOM 5088 O O . ILE B 1 231 ? 9.5 -34.375 2.949 1 98.38 231 ILE B O 1
ATOM 5092 N N . GLU B 1 232 ? 10.547 -33.188 4.586 1 98.44 232 GLU B N 1
ATOM 5093 C CA . GLU B 1 232 ? 11.867 -33.719 4.215 1 98.44 232 GLU B CA 1
ATOM 5094 C C . GLU B 1 232 ? 11.906 -35.219 4.258 1 98.44 232 GLU B C 1
ATOM 5096 O O . GLU B 1 232 ? 12.445 -35.875 3.354 1 98.44 232 GLU B O 1
ATOM 5101 N N . ASP B 1 233 ? 11.312 -35.844 5.301 1 97.88 233 ASP B N 1
ATOM 5102 C CA . ASP B 1 233 ? 11.328 -37.281 5.516 1 97.88 233 ASP B CA 1
ATOM 5103 C C . ASP B 1 233 ? 10.586 -38 4.398 1 97.88 233 ASP B C 1
ATOM 5105 O O . ASP B 1 233 ? 10.828 -39.188 4.156 1 97.88 233 ASP B O 1
ATOM 5109 N N . THR B 1 234 ? 9.656 -37.406 3.742 1 97.44 234 THR B N 1
ATOM 5110 C CA . THR B 1 234 ? 8.922 -38.031 2.645 1 97.44 234 THR B CA 1
ATOM 5111 C C . THR B 1 234 ? 9.766 -38.062 1.376 1 97.44 234 THR B C 1
ATOM 5113 O O . THR B 1 234 ? 9.438 -38.75 0.419 1 97.44 234 THR B O 1
ATOM 5116 N N . GLY B 1 235 ? 10.875 -37.188 1.298 1 97.62 235 GLY B N 1
ATOM 5117 C CA . GLY B 1 235 ? 11.75 -37.125 0.14 1 97.62 235 GLY B CA 1
ATOM 5118 C C . GLY B 1 235 ? 11.336 -36.062 -0.863 1 97.62 235 GLY B C 1
ATOM 5119 O O . GLY B 1 235 ? 12 -35.875 -1.885 1 97.62 235 GLY B O 1
ATOM 5120 N N . LEU B 1 236 ? 10.352 -35.312 -0.56 1 97.12 236 LEU B N 1
ATOM 5121 C CA . LEU B 1 236 ? 9.828 -34.344 -1.495 1 97.12 236 LEU B CA 1
ATOM 5122 C C . LEU B 1 236 ? 10.883 -33.281 -1.808 1 97.12 236 LEU B C 1
ATOM 5124 O O . LEU B 1 236 ? 10.914 -32.719 -2.912 1 97.12 236 LEU B O 1
ATOM 5128 N N . PHE B 1 237 ? 11.789 -32.938 -0.876 1 97.69 237 PHE B N 1
ATOM 5129 C CA . PHE B 1 237 ? 12.773 -31.859 -1.029 1 97.69 237 PHE B CA 1
ATOM 5130 C C . PHE B 1 237 ? 14 -32.375 -1.777 1 97.69 237 PHE B C 1
ATOM 5132 O O . PHE B 1 237 ? 14.992 -31.641 -1.904 1 97.69 237 PHE B O 1
ATOM 5139 N N . GLU B 1 238 ? 13.984 -33.625 -2.305 1 96 238 GLU B N 1
ATOM 5140 C CA . GLU B 1 238 ? 15.039 -34.094 -3.199 1 96 238 GLU B CA 1
ATOM 5141 C C . GLU B 1 238 ? 15.023 -33.312 -4.52 1 96 238 GLU B C 1
ATOM 5143 O O . GLU B 1 238 ? 16.016 -33.312 -5.254 1 96 238 GLU B O 1
ATOM 5148 N N . LEU B 1 239 ? 13.922 -32.75 -4.828 1 96.38 239 LEU B N 1
ATOM 5149 C CA . LEU B 1 239 ? 13.742 -31.891 -6.004 1 96.38 239 LEU B CA 1
ATOM 5150 C C . LEU B 1 239 ? 13.789 -30.422 -5.625 1 96.38 239 LEU B C 1
ATOM 5152 O O . LEU B 1 239 ? 13.555 -30.062 -4.469 1 96.38 239 LEU B O 1
ATOM 5156 N N . PRO B 1 240 ? 14.195 -29.531 -6.594 1 97.56 240 PRO B N 1
ATOM 5157 C CA . PRO B 1 240 ? 14.055 -28.109 -6.297 1 97.56 240 PRO B CA 1
ATOM 5158 C C . PRO B 1 240 ? 12.656 -27.734 -5.809 1 97.56 240 PRO B C 1
ATOM 5160 O O . PRO B 1 240 ? 11.664 -28.266 -6.312 1 97.56 240 PRO B O 1
ATOM 5163 N N . ALA B 1 241 ? 12.609 -26.891 -4.781 1 98.56 241 ALA B N 1
ATOM 5164 C CA . ALA B 1 241 ? 11.312 -26.594 -4.172 1 98.56 241 ALA B CA 1
ATOM 5165 C C . ALA B 1 241 ? 11.219 -25.125 -3.762 1 98.56 241 ALA B C 1
ATOM 5167 O O . ALA B 1 241 ? 12.211 -24.531 -3.352 1 98.56 241 ALA B O 1
ATOM 5168 N N . ILE B 1 242 ? 10.039 -24.578 -3.951 1 98.81 242 ILE B N 1
ATOM 5169 C CA . ILE B 1 242 ? 9.703 -23.312 -3.316 1 98.81 242 ILE B CA 1
ATOM 5170 C C . ILE B 1 242 ? 8.688 -23.547 -2.205 1 98.81 242 ILE B C 1
ATOM 5172 O O . ILE B 1 242 ? 7.797 -24.391 -2.338 1 98.81 242 ILE B O 1
ATOM 5176 N N . ALA B 1 243 ? 8.867 -22.891 -1.111 1 98.94 243 ALA B N 1
ATOM 5177 C CA . ALA B 1 243 ? 7.977 -22.938 0.045 1 98.94 243 ALA B CA 1
ATOM 5178 C C . ALA B 1 243 ? 7.305 -21.578 0.273 1 98.94 243 ALA B C 1
ATOM 5180 O O . ALA B 1 243 ? 7.973 -20.594 0.6 1 98.94 243 ALA B O 1
ATOM 5181 N N . ALA B 1 244 ? 6.031 -21.516 0.076 1 98.81 244 ALA B N 1
ATOM 5182 C CA . ALA B 1 244 ? 5.277 -20.281 0.273 1 98.81 244 ALA B CA 1
ATOM 5183 C C . ALA B 1 244 ? 5.051 -20 1.757 1 98.81 244 ALA B C 1
ATOM 5185 O O . ALA B 1 244 ? 4.82 -20.938 2.537 1 98.81 244 ALA B O 1
ATOM 5186 N N . HIS B 1 245 ? 5.086 -18.734 2.205 1 98.62 245 HIS B N 1
ATOM 5187 C CA . HIS B 1 245 ? 4.801 -18.156 3.512 1 98.62 245 HIS B CA 1
ATOM 5188 C C . HIS B 1 245 ? 6.016 -18.25 4.43 1 98.62 245 HIS B C 1
ATOM 5190 O O . HIS B 1 245 ? 6.645 -17.234 4.742 1 98.62 245 HIS B O 1
ATOM 5196 N N . CYS B 1 246 ? 6.332 -19.516 4.906 1 98.81 246 CYS B N 1
ATOM 5197 C CA . CYS B 1 246 ? 7.52 -19.703 5.73 1 98.81 246 CYS B CA 1
ATOM 5198 C C . CYS B 1 246 ? 7.535 -18.719 6.898 1 98.81 246 CYS B C 1
ATOM 5200 O O . CYS B 1 246 ? 8.523 -18.016 7.105 1 98.81 246 CYS B O 1
ATOM 5202 N N . VAL B 1 247 ? 6.543 -18.734 7.738 1 98.75 247 VAL B N 1
ATOM 5203 C CA . VAL B 1 247 ? 6.332 -17.75 8.789 1 98.75 247 VAL B CA 1
ATOM 5204 C C . VAL B 1 247 ? 6.953 -18.234 10.094 1 98.75 247 VAL B C 1
ATOM 5206 O O . VAL B 1 247 ? 7.781 -17.547 10.695 1 98.75 247 VAL B O 1
ATOM 5209 N N . TRP B 1 248 ? 6.578 -19.406 10.539 1 98.62 248 TRP B N 1
ATOM 5210 C CA . TRP B 1 248 ? 6.988 -19.922 11.836 1 98.62 248 TRP B CA 1
ATOM 5211 C C . TRP B 1 248 ? 8.117 -20.938 11.688 1 98.62 248 TRP B C 1
ATOM 5213 O O . TRP B 1 248 ? 7.895 -22.141 11.781 1 98.62 248 TRP B O 1
ATOM 5223 N N . LEU B 1 249 ? 9.305 -20.391 11.562 1 98.75 249 LEU B N 1
ATOM 5224 C CA . LEU B 1 249 ? 10.492 -21.219 11.32 1 98.75 249 LEU B CA 1
ATOM 5225 C C . LEU B 1 249 ? 11.367 -21.266 12.562 1 98.75 249 LEU B C 1
ATOM 5227 O O . LEU B 1 249 ? 11.5 -20.281 13.289 1 98.75 249 LEU B O 1
ATOM 5231 N N . ASP B 1 250 ? 11.914 -22.391 12.844 1 98.25 250 ASP B N 1
ATOM 5232 C CA . ASP B 1 250 ? 12.953 -22.5 13.859 1 98.25 250 ASP B CA 1
ATOM 5233 C C . ASP B 1 250 ? 14.297 -22.875 13.234 1 98.25 250 ASP B C 1
ATOM 5235 O O . ASP B 1 250 ? 14.453 -22.812 12.016 1 98.25 250 ASP B O 1
ATOM 5239 N N . ASN B 1 251 ? 15.312 -23.188 14.039 1 98.44 251 ASN B N 1
ATOM 5240 C CA . ASN B 1 251 ? 16.656 -23.453 13.555 1 98.44 251 ASN B CA 1
ATOM 5241 C C . ASN B 1 251 ? 16.703 -24.703 12.672 1 98.44 251 ASN B C 1
ATOM 5243 O O . ASN B 1 251 ? 17.438 -24.734 11.68 1 98.44 251 ASN B O 1
ATOM 5247 N N . GLU B 1 252 ? 15.984 -25.703 13.031 1 98.44 252 GLU B N 1
ATOM 5248 C CA . GLU B 1 252 ? 15.961 -26.922 12.234 1 98.44 252 GLU B CA 1
ATOM 5249 C C . GLU B 1 252 ? 15.32 -26.688 10.867 1 98.44 252 GLU B C 1
ATOM 5251 O O . GLU B 1 252 ? 15.812 -27.188 9.859 1 98.44 252 GLU B O 1
ATOM 5256 N N . ASP B 1 253 ? 14.211 -25.969 10.844 1 98.81 253 ASP B N 1
ATOM 5257 C CA . ASP B 1 253 ? 13.562 -25.625 9.578 1 98.81 253 ASP B CA 1
ATOM 5258 C C . ASP B 1 253 ? 14.547 -24.938 8.633 1 98.81 253 ASP B C 1
ATOM 5260 O O . ASP B 1 253 ? 14.641 -25.297 7.457 1 98.81 253 ASP B O 1
ATOM 5264 N N . ILE B 1 254 ? 15.242 -23.969 9.125 1 98.75 254 ILE B N 1
ATOM 5265 C CA . ILE B 1 254 ? 16.156 -23.156 8.328 1 98.75 254 ILE B CA 1
ATOM 5266 C C . ILE B 1 254 ? 17.312 -24.016 7.832 1 98.75 254 ILE B C 1
ATOM 5268 O O . ILE B 1 254 ? 17.766 -23.859 6.695 1 98.75 254 ILE B O 1
ATOM 5272 N N . ALA B 1 255 ? 17.797 -24.891 8.711 1 98.62 255 ALA B N 1
ATOM 5273 C CA . ALA B 1 255 ? 18.875 -25.797 8.312 1 98.62 255 ALA B CA 1
ATOM 5274 C C . ALA B 1 255 ? 18.438 -26.688 7.16 1 98.62 255 ALA B C 1
ATOM 5276 O O . ALA B 1 255 ? 19.219 -26.953 6.242 1 98.62 255 ALA B O 1
ATOM 5277 N N . ILE B 1 256 ? 17.234 -27.203 7.188 1 98.81 256 ILE B N 1
ATOM 5278 C CA . ILE B 1 256 ? 16.688 -28.047 6.129 1 98.81 256 ILE B CA 1
ATOM 5279 C C . ILE B 1 256 ? 16.578 -27.234 4.84 1 98.81 256 ILE B C 1
ATOM 5281 O O . ILE B 1 256 ? 16.922 -27.719 3.76 1 98.81 256 ILE B O 1
ATOM 5285 N N . MET B 1 257 ? 16.062 -26.016 4.914 1 98.88 257 MET B N 1
ATOM 5286 C CA . MET B 1 257 ? 15.945 -25.141 3.744 1 98.88 257 MET B CA 1
ATOM 5287 C C . MET B 1 257 ? 17.312 -24.922 3.092 1 98.88 257 MET B C 1
ATOM 5289 O O . MET B 1 257 ? 17.422 -24.953 1.866 1 98.88 257 MET B O 1
ATOM 5293 N N . LYS B 1 258 ? 18.281 -24.656 3.941 1 98.19 258 LYS B N 1
ATOM 5294 C CA . LYS B 1 258 ? 19.641 -24.453 3.449 1 98.19 258 LYS B CA 1
ATOM 5295 C C . LYS B 1 258 ? 20.188 -25.719 2.777 1 98.19 258 LYS B C 1
ATOM 5297 O O . LYS B 1 258 ? 20.75 -25.656 1.682 1 98.19 258 LYS B O 1
ATOM 5302 N N . LYS B 1 259 ? 20.016 -26.844 3.482 1 98.38 259 LYS B N 1
ATOM 5303 C CA . LYS B 1 259 ? 20.516 -28.141 2.998 1 98.38 259 LYS B CA 1
ATOM 5304 C C . LYS B 1 259 ? 19.969 -28.438 1.606 1 98.38 259 LYS B C 1
ATOM 5306 O O . LYS B 1 259 ? 20.688 -28.969 0.753 1 98.38 259 LYS B O 1
ATOM 5311 N N . HIS B 1 260 ? 18.75 -28.141 1.349 1 98.56 260 HIS B N 1
ATOM 5312 C CA . HIS B 1 260 ? 18.078 -28.531 0.115 1 98.56 260 HIS B CA 1
ATOM 5313 C C . HIS B 1 260 ? 17.906 -27.359 -0.828 1 98.56 260 HIS B C 1
ATOM 5315 O O . HIS B 1 260 ? 17.25 -27.469 -1.866 1 98.56 260 HIS B O 1
ATOM 5321 N N . ASN B 1 261 ? 18.422 -26.141 -0.494 1 98.25 261 ASN B N 1
ATOM 5322 C CA . ASN B 1 261 ? 18.344 -24.922 -1.294 1 98.25 261 ASN B CA 1
ATOM 5323 C C . ASN B 1 261 ? 16.891 -24.531 -1.591 1 98.25 261 ASN B C 1
ATOM 5325 O O . ASN B 1 261 ? 16.531 -24.281 -2.742 1 98.25 261 ASN B O 1
ATOM 5329 N N . ILE B 1 262 ? 16.062 -24.656 -0.577 1 98.81 262 ILE B N 1
ATOM 5330 C CA . ILE B 1 262 ? 14.656 -24.297 -0.71 1 98.81 262 ILE B CA 1
ATOM 5331 C C . ILE B 1 262 ? 14.5 -22.781 -0.635 1 98.81 262 ILE B C 1
ATOM 5333 O O . ILE B 1 262 ? 15 -22.141 0.296 1 98.81 262 ILE B O 1
ATOM 5337 N N . SER B 1 263 ? 13.859 -22.172 -1.641 1 98.88 263 SER B N 1
ATOM 5338 C CA . SER B 1 263 ? 13.547 -20.75 -1.601 1 98.88 263 SER B CA 1
ATOM 5339 C C . SER B 1 263 ? 12.273 -20.484 -0.805 1 98.88 263 SER B C 1
ATOM 5341 O O . SER B 1 263 ? 11.305 -21.234 -0.91 1 98.88 263 SER B O 1
ATOM 5343 N N . ALA B 1 264 ? 12.258 -19.453 0.009 1 98.94 264 ALA B N 1
ATOM 5344 C CA . ALA B 1 264 ? 11.07 -19.016 0.733 1 98.94 264 ALA B CA 1
ATOM 5345 C C . ALA B 1 264 ? 10.328 -17.938 -0.04 1 98.94 264 ALA B C 1
ATOM 5347 O O . ALA B 1 264 ? 10.938 -16.953 -0.489 1 98.94 264 ALA B O 1
ATOM 5348 N N . ILE B 1 265 ? 9.07 -18.125 -0.235 1 98.94 265 ILE B N 1
ATOM 5349 C CA . ILE B 1 265 ? 8.25 -17.078 -0.835 1 98.94 265 ILE B CA 1
ATOM 5350 C C . ILE B 1 265 ? 7.445 -16.359 0.252 1 98.94 265 ILE B C 1
ATOM 5352 O O . ILE B 1 265 ? 6.398 -16.859 0.683 1 98.94 265 ILE B O 1
ATOM 5356 N N . HIS B 1 266 ? 7.918 -15.219 0.628 1 98.88 266 HIS B N 1
ATOM 5357 C CA . HIS B 1 266 ? 7.297 -14.359 1.634 1 98.88 266 HIS B CA 1
ATOM 5358 C C . HIS B 1 266 ? 6.086 -13.633 1.063 1 98.88 266 HIS B C 1
ATOM 5360 O O . HIS B 1 266 ? 6.176 -13.016 -0.001 1 98.88 266 HIS B O 1
ATOM 5366 N N . ASN B 1 267 ? 4.926 -13.789 1.659 1 98.81 267 ASN B N 1
ATOM 5367 C CA . ASN B 1 267 ? 3.686 -13.117 1.293 1 98.81 267 ASN B CA 1
ATOM 5368 C C . ASN B 1 267 ? 3.248 -12.117 2.363 1 98.81 267 ASN B C 1
ATOM 5370 O O . ASN B 1 267 ? 2.268 -12.352 3.07 1 98.81 267 ASN B O 1
ATOM 5374 N N . PRO B 1 268 ? 3.891 -10.969 2.434 1 98.81 268 PRO B N 1
ATOM 5375 C CA . PRO B 1 268 ? 3.674 -10.094 3.59 1 98.81 268 PRO B CA 1
ATOM 5376 C C . PRO B 1 268 ? 2.236 -9.594 3.688 1 98.81 268 PRO B C 1
ATOM 5378 O O . PRO B 1 268 ? 1.643 -9.617 4.77 1 98.81 268 PRO B O 1
ATOM 5381 N N . GLY B 1 269 ? 1.602 -9.133 2.619 1 98.5 269 GLY B N 1
ATOM 5382 C CA . GLY B 1 269 ? 0.242 -8.617 2.67 1 98.5 269 GLY B CA 1
ATOM 5383 C C . GLY B 1 269 ? -0.766 -9.641 3.16 1 98.5 269 GLY B C 1
ATOM 5384 O O . GLY B 1 269 ? -1.546 -9.359 4.07 1 98.5 269 GLY B O 1
ATOM 5385 N N . SER B 1 270 ? -0.754 -10.805 2.572 1 98 270 SER B N 1
ATOM 5386 C CA . SER B 1 270 ? -1.675 -11.875 2.955 1 98 270 SER B CA 1
ATOM 5387 C C . SER B 1 270 ? -1.448 -12.312 4.398 1 98 270 SER B C 1
ATOM 5389 O O . SER B 1 270 ? -2.404 -12.484 5.156 1 98 270 SER B O 1
ATOM 5391 N N . ASN B 1 271 ? -0.161 -12.539 4.801 1 98.06 271 ASN B N 1
ATOM 5392 C CA . ASN B 1 271 ? 0.161 -12.992 6.148 1 98.06 271 ASN B CA 1
ATOM 5393 C C . ASN B 1 271 ? -0.234 -11.961 7.199 1 98.06 271 ASN B C 1
ATOM 5395 O O . ASN B 1 271 ? -0.614 -12.312 8.312 1 98.06 271 ASN B O 1
ATOM 5399 N N . MET B 1 272 ? -0.114 -10.664 6.844 1 98.38 272 MET B N 1
ATOM 5400 C CA . MET B 1 272 ? -0.573 -9.617 7.758 1 98.38 272 MET B CA 1
ATOM 5401 C C . MET B 1 272 ? -2.088 -9.672 7.922 1 98.38 272 MET B C 1
ATOM 5403 O O . MET B 1 272 ? -2.594 -9.695 9.047 1 98.38 272 MET B O 1
ATOM 5407 N N . LYS B 1 273 ? -2.828 -9.672 6.855 1 97.5 273 LYS B N 1
ATOM 5408 C CA . LYS B 1 273 ? -4.285 -9.586 6.867 1 97.5 273 LYS B CA 1
ATOM 5409 C C . LYS B 1 273 ? -4.902 -10.766 7.609 1 97.5 273 LYS B C 1
ATOM 5411 O O . LYS B 1 273 ? -5.875 -10.602 8.352 1 97.5 273 LYS B O 1
ATOM 5416 N N . LEU B 1 274 ? -4.266 -11.945 7.402 1 96.31 274 LEU B N 1
ATOM 5417 C CA . LEU B 1 274 ? -4.812 -13.164 7.984 1 96.31 274 LEU B CA 1
ATOM 5418 C C . LEU B 1 274 ? -4.258 -13.391 9.391 1 96.31 274 LEU B C 1
ATOM 5420 O O . LEU B 1 274 ? -4.668 -14.328 10.078 1 96.31 274 LEU B O 1
ATOM 5424 N N . ALA B 1 275 ? -3.33 -12.586 9.797 1 97.19 275 ALA B N 1
ATOM 5425 C CA . ALA B 1 275 ? -2.684 -12.695 11.102 1 97.19 275 ALA B CA 1
ATOM 5426 C C . ALA B 1 275 ? -1.918 -14.016 11.219 1 97.19 275 ALA B C 1
ATOM 5428 O O . ALA B 1 275 ? -1.961 -14.672 12.258 1 97.19 275 ALA B O 1
ATOM 5429 N N . SER B 1 276 ? -1.244 -14.312 10.109 1 96.81 276 SER B N 1
ATOM 5430 C CA . SER B 1 276 ? -0.481 -15.555 10.086 1 96.81 276 SER B CA 1
ATOM 5431 C C . SER B 1 276 ? 0.842 -15.398 10.836 1 96.81 276 SER B C 1
ATOM 5433 O O . SER B 1 276 ? 1.449 -16.391 11.242 1 96.81 276 SER B O 1
ATOM 5435 N N . GLY B 1 277 ? 1.287 -14.25 11.016 1 97.81 277 GLY B N 1
ATOM 5436 C CA . GLY B 1 277 ? 2.592 -13.969 11.594 1 97.81 277 GLY B CA 1
ATOM 5437 C C . GLY B 1 277 ? 3.561 -13.352 10.602 1 97.81 277 GLY B C 1
ATOM 5438 O O . GLY B 1 277 ? 3.162 -12.953 9.5 1 97.81 277 GLY B O 1
ATOM 5439 N N . VAL B 1 278 ? 4.828 -13.172 11 1 98.69 278 VAL B N 1
ATOM 5440 C CA . VAL B 1 278 ? 5.832 -12.508 10.172 1 98.69 278 VAL B CA 1
ATOM 5441 C C . VAL B 1 278 ? 6.969 -13.477 9.859 1 98.69 278 VAL B C 1
ATOM 5443 O O . VAL B 1 278 ? 7.633 -13.977 10.773 1 98.69 278 VAL B O 1
ATOM 5446 N N . SER B 1 279 ? 7.117 -13.797 8.594 1 98.88 279 SER B N 1
ATOM 5447 C CA . SER B 1 279 ? 8.273 -14.594 8.188 1 98.88 279 SER B CA 1
ATOM 5448 C C . SER B 1 279 ? 9.578 -13.938 8.633 1 98.88 279 SER B C 1
ATOM 5450 O O . SER B 1 279 ? 9.727 -12.719 8.555 1 98.88 279 SER B O 1
ATOM 5452 N N . PRO B 1 280 ? 10.555 -14.711 9.156 1 98.75 280 PRO B N 1
ATOM 5453 C CA . PRO B 1 280 ? 11.812 -14.117 9.617 1 98.75 280 PRO B CA 1
ATOM 5454 C C . PRO B 1 280 ? 12.773 -13.828 8.477 1 98.75 280 PRO B C 1
ATOM 5456 O O . PRO B 1 280 ? 13.898 -14.328 8.469 1 98.75 280 PRO B O 1
ATOM 5459 N N . VAL B 1 281 ? 12.445 -12.953 7.609 1 98.88 281 VAL B N 1
ATOM 5460 C CA . VAL B 1 281 ? 13.141 -12.656 6.359 1 98.88 281 VAL B CA 1
ATOM 5461 C C . VAL B 1 281 ? 14.562 -12.18 6.656 1 98.88 281 VAL B C 1
ATOM 5463 O O . VAL B 1 281 ? 15.523 -12.664 6.055 1 98.88 281 VAL B O 1
ATOM 5466 N N . PRO B 1 282 ? 14.805 -11.188 7.613 1 98.75 282 PRO B N 1
ATOM 5467 C CA . PRO B 1 282 ? 16.188 -10.773 7.879 1 98.75 282 PRO B CA 1
ATOM 5468 C C . PRO B 1 282 ? 17.078 -11.945 8.281 1 98.75 282 PRO B C 1
ATOM 5470 O O . PRO B 1 282 ? 18.219 -12.031 7.824 1 98.75 282 PRO B O 1
ATOM 5473 N N . ARG B 1 283 ? 16.547 -12.82 9.109 1 98.56 283 ARG B N 1
ATOM 5474 C CA . ARG B 1 283 ? 17.312 -13.992 9.531 1 98.56 283 ARG B CA 1
ATOM 5475 C C . ARG B 1 283 ? 17.578 -14.922 8.352 1 98.56 283 ARG B C 1
ATOM 5477 O O . ARG B 1 283 ? 18.688 -15.453 8.211 1 98.56 283 ARG B O 1
ATOM 5484 N N . LEU B 1 284 ? 16.547 -15.188 7.52 1 98.88 284 LEU B N 1
ATOM 5485 C CA . LEU B 1 284 ? 16.703 -16.047 6.348 1 98.88 284 LEU B CA 1
ATOM 5486 C C . LEU B 1 284 ? 17.781 -15.516 5.422 1 98.88 284 LEU B C 1
ATOM 5488 O O . LEU B 1 284 ? 18.625 -16.281 4.953 1 98.88 284 LEU B O 1
ATOM 5492 N N . LEU B 1 285 ? 17.75 -14.227 5.172 1 98.62 285 LEU B N 1
ATOM 5493 C CA . LEU B 1 285 ? 18.734 -13.602 4.312 1 98.62 285 LEU B CA 1
ATOM 5494 C C . LEU B 1 285 ? 20.141 -13.742 4.906 1 98.62 285 LEU B C 1
ATOM 5496 O O . LEU B 1 285 ? 21.094 -14.047 4.184 1 98.62 285 LEU B O 1
ATOM 5500 N N . LYS B 1 286 ? 20.25 -13.531 6.188 1 98.06 286 LYS B N 1
ATOM 5501 C CA . LYS B 1 286 ? 21.531 -13.672 6.879 1 98.06 286 LYS B CA 1
ATOM 5502 C C . LYS B 1 286 ? 22.062 -15.094 6.754 1 98.06 286 LYS B C 1
ATOM 5504 O O . LYS B 1 286 ? 23.281 -15.297 6.664 1 98.06 286 LYS B O 1
ATOM 5509 N N . GLU B 1 287 ? 21.156 -16.062 6.703 1 98.12 287 GLU B N 1
ATOM 5510 C CA . GLU B 1 287 ? 21.531 -17.469 6.629 1 98.12 287 GLU B CA 1
ATOM 5511 C C . GLU B 1 287 ? 21.766 -17.906 5.184 1 98.12 287 GLU B C 1
ATOM 5513 O O . GLU B 1 287 ? 22.047 -19.078 4.918 1 98.12 287 GLU B O 1
ATOM 5518 N N . GLY B 1 288 ? 21.609 -17 4.266 1 98.06 288 G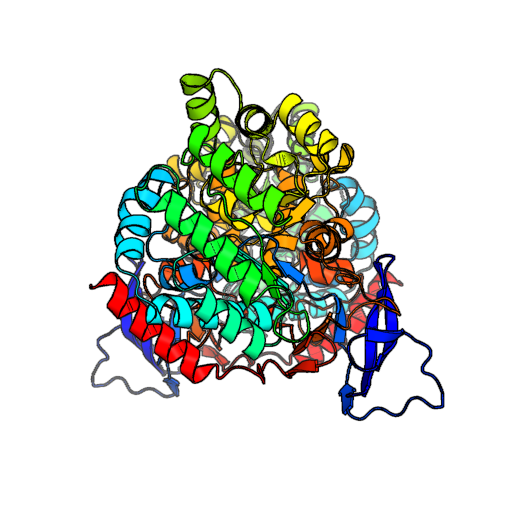LY B N 1
ATOM 5519 C CA . GLY B 1 288 ? 21.922 -17.297 2.873 1 98.06 288 GLY B CA 1
ATOM 5520 C C . GLY B 1 288 ? 20.781 -17.969 2.135 1 98.06 288 GLY B C 1
ATOM 5521 O O . GLY B 1 288 ? 20.969 -18.516 1.047 1 98.06 288 GLY B O 1
ATOM 5522 N N . ILE B 1 289 ? 19.609 -18.016 2.682 1 98.75 289 ILE B N 1
ATOM 5523 C CA . ILE B 1 289 ? 18.422 -18.562 2.02 1 98.75 289 ILE B CA 1
ATOM 5524 C C . ILE B 1 289 ? 17.875 -17.562 1.02 1 98.75 289 ILE B C 1
ATOM 5526 O O . ILE B 1 289 ? 17.781 -16.359 1.316 1 98.75 289 ILE B O 1
ATOM 5530 N N . ASN B 1 290 ? 17.547 -17.984 -0.161 1 98.81 290 ASN B N 1
ATOM 5531 C CA . ASN B 1 290 ? 16.875 -17.109 -1.126 1 98.81 290 ASN B CA 1
ATOM 5532 C C . ASN B 1 290 ? 15.438 -16.812 -0.705 1 98.81 290 ASN B C 1
ATOM 5534 O O . ASN B 1 290 ? 14.656 -17.734 -0.465 1 98.81 290 ASN B O 1
ATOM 5538 N N . VAL B 1 291 ? 15.141 -15.586 -0.525 1 98.94 291 VAL B N 1
ATOM 5539 C CA . VAL B 1 291 ? 13.789 -15.148 -0.181 1 98.94 291 VAL B CA 1
ATOM 5540 C C . VAL B 1 291 ? 13.211 -14.32 -1.324 1 98.94 291 VAL B C 1
ATOM 5542 O O . VAL B 1 291 ? 13.859 -13.406 -1.827 1 98.94 291 VAL B O 1
ATOM 5545 N N . ALA B 1 292 ? 12.047 -14.672 -1.775 1 98.94 292 ALA B N 1
ATOM 5546 C CA . ALA B 1 292 ? 11.273 -13.945 -2.783 1 98.94 292 ALA B CA 1
ATOM 5547 C C . ALA B 1 292 ? 9.922 -13.508 -2.229 1 98.94 292 ALA B C 1
ATOM 5549 O O . ALA B 1 292 ? 9.602 -13.781 -1.07 1 98.94 292 ALA B O 1
ATOM 5550 N N . LEU B 1 293 ? 9.18 -12.742 -3.027 1 98.94 293 LEU B N 1
ATOM 5551 C CA . LEU B 1 293 ? 7.879 -12.234 -2.59 1 98.94 293 LEU B CA 1
ATOM 5552 C C . LEU B 1 293 ? 6.75 -12.852 -3.404 1 98.94 293 LEU B C 1
ATOM 5554 O O . LEU B 1 293 ? 6.965 -13.289 -4.539 1 98.94 293 LEU B O 1
ATOM 5558 N N . GLY B 1 294 ? 5.652 -12.922 -2.869 1 98.94 294 GLY B N 1
ATOM 5559 C CA . GLY B 1 294 ? 4.395 -13.258 -3.516 1 98.94 294 GLY B CA 1
ATOM 5560 C C . GLY B 1 294 ? 3.213 -12.492 -2.955 1 98.94 294 GLY B C 1
ATOM 5561 O O . GLY B 1 294 ? 3.328 -11.836 -1.92 1 98.94 294 GLY B O 1
ATOM 5562 N N . THR B 1 295 ? 2.131 -12.562 -3.648 1 98.81 295 THR B N 1
ATOM 5563 C CA . THR B 1 295 ? 0.938 -11.859 -3.186 1 98.81 295 THR B CA 1
ATOM 5564 C C . THR B 1 295 ? -0.019 -12.828 -2.49 1 98.81 295 THR B C 1
ATOM 5566 O O . THR B 1 295 ? -0.922 -12.398 -1.768 1 98.81 295 THR B O 1
ATOM 5569 N N . ASP B 1 296 ? 0.182 -14.148 -2.732 1 98.38 296 ASP B N 1
ATOM 5570 C CA . ASP B 1 296 ? -0.897 -15.086 -2.432 1 98.38 296 ASP B CA 1
ATOM 5571 C C . ASP B 1 296 ? -2.15 -14.75 -3.238 1 98.38 296 ASP B C 1
ATOM 5573 O O . ASP B 1 296 ? -2.088 -14 -4.215 1 98.38 296 ASP B O 1
ATOM 5577 N N . GLY B 1 297 ? -3.291 -15.391 -2.996 1 97.38 297 GLY B N 1
ATOM 5578 C CA . GLY B 1 297 ? -4.508 -15.125 -3.744 1 97.38 297 GLY B CA 1
ATOM 5579 C C . GLY B 1 297 ? -5.199 -13.844 -3.322 1 97.38 297 GLY B C 1
ATOM 5580 O O . GLY B 1 297 ? -5.031 -13.383 -2.191 1 97.38 297 GLY B O 1
ATOM 5581 N N . ALA B 1 298 ? -6.016 -13.312 -4.207 1 96.88 298 ALA B N 1
ATOM 5582 C CA . ALA B 1 298 ? -6.688 -12.047 -3.953 1 96.88 298 ALA B CA 1
ATOM 5583 C C . ALA B 1 298 ? -7.73 -12.188 -2.846 1 96.88 298 ALA B C 1
ATOM 5585 O O . ALA B 1 298 ? -8.18 -11.188 -2.279 1 96.88 298 ALA B O 1
ATOM 5586 N N . SER B 1 299 ? -8.086 -13.375 -2.529 1 95.19 299 SER B N 1
ATOM 5587 C CA . SER B 1 299 ? -9.047 -13.562 -1.449 1 95.19 299 SER B CA 1
ATOM 5588 C C . SER B 1 299 ? -8.375 -13.438 -0.084 1 95.19 299 SER B C 1
ATOM 5590 O O . SER B 1 299 ? -9.023 -13.055 0.894 1 95.19 299 SER B O 1
ATOM 5592 N N . SER B 1 300 ? -7.117 -13.758 -0.015 1 94.25 300 SER B N 1
ATOM 5593 C CA . SER B 1 300 ? -6.402 -13.703 1.257 1 94.25 300 SER B CA 1
ATOM 5594 C C . SER B 1 300 ? -5.547 -12.438 1.355 1 94.25 300 SER B C 1
ATOM 5596 O O . SER B 1 300 ? -5.156 -12.031 2.451 1 94.25 300 SER B O 1
ATOM 5598 N N . ASN B 1 301 ? -5.27 -11.695 0.173 1 93.69 301 ASN B N 1
ATOM 5599 C CA . ASN B 1 301 ? -4.359 -10.555 0.101 1 93.69 301 ASN B CA 1
ATOM 5600 C C . ASN B 1 301 ? -5.09 -9.234 0.357 1 93.69 301 ASN B C 1
ATOM 5602 O O . ASN B 1 301 ? -4.809 -8.547 1.339 1 93.69 301 ASN B O 1
ATOM 5606 N N . ASN B 1 302 ? -5.652 -8.461 -0.66 1 95.5 302 ASN B N 1
ATOM 5607 C CA . ASN B 1 302 ? -6.688 -8.742 -1.646 1 95.5 302 ASN B CA 1
ATOM 5608 C C . ASN B 1 302 ? -6.352 -8.141 -3.006 1 95.5 302 ASN B C 1
ATOM 5610 O O . ASN B 1 302 ? -7.246 -7.855 -3.803 1 95.5 302 ASN B O 1
ATOM 5614 N N . ASN B 1 303 ? -5.215 -7.746 -3.307 1 98.12 303 ASN B N 1
ATOM 5615 C CA . ASN B 1 303 ? -4.785 -7.387 -4.652 1 98.12 303 ASN B CA 1
ATOM 5616 C C . ASN B 1 303 ? -3.537 -8.164 -5.066 1 98.12 303 ASN B C 1
ATOM 5618 O O . ASN B 1 303 ? -2.99 -8.93 -4.277 1 98.12 303 ASN B O 1
ATOM 5622 N N . LEU B 1 304 ? -3.186 -8.086 -6.32 1 98.81 304 LEU B N 1
ATOM 5623 C CA . LEU B 1 304 ? -2.039 -8.797 -6.871 1 98.81 304 LEU B CA 1
ATOM 5624 C C . LEU B 1 304 ? -0.932 -7.82 -7.266 1 98.81 304 LEU B C 1
ATOM 5626 O O . LEU B 1 304 ? -0.232 -8.039 -8.258 1 98.81 304 LEU B O 1
ATOM 5630 N N . ASP B 1 305 ? -0.793 -6.699 -6.484 1 98.81 305 ASP B N 1
ATOM 5631 C CA . ASP B 1 305 ? 0.167 -5.625 -6.711 1 98.81 305 ASP B CA 1
ATOM 5632 C C . ASP B 1 305 ? 1.503 -5.93 -6.039 1 98.81 305 ASP B C 1
ATOM 5634 O O . ASP B 1 305 ? 1.657 -5.727 -4.832 1 98.81 305 ASP B O 1
ATOM 5638 N N . MET B 1 306 ? 2.502 -6.273 -6.777 1 98.88 306 MET B N 1
ATOM 5639 C CA . MET B 1 306 ? 3.799 -6.684 -6.238 1 98.88 306 MET B CA 1
ATOM 5640 C C . MET B 1 306 ? 4.559 -5.48 -5.688 1 98.88 306 MET B C 1
ATOM 5642 O O . MET B 1 306 ? 5.414 -5.633 -4.812 1 98.88 306 MET B O 1
ATOM 5646 N N . LEU B 1 307 ? 4.336 -4.293 -6.227 1 98.88 307 LEU B N 1
ATOM 5647 C CA . LEU B 1 307 ? 5.004 -3.125 -5.664 1 98.88 307 LEU B CA 1
ATOM 5648 C C . LEU B 1 307 ? 4.57 -2.895 -4.223 1 98.88 307 LEU B C 1
ATOM 5650 O O . LEU B 1 307 ? 5.379 -2.486 -3.385 1 98.88 307 LEU B O 1
ATOM 5654 N N . GLU B 1 308 ? 3.314 -3.119 -3.963 1 98.69 308 GLU B N 1
ATOM 5655 C CA . GLU B 1 308 ? 2.828 -3.049 -2.588 1 98.69 308 GLU B CA 1
ATOM 5656 C C . GLU B 1 308 ? 3.514 -4.086 -1.705 1 98.69 308 GLU B C 1
ATOM 5658 O O . GLU B 1 308 ? 3.873 -3.799 -0.562 1 98.69 308 GLU B O 1
ATOM 5663 N N . GLU B 1 309 ? 3.709 -5.309 -2.211 1 98.94 309 GLU B N 1
ATOM 5664 C CA . GLU B 1 309 ? 4.395 -6.344 -1.446 1 98.94 309 GLU B CA 1
ATOM 5665 C C . GLU B 1 309 ? 5.84 -5.953 -1.157 1 98.94 309 GLU B C 1
ATOM 5667 O O . GLU B 1 309 ? 6.363 -6.234 -0.076 1 98.94 309 GLU B O 1
ATOM 5672 N N . VAL B 1 310 ? 6.504 -5.367 -2.137 1 98.94 310 VAL B N 1
ATOM 5673 C CA . VAL B 1 310 ? 7.875 -4.891 -1.973 1 98.94 310 VAL B CA 1
ATOM 5674 C C . VAL B 1 310 ? 7.934 -3.861 -0.847 1 98.94 310 VAL B C 1
ATOM 5676 O O . VAL B 1 310 ? 8.797 -3.938 0.031 1 98.94 310 VAL B O 1
ATOM 5679 N N . ARG B 1 311 ? 6.992 -2.912 -0.858 1 98.81 311 ARG B N 1
ATOM 5680 C CA . ARG B 1 311 ? 6.93 -1.873 0.165 1 98.81 311 ARG B CA 1
ATOM 5681 C C . ARG B 1 311 ? 6.637 -2.475 1.536 1 98.81 311 ARG B C 1
ATOM 5683 O O . ARG B 1 311 ? 7.273 -2.109 2.527 1 98.81 311 ARG B O 1
ATOM 5690 N N . LEU B 1 312 ? 5.68 -3.379 1.593 1 98.88 312 LEU B N 1
ATOM 5691 C CA . LEU B 1 312 ? 5.34 -4.031 2.852 1 98.88 312 LEU B CA 1
ATOM 5692 C C . LEU B 1 312 ? 6.535 -4.793 3.412 1 98.88 312 LEU B C 1
ATOM 5694 O O . LEU B 1 312 ? 6.793 -4.75 4.617 1 98.88 312 LEU B O 1
ATOM 5698 N N . ALA B 1 313 ? 7.242 -5.504 2.523 1 98.88 313 ALA B N 1
ATOM 5699 C CA . ALA B 1 313 ? 8.414 -6.246 2.98 1 98.88 313 ALA B CA 1
ATOM 5700 C C . ALA B 1 313 ? 9.461 -5.312 3.57 1 98.88 313 ALA B C 1
ATOM 5702 O O . ALA B 1 313 ? 10.102 -5.637 4.574 1 98.88 313 ALA B O 1
ATOM 5703 N N . ALA B 1 314 ? 9.672 -4.188 2.951 1 98.69 314 ALA B N 1
ATOM 5704 C CA . ALA B 1 314 ? 10.656 -3.221 3.422 1 98.69 314 ALA B CA 1
ATOM 5705 C C . ALA B 1 314 ? 10.273 -2.67 4.793 1 98.69 314 ALA B C 1
ATOM 5707 O O . ALA B 1 314 ? 11.141 -2.477 5.652 1 98.69 314 ALA B O 1
ATOM 5708 N N . MET B 1 315 ? 8.984 -2.445 5.012 1 98.62 315 MET B N 1
ATOM 5709 C CA . MET B 1 315 ? 8.539 -1.729 6.203 1 98.62 315 MET B CA 1
ATOM 5710 C C . MET B 1 315 ? 8.234 -2.701 7.34 1 98.62 315 MET B C 1
ATOM 5712 O O . MET B 1 315 ? 8.539 -2.422 8.5 1 98.62 315 MET B O 1
ATOM 5716 N N . LEU B 1 316 ? 7.633 -3.846 7.035 1 98.88 316 LEU B N 1
ATOM 5717 C CA . LEU B 1 316 ? 7.164 -4.801 8.031 1 98.88 316 LEU B CA 1
ATOM 5718 C C . LEU B 1 316 ? 8.312 -5.281 8.906 1 98.88 316 LEU B C 1
ATOM 5720 O O . LEU B 1 316 ? 8.18 -5.363 10.133 1 98.88 316 LEU B O 1
ATOM 5724 N N . HIS B 1 317 ? 9.406 -5.59 8.305 1 98.75 317 HIS B N 1
ATOM 5725 C CA . HIS B 1 317 ? 10.508 -6.176 9.055 1 98.75 317 HIS B CA 1
ATOM 5726 C C . HIS B 1 317 ? 11.234 -5.125 9.891 1 98.75 317 HIS B C 1
ATOM 5728 O O . HIS B 1 317 ? 11.805 -5.441 10.93 1 98.75 317 HIS B O 1
ATOM 5734 N N . LYS B 1 318 ? 11.195 -3.85 9.453 1 98.31 318 LYS B N 1
ATOM 5735 C CA . LYS B 1 318 ? 11.758 -2.766 10.25 1 98.31 318 LYS B CA 1
ATOM 5736 C C . LYS B 1 318 ? 11.039 -2.627 11.586 1 98.31 318 LYS B C 1
ATOM 5738 O O . LYS B 1 318 ? 11.672 -2.59 12.641 1 98.31 318 LYS B O 1
ATOM 5743 N N . VAL B 1 319 ? 9.727 -2.617 11.516 1 98.38 319 VAL B N 1
ATOM 5744 C CA . VAL B 1 319 ? 8.961 -2.42 12.742 1 98.38 319 VAL B CA 1
ATOM 5745 C C . VAL B 1 319 ? 8.977 -3.701 13.57 1 98.38 319 VAL B C 1
ATOM 5747 O O . VAL B 1 319 ? 9.016 -3.65 14.805 1 98.38 319 VAL B O 1
ATOM 5750 N N . ASN B 1 320 ? 8.914 -4.84 12.922 1 98.25 320 ASN B N 1
ATOM 5751 C CA . ASN B 1 320 ? 8.914 -6.117 13.625 1 98.25 320 ASN B CA 1
ATOM 5752 C C . ASN B 1 320 ? 10.219 -6.34 14.391 1 98.25 320 ASN B C 1
ATOM 5754 O O . ASN B 1 320 ? 10.219 -6.938 15.469 1 98.25 320 ASN B O 1
ATOM 5758 N N . GLU B 1 321 ? 11.359 -5.902 13.812 1 97.75 321 GLU B N 1
ATOM 5759 C CA . GLU B 1 321 ? 12.68 -6.094 14.414 1 97.75 321 GLU B CA 1
ATOM 5760 C C . GLU B 1 321 ? 13.125 -4.844 15.164 1 97.75 321 GLU B C 1
ATOM 5762 O O . GLU B 1 321 ? 14.18 -4.848 15.812 1 97.75 321 GLU B O 1
ATOM 5767 N N . LEU B 1 322 ? 12.328 -3.75 15.109 1 97.25 322 LEU B N 1
ATOM 5768 C CA . LEU B 1 322 ? 12.695 -2.447 15.656 1 97.25 322 LEU B CA 1
ATOM 5769 C C . LEU B 1 322 ? 14.078 -2.025 15.164 1 97.25 322 LEU B C 1
ATOM 5771 O O . LEU B 1 322 ? 14.93 -1.618 15.953 1 97.25 322 LEU B O 1
ATOM 5775 N N . ASP B 1 323 ? 14.32 -2.229 13.844 1 97.5 323 ASP B N 1
ATOM 5776 C CA . ASP B 1 323 ? 15.555 -1.899 13.141 1 97.5 323 ASP B CA 1
ATOM 5777 C C . ASP B 1 323 ? 15.258 -1.312 11.758 1 97.5 323 ASP B C 1
ATOM 5779 O O . ASP B 1 323 ? 14.852 -2.031 10.844 1 97.5 323 ASP B O 1
ATOM 5783 N N . PRO B 1 324 ? 15.422 -0.013 11.617 1 96.19 324 PRO B N 1
ATOM 5784 C CA . PRO B 1 324 ? 15.086 0.636 10.344 1 96.19 324 PRO B CA 1
ATOM 5785 C C . PRO B 1 324 ? 15.953 0.147 9.188 1 96.19 324 PRO B C 1
ATOM 5787 O O . PRO B 1 324 ? 15.672 0.456 8.031 1 96.19 324 PRO B O 1
ATOM 5790 N N . LEU B 1 325 ? 16.969 -0.672 9.414 1 96 325 LEU B N 1
ATOM 5791 C CA . LEU B 1 325 ? 17.891 -1.167 8.391 1 96 325 LEU B CA 1
ATOM 5792 C C . LEU B 1 325 ? 17.609 -2.631 8.078 1 96 325 LEU B C 1
ATOM 5794 O O . LEU B 1 325 ? 18.312 -3.244 7.273 1 96 325 LEU B O 1
ATOM 5798 N N . ALA B 1 326 ? 16.578 -3.254 8.617 1 97.69 326 ALA B N 1
ATOM 5799 C CA . ALA B 1 326 ? 16.328 -4.688 8.531 1 97.69 326 ALA B CA 1
ATOM 5800 C C . ALA B 1 326 ? 16.203 -5.145 7.082 1 97.69 326 ALA B C 1
ATOM 5802 O O . ALA B 1 326 ? 16.781 -6.164 6.699 1 97.69 326 ALA B O 1
ATOM 5803 N N . VAL B 1 327 ? 15.383 -4.41 6.234 1 98.19 327 VAL B N 1
ATOM 5804 C CA . VAL B 1 327 ? 15.219 -4.672 4.809 1 98.19 327 VAL B CA 1
ATOM 5805 C C . VAL B 1 327 ? 15.219 -3.35 4.043 1 98.19 327 VAL B C 1
ATOM 5807 O O . VAL B 1 327 ? 14.156 -2.789 3.762 1 98.19 327 VAL B O 1
ATOM 5810 N N . PRO B 1 328 ? 16.359 -2.91 3.658 1 97.75 328 PRO B N 1
ATOM 5811 C CA . PRO B 1 328 ? 16.422 -1.646 2.92 1 97.75 328 PRO B CA 1
ATOM 5812 C C . PRO B 1 328 ? 15.75 -1.731 1.548 1 97.75 328 PRO B C 1
ATOM 5814 O O . PRO B 1 328 ? 15.469 -2.83 1.063 1 97.75 328 PRO B O 1
ATOM 5817 N N . ALA B 1 329 ? 15.539 -0.615 0.901 1 97.88 329 ALA B N 1
ATOM 5818 C CA . ALA B 1 329 ? 14.812 -0.498 -0.359 1 97.88 329 ALA B CA 1
ATOM 5819 C C . ALA B 1 329 ? 15.406 -1.418 -1.423 1 97.88 329 ALA B C 1
ATOM 5821 O O . ALA B 1 329 ? 14.672 -2.133 -2.113 1 97.88 329 ALA B O 1
ATOM 5822 N N . LYS B 1 330 ? 16.703 -1.413 -1.569 1 97.62 330 LYS B N 1
ATOM 5823 C CA . LYS B 1 330 ? 17.391 -2.225 -2.572 1 97.62 330 LYS B CA 1
ATOM 5824 C C . LYS B 1 330 ? 17.109 -3.709 -2.363 1 97.62 330 LYS B C 1
ATOM 5826 O O . LYS B 1 330 ? 16.828 -4.434 -3.32 1 97.62 330 LYS B O 1
ATOM 5831 N N . VAL B 1 331 ? 17.172 -4.145 -1.1 1 98.44 331 VAL B N 1
ATOM 5832 C CA . VAL B 1 331 ? 16.938 -5.547 -0.766 1 98.44 331 VAL B CA 1
ATOM 5833 C C . VAL B 1 331 ? 15.484 -5.918 -1.039 1 98.44 331 VAL B C 1
ATOM 5835 O O . VAL B 1 331 ? 15.203 -6.98 -1.595 1 98.44 331 VAL B O 1
ATOM 5838 N N . ALA B 1 332 ? 14.578 -5.066 -0.67 1 98.69 332 ALA B N 1
ATOM 5839 C CA . ALA B 1 332 ? 13.164 -5.32 -0.924 1 98.69 332 ALA B CA 1
ATOM 5840 C C . ALA B 1 332 ? 12.898 -5.5 -2.416 1 98.69 332 ALA B C 1
ATOM 5842 O O . ALA B 1 332 ? 12.117 -6.367 -2.814 1 98.69 332 ALA B O 1
ATOM 5843 N N . LEU B 1 333 ? 13.5 -4.699 -3.258 1 98.56 333 LEU B N 1
ATOM 5844 C CA . LEU B 1 333 ? 13.344 -4.816 -4.703 1 98.56 333 LEU B CA 1
ATOM 5845 C C . LEU B 1 333 ? 13.914 -6.137 -5.207 1 98.56 333 LEU B C 1
ATOM 5847 O O . LEU B 1 333 ? 13.344 -6.77 -6.098 1 98.56 333 LEU B O 1
ATOM 5851 N N . GLN B 1 334 ? 15.039 -6.527 -4.629 1 98.62 334 GLN B N 1
ATOM 5852 C CA . GLN B 1 334 ? 15.641 -7.812 -4.984 1 98.62 334 GLN B CA 1
ATOM 5853 C C . GLN B 1 334 ? 14.672 -8.961 -4.711 1 98.62 334 GLN B C 1
ATOM 5855 O O . GLN B 1 334 ? 14.523 -9.859 -5.539 1 98.62 334 GLN B O 1
ATOM 5860 N N . LEU B 1 335 ? 14.008 -8.883 -3.584 1 98.94 335 LEU B N 1
ATOM 5861 C CA . LEU B 1 335 ? 13.055 -9.914 -3.209 1 98.94 335 LEU B CA 1
ATOM 5862 C C . LEU B 1 335 ? 11.938 -10.023 -4.238 1 98.94 335 LEU B C 1
ATOM 5864 O O . LEU B 1 335 ? 11.398 -11.109 -4.473 1 98.94 335 LEU B O 1
ATOM 5868 N N . GLY B 1 336 ? 11.57 -8.898 -4.871 1 98.88 336 GLY B N 1
ATOM 5869 C CA . GLY B 1 336 ? 10.43 -8.867 -5.773 1 98.88 336 GLY B CA 1
ATOM 5870 C C . GLY B 1 336 ? 10.805 -9.086 -7.227 1 98.88 336 GLY B C 1
ATOM 5871 O O . GLY B 1 336 ? 9.938 -9.125 -8.102 1 98.88 336 GLY B O 1
ATOM 5872 N N . THR B 1 337 ? 12.164 -9.219 -7.551 1 98.75 337 THR B N 1
ATOM 5873 C CA . THR B 1 337 ? 12.609 -9.32 -8.938 1 98.75 337 THR B CA 1
ATOM 5874 C C . THR B 1 337 ? 13.539 -10.508 -9.125 1 98.75 337 THR B C 1
ATOM 5876 O O . THR B 1 337 ? 13.086 -11.648 -9.242 1 98.75 337 THR B O 1
ATOM 5879 N N . GLU B 1 338 ? 14.836 -10.336 -8.867 1 98.75 338 GLU B N 1
ATOM 5880 C CA . GLU B 1 338 ? 15.82 -11.359 -9.195 1 98.75 338 GLU B CA 1
ATOM 5881 C C . GLU B 1 338 ? 15.703 -12.562 -8.266 1 98.75 338 GLU B C 1
ATOM 5883 O O . GLU B 1 338 ? 15.945 -13.695 -8.672 1 98.75 338 GLU B O 1
ATOM 5888 N N . ASN B 1 339 ? 15.352 -12.328 -6.992 1 98.88 339 ASN B N 1
ATOM 5889 C CA . ASN B 1 339 ? 15.188 -13.453 -6.082 1 98.88 339 ASN B CA 1
ATOM 5890 C C . ASN B 1 339 ? 14 -14.328 -6.48 1 98.88 339 ASN B C 1
ATOM 5892 O O . ASN B 1 339 ? 14.031 -15.547 -6.301 1 98.88 339 ASN B O 1
ATOM 5896 N N . GLY B 1 340 ? 12.906 -13.656 -6.934 1 98.94 340 GLY B N 1
ATOM 5897 C CA . GLY B 1 340 ? 11.773 -14.422 -7.441 1 98.94 340 GLY B CA 1
ATOM 5898 C C . GLY B 1 340 ? 12.117 -15.25 -8.664 1 98.94 340 GLY B C 1
ATOM 5899 O O . GLY B 1 340 ? 11.703 -16.406 -8.773 1 98.94 340 GLY B O 1
ATOM 5900 N N . ALA B 1 341 ? 12.875 -14.641 -9.594 1 98.88 341 ALA B N 1
ATOM 5901 C CA . ALA B 1 341 ? 13.312 -15.367 -10.789 1 98.88 341 ALA B CA 1
ATOM 5902 C C . ALA B 1 341 ? 14.141 -16.594 -10.406 1 98.88 341 ALA B C 1
ATOM 5904 O O . ALA B 1 341 ? 13.945 -17.672 -10.961 1 98.88 341 ALA B O 1
ATOM 5905 N N . LYS B 1 342 ? 15.047 -16.406 -9.43 1 98.75 342 LYS B N 1
ATOM 5906 C CA . LYS B 1 342 ? 15.859 -17.516 -8.938 1 98.75 342 LYS B CA 1
ATOM 5907 C C . LYS B 1 342 ? 14.992 -18.594 -8.305 1 98.75 342 LYS B C 1
ATOM 5909 O O . LYS B 1 342 ? 15.172 -19.781 -8.578 1 98.75 342 LYS B O 1
ATOM 5914 N N . ALA B 1 343 ? 14.055 -18.203 -7.5 1 98.88 343 ALA B N 1
ATOM 5915 C CA . ALA B 1 343 ? 13.172 -19.141 -6.816 1 98.88 343 ALA B CA 1
ATOM 5916 C C . ALA B 1 343 ? 12.375 -19.984 -7.816 1 98.88 343 ALA B C 1
ATOM 5918 O O . ALA B 1 343 ? 12.188 -21.188 -7.617 1 98.88 343 ALA B O 1
ATOM 5919 N N . LEU B 1 344 ? 11.945 -19.328 -8.906 1 98.75 344 LEU B N 1
ATOM 5920 C CA . LEU B 1 344 ? 11.039 -19.969 -9.859 1 98.75 344 LEU B CA 1
ATOM 5921 C C . LEU B 1 344 ? 11.82 -20.641 -10.984 1 98.75 344 LEU B C 1
ATOM 5923 O O . LEU B 1 344 ? 11.234 -21.109 -11.961 1 98.75 344 LEU B O 1
ATOM 5927 N N . LEU B 1 345 ? 13.164 -20.641 -10.875 1 97.94 345 LEU B N 1
ATOM 5928 C CA . LEU B 1 345 ? 14.062 -21.312 -11.797 1 97.94 345 LEU B CA 1
ATOM 5929 C C . LEU B 1 345 ? 13.961 -20.719 -13.195 1 97.94 345 LEU B C 1
ATOM 5931 O O . LEU B 1 345 ? 13.969 -21.453 -14.188 1 97.94 345 LEU B O 1
ATOM 5935 N N . LEU B 1 346 ? 13.734 -19.422 -13.266 1 98.31 346 LEU B N 1
ATOM 5936 C CA . LEU B 1 346 ? 13.711 -18.703 -14.531 1 98.31 346 LEU B CA 1
ATOM 5937 C C . LEU B 1 346 ? 15.102 -18.219 -14.914 1 98.31 346 LEU B C 1
ATOM 5939 O O . LEU B 1 346 ? 15.742 -17.484 -14.148 1 98.31 346 LEU B O 1
ATOM 5943 N N . ASP B 1 347 ? 15.523 -18.578 -16.031 1 96.25 347 ASP B N 1
ATOM 5944 C CA . ASP B 1 347 ? 16.875 -18.266 -16.484 1 96.25 347 ASP B CA 1
ATOM 5945 C C . ASP B 1 347 ? 16.938 -16.859 -17.062 1 96.25 347 ASP B C 1
ATOM 5947 O O . ASP B 1 347 ? 16.141 -16.5 -17.938 1 96.25 347 ASP B O 1
ATOM 5951 N N . LYS B 1 348 ? 17.844 -16.047 -16.641 1 97.88 348 LYS B N 1
ATOM 5952 C CA . LYS B 1 348 ? 18.156 -14.719 -17.172 1 97.88 348 LYS B CA 1
ATOM 5953 C C . LYS B 1 348 ? 16.922 -13.805 -17.109 1 97.88 348 LYS B C 1
ATOM 5955 O O . LYS B 1 348 ? 16.594 -13.117 -18.078 1 97.88 348 LYS B O 1
ATOM 5960 N N . VAL B 1 349 ? 16.203 -13.82 -16.016 1 98.31 349 VAL B N 1
ATOM 5961 C CA . VAL B 1 349 ? 15.039 -12.992 -15.727 1 98.31 349 VAL B CA 1
ATOM 5962 C C . VAL B 1 349 ? 15.258 -12.242 -14.406 1 98.31 349 VAL B C 1
ATOM 5964 O O . VAL B 1 349 ? 15.961 -12.734 -13.516 1 98.31 349 VAL B O 1
ATOM 5967 N N . GLY B 1 350 ? 14.797 -11.055 -14.273 1 98.38 350 GLY B N 1
ATOM 5968 C CA . GLY B 1 350 ? 14.734 -10.383 -12.984 1 98.38 350 GLY B CA 1
ATOM 5969 C C . GLY B 1 350 ? 15.734 -9.258 -12.844 1 98.38 350 GLY B C 1
ATOM 5970 O O . GLY B 1 350 ? 15.781 -8.586 -11.812 1 98.38 350 GLY B O 1
ATOM 5971 N N . LYS B 1 351 ? 16.531 -8.984 -13.914 1 98.12 351 LYS B N 1
ATOM 5972 C CA . LYS B 1 351 ? 17.5 -7.891 -13.938 1 98.12 351 LYS B CA 1
ATOM 5973 C C . LYS B 1 351 ? 17.516 -7.199 -15.305 1 98.12 351 LYS B C 1
ATOM 5975 O O . LYS B 1 351 ? 17.141 -7.801 -16.312 1 98.12 351 LYS B O 1
ATOM 5980 N N . LEU B 1 352 ? 17.875 -5.949 -15.289 1 98.44 352 LEU B N 1
ATOM 5981 C CA . LEU B 1 352 ? 18.203 -5.277 -16.547 1 98.44 352 LEU B CA 1
ATOM 5982 C C . LEU B 1 352 ? 19.703 -5.348 -16.828 1 98.44 352 LEU B C 1
ATOM 5984 O O . LEU B 1 352 ? 20.453 -4.484 -16.391 1 98.44 352 LEU B O 1
ATOM 5988 N N . THR B 1 353 ? 20.016 -6.289 -17.562 1 97.44 353 THR B N 1
ATOM 5989 C CA . THR B 1 353 ? 21.406 -6.559 -17.938 1 97.44 353 THR B CA 1
ATOM 5990 C C . THR B 1 353 ? 21.469 -7.18 -19.328 1 97.44 353 THR B C 1
ATOM 5992 O O . THR B 1 353 ? 20.641 -8.016 -19.688 1 97.44 353 THR B O 1
ATOM 5995 N N . PRO B 1 354 ? 22.484 -6.719 -20.141 1 97.81 354 PRO B N 1
ATOM 5996 C CA . PRO B 1 354 ? 22.625 -7.359 -21.453 1 97.81 354 PRO B CA 1
ATOM 5997 C C . PRO B 1 354 ? 22.656 -8.883 -21.359 1 97.81 354 PRO B C 1
ATOM 5999 O O . PRO B 1 354 ? 23.328 -9.445 -20.5 1 97.81 354 PRO B O 1
ATOM 6002 N N . GLY B 1 355 ? 21.953 -9.562 -22.188 1 98.12 355 GLY B N 1
ATOM 6003 C CA . GLY B 1 355 ? 21.859 -11.016 -22.188 1 98.12 355 GLY B CA 1
ATOM 6004 C C . GLY B 1 355 ? 20.656 -11.547 -21.438 1 98.12 355 GLY B C 1
ATOM 6005 O O . GLY B 1 355 ? 20.266 -12.695 -21.625 1 98.12 355 GLY B O 1
ATOM 6006 N N . TYR B 1 356 ? 20.047 -10.758 -20.609 1 98.62 356 TYR B N 1
ATOM 6007 C CA . TYR B 1 356 ? 18.844 -11.141 -19.891 1 98.62 356 TYR B CA 1
ATOM 6008 C C . TYR B 1 356 ? 17.594 -10.914 -20.75 1 98.62 356 TYR B C 1
ATOM 6010 O O . TYR B 1 356 ? 17.625 -10.148 -21.703 1 98.62 356 TYR B O 1
ATOM 6018 N N . LYS B 1 357 ? 16.531 -11.68 -20.453 1 98.62 357 LYS B N 1
ATOM 6019 C CA . LYS B 1 357 ? 15.234 -11.453 -21.094 1 98.62 357 LYS B CA 1
ATOM 6020 C C . LYS B 1 357 ? 14.758 -10.023 -20.891 1 98.62 357 LYS B C 1
ATOM 6022 O O . LYS B 1 357 ? 14.961 -9.445 -19.812 1 98.62 357 LYS B O 1
ATOM 6027 N N . ALA B 1 358 ? 14.172 -9.445 -21.922 1 98.62 358 ALA B N 1
ATOM 6028 C CA . ALA B 1 358 ? 13.656 -8.078 -21.828 1 98.62 358 ALA B CA 1
ATOM 6029 C C . ALA B 1 358 ? 12.297 -8.055 -21.141 1 98.62 358 ALA B C 1
ATOM 6031 O O . ALA B 1 358 ? 11.258 -7.91 -21.797 1 98.62 358 ALA B O 1
ATOM 6032 N N . ASP B 1 359 ? 12.266 -8.25 -19.906 1 98.81 359 ASP B N 1
ATOM 6033 C CA . ASP B 1 359 ? 11.141 -8.016 -19 1 98.81 359 ASP B CA 1
ATOM 6034 C C . ASP B 1 359 ? 11.297 -6.688 -18.266 1 98.81 359 ASP B C 1
ATOM 6036 O O . ASP B 1 359 ? 11.93 -6.629 -17.203 1 98.81 359 ASP B O 1
ATOM 6040 N N . ILE B 1 360 ? 10.734 -5.645 -18.812 1 98.88 360 ILE B N 1
ATOM 6041 C CA . ILE B 1 360 ? 11.023 -4.281 -18.391 1 98.88 360 ILE B CA 1
ATOM 6042 C C . ILE B 1 360 ? 9.727 -3.541 -18.094 1 98.88 360 ILE B C 1
ATOM 6044 O O . ILE B 1 360 ? 8.758 -3.646 -18.844 1 98.88 360 ILE B O 1
ATOM 6048 N N . VAL B 1 361 ? 9.656 -2.842 -17.031 1 98.94 361 VAL B N 1
ATOM 6049 C CA . VAL B 1 361 ? 8.531 -1.974 -16.688 1 98.94 361 VAL B CA 1
ATOM 6050 C C . VAL B 1 361 ? 8.984 -0.514 -16.734 1 98.94 361 VAL B C 1
ATOM 6052 O O . VAL B 1 361 ? 10.031 -0.166 -16.188 1 98.94 361 VAL B O 1
ATOM 6055 N N . LEU B 1 362 ? 8.266 0.312 -17.406 1 98.94 362 LEU B N 1
ATOM 6056 C CA . LEU B 1 362 ? 8.484 1.755 -17.422 1 98.94 362 LEU B CA 1
ATOM 6057 C C . LEU B 1 362 ? 7.469 2.463 -16.531 1 98.94 362 LEU B C 1
ATOM 6059 O O . LEU B 1 362 ? 6.258 2.332 -16.734 1 98.94 362 LEU B O 1
ATOM 6063 N N . TYR B 1 363 ? 7.949 3.156 -15.531 1 98.88 363 TYR B N 1
ATOM 6064 C CA . TYR B 1 363 ? 7.121 3.957 -14.633 1 98.88 363 TYR B CA 1
ATOM 6065 C C . TYR B 1 363 ? 7.125 5.422 -15.055 1 98.88 363 TYR B C 1
ATOM 6067 O O . TYR B 1 363 ? 8.188 6.035 -15.195 1 98.88 363 TYR B O 1
ATOM 6075 N N . ASP B 1 364 ? 5.98 5.984 -15.242 1 98.75 364 ASP B N 1
ATOM 6076 C CA . ASP B 1 364 ? 5.859 7.41 -15.523 1 98.75 364 ASP B CA 1
ATOM 6077 C C . ASP B 1 364 ? 6.16 8.242 -14.273 1 98.75 364 ASP B C 1
ATOM 6079 O O . ASP B 1 364 ? 5.434 8.164 -13.281 1 98.75 364 ASP B O 1
ATOM 6083 N N . MET B 1 365 ? 7.191 9.086 -14.297 1 98.44 365 MET B N 1
ATOM 6084 C CA . MET B 1 365 ? 7.633 9.812 -13.109 1 98.44 365 MET B CA 1
ATOM 6085 C C . MET B 1 365 ? 7.008 11.203 -13.062 1 98.44 365 MET B C 1
ATOM 6087 O O . MET B 1 365 ? 7.277 11.977 -12.141 1 98.44 365 MET B O 1
ATOM 6091 N N . ASN B 1 366 ? 6.141 11.586 -14.078 1 97.62 366 ASN B N 1
ATOM 6092 C CA . ASN B 1 366 ? 5.465 12.875 -14.062 1 97.62 366 ASN B CA 1
ATOM 6093 C C . ASN B 1 366 ? 4.27 12.875 -13.117 1 97.62 366 ASN B C 1
ATOM 6095 O O . ASN B 1 366 ? 3.145 13.164 -13.531 1 97.62 366 ASN B O 1
ATOM 6099 N N . ARG B 1 367 ? 4.594 12.625 -11.852 1 97.81 367 ARG B N 1
ATOM 6100 C CA . ARG B 1 367 ? 3.582 12.469 -10.812 1 97.81 367 ARG B CA 1
ATOM 6101 C C . ARG B 1 367 ? 4.086 13 -9.477 1 97.81 367 ARG B C 1
ATOM 6103 O O . ARG B 1 367 ? 5.297 13.023 -9.227 1 97.81 367 ARG B O 1
ATOM 6110 N N . ALA B 1 368 ? 3.117 13.312 -8.609 1 98.31 368 ALA B N 1
ATOM 6111 C CA . ALA B 1 368 ? 3.459 13.867 -7.305 1 98.31 368 ALA B CA 1
ATOM 6112 C C . ALA B 1 368 ? 4.234 12.859 -6.465 1 98.31 368 ALA B C 1
ATOM 6114 O O . ALA B 1 368 ? 5.16 13.227 -5.734 1 98.31 368 ALA B O 1
ATOM 6115 N N . ASP B 1 369 ? 3.865 11.555 -6.535 1 98 369 ASP B N 1
ATOM 6116 C CA . ASP B 1 369 ? 4.465 10.539 -5.68 1 98 369 ASP B CA 1
ATOM 6117 C C . ASP B 1 369 ? 5.855 10.148 -6.176 1 98 369 ASP B C 1
ATOM 6119 O O . ASP B 1 369 ? 6.523 9.312 -5.57 1 98 369 ASP B O 1
ATOM 6123 N N . TRP B 1 370 ? 6.395 10.75 -7.363 1 98.56 370 TRP B N 1
ATOM 6124 C CA . TRP B 1 370 ? 7.746 10.562 -7.883 1 98.56 370 TRP B CA 1
ATOM 6125 C C . TRP B 1 370 ? 8.57 11.836 -7.711 1 98.56 370 TRP B C 1
ATOM 6127 O O . TRP B 1 370 ? 9.672 11.945 -8.25 1 98.56 370 TRP B O 1
ATOM 6137 N N . CYS B 1 371 ? 8.031 12.797 -7.012 1 98.44 371 CYS B N 1
ATOM 6138 C CA . CYS B 1 371 ? 8.641 14.125 -6.926 1 98.44 371 CYS B CA 1
ATOM 6139 C C . CYS B 1 371 ? 8.859 14.523 -5.473 1 98.44 371 CYS B C 1
ATOM 6141 O O . CYS B 1 371 ? 7.973 14.367 -4.637 1 98.44 371 CYS B O 1
ATOM 6143 N N . PRO B 1 372 ? 10.086 15.062 -5.125 1 98.38 372 PRO B N 1
ATOM 6144 C CA . PRO B 1 372 ? 11.297 15.297 -5.922 1 98.38 372 PRO B CA 1
ATOM 6145 C C . PRO B 1 372 ? 12.148 14.039 -6.09 1 98.38 372 PRO B C 1
ATOM 6147 O O . PRO B 1 372 ? 12.047 13.109 -5.281 1 98.38 372 PRO B O 1
ATOM 6150 N N . ARG B 1 373 ? 12.992 14.023 -7.059 1 97.94 373 ARG B N 1
ATOM 6151 C CA . ARG B 1 373 ? 13.703 12.812 -7.445 1 97.94 373 ARG B CA 1
ATOM 6152 C C . ARG B 1 373 ? 15.102 12.781 -6.832 1 97.94 373 ARG B C 1
ATOM 6154 O O . ARG B 1 373 ? 16.094 12.742 -7.555 1 97.94 373 ARG B O 1
ATOM 6161 N N . HIS B 1 374 ? 15.148 12.641 -5.504 1 97.5 374 HIS B N 1
ATOM 6162 C CA . HIS B 1 374 ? 16.422 12.539 -4.789 1 97.5 374 HIS B CA 1
ATOM 6163 C C . HIS B 1 374 ? 17.031 11.156 -4.945 1 97.5 374 HIS B C 1
ATOM 6165 O O . HIS B 1 374 ? 18.25 11.031 -5.086 1 97.5 374 HIS B O 1
ATOM 6171 N N . ASP B 1 375 ? 16.297 10.102 -4.848 1 97.69 375 ASP B N 1
ATOM 6172 C CA . ASP B 1 375 ? 16.672 8.695 -4.934 1 97.69 375 ASP B CA 1
ATOM 6173 C C . ASP B 1 375 ? 15.562 7.871 -5.578 1 97.69 375 ASP B C 1
ATOM 6175 O O . ASP B 1 375 ? 14.57 7.539 -4.926 1 97.69 375 ASP B O 1
ATOM 6179 N N . LEU B 1 376 ? 15.797 7.492 -6.816 1 98.31 376 LEU B N 1
ATOM 6180 C CA . LEU B 1 376 ? 14.734 6.895 -7.613 1 98.31 376 LEU B CA 1
ATOM 6181 C C . LEU B 1 376 ? 14.391 5.5 -7.105 1 98.31 376 LEU B C 1
ATOM 6183 O O . LEU B 1 376 ? 13.242 5.07 -7.184 1 98.31 376 LEU B O 1
ATOM 6187 N N . VAL B 1 377 ? 15.367 4.77 -6.555 1 98.38 377 VAL B N 1
ATOM 6188 C CA . VAL B 1 377 ? 15.117 3.449 -5.988 1 98.38 377 VAL B CA 1
ATOM 6189 C C . VAL B 1 377 ? 14.234 3.578 -4.746 1 98.38 377 VAL B C 1
ATOM 6191 O O . VAL B 1 377 ? 13.25 2.85 -4.594 1 98.38 377 VAL B O 1
ATOM 6194 N N . SER B 1 378 ? 14.555 4.539 -3.898 1 98 378 SER B N 1
ATOM 6195 C CA . SER B 1 378 ? 13.758 4.801 -2.703 1 98 378 SER B CA 1
ATOM 6196 C C . SER B 1 378 ? 12.352 5.258 -3.064 1 98 378 SER B C 1
ATOM 6198 O O . SER B 1 378 ? 11.383 4.898 -2.391 1 98 378 SER B O 1
ATOM 6200 N N . LEU B 1 379 ? 12.266 6.105 -4.094 1 98.56 379 LEU B N 1
ATOM 6201 C CA . LEU B 1 379 ? 10.953 6.582 -4.539 1 98.56 379 LEU B CA 1
ATOM 6202 C C . LEU B 1 379 ? 10.086 5.418 -4.996 1 98.56 379 LEU B C 1
ATOM 6204 O O . LEU B 1 379 ? 8.906 5.34 -4.637 1 98.56 379 LEU B O 1
ATOM 6208 N N . LEU B 1 380 ? 10.641 4.52 -5.727 1 98.69 380 LEU B N 1
ATOM 6209 C CA . LEU B 1 380 ? 9.875 3.377 -6.211 1 98.69 380 LEU B CA 1
ATOM 6210 C C . LEU B 1 380 ? 9.344 2.545 -5.047 1 98.69 380 LEU B C 1
ATOM 6212 O O . LEU B 1 380 ? 8.18 2.158 -5.035 1 98.69 380 LEU B O 1
ATOM 6216 N N . VAL B 1 381 ? 10.188 2.328 -4.062 1 98.62 381 VAL B N 1
ATOM 6217 C CA . VAL B 1 381 ? 9.875 1.36 -3.016 1 98.62 381 VAL B CA 1
ATOM 6218 C C . VAL B 1 381 ? 8.961 2.002 -1.976 1 98.62 381 VAL B C 1
ATOM 6220 O O . VAL B 1 381 ? 8.008 1.376 -1.507 1 98.62 381 VAL B O 1
ATOM 6223 N N . TYR B 1 382 ? 9.172 3.285 -1.633 1 98.5 382 TYR B N 1
ATOM 6224 C CA . TYR B 1 382 ? 8.523 3.83 -0.442 1 98.5 382 TYR B CA 1
ATOM 6225 C C . TYR B 1 382 ? 7.426 4.816 -0.818 1 98.5 382 TYR B C 1
ATOM 6227 O O . TYR B 1 382 ? 6.578 5.152 0.009 1 98.5 382 TYR B O 1
ATOM 6235 N N . SER B 1 383 ? 7.426 5.32 -2.074 1 98.56 383 SER B N 1
ATOM 6236 C CA . SER B 1 383 ? 6.543 6.445 -2.355 1 98.56 383 SER B CA 1
ATOM 6237 C C . SER B 1 383 ? 5.598 6.137 -3.514 1 98.56 383 SER B C 1
ATOM 6239 O O . SER B 1 383 ? 4.391 6.363 -3.416 1 98.56 383 SER B O 1
ATOM 6241 N N . ALA B 1 384 ? 6.082 5.543 -4.574 1 98.31 384 ALA B N 1
ATOM 6242 C CA . ALA B 1 384 ? 5.387 5.418 -5.855 1 98.31 384 ALA B CA 1
ATOM 6243 C C . ALA B 1 384 ? 4.203 4.461 -5.746 1 98.31 384 ALA B C 1
ATOM 6245 O O . ALA B 1 384 ? 4.18 3.59 -4.875 1 98.31 384 ALA B O 1
ATOM 6246 N N . SER B 1 385 ? 3.271 4.68 -6.609 1 97.81 385 SER B N 1
ATOM 6247 C CA . SER B 1 385 ? 2.141 3.781 -6.82 1 97.81 385 SER B CA 1
ATOM 6248 C C . SER B 1 385 ? 2.332 2.932 -8.07 1 97.81 385 SER B C 1
ATOM 6250 O O . SER B 1 385 ? 2.885 3.404 -9.07 1 97.81 385 SER B O 1
ATOM 6252 N N . SER B 1 386 ? 1.775 1.729 -8.023 1 98.31 386 SER B N 1
ATOM 6253 C CA . SER B 1 386 ? 1.856 0.882 -9.203 1 98.31 386 SER B CA 1
ATOM 6254 C C . SER B 1 386 ? 1.058 1.472 -10.359 1 98.31 386 SER B C 1
ATOM 6256 O O . SER B 1 386 ? 1.248 1.084 -11.516 1 98.31 386 SER B O 1
ATOM 6258 N N . SER B 1 387 ? 0.22 2.457 -10.062 1 97.69 387 SER B N 1
ATOM 6259 C CA . SER B 1 387 ? -0.525 3.119 -11.125 1 97.69 387 SER B CA 1
ATOM 6260 C C . SER B 1 387 ? 0.395 3.959 -12.008 1 97.69 387 SER B C 1
ATOM 6262 O O . SER B 1 387 ? -0.001 4.398 -13.086 1 97.69 387 SER B O 1
ATOM 6264 N N . SER B 1 388 ? 1.632 4.117 -11.617 1 98.5 388 SER B N 1
ATOM 6265 C CA . SER B 1 388 ? 2.592 4.84 -12.445 1 98.5 388 SER B CA 1
ATOM 6266 C C . SER B 1 388 ? 3.133 3.959 -13.57 1 98.5 388 SER B C 1
ATOM 6268 O O . SER B 1 388 ? 3.824 4.445 -14.469 1 98.5 388 SER B O 1
ATOM 6270 N N . VAL B 1 389 ? 2.836 2.68 -13.531 1 98.81 389 VAL B N 1
ATOM 6271 C CA . VAL B 1 389 ? 3.246 1.808 -14.625 1 98.81 389 VAL B CA 1
ATOM 6272 C C . VAL B 1 389 ? 2.631 2.297 -15.93 1 98.81 389 VAL B C 1
ATOM 6274 O O . VAL B 1 389 ? 1.406 2.355 -16.062 1 98.81 389 VAL B O 1
ATOM 6277 N N . ASP B 1 390 ? 3.461 2.656 -16.828 1 98.75 390 ASP B N 1
ATOM 6278 C CA . ASP B 1 390 ? 3.049 3.207 -18.109 1 98.75 390 ASP B CA 1
ATOM 6279 C C . ASP B 1 390 ? 3.154 2.158 -19.219 1 98.75 390 ASP B C 1
ATOM 6281 O O . ASP B 1 390 ? 2.281 2.072 -20.094 1 98.75 390 ASP B O 1
ATOM 6285 N N . ALA B 1 391 ? 4.23 1.382 -19.156 1 98.81 391 ALA B N 1
ATOM 6286 C CA . ALA B 1 391 ? 4.461 0.339 -20.141 1 98.81 391 ALA B CA 1
ATOM 6287 C C . ALA B 1 391 ? 5.074 -0.904 -19.516 1 98.81 391 ALA B C 1
ATOM 6289 O O . ALA B 1 391 ? 5.801 -0.806 -18.516 1 98.81 391 ALA B O 1
ATOM 6290 N N . VAL B 1 392 ? 4.742 -2.018 -20.094 1 98.94 392 VAL B N 1
ATOM 6291 C CA . VAL B 1 392 ? 5.297 -3.299 -19.672 1 98.94 392 VAL B CA 1
ATOM 6292 C C . VAL B 1 392 ? 5.781 -4.078 -20.891 1 98.94 392 VAL B C 1
ATOM 6294 O O . VAL B 1 392 ? 5.035 -4.254 -21.859 1 98.94 392 VAL B O 1
ATOM 6297 N N . ILE B 1 393 ? 7 -4.402 -20.906 1 98.81 393 ILE B N 1
ATOM 6298 C CA . ILE B 1 393 ? 7.621 -5.277 -21.891 1 98.81 393 ILE B CA 1
ATOM 6299 C C . ILE B 1 393 ? 7.918 -6.637 -21.266 1 98.81 393 ILE B C 1
ATOM 6301 O O . ILE B 1 393 ? 8.438 -6.715 -20.156 1 98.81 393 ILE B O 1
ATOM 6305 N N . CYS B 1 394 ? 7.531 -7.676 -21.891 1 98.69 394 CYS B N 1
ATOM 6306 C CA . CYS B 1 394 ? 7.863 -9.031 -21.469 1 98.69 394 CYS B CA 1
ATOM 6307 C C . CYS B 1 394 ? 8.352 -9.867 -22.641 1 98.69 394 CYS B C 1
ATOM 6309 O O . CYS B 1 394 ? 7.715 -9.898 -23.688 1 98.69 394 CYS B O 1
ATOM 6311 N N . ASP B 1 395 ? 9.508 -10.5 -22.438 1 98.06 395 ASP B N 1
ATOM 6312 C CA . ASP B 1 395 ? 10.086 -11.328 -23.484 1 98.06 395 ASP B CA 1
ATOM 6313 C C . ASP B 1 395 ? 10.25 -10.539 -24.781 1 98.06 395 ASP B C 1
ATOM 6315 O O . ASP B 1 395 ? 9.992 -11.055 -25.875 1 98.06 395 ASP B O 1
ATOM 6319 N N . GLY B 1 396 ? 10.586 -9.25 -24.641 1 97.94 396 GLY B N 1
ATOM 6320 C CA . GLY B 1 396 ? 10.906 -8.383 -25.766 1 97.94 396 GLY B CA 1
ATOM 6321 C C . GLY B 1 396 ? 9.68 -7.793 -26.422 1 97.94 396 GLY B C 1
ATOM 6322 O O . GLY B 1 396 ? 9.805 -6.992 -27.359 1 97.94 396 GLY B O 1
ATOM 6323 N N . LYS B 1 397 ? 8.508 -8.078 -25.953 1 97.88 397 LYS B N 1
ATOM 6324 C CA . LYS B 1 397 ? 7.262 -7.602 -26.562 1 97.88 397 LYS B CA 1
ATOM 6325 C C . LYS B 1 397 ? 6.578 -6.57 -25.656 1 97.88 397 LYS B C 1
ATOM 6327 O O . LYS B 1 397 ? 6.457 -6.77 -24.453 1 97.88 397 LYS B O 1
ATOM 6332 N N . VAL B 1 398 ? 6.148 -5.441 -26.219 1 98.44 398 VAL B N 1
ATOM 6333 C CA . VAL B 1 398 ? 5.359 -4.457 -25.484 1 98.44 398 VAL B CA 1
ATOM 6334 C C . VAL B 1 398 ? 3.943 -4.988 -25.281 1 98.44 398 VAL B C 1
ATOM 6336 O O . VAL B 1 398 ? 3.17 -5.117 -26.219 1 98.44 398 VAL B O 1
ATOM 6339 N N . ILE B 1 399 ? 3.615 -5.258 -24.047 1 98.75 399 ILE B N 1
ATOM 6340 C CA . ILE B 1 399 ? 2.312 -5.863 -23.797 1 98.75 399 ILE B CA 1
ATOM 6341 C C . ILE B 1 399 ? 1.387 -4.852 -23.141 1 98.75 399 ILE B C 1
ATOM 6343 O O . ILE B 1 399 ? 0.175 -5.066 -23.047 1 98.75 399 ILE B O 1
ATOM 6347 N N . MET B 1 400 ? 1.904 -3.805 -22.625 1 98.75 400 MET B N 1
ATOM 6348 C CA . MET B 1 400 ? 1.151 -2.656 -22.125 1 98.75 400 MET B CA 1
ATOM 6349 C C . MET B 1 400 ? 1.826 -1.349 -22.516 1 98.75 400 MET B C 1
ATOM 6351 O O . MET B 1 400 ? 3.053 -1.237 -22.469 1 98.75 400 MET B O 1
ATOM 6355 N N . GLU B 1 401 ? 1.092 -0.379 -22.875 1 98.38 401 GLU B N 1
ATOM 6356 C CA . GLU B 1 401 ? 1.578 0.95 -23.234 1 98.38 401 GLU B CA 1
ATOM 6357 C C . GLU B 1 401 ? 0.565 2.027 -22.859 1 98.38 401 GLU B C 1
ATOM 6359 O O . GLU B 1 401 ? -0.629 1.888 -23.141 1 98.38 401 GLU B O 1
ATOM 6364 N N . LYS B 1 402 ? 1.035 3.096 -22.25 1 97.25 402 LYS B N 1
ATOM 6365 C CA . LYS B 1 402 ? 0.203 4.199 -21.766 1 97.25 402 LYS B CA 1
ATOM 6366 C C . LYS B 1 402 ? -0.942 3.689 -20.906 1 97.25 402 LYS B C 1
ATOM 6368 O O . LYS B 1 402 ? -2.088 4.113 -21.062 1 97.25 402 LYS B O 1
ATOM 6373 N N . GLY B 1 403 ? -0.652 2.607 -20.141 1 97.31 403 GLY B N 1
ATOM 6374 C CA . GLY B 1 403 ? -1.603 2.092 -19.172 1 97.31 403 GLY B CA 1
ATOM 6375 C C . GLY B 1 403 ? -2.605 1.125 -19.766 1 97.31 403 GLY B C 1
ATOM 6376 O O . GLY B 1 403 ? -3.463 0.592 -19.062 1 97.31 403 GLY B O 1
ATOM 6377 N N . GLU B 1 404 ? -2.518 0.894 -21.078 1 98.06 404 GLU B N 1
ATOM 6378 C CA . GLU B 1 404 ? -3.443 -0.011 -21.75 1 98.06 404 GLU B CA 1
ATOM 6379 C C . GLU B 1 404 ? -2.783 -1.353 -22.047 1 98.06 404 GLU B C 1
ATOM 6381 O O . GLU B 1 404 ? -1.742 -1.402 -22.703 1 98.06 404 GLU B O 1
ATOM 6386 N N . VAL B 1 405 ? -3.404 -2.416 -21.578 1 98.75 405 VAL B N 1
ATOM 6387 C CA . VAL B 1 405 ? -2.904 -3.75 -21.891 1 98.75 405 VAL B CA 1
ATOM 6388 C C . VAL B 1 405 ? -3.275 -4.121 -23.328 1 98.75 405 VAL B C 1
ATOM 6390 O O . VAL B 1 405 ? -4.453 -4.094 -23.688 1 98.75 405 VAL B O 1
ATOM 6393 N N . LEU B 1 406 ? -2.295 -4.461 -24.109 1 98.62 406 LEU B N 1
ATOM 6394 C CA . LEU B 1 406 ? -2.475 -4.621 -25.547 1 98.62 406 LEU B CA 1
ATOM 6395 C C . LEU B 1 406 ? -2.889 -6.051 -25.891 1 98.62 406 LEU B C 1
ATOM 6397 O O . LEU B 1 406 ? -3.439 -6.301 -26.969 1 98.62 406 LEU B O 1
ATOM 6401 N N . THR B 1 407 ? -2.676 -6.992 -24.984 1 98.62 407 THR B N 1
ATOM 6402 C CA . THR B 1 407 ? -2.838 -8.414 -25.281 1 98.62 407 THR B CA 1
ATOM 6403 C C . THR B 1 407 ? -4.133 -8.945 -24.672 1 98.62 407 THR B C 1
ATOM 6405 O O . THR B 1 407 ? -4.555 -10.062 -25 1 98.62 407 THR B O 1
ATOM 6408 N N . LEU B 1 408 ? -4.781 -8.18 -23.828 1 98.62 408 LEU B N 1
ATOM 6409 C CA . LEU B 1 408 ? -6.02 -8.578 -23.172 1 98.62 408 LEU B CA 1
ATOM 6410 C C . LEU B 1 408 ? -7.109 -7.535 -23.375 1 98.62 408 LEU B C 1
ATOM 6412 O O . LEU B 1 408 ? -6.828 -6.336 -23.406 1 98.62 408 LEU B O 1
ATOM 6416 N N . ASP B 1 409 ? -8.344 -7.973 -23.484 1 98.5 409 ASP B N 1
ATOM 6417 C CA . ASP B 1 409 ? -9.5 -7.094 -23.578 1 98.5 409 ASP B CA 1
ATOM 6418 C C . ASP B 1 409 ? -10.031 -6.742 -22.188 1 98.5 409 ASP B C 1
ATOM 6420 O O . ASP B 1 409 ? -10.906 -7.426 -21.656 1 98.5 409 ASP B O 1
ATOM 6424 N N . GLU B 1 410 ? -9.578 -5.68 -21.672 1 98.5 410 GLU B N 1
ATOM 6425 C CA . GLU B 1 410 ? -9.844 -5.277 -20.297 1 98.5 410 GLU B CA 1
ATOM 6426 C C . GLU B 1 410 ? -11.344 -5.152 -20.047 1 98.5 410 GLU B C 1
ATOM 6428 O O . GLU B 1 410 ? -11.852 -5.648 -19.031 1 98.5 410 GLU B O 1
ATOM 6433 N N . GLU B 1 411 ? -12.07 -4.492 -20.875 1 98.19 411 GLU B N 1
ATOM 6434 C CA . GLU B 1 411 ? -13.5 -4.285 -20.703 1 98.19 411 GLU B CA 1
ATOM 6435 C C . GLU B 1 411 ? -14.25 -5.613 -20.625 1 98.19 411 GLU B C 1
ATOM 6437 O O . GLU B 1 411 ? -15.102 -5.805 -19.766 1 98.19 411 GLU B O 1
ATOM 6442 N N . ARG B 1 412 ? -13.938 -6.512 -21.516 1 98.62 412 ARG B N 1
ATOM 6443 C CA . ARG B 1 412 ? -14.562 -7.832 -21.516 1 98.62 412 ARG B CA 1
ATOM 6444 C C . ARG B 1 412 ? -14.258 -8.578 -20.219 1 98.62 412 ARG B C 1
ATOM 6446 O O . ARG B 1 412 ? -15.148 -9.18 -19.625 1 98.62 412 ARG B O 1
ATOM 6453 N N . ILE B 1 413 ? -13 -8.555 -19.875 1 98.81 413 ILE B N 1
ATOM 6454 C CA . ILE B 1 413 ? -12.555 -9.297 -18.703 1 98.81 413 ILE B CA 1
ATOM 6455 C C . ILE B 1 413 ? -13.273 -8.789 -17.453 1 98.81 413 ILE B C 1
ATOM 6457 O O . ILE B 1 413 ? -13.773 -9.578 -16.656 1 98.81 413 ILE B O 1
ATOM 6461 N N . LEU B 1 414 ? -13.352 -7.473 -17.281 1 98.69 414 LEU B N 1
ATOM 6462 C CA . LEU B 1 414 ? -14 -6.895 -16.109 1 98.69 414 LEU B CA 1
ATOM 6463 C C . LEU B 1 414 ? -15.484 -7.262 -16.078 1 98.69 414 LEU B C 1
ATOM 6465 O O . LEU B 1 414 ? -16.016 -7.637 -15.023 1 98.69 414 LEU B O 1
ATOM 6469 N N . HIS B 1 415 ? -16.125 -7.18 -17.219 1 98.44 415 HIS B N 1
ATOM 6470 C CA . HIS B 1 415 ? -17.547 -7.492 -17.312 1 98.44 415 HIS B CA 1
ATOM 6471 C C . HIS B 1 415 ? -17.812 -8.961 -17 1 98.44 415 HIS B C 1
ATOM 6473 O O . HIS B 1 415 ? -18.672 -9.281 -16.188 1 98.44 415 HIS B O 1
ATOM 6479 N N . GLU B 1 416 ? -17.047 -9.844 -17.625 1 98.69 416 GLU B N 1
ATOM 6480 C CA . GLU B 1 416 ? -17.219 -11.281 -17.422 1 98.69 416 GLU B CA 1
ATOM 6481 C C . GLU B 1 416 ? -16.891 -11.688 -15.984 1 98.69 416 GLU B C 1
ATOM 6483 O O . GLU B 1 416 ? -17.562 -12.555 -15.414 1 98.69 416 GLU B O 1
ATOM 6488 N N . ALA B 1 417 ? -15.859 -11.102 -15.461 1 98.75 417 ALA B N 1
ATOM 6489 C CA . ALA B 1 417 ? -15.461 -11.43 -14.102 1 98.75 417 ALA B CA 1
ATOM 6490 C C . ALA B 1 417 ? -16.562 -11.07 -13.102 1 98.75 417 ALA B C 1
ATOM 6492 O O . ALA B 1 417 ? -16.875 -11.852 -12.203 1 98.75 417 ALA B O 1
ATOM 6493 N N . GLN B 1 418 ? -17.125 -9.875 -13.266 1 98.5 418 GLN B N 1
ATOM 6494 C CA . GLN B 1 418 ? -18.203 -9.445 -12.375 1 98.5 418 GLN B CA 1
ATOM 6495 C C . GLN B 1 418 ? -19.406 -10.383 -12.461 1 98.5 418 GLN B C 1
ATOM 6497 O O . GLN B 1 418 ? -19.906 -10.844 -11.438 1 98.5 418 GLN B O 1
ATOM 6502 N N . GLU B 1 419 ? -19.828 -10.734 -13.648 1 98.38 419 GLU B N 1
ATOM 6503 C CA . GLU B 1 419 ? -20.984 -11.594 -13.859 1 98.38 419 GLU B CA 1
ATOM 6504 C C . GLU B 1 419 ? -20.719 -13.008 -13.344 1 98.38 419 GLU B C 1
ATOM 6506 O O . GLU B 1 419 ? -21.562 -13.594 -12.664 1 98.38 419 GLU B O 1
ATOM 6511 N N . THR B 1 420 ? -19.562 -13.516 -13.688 1 98.62 420 THR B N 1
ATOM 6512 C CA . THR B 1 420 ? -19.203 -14.883 -13.328 1 98.62 420 THR B CA 1
ATOM 6513 C C . THR B 1 420 ? -19.078 -15.023 -11.812 1 98.62 420 THR B C 1
ATOM 6515 O O . THR B 1 420 ? -19.516 -16.016 -11.234 1 98.62 420 THR B O 1
ATOM 6518 N N . ALA B 1 421 ? -18.469 -14.055 -11.18 1 98.44 421 ALA B N 1
ATOM 6519 C CA . ALA B 1 421 ? -18.281 -14.102 -9.734 1 98.44 421 ALA B CA 1
ATOM 6520 C C . ALA B 1 421 ? -19.625 -14.07 -9.008 1 98.44 421 ALA B C 1
ATOM 6522 O O . ALA B 1 421 ? -19.828 -14.805 -8.039 1 98.44 421 ALA B O 1
ATOM 6523 N N . MET B 1 422 ? -20.562 -13.195 -9.461 1 97.56 422 MET B N 1
ATOM 6524 C CA . MET B 1 422 ? -21.875 -13.117 -8.836 1 97.56 422 MET B CA 1
ATOM 6525 C C . MET B 1 422 ? -22.656 -14.406 -9.039 1 97.56 422 MET B C 1
ATOM 6527 O O . MET B 1 422 ? -23.344 -14.875 -8.125 1 97.56 422 MET B O 1
ATOM 6531 N N . ASP B 1 423 ? -22.5 -14.977 -10.188 1 98 423 ASP B N 1
ATOM 6532 C CA . ASP B 1 423 ? -23.156 -16.25 -10.469 1 98 423 ASP B CA 1
ATOM 6533 C C . ASP B 1 423 ? -22.594 -17.359 -9.57 1 98 423 ASP B C 1
ATOM 6535 O O . ASP B 1 423 ? -23.344 -18.188 -9.047 1 98 423 ASP B O 1
ATOM 6539 N N . LEU B 1 424 ? -21.281 -17.406 -9.391 1 97.81 424 LEU B N 1
ATOM 6540 C CA . LEU B 1 424 ? -20.594 -18.453 -8.625 1 97.81 424 LEU B CA 1
ATOM 6541 C C . LEU B 1 424 ? -21.078 -18.469 -7.18 1 97.81 424 LEU B C 1
ATOM 6543 O O . LEU B 1 424 ? -21.406 -19.531 -6.645 1 97.81 424 LEU B O 1
ATOM 6547 N N . VAL B 1 425 ? -21.156 -17.297 -6.539 1 95.38 425 VAL B N 1
ATOM 6548 C CA . VAL B 1 425 ? -21.469 -17.25 -5.113 1 95.38 425 VAL B CA 1
ATOM 6549 C C . VAL B 1 425 ? -22.969 -17.5 -4.91 1 95.38 425 VAL B C 1
ATOM 6551 O O . VAL B 1 425 ? -23.406 -17.797 -3.795 1 95.38 425 VAL B O 1
ATOM 6554 N N . ASN B 1 426 ? -23.766 -17.453 -5.973 1 93.25 426 ASN B N 1
ATOM 6555 C CA . ASN B 1 426 ? -25.203 -17.688 -5.879 1 93.25 426 ASN B CA 1
ATOM 6556 C C . ASN B 1 426 ? -25.562 -19.109 -6.273 1 93.25 426 ASN B C 1
ATOM 6558 O O . ASN B 1 426 ? -26.719 -19.531 -6.148 1 93.25 426 ASN B O 1
ATOM 6562 N N . ARG B 1 427 ? -24.625 -19.875 -6.855 1 93.12 427 ARG B N 1
ATOM 6563 C CA . ARG B 1 427 ? -24.812 -21.281 -7.199 1 93.12 427 ARG B CA 1
ATOM 6564 C C . ARG B 1 427 ? -24.891 -22.141 -5.949 1 93.12 427 ARG B C 1
ATOM 6566 O O . ARG B 1 427 ? -24.25 -21.844 -4.941 1 93.12 427 ARG B O 1
#

Foldseek 3Di:
DFKEKEAFAQEQAPVRHTDGWMWIDDQFFTADTHDDDPPRDGPYYHYRHLKYKWFFFEAQEAAQLCLLCFPVDAPDAPVCCVPVPNVVLLVLDDLLSSLLSLLVSLLQSVLLRHQHYEHEYDPNCVSSLVSNLLLQGAYEYEHAAFAQDPCRLVSLVVLLVCQVVPDCHSVRRYHGAYHYEEQLRADLVSLLSSQVSCVVSVHEYEYEALQAPVQQVNCCVVPVDGRQVSSVVSVNLVGAYEYEQQFDDDPVNLVSCVVSLYEYEHQQQLSVSNVSHHHPVLVSVVSVRQAAYHNYYCRSRNGRNLLVRLLSVLVVNCVVVVHNVSQDLVNSLCRGFVSSCVSSVNPQTRGPDGPRGPFMWIFNCPDPQNPPPPDNSCSSNHGDGSSRGAWTDHSNRTQGHRSRGNSDDVVVSVVSSVVSSVVSSVD/DFKEKEAQAQEQAPVRHTDGWMWIDDQFFTADTHDDDPPRDGPYYHYRHLKYKFFFFEAQEAAQLCLLCFPVDAPDAPVCCVPPPNVVLLVLDDLLSSLLSLLLSLLQSVLLRHQHYEHEYDPNCVSSLVSNLLLQGAYAYEHAAFQQDPCRLVSLVVLLVCQVVDDCHSVRRYHGAYHYEEQLRADLVRLLSSQVSCVVSVHEYEYEALQAPVQQVNCCVVPVDGRQVSSVVSVNLVGAYEYEQQFDDDPVNLVSCVVSLYEYEHQQQLSVSNVSHHHPVLVSVVSVRQAAYHNYYCRSRNGRNLLVRLLSVLVVNCVVVVHNVSQDLVNSLCRGFVSSCVSSVNPQTRGPDGPRGPFMWIFNCPDPLNPPPPDNSCSSNHGDGSSRGAWTDHSNRTQGHRSRGNSDDPVVSVVSSVVSSVVSSVD

Organism: NCBI:txid82374

InterPro domains:
  IPR006680 Amidohydrolase-related [PF01979] (53-398)
  IPR011059 Metal-dependent hydrolase, composite domain superfamily [G3DSA:2.30.40.10] (17-417)
  IPR011059 Metal-dependent hydrolase, composite domain superfamily [SSF51338] (4-424)
  IPR023512 Deaminase MtaD/DadD [MF_01281] (3-425)
  IPR032466 Metal-dependent hydrolase [SSF51556] (55-348)
  IPR050287 5-Methylthioadenosine/S-adenosylhomocysteine deaminase [PTHR43794] (3-424)